Protein AF-A0A4Y9YDD7-F1 (afdb_monomer)

Nearest PDB structures (foldseek):
  6pk6-assembly1_A  TM=9.617E-01  e=1.757E-42  Homo sapiens
  4ifc-assembly2_B  TM=9.783E-01  e=1.986E-41  Homo sapiens
  4ijp-assembly2_B  TM=9.739E-01  e=3.447E-41  Homo sapiens
  4ijp-assembly1_A  TM=9.744E-01  e=1.445E-40  Homo sapiens
  8h6e-assembly1_4Y  TM=9.728E-01  e=7.977E-40  Homo sapiens

Radius of gyration: 39.47 Å; Cα contacts (8 Å, |Δi|>4): 1373; chains: 1; bounding box: 102×129×115 Å

Mean predicted aligned error: 19.94 Å

Structure (mmCIF, N/CA/C/O backbone):
data_AF-A0A4Y9YDD7-F1
#
_entry.id   AF-A0A4Y9YDD7-F1
#
loop_
_atom_site.group_PDB
_atom_site.id
_atom_site.type_symbol
_atom_site.label_atom_id
_atom_site.label_alt_id
_atom_site.label_comp_id
_atom_site.label_asym_id
_atom_site.label_entity_id
_atom_site.label_seq_id
_atom_site.pdbx_PDB_ins_code
_atom_site.Cartn_x
_atom_site.Cartn_y
_atom_site.Cartn_z
_atom_site.occupancy
_atom_site.B_iso_or_equiv
_atom_site.auth_seq_id
_atom_site.auth_comp_id
_atom_site.auth_asym_id
_atom_site.auth_atom_id
_atom_site.pdbx_PDB_model_num
ATOM 1 N N . MET A 1 1 ? -1.793 -70.752 -40.143 1.00 36.47 1 MET A N 1
ATOM 2 C CA . MET A 1 1 ? -2.055 -70.368 -41.546 1.00 36.47 1 MET A CA 1
ATOM 3 C C . MET A 1 1 ? -1.628 -68.929 -41.743 1.00 36.47 1 MET A C 1
ATOM 5 O O . MET A 1 1 ? -1.337 -68.262 -40.754 1.00 36.47 1 MET A O 1
ATOM 9 N N . GLU A 1 2 ? -1.470 -68.525 -42.995 1.00 35.34 2 GLU A N 1
ATOM 10 C CA . GLU A 1 2 ? -0.641 -67.383 -43.375 1.00 35.34 2 GLU A CA 1
ATOM 11 C C . GLU A 1 2 ? -1.348 -66.021 -43.394 1.00 35.34 2 GLU A C 1
ATOM 13 O O . GLU A 1 2 ? -2.564 -65.906 -43.274 1.00 35.34 2 GLU A O 1
ATOM 18 N N . LEU A 1 3 ? -0.481 -65.015 -43.518 1.00 40.97 3 LEU A N 1
ATOM 19 C CA . LEU A 1 3 ? -0.656 -63.632 -43.962 1.00 40.97 3 LEU A CA 1
ATOM 20 C C . LEU A 1 3 ? -1.970 -63.257 -44.668 1.00 40.97 3 LEU A C 1
ATOM 22 O O . LEU A 1 3 ? -2.344 -63.860 -45.667 1.00 40.97 3 LEU A O 1
ATOM 26 N N . GLU A 1 4 ? -2.455 -62.062 -44.328 1.00 34.12 4 GLU A N 1
ATOM 27 C CA . GLU A 1 4 ? -2.752 -61.046 -45.344 1.00 34.12 4 GLU A CA 1
ATOM 28 C C . GLU A 1 4 ? -2.220 -59.679 -44.867 1.00 34.12 4 GLU A C 1
ATOM 30 O O . GLU A 1 4 ? -2.234 -59.381 -43.671 1.00 34.12 4 GLU A O 1
ATOM 35 N N . LEU A 1 5 ? -1.679 -58.870 -45.785 1.00 40.25 5 LEU A N 1
ATOM 36 C CA . LEU A 1 5 ? -1.039 -57.576 -45.504 1.00 40.25 5 LEU A CA 1
ATOM 37 C C . LEU A 1 5 ? -1.856 -56.441 -46.131 1.00 40.25 5 LEU A C 1
ATOM 39 O O . LEU A 1 5 ? -1.996 -56.382 -47.351 1.00 40.25 5 LEU A O 1
ATOM 43 N N . THR A 1 6 ? -2.355 -55.512 -45.314 1.00 35.31 6 THR A N 1
ATOM 44 C CA . THR A 1 6 ? -3.066 -54.319 -45.796 1.00 35.31 6 THR A CA 1
ATOM 45 C C . THR A 1 6 ? -2.102 -53.164 -46.092 1.00 35.31 6 THR A C 1
ATOM 47 O O . THR A 1 6 ? -1.089 -52.970 -45.422 1.00 35.31 6 THR A O 1
ATOM 50 N N . THR A 1 7 ? -2.392 -52.417 -47.158 1.00 45.94 7 THR A N 1
ATOM 51 C CA . THR A 1 7 ? -1.457 -51.489 -47.817 1.00 45.94 7 THR A CA 1
ATOM 52 C C . THR A 1 7 ? -1.190 -50.191 -47.049 1.00 45.94 7 THR A C 1
ATOM 54 O O . THR A 1 7 ? -2.076 -49.645 -46.394 1.00 45.94 7 THR A O 1
ATOM 57 N N . SER A 1 8 ? 0.011 -49.631 -47.227 1.00 45.56 8 SER A N 1
ATOM 58 C CA . SER A 1 8 ? 0.406 -48.315 -46.704 1.00 45.56 8 SER A CA 1
ATOM 59 C C . SER A 1 8 ? -0.424 -47.152 -47.284 1.00 45.56 8 SER A C 1
ATOM 61 O O . SER A 1 8 ? -0.836 -47.226 -48.444 1.00 45.56 8 SER A O 1
ATOM 63 N N . PRO A 1 9 ? -0.618 -46.046 -46.537 1.00 51.19 9 PRO A N 1
ATOM 64 C CA . PRO A 1 9 ? -1.330 -44.863 -47.027 1.00 51.19 9 PRO A CA 1
ATOM 65 C C . PRO A 1 9 ? -0.566 -44.129 -48.152 1.00 51.19 9 PRO A C 1
ATOM 67 O O . PRO A 1 9 ? 0.663 -44.214 -48.211 1.00 51.19 9 PRO A O 1
ATOM 70 N N . PRO A 1 10 ? -1.267 -43.383 -49.031 1.00 54.25 10 PRO A N 1
ATOM 71 C CA . PRO A 1 10 ? -0.656 -42.694 -50.169 1.00 54.25 10 PRO A CA 1
ATOM 72 C C . PRO A 1 10 ? 0.174 -41.460 -49.754 1.00 54.25 10 PRO A C 1
ATOM 74 O O . PRO A 1 10 ? -0.066 -40.885 -48.685 1.00 54.25 10 PRO A O 1
ATOM 77 N N . PRO A 1 11 ? 1.121 -41.000 -50.597 1.00 63.75 11 PRO A N 1
ATOM 78 C CA . PRO A 1 11 ? 1.993 -39.871 -50.283 1.00 63.75 11 PRO A CA 1
ATOM 79 C C . PRO A 1 11 ? 1.262 -38.549 -49.990 1.00 63.75 11 PRO A C 1
ATOM 81 O O . PRO A 1 11 ? 0.255 -38.185 -50.605 1.00 63.75 11 PRO A O 1
ATOM 84 N N . VAL A 1 12 ? 1.848 -37.757 -49.086 1.00 62.69 12 VAL A N 1
ATOM 85 C CA . VAL A 1 12 ? 1.351 -36.424 -48.682 1.00 62.69 12 VAL A CA 1
ATOM 86 C C . VAL A 1 12 ? 1.256 -35.452 -49.872 1.00 62.69 12 VAL A C 1
ATOM 88 O O . VAL A 1 12 ? 0.425 -34.542 -49.885 1.00 62.69 12 VAL A O 1
ATOM 91 N N . GLU A 1 13 ? 2.067 -35.660 -50.908 1.00 58.91 13 GLU A N 1
ATOM 92 C CA . GLU A 1 13 ? 2.105 -34.805 -52.093 1.00 58.91 13 GLU A CA 1
ATOM 93 C C . GLU A 1 13 ? 0.874 -34.972 -53.004 1.00 58.91 13 GLU A C 1
ATOM 95 O O . GLU A 1 13 ? 0.323 -33.972 -53.470 1.00 58.91 13 GLU A O 1
ATOM 100 N N . GLU A 1 14 ? 0.342 -36.191 -53.165 1.00 57.66 14 GLU A N 1
ATOM 101 C CA . GLU A 1 14 ? -0.900 -36.425 -53.920 1.00 57.66 14 GLU A CA 1
ATOM 102 C C . GLU A 1 14 ? -2.118 -35.816 -53.215 1.00 57.66 14 GLU A C 1
ATOM 104 O O . GLU A 1 14 ? -2.970 -35.185 -53.845 1.00 57.66 14 GLU A O 1
ATOM 109 N N . THR A 1 15 ? -2.189 -35.926 -51.885 1.00 61.31 15 THR A N 1
ATOM 110 C CA . THR A 1 15 ? -3.282 -35.316 -51.107 1.00 61.31 15 THR A CA 1
ATOM 111 C C . THR A 1 15 ? -3.206 -33.782 -51.097 1.00 61.31 15 THR A C 1
ATOM 113 O O . THR A 1 15 ? -4.247 -33.111 -51.091 1.00 61.31 15 THR A O 1
ATOM 116 N N . LEU A 1 16 ? -2.005 -33.198 -51.201 1.00 58.69 16 LEU A N 1
ATOM 117 C CA . LEU A 1 16 ? -1.808 -31.770 -51.476 1.00 58.69 16 LEU A CA 1
ATOM 118 C C . LEU A 1 16 ? -2.205 -31.383 -52.909 1.00 58.69 16 LEU A C 1
ATOM 120 O O . LEU A 1 16 ? -2.874 -30.360 -53.093 1.00 58.69 16 LEU A O 1
ATOM 124 N N . ALA A 1 17 ? -1.857 -32.186 -53.917 1.00 65.06 17 ALA A N 1
ATOM 125 C CA . ALA A 1 17 ? -2.248 -31.964 -55.309 1.00 65.06 17 ALA A CA 1
ATOM 126 C C . ALA A 1 17 ? -3.778 -31.997 -55.479 1.00 65.06 17 ALA A C 1
ATOM 128 O O . ALA A 1 17 ? -4.359 -31.057 -56.029 1.00 65.06 17 ALA A O 1
ATOM 129 N N . ALA A 1 18 ? -4.452 -32.998 -54.905 1.00 64.12 18 ALA A N 1
ATOM 130 C CA . ALA A 1 18 ? -5.910 -33.111 -54.897 1.00 64.12 18 ALA A CA 1
ATOM 131 C C . ALA A 1 18 ? -6.588 -31.909 -54.209 1.00 64.12 18 ALA A C 1
ATOM 133 O O . ALA A 1 18 ? -7.563 -31.356 -54.728 1.00 64.12 18 ALA A O 1
ATOM 134 N N . ARG A 1 19 ? -6.045 -31.431 -53.077 1.00 62.72 19 ARG A N 1
ATOM 135 C CA . ARG A 1 19 ? -6.525 -30.204 -52.408 1.00 62.72 19 ARG A CA 1
ATOM 136 C C . ARG A 1 19 ? -6.328 -28.952 -53.273 1.00 62.72 19 ARG A C 1
ATOM 138 O O . ARG A 1 19 ? -7.242 -28.130 -53.353 1.00 62.72 19 ARG A O 1
ATOM 145 N N . ARG A 1 20 ? -5.187 -28.809 -53.961 1.00 67.69 20 ARG A N 1
ATOM 146 C CA . ARG A 1 20 ? -4.915 -27.696 -54.896 1.00 67.69 20 ARG A CA 1
ATOM 147 C C . ARG A 1 20 ? -5.868 -27.717 -56.101 1.00 67.69 20 ARG A C 1
ATOM 149 O O . ARG A 1 20 ? -6.431 -26.674 -56.437 1.00 67.69 20 ARG A O 1
ATOM 156 N N . ALA A 1 21 ? -6.118 -28.887 -56.689 1.00 67.19 21 ALA A N 1
ATOM 157 C CA . ALA A 1 21 ? -7.077 -29.067 -57.782 1.00 67.19 21 ALA A CA 1
ATOM 158 C C . ALA A 1 21 ? -8.508 -28.693 -57.355 1.00 67.19 21 ALA A C 1
ATOM 160 O O . ALA A 1 21 ? -9.157 -27.873 -58.008 1.00 67.19 21 ALA A O 1
ATOM 161 N N . LYS A 1 22 ? -8.971 -29.198 -56.202 1.00 63.28 22 LYS A N 1
ATOM 162 C CA . LYS A 1 22 ? -10.304 -28.891 -55.656 1.00 63.28 22 LYS A CA 1
ATOM 163 C C . LYS A 1 22 ? -10.482 -27.394 -55.358 1.00 63.28 22 LYS A C 1
ATOM 165 O O . LYS A 1 22 ? -11.552 -26.847 -55.614 1.00 63.28 22 LYS A O 1
ATOM 170 N N . ARG A 1 23 ? -9.427 -26.699 -54.903 1.00 58.94 23 ARG A N 1
ATOM 171 C CA . ARG A 1 23 ? -9.444 -25.239 -54.674 1.00 58.94 23 ARG A CA 1
ATOM 172 C C . ARG A 1 23 ? -9.505 -24.432 -55.981 1.00 58.94 23 ARG A C 1
ATOM 174 O O . ARG A 1 23 ? -10.249 -23.457 -56.037 1.00 58.94 23 ARG A O 1
ATOM 181 N N . ARG A 1 24 ? -8.807 -24.858 -57.047 1.00 58.97 24 ARG A N 1
ATOM 182 C CA . ARG A 1 24 ? -8.938 -24.257 -58.395 1.00 58.97 24 ARG A CA 1
ATOM 183 C C . ARG A 1 24 ? -10.337 -24.455 -58.989 1.00 58.97 24 ARG A C 1
ATOM 185 O O . ARG A 1 24 ? -10.897 -23.498 -59.511 1.00 58.97 24 ARG A O 1
ATOM 192 N N . ALA A 1 25 ? -10.922 -25.648 -58.855 1.00 60.97 25 ALA A N 1
ATOM 193 C CA . ALA A 1 25 ? -12.275 -25.931 -59.343 1.00 60.97 25 ALA A CA 1
ATOM 194 C C . ALA A 1 25 ? -13.351 -25.060 -58.663 1.00 60.97 25 ALA A C 1
ATOM 196 O O . ALA A 1 25 ? -14.290 -24.614 -59.318 1.00 60.97 25 ALA A O 1
ATOM 197 N N . ILE A 1 26 ? -13.195 -24.766 -57.365 1.00 57.06 26 ILE A N 1
ATOM 198 C CA . ILE A 1 26 ? -14.079 -23.839 -56.641 1.00 57.06 26 ILE A CA 1
ATOM 199 C C . ILE A 1 26 ? -13.919 -22.408 -57.173 1.00 57.06 26 ILE A C 1
ATOM 201 O O . ILE A 1 26 ? -14.918 -21.785 -57.520 1.00 57.06 26 ILE A O 1
ATOM 205 N N . LEU A 1 27 ? -12.689 -21.898 -57.303 1.00 52.03 27 LEU A N 1
ATOM 206 C CA . LEU A 1 27 ? -12.441 -20.539 -57.811 1.00 52.03 27 LEU A CA 1
ATOM 207 C C . LEU A 1 27 ? -12.994 -20.334 -59.233 1.00 52.03 27 LEU A C 1
ATOM 209 O O . LEU A 1 27 ? -13.647 -19.326 -59.494 1.00 52.03 27 LEU A O 1
ATOM 213 N N . ALA A 1 28 ? -12.827 -21.321 -60.119 1.00 51.94 28 ALA A N 1
ATOM 214 C CA . ALA A 1 28 ? -13.404 -21.294 -61.464 1.00 51.94 28 ALA A CA 1
ATOM 215 C C . ALA A 1 28 ? -14.946 -21.228 -61.461 1.00 51.94 28 ALA A C 1
ATOM 217 O O . ALA A 1 28 ? -15.533 -20.610 -62.345 1.00 51.94 28 ALA A O 1
ATOM 218 N N . LYS A 1 29 ? -15.611 -21.816 -60.455 1.00 51.81 29 LYS A N 1
ATOM 219 C CA . LYS A 1 29 ? -17.079 -21.817 -60.339 1.00 51.81 29 LYS A CA 1
ATOM 220 C C . LYS A 1 29 ? -17.659 -20.472 -59.875 1.00 51.81 29 LYS A C 1
ATOM 222 O O . LYS A 1 29 ? -18.804 -20.178 -60.202 1.00 51.81 29 LYS A O 1
ATOM 227 N N . TYR A 1 30 ? -16.893 -19.658 -59.144 1.00 47.41 30 TYR A N 1
ATOM 228 C CA . TYR A 1 30 ? -17.355 -18.355 -58.637 1.00 47.41 30 TYR A CA 1
ATOM 229 C C . TYR A 1 30 ? -16.989 -17.160 -59.531 1.00 47.41 30 TYR A C 1
ATOM 231 O O . TYR A 1 30 ? -17.634 -16.119 -59.434 1.00 47.41 30 TYR A O 1
ATOM 239 N N . ALA A 1 31 ? -16.028 -17.305 -60.449 1.00 41.09 31 ALA A N 1
ATOM 240 C CA . ALA A 1 31 ? -15.642 -16.236 -61.377 1.00 41.09 31 ALA A CA 1
ATOM 241 C C . ALA A 1 31 ? -16.762 -15.812 -62.358 1.00 41.09 31 ALA A C 1
ATOM 243 O O . ALA A 1 31 ? -16.750 -14.690 -62.853 1.00 41.09 31 ALA A O 1
ATOM 244 N N . GLY A 1 32 ? -17.737 -16.687 -62.637 1.00 40.50 32 GLY A N 1
ATOM 245 C CA . GLY A 1 32 ? -18.777 -16.462 -63.653 1.00 40.50 32 GLY A CA 1
ATOM 246 C C . GLY A 1 32 ? -20.031 -15.696 -63.208 1.00 40.50 32 GLY A C 1
ATOM 247 O O . GLY A 1 32 ? -20.944 -15.553 -64.012 1.00 40.50 32 GLY A O 1
ATOM 248 N N . ILE A 1 33 ? -20.124 -15.246 -61.950 1.00 43.03 33 ILE A N 1
ATOM 249 C CA . ILE A 1 33 ? -21.371 -14.677 -61.385 1.00 43.03 33 ILE A CA 1
ATOM 250 C C . ILE A 1 33 ? -21.372 -13.132 -61.372 1.00 43.03 33 ILE A C 1
ATOM 252 O O . ILE A 1 33 ? -22.429 -12.512 -61.345 1.00 43.03 33 ILE A O 1
ATOM 256 N N . ALA A 1 34 ? -20.206 -12.485 -61.450 1.00 36.94 34 ALA A N 1
ATOM 257 C CA . ALA A 1 34 ? -20.044 -11.043 -61.219 1.00 36.94 34 ALA A CA 1
ATOM 258 C C . ALA A 1 34 ? -20.159 -10.150 -62.482 1.00 36.94 34 ALA A C 1
ATOM 260 O O . ALA A 1 34 ? -19.497 -9.117 -62.558 1.00 36.94 34 ALA A O 1
ATOM 261 N N . SER A 1 35 ? -20.936 -10.543 -63.503 1.00 36.09 35 SER A N 1
ATOM 262 C CA . SER A 1 35 ? -20.952 -9.841 -64.808 1.00 36.09 35 SER A CA 1
ATOM 263 C C . SER A 1 35 ? -22.326 -9.779 -65.507 1.00 36.09 35 SER A C 1
ATOM 265 O O . SER A 1 35 ? -22.421 -9.884 -66.727 1.00 36.09 35 SER A O 1
ATOM 267 N N . ALA A 1 36 ? -23.411 -9.606 -64.745 1.00 30.34 36 ALA A N 1
ATOM 268 C CA . ALA A 1 36 ? -24.759 -9.367 -65.280 1.00 30.34 36 ALA A CA 1
ATOM 269 C C . ALA A 1 36 ? -25.542 -8.380 -64.388 1.00 30.34 36 ALA A C 1
ATOM 271 O O . ALA A 1 36 ? -25.411 -8.457 -63.171 1.00 30.34 36 ALA A O 1
ATOM 272 N N . ALA A 1 37 ? -26.354 -7.498 -65.003 1.00 28.69 37 ALA A N 1
ATOM 273 C CA . ALA A 1 37 ? -27.013 -6.313 -64.403 1.00 28.69 37 ALA A CA 1
ATOM 274 C C . ALA A 1 37 ? -26.004 -5.286 -63.821 1.00 28.69 37 ALA A C 1
ATOM 276 O O . ALA A 1 37 ? -25.380 -5.531 -62.798 1.00 28.69 37 ALA A O 1
ATOM 277 N N . LEU A 1 38 ? -25.715 -4.117 -64.410 1.00 31.39 38 LEU A N 1
ATOM 278 C CA . LEU A 1 38 ? -26.392 -3.270 -65.413 1.00 31.39 38 LEU A CA 1
ATOM 279 C C . LEU A 1 38 ? -27.723 -2.608 -64.980 1.00 31.39 38 LEU A C 1
ATOM 281 O O . LEU A 1 38 ? -28.795 -3.137 -65.233 1.00 31.39 38 LEU A O 1
ATOM 285 N N . SER A 1 39 ? -27.583 -1.386 -64.438 1.00 29.42 39 SER A N 1
ATOM 286 C CA . SER A 1 39 ? -28.266 -0.122 -64.820 1.00 29.42 39 SER A CA 1
ATOM 287 C C . SER A 1 39 ? -29.805 0.034 -64.845 1.00 29.42 39 SER A C 1
ATOM 289 O O . SER A 1 39 ? -30.507 -0.765 -65.448 1.00 29.42 39 SER A O 1
ATOM 291 N N . GLN A 1 40 ? -30.248 1.239 -64.428 1.00 30.09 40 GLN A N 1
ATOM 292 C CA . GLN A 1 40 ? -31.614 1.825 -64.483 1.00 30.09 40 GLN A CA 1
ATOM 293 C C . GLN A 1 40 ? -32.610 1.293 -63.418 1.00 30.09 40 GLN A C 1
ATOM 295 O O . GLN A 1 40 ? -32.626 0.104 -63.136 1.00 30.09 40 GLN A O 1
ATOM 300 N N . GLY A 1 41 ? -33.471 2.112 -62.786 1.00 26.05 41 GLY A N 1
ATOM 301 C CA . GLY A 1 41 ? -33.546 3.586 -62.753 1.00 26.05 41 GLY A CA 1
ATOM 302 C C . GLY A 1 41 ? -34.858 4.142 -62.141 1.00 26.05 41 GLY A C 1
ATOM 303 O O . GLY A 1 41 ? -35.834 3.412 -62.038 1.00 26.05 41 GLY A O 1
ATOM 304 N N . VAL A 1 42 ? -34.875 5.457 -61.848 1.00 28.73 42 VAL A N 1
ATOM 305 C CA . VAL A 1 42 ? -36.059 6.345 -61.635 1.00 28.73 42 VAL A CA 1
ATOM 306 C C . VAL A 1 42 ? -36.888 6.188 -60.327 1.00 28.73 42 VAL A C 1
ATOM 308 O O . VAL A 1 42 ? -37.147 5.093 -59.845 1.00 28.73 42 VAL A O 1
ATOM 311 N N . SER A 1 43 ? -37.308 7.331 -59.756 1.00 27.95 43 SER A N 1
ATOM 312 C CA . SER A 1 43 ? -38.140 7.497 -58.536 1.00 27.95 43 SER A CA 1
ATOM 313 C C . SER A 1 43 ? -39.661 7.513 -58.840 1.00 27.95 43 SER A C 1
ATOM 315 O O . SER A 1 43 ? -40.022 7.613 -60.014 1.00 27.95 43 SER A O 1
ATOM 317 N N . PRO A 1 44 ? -40.582 7.478 -57.841 1.00 37.53 44 PRO A N 1
ATOM 318 C CA . PRO A 1 44 ? -40.989 8.731 -57.165 1.00 37.53 44 PRO A CA 1
ATOM 319 C C . PRO A 1 44 ? -41.428 8.608 -55.678 1.00 37.53 44 PRO A C 1
ATOM 321 O O . PRO A 1 44 ? -41.621 7.518 -55.147 1.00 37.53 44 PRO A O 1
ATOM 324 N N . SER A 1 45 ? -41.626 9.761 -55.023 1.00 28.39 45 SER A N 1
ATOM 325 C CA . SER A 1 45 ? -42.209 9.913 -53.669 1.00 28.39 45 SER A CA 1
ATOM 326 C C . SER A 1 45 ? -43.752 9.995 -53.693 1.00 28.39 45 SER A C 1
ATOM 328 O O . SER A 1 45 ? -44.334 10.118 -54.774 1.00 28.39 45 SER A O 1
ATOM 330 N N . PRO A 1 46 ? -44.432 9.994 -52.523 1.00 38.53 46 PRO A N 1
ATOM 331 C CA . PRO A 1 46 ? -44.883 11.283 -51.953 1.00 38.53 46 PRO A CA 1
ATOM 332 C C . PRO A 1 46 ? -44.826 11.401 -50.404 1.00 38.53 46 PRO A C 1
ATOM 334 O O . PRO A 1 46 ? -44.731 10.404 -49.696 1.00 38.53 46 PRO A O 1
ATOM 337 N N . GLY A 1 47 ? -44.905 12.643 -49.893 1.00 24.58 47 GLY A N 1
ATOM 338 C CA . GLY A 1 47 ? -45.163 13.008 -48.475 1.00 24.58 47 GLY A CA 1
ATOM 339 C C . GLY A 1 47 ? -46.584 13.588 -48.300 1.00 24.58 47 GLY A C 1
ATOM 340 O O . GLY A 1 47 ? -47.469 13.113 -49.018 1.00 24.58 47 GLY A O 1
ATOM 341 N N . PRO A 1 48 ? -46.851 14.640 -47.475 1.00 45.25 48 PRO A N 1
ATOM 342 C CA . PRO A 1 48 ? -46.020 15.393 -46.498 1.00 45.25 48 PRO A CA 1
ATOM 343 C C . PRO A 1 48 ? -46.293 14.898 -45.042 1.00 45.25 48 PRO A C 1
ATOM 345 O O . PRO A 1 48 ? -46.676 13.742 -44.909 1.00 45.25 48 PRO A O 1
ATOM 348 N N . SER A 1 49 ? -46.136 15.586 -43.890 1.00 28.86 49 SER A N 1
ATOM 349 C CA . SER A 1 49 ? -45.714 16.942 -43.417 1.00 28.86 49 SER A CA 1
ATOM 350 C C . SER A 1 49 ? -45.221 16.793 -41.941 1.00 28.86 49 SER A C 1
ATOM 352 O O . SER A 1 49 ? -45.243 15.667 -41.454 1.00 28.86 49 SER A O 1
ATOM 354 N N . SER A 1 50 ? -44.783 17.750 -41.102 1.00 29.86 50 SER A N 1
ATOM 355 C CA . SER A 1 50 ? -44.639 19.232 -41.022 1.00 29.86 50 SER A CA 1
ATOM 356 C C . SER A 1 50 ? -43.401 19.526 -40.114 1.00 29.86 50 SER A C 1
ATOM 358 O O . SER A 1 50 ? -42.919 18.597 -39.474 1.00 29.86 50 SER A O 1
ATOM 360 N N . ALA A 1 51 ? -42.708 20.677 -40.075 1.00 28.64 51 ALA A N 1
ATOM 361 C CA . ALA A 1 51 ? -43.058 22.083 -39.755 1.00 28.64 51 ALA A CA 1
ATOM 362 C C . ALA A 1 51 ? -43.524 22.318 -38.284 1.00 28.64 51 ALA A C 1
ATOM 364 O O . ALA A 1 51 ? -44.439 21.631 -37.843 1.00 28.64 51 ALA A O 1
ATOM 365 N N . VAL A 1 52 ? -42.990 23.269 -37.487 1.00 30.27 52 VAL A N 1
ATOM 366 C CA . VAL A 1 52 ? -41.941 24.305 -37.719 1.00 30.27 52 VAL A CA 1
ATOM 367 C C . VAL A 1 52 ? -41.279 24.770 -36.383 1.00 30.27 52 VAL A C 1
ATOM 369 O O . VAL A 1 52 ? -41.726 24.361 -35.315 1.00 30.27 52 VAL A O 1
ATOM 372 N N . GLU A 1 53 ? -40.217 25.589 -36.438 1.00 27.84 53 GLU A N 1
ATOM 373 C CA . GLU A 1 53 ? -39.397 26.103 -35.304 1.00 27.84 53 GLU A CA 1
ATOM 374 C C . GLU A 1 53 ? -39.911 27.420 -34.612 1.00 27.84 53 GLU A C 1
ATOM 376 O O . GLU A 1 53 ? -40.872 28.015 -35.103 1.00 27.84 53 GLU A O 1
ATOM 381 N N . PRO A 1 54 ? -39.323 27.870 -33.462 1.00 45.06 54 PRO A N 1
ATOM 382 C CA . PRO A 1 54 ? -39.698 29.087 -32.669 1.00 45.06 54 PRO A CA 1
ATOM 383 C C . PRO A 1 54 ? -39.162 30.418 -33.300 1.00 45.06 54 PRO A C 1
ATOM 385 O O . PRO A 1 54 ? -38.695 30.312 -34.435 1.00 45.06 54 PRO A O 1
ATOM 388 N N . PRO A 1 55 ? -39.164 31.663 -32.704 1.00 43.59 55 PRO A N 1
ATOM 389 C CA . PRO A 1 55 ? -39.302 32.175 -31.300 1.00 43.59 55 PRO A CA 1
ATOM 390 C C . PRO A 1 55 ? -40.325 33.379 -31.193 1.00 43.59 55 PRO A C 1
ATOM 392 O O . PRO A 1 55 ? -41.259 33.327 -31.994 1.00 43.59 55 PRO A O 1
ATOM 395 N N . PRO A 1 56 ? -40.291 34.446 -30.318 1.00 42.00 56 PRO A N 1
ATOM 396 C CA . PRO A 1 56 ? -39.369 34.907 -29.252 1.00 42.00 56 PRO A CA 1
ATOM 397 C C . PRO A 1 56 ? -40.012 35.336 -27.886 1.00 42.00 56 PRO A C 1
ATOM 399 O O . PRO A 1 56 ? -40.392 34.462 -27.114 1.00 42.00 56 PRO A O 1
ATOM 402 N N . THR A 1 57 ? -40.000 36.632 -27.498 1.00 29.61 57 THR A N 1
ATOM 403 C CA . THR A 1 57 ? -40.006 37.125 -26.088 1.00 29.61 57 THR A CA 1
ATOM 404 C C . THR A 1 57 ? -40.704 38.494 -25.860 1.00 29.61 57 THR A C 1
ATOM 406 O O . THR A 1 57 ? -40.951 39.212 -26.825 1.00 29.61 57 THR A O 1
ATOM 409 N N . SER A 1 58 ? -40.845 38.906 -24.574 1.00 27.97 58 SER A N 1
ATOM 410 C CA . SER A 1 58 ? -40.984 40.306 -24.045 1.00 27.97 58 SER A CA 1
ATOM 411 C C . SER A 1 58 ? -42.408 40.923 -23.907 1.00 27.97 58 SER A C 1
ATOM 413 O O . SER A 1 58 ? -43.289 40.521 -24.661 1.00 27.97 58 SER A O 1
ATOM 415 N N . PRO A 1 59 ? -42.650 41.991 -23.083 1.00 45.06 59 PRO A N 1
ATOM 416 C CA . PRO A 1 59 ? -42.066 42.341 -21.756 1.00 45.06 59 PRO A CA 1
ATOM 417 C C . PRO A 1 59 ? -42.991 43.061 -20.697 1.00 45.06 59 PRO A C 1
ATOM 419 O O . PRO A 1 59 ? -43.942 43.747 -21.050 1.00 45.06 59 PRO A O 1
ATOM 422 N N . ALA A 1 60 ? -42.538 43.080 -19.423 1.00 27.03 60 ALA A N 1
ATOM 423 C CA . ALA A 1 60 ? -42.606 44.188 -18.417 1.00 27.03 60 ALA A CA 1
ATOM 424 C C . ALA A 1 60 ? -43.942 44.690 -17.764 1.00 27.03 60 ALA A C 1
ATOM 426 O O . ALA A 1 60 ? -45.032 44.267 -18.123 1.00 27.03 60 ALA A O 1
ATOM 427 N N . VAL A 1 61 ? -43.782 45.656 -16.816 1.00 29.55 61 VAL A N 1
ATOM 428 C CA . VAL A 1 61 ? -44.776 46.519 -16.091 1.00 29.55 61 VAL A CA 1
ATOM 429 C C . VAL A 1 61 ? -45.464 45.880 -14.847 1.00 29.55 61 VAL A C 1
ATOM 431 O O . VAL A 1 61 ? -46.009 44.795 -14.970 1.00 29.55 61 VAL A O 1
ATOM 434 N N . SER A 1 62 ? -45.548 46.466 -13.625 1.00 27.77 62 SER A N 1
ATOM 435 C CA . SER A 1 62 ? -44.866 47.612 -12.945 1.00 27.77 62 SER A CA 1
ATOM 436 C C . SER A 1 62 ? -45.258 47.759 -11.439 1.00 27.77 62 SER A C 1
ATOM 438 O O . SER A 1 62 ? -46.397 47.435 -11.132 1.00 27.77 62 SER A O 1
ATOM 440 N N . ASN A 1 63 ? -44.415 48.414 -10.603 1.00 28.45 63 ASN A N 1
ATOM 441 C CA . ASN A 1 63 ? -44.740 49.365 -9.484 1.00 28.45 63 ASN A CA 1
ATOM 442 C C . ASN A 1 63 ? -45.651 48.935 -8.276 1.00 28.45 63 ASN A C 1
ATOM 444 O O . ASN A 1 63 ? -46.502 48.076 -8.427 1.00 28.45 63 ASN A O 1
ATOM 448 N N . THR A 1 64 ? -45.612 49.487 -7.036 1.00 27.95 64 THR A N 1
ATOM 449 C CA . THR A 1 64 ? -44.695 50.412 -6.296 1.00 27.95 64 THR A CA 1
ATOM 450 C C . THR A 1 64 ? -44.912 50.386 -4.755 1.00 27.95 64 THR A C 1
ATOM 452 O O . THR A 1 64 ? -46.044 50.482 -4.302 1.00 27.95 64 THR A O 1
ATOM 455 N N . ALA A 1 65 ? -43.805 50.382 -3.994 1.00 28.42 65 ALA A N 1
ATOM 456 C CA . ALA A 1 65 ? -43.431 51.176 -2.791 1.00 28.42 65 ALA A CA 1
ATOM 457 C C . ALA A 1 65 ? -44.397 51.617 -1.641 1.00 28.42 65 ALA A C 1
ATOM 459 O O . ALA A 1 65 ? -45.338 52.373 -1.860 1.00 28.42 65 ALA A O 1
ATOM 460 N N . SER A 1 66 ? -43.934 51.403 -0.389 1.00 28.72 66 SER A N 1
ATOM 461 C CA . SER A 1 66 ? -43.987 52.336 0.778 1.00 28.72 66 SER A CA 1
ATOM 462 C C . SER A 1 66 ? -42.986 51.870 1.874 1.00 28.72 66 SER A C 1
ATOM 464 O O . SER A 1 66 ? -43.008 50.694 2.214 1.00 28.72 66 SER A O 1
ATOM 466 N N . GLN A 1 67 ? -41.938 52.634 2.242 1.00 29.77 67 GLN A N 1
ATOM 467 C CA . GLN A 1 67 ? -41.813 53.541 3.423 1.00 29.77 67 GLN A CA 1
ATOM 468 C C . GLN A 1 67 ? -41.833 52.853 4.820 1.00 29.77 67 GLN A C 1
ATOM 470 O O . GLN A 1 67 ? -42.666 51.987 5.039 1.00 29.77 67 GLN A O 1
ATOM 475 N N . SER A 1 68 ? -41.000 53.204 5.822 1.00 25.78 68 SER A N 1
ATOM 476 C CA . SER A 1 68 ? -39.844 54.139 5.903 1.00 25.78 68 SER A CA 1
ATOM 477 C C . SER A 1 68 ? -39.012 53.956 7.206 1.00 25.78 68 SER A C 1
ATOM 479 O O . SER A 1 68 ? -39.486 53.318 8.140 1.00 25.78 68 SER A O 1
ATOM 481 N N . HIS A 1 69 ? -37.828 54.604 7.274 1.00 27.03 69 HIS A N 1
ATOM 482 C CA . HIS A 1 69 ? -37.054 55.083 8.456 1.00 27.03 69 HIS A CA 1
ATOM 483 C C . HIS A 1 69 ? -35.591 54.612 8.648 1.00 27.03 69 HIS A C 1
ATOM 485 O O . HIS A 1 69 ? -35.181 53.496 8.355 1.00 27.03 69 HIS A O 1
ATOM 491 N N . SER A 1 70 ? -34.792 55.572 9.125 1.00 25.25 70 SER A N 1
ATOM 492 C CA . SER A 1 70 ? -33.350 55.621 9.457 1.00 25.25 70 SER A CA 1
ATOM 493 C C . SER A 1 70 ? -33.187 56.848 10.416 1.00 25.25 70 SER A C 1
ATOM 495 O O . SER A 1 70 ? -34.230 57.461 10.688 1.00 25.25 70 SER A O 1
ATOM 497 N N . PRO A 1 71 ? -32.001 57.312 10.898 1.00 42.16 71 PRO A N 1
ATOM 498 C CA . PRO A 1 71 ? -30.614 56.915 10.588 1.00 42.16 71 PRO A CA 1
ATOM 499 C C . PRO A 1 71 ? -29.625 56.895 11.795 1.00 42.16 71 PRO A C 1
ATOM 501 O O . PRO A 1 71 ? -29.996 57.172 12.931 1.00 42.16 71 PRO A O 1
ATOM 504 N N . GLY A 1 72 ? -28.329 56.698 11.501 1.00 24.12 72 GLY A N 1
ATOM 505 C CA . GLY A 1 72 ? -27.195 57.190 12.311 1.00 24.12 72 GLY A CA 1
ATOM 506 C C . GLY A 1 72 ? -26.227 56.107 12.824 1.00 24.12 72 GLY A C 1
ATOM 507 O O . GLY A 1 72 ? -26.665 55.022 13.178 1.00 24.12 72 GLY A O 1
ATOM 508 N N . ALA A 1 73 ? -24.909 56.336 12.907 1.00 26.00 73 ALA A N 1
ATOM 509 C CA . ALA A 1 73 ? -24.086 57.408 12.324 1.00 26.00 73 ALA A CA 1
ATOM 510 C C . ALA A 1 73 ? -22.601 56.971 12.250 1.00 26.00 73 ALA A C 1
ATOM 512 O O . ALA A 1 73 ? -22.134 56.233 13.116 1.00 26.00 73 ALA A O 1
ATOM 513 N N . THR A 1 74 ? -21.855 57.441 11.245 1.00 23.58 74 THR A N 1
ATOM 514 C CA . THR A 1 74 ? -20.404 57.188 11.070 1.00 23.58 74 THR A CA 1
ATOM 515 C C . THR A 1 74 ? -19.552 58.297 11.707 1.00 23.58 74 THR A C 1
ATOM 517 O O . THR A 1 74 ? -20.054 59.398 11.944 1.00 23.58 74 THR A O 1
ATOM 520 N N . PRO A 1 75 ? -18.243 58.062 11.904 1.00 31.88 75 PRO A N 1
ATOM 521 C CA . PRO A 1 75 ? -17.274 58.909 11.191 1.00 31.88 75 PRO A CA 1
ATOM 522 C C . PRO A 1 75 ? -16.082 58.146 10.571 1.00 31.88 75 PRO A C 1
ATOM 524 O O . PRO A 1 75 ? -15.688 57.082 11.039 1.00 31.88 75 PRO A O 1
ATOM 527 N N . ALA A 1 76 ? -15.499 58.734 9.521 1.00 25.91 76 ALA A N 1
ATOM 528 C CA . ALA A 1 76 ? -14.183 58.397 8.945 1.00 25.91 76 ALA A CA 1
ATOM 529 C C . ALA A 1 76 ? -13.125 59.419 9.466 1.00 25.91 76 ALA A C 1
ATOM 531 O O . ALA A 1 76 ? -13.490 60.274 10.273 1.00 25.91 76 ALA A O 1
ATOM 532 N N . LEU A 1 77 ? -11.823 59.448 9.140 1.00 25.50 77 LEU A N 1
ATOM 533 C CA . LEU A 1 77 ? -10.974 58.946 8.033 1.00 25.50 77 LEU A CA 1
ATOM 534 C C . LEU A 1 77 ? -9.664 58.337 8.631 1.00 25.50 77 LEU A C 1
ATOM 536 O O . LEU A 1 77 ? -9.501 58.363 9.848 1.00 25.50 77 LEU A O 1
ATOM 540 N N . ILE A 1 78 ? -8.722 57.722 7.899 1.00 24.22 78 ILE A N 1
ATOM 541 C CA . ILE A 1 78 ? -7.725 58.315 6.968 1.00 24.22 78 ILE A CA 1
ATOM 542 C C . ILE A 1 78 ? -7.099 57.205 6.094 1.00 24.22 78 ILE A C 1
ATOM 544 O O . ILE A 1 78 ? -6.888 56.090 6.568 1.00 24.22 78 ILE A O 1
ATOM 548 N N . ASP A 1 79 ? -6.767 57.534 4.843 1.00 22.67 79 ASP A N 1
ATOM 549 C CA . ASP A 1 79 ? -6.134 56.649 3.854 1.00 22.67 79 ASP A CA 1
ATOM 550 C C . ASP A 1 79 ? -4.627 56.411 4.069 1.00 22.67 79 ASP A C 1
ATOM 552 O O . ASP A 1 79 ? -3.893 57.336 4.414 1.00 22.67 79 ASP A O 1
ATOM 556 N N . VAL A 1 80 ? -4.148 55.222 3.671 1.00 25.28 80 VAL A N 1
ATOM 557 C CA . VAL A 1 80 ? -2.951 55.072 2.815 1.00 25.28 80 VAL A CA 1
ATOM 558 C C . VAL A 1 80 ? -3.196 53.912 1.840 1.00 25.28 80 VAL A C 1
ATOM 560 O O . VAL A 1 80 ? -3.532 52.805 2.257 1.00 25.28 80 VAL A O 1
ATOM 563 N N . GLU A 1 81 ? -3.011 54.141 0.540 1.00 23.11 81 GLU A N 1
ATOM 564 C CA . GLU A 1 81 ? -3.129 53.102 -0.491 1.00 23.11 81 GLU A CA 1
ATOM 565 C C . GLU A 1 81 ? -1.914 52.157 -0.538 1.00 23.11 81 GLU A C 1
ATOM 567 O O . GLU A 1 81 ? -0.771 52.604 -0.410 1.00 23.11 81 GLU A O 1
ATOM 572 N N . ARG A 1 82 ? -2.140 50.898 -0.951 1.00 24.16 82 ARG A N 1
ATOM 573 C CA . ARG A 1 82 ? -1.511 50.387 -2.189 1.00 24.16 82 ARG A CA 1
ATOM 574 C C . ARG A 1 82 ? -2.181 49.131 -2.756 1.00 24.16 82 ARG A C 1
ATOM 576 O O . ARG A 1 82 ? -2.340 48.122 -2.079 1.00 24.16 82 ARG A O 1
ATOM 583 N N . SER A 1 83 ? -2.518 49.215 -4.040 1.00 24.86 83 SER A N 1
ATOM 584 C CA . SER A 1 83 ? -2.812 48.102 -4.955 1.00 24.86 83 SER A CA 1
ATOM 585 C C . SER A 1 83 ? -1.494 47.392 -5.373 1.00 24.86 83 SER A C 1
ATOM 587 O O . SER A 1 83 ? -0.415 47.828 -4.974 1.00 24.86 83 SER A O 1
ATOM 589 N N . ALA A 1 84 ? -1.454 46.281 -6.124 1.00 28.27 84 ALA A N 1
ATOM 590 C CA . ALA A 1 84 ? -2.403 45.729 -7.102 1.00 28.27 84 ALA A CA 1
ATOM 591 C C . ALA A 1 84 ? -2.344 44.168 -7.176 1.00 28.27 84 ALA A C 1
ATOM 593 O O . ALA A 1 84 ? -1.507 43.575 -6.496 1.00 28.27 84 ALA A O 1
ATOM 594 N N . PRO A 1 85 ? -3.245 43.484 -7.924 1.00 28.45 85 PRO A N 1
ATOM 595 C CA . PRO A 1 85 ? -3.661 42.106 -7.609 1.00 28.45 85 PRO A CA 1
ATOM 596 C C . PRO A 1 85 ? -3.167 40.999 -8.570 1.00 28.45 85 PRO A C 1
ATOM 598 O O . PRO A 1 85 ? -2.494 41.250 -9.566 1.00 28.45 85 PRO A O 1
ATOM 601 N N . VAL A 1 86 ? -3.609 39.764 -8.289 1.00 23.23 86 VAL A N 1
ATOM 602 C CA . VAL A 1 86 ? -3.528 38.572 -9.157 1.00 23.23 86 VAL A CA 1
ATOM 603 C C . VAL A 1 86 ? -4.929 38.170 -9.657 1.00 23.23 86 VAL A C 1
ATOM 605 O O . VAL A 1 86 ? -5.895 38.209 -8.896 1.00 23.23 86 VAL A O 1
ATOM 608 N N . SER A 1 87 ? -5.023 37.707 -10.907 1.00 24.31 87 SER A N 1
ATOM 609 C CA . SER A 1 87 ? -6.152 36.964 -11.510 1.00 24.31 87 SER A CA 1
ATOM 610 C C . SER A 1 87 ? -5.645 35.567 -11.927 1.00 24.31 87 SER A C 1
ATOM 612 O O . SER A 1 87 ? -4.533 35.480 -12.435 1.00 24.31 87 SER A O 1
ATOM 614 N N . SER A 1 88 ? -6.275 34.416 -11.635 1.00 25.33 88 SER A N 1
ATOM 615 C CA . SER A 1 88 ? -7.611 33.925 -12.061 1.00 25.33 88 SER A CA 1
ATOM 616 C C . SER A 1 88 ? -7.742 33.839 -13.607 1.00 25.33 88 SER A C 1
ATOM 618 O O . SER A 1 88 ? -7.227 34.708 -14.296 1.00 25.33 88 SER A O 1
ATOM 620 N N . VAL A 1 89 ? -8.323 32.811 -14.261 1.00 26.14 89 VAL A N 1
ATOM 621 C CA . VAL A 1 89 ? -9.402 31.858 -13.895 1.00 26.14 89 VAL A CA 1
ATOM 622 C C . VAL A 1 89 ? -9.226 30.447 -14.538 1.00 26.14 89 VAL A C 1
ATOM 624 O O . VAL A 1 89 ? -9.138 30.318 -15.750 1.00 26.14 89 VAL A O 1
ATOM 627 N N . ILE A 1 90 ? -9.230 29.402 -13.696 1.00 27.09 90 ILE A N 1
ATOM 628 C CA . ILE A 1 90 ? -9.996 28.116 -13.706 1.00 27.09 90 ILE A CA 1
ATOM 629 C C . ILE A 1 90 ? -10.602 27.533 -15.016 1.00 27.09 90 ILE A C 1
ATOM 631 O O . ILE A 1 90 ? -11.469 28.153 -15.630 1.00 27.09 90 ILE A O 1
ATOM 635 N N . SER A 1 91 ? -10.360 26.227 -15.263 1.00 24.86 91 SER A N 1
ATOM 636 C CA . SER A 1 91 ? -11.333 25.176 -15.705 1.00 24.86 91 SER A CA 1
ATOM 637 C C . SER A 1 91 ? -10.627 23.812 -15.894 1.00 24.86 91 SER A C 1
ATOM 639 O O . SER A 1 91 ? -9.482 23.815 -16.319 1.00 24.86 91 SER A O 1
ATOM 641 N N . LYS A 1 92 ? -11.181 22.594 -15.738 1.00 24.14 92 LYS A N 1
ATOM 642 C CA . LYS A 1 92 ? -12.374 21.979 -15.096 1.00 24.14 92 LYS A CA 1
ATOM 643 C C . LYS A 1 92 ? -12.482 20.532 -15.656 1.00 24.14 92 LYS A C 1
ATOM 645 O O . LYS A 1 92 ? -12.713 20.420 -16.857 1.00 24.14 92 LYS A O 1
ATOM 650 N N . ARG A 1 93 ? -12.394 19.467 -14.834 1.00 26.50 93 ARG A N 1
ATOM 651 C CA . ARG A 1 93 ? -13.108 18.148 -14.933 1.00 26.50 93 ARG A CA 1
ATOM 652 C C . ARG A 1 93 ? -12.499 17.129 -13.942 1.00 26.50 93 ARG A C 1
ATOM 654 O O . ARG A 1 93 ? -11.284 17.038 -13.868 1.00 26.50 93 ARG A O 1
ATOM 661 N N . VAL A 1 94 ? -13.282 16.565 -13.011 1.00 23.20 94 VAL A N 1
ATOM 662 C CA . VAL A 1 94 ? -14.169 15.365 -13.100 1.00 23.20 94 VAL A CA 1
ATOM 663 C C . VAL A 1 94 ? -13.399 14.034 -13.023 1.00 23.20 94 VAL A C 1
ATOM 665 O O . VAL A 1 94 ? -12.363 13.868 -13.654 1.00 23.20 94 VAL A O 1
ATOM 668 N N . SER A 1 95 ? -13.909 13.106 -12.209 1.00 27.75 95 SER A N 1
ATOM 669 C CA . SER A 1 95 ? -13.136 12.078 -11.497 1.00 27.75 95 SER A CA 1
ATOM 670 C C . SER A 1 95 ? -13.532 10.626 -11.812 1.00 27.75 95 SER A C 1
ATOM 672 O O . SER A 1 95 ? -14.711 10.317 -11.968 1.00 27.75 95 SER A O 1
ATOM 674 N N . ALA A 1 96 ? -12.544 9.716 -11.819 1.00 23.62 96 ALA A N 1
ATOM 675 C CA . ALA A 1 96 ? -12.728 8.260 -11.712 1.00 23.62 96 ALA A CA 1
ATOM 676 C C . ALA A 1 96 ? -11.424 7.543 -11.281 1.00 23.62 96 ALA A C 1
ATOM 678 O O . ALA A 1 96 ? -10.362 7.835 -11.819 1.00 23.62 96 ALA A O 1
ATOM 679 N N . SER A 1 97 ? -11.529 6.570 -10.362 1.00 23.72 97 SER A N 1
ATOM 680 C CA . SER A 1 97 ? -10.484 5.619 -9.903 1.00 23.72 97 SER A CA 1
ATOM 681 C C . SER A 1 97 ? -9.113 6.189 -9.475 1.00 23.72 97 SER A C 1
ATOM 683 O O . SER A 1 97 ? -8.285 6.561 -10.304 1.00 23.72 97 SER A O 1
ATOM 685 N N . VAL A 1 98 ? -8.812 6.143 -8.171 1.00 27.08 98 VAL A N 1
ATOM 686 C CA . VAL A 1 98 ? -7.527 6.604 -7.613 1.00 27.08 98 VAL A CA 1
ATOM 687 C C . VAL A 1 98 ? -6.408 5.581 -7.859 1.00 27.08 98 VAL A C 1
ATOM 689 O O . VAL A 1 98 ? -6.183 4.664 -7.074 1.00 27.08 98 VAL A O 1
ATOM 692 N N . SER A 1 99 ? -5.674 5.771 -8.955 1.00 25.33 99 SER A N 1
ATOM 693 C CA . SER A 1 99 ? -4.236 5.452 -8.986 1.00 25.33 99 SER A CA 1
ATOM 694 C C . SER A 1 99 ? -3.473 6.512 -8.172 1.00 25.33 99 SER A C 1
ATOM 696 O O . SER A 1 99 ? -3.985 7.625 -8.047 1.00 25.33 99 SER A O 1
ATOM 698 N N . PRO A 1 100 ? -2.275 6.230 -7.621 1.00 26.56 100 PRO A N 1
ATOM 699 C CA . PRO A 1 100 ? -1.553 7.202 -6.798 1.00 26.56 100 PRO A CA 1
ATOM 700 C C . PRO A 1 100 ? -1.235 8.485 -7.583 1.00 26.56 100 PRO A C 1
ATOM 702 O O . PRO A 1 100 ? -0.474 8.465 -8.553 1.00 26.56 100 PRO A O 1
ATOM 705 N N . THR A 1 101 ? -1.835 9.599 -7.161 1.00 27.02 101 THR A N 1
ATOM 706 C CA . THR A 1 101 ? -1.725 10.905 -7.824 1.00 27.02 101 THR A CA 1
ATOM 707 C C . THR A 1 101 ? -0.279 11.425 -7.776 1.00 27.02 101 THR A C 1
ATOM 709 O O . THR A 1 101 ? 0.341 11.371 -6.710 1.00 27.02 101 THR A O 1
ATOM 712 N N . PRO A 1 102 ? 0.294 11.962 -8.873 1.00 30.86 102 PRO A N 1
ATOM 713 C CA . PRO A 1 102 ? 1.674 12.433 -8.855 1.00 30.86 102 PRO A CA 1
ATOM 714 C C . PRO A 1 102 ? 1.792 13.761 -8.097 1.00 30.86 102 PRO A C 1
ATOM 716 O O . PRO A 1 102 ? 1.330 14.799 -8.572 1.00 30.86 102 PRO A O 1
ATOM 719 N N . GLY A 1 103 ? 2.475 13.746 -6.949 1.00 28.50 103 GLY A N 1
ATOM 720 C CA . GLY A 1 103 ? 3.014 14.969 -6.350 1.00 28.50 103 GLY A CA 1
ATOM 721 C C . GLY A 1 103 ? 3.944 15.683 -7.340 1.00 28.50 103 GLY A C 1
ATOM 722 O O . GLY A 1 103 ? 4.679 15.022 -8.077 1.00 28.50 103 GLY A O 1
ATOM 723 N N . ILE A 1 104 ? 3.873 17.019 -7.380 1.00 26.67 104 ILE A N 1
ATOM 724 C CA . ILE A 1 104 ? 4.406 17.878 -8.454 1.00 26.67 104 ILE A CA 1
ATOM 725 C C . ILE A 1 104 ? 5.836 17.487 -8.864 1.00 26.67 104 ILE A C 1
ATOM 727 O O . ILE A 1 104 ? 6.802 17.686 -8.126 1.00 26.67 104 ILE A O 1
ATOM 731 N N . PHE A 1 105 ? 5.967 16.959 -10.083 1.00 30.27 105 PHE A N 1
ATOM 732 C CA . PHE A 1 105 ? 7.215 16.412 -10.615 1.00 30.27 105 PHE A CA 1
ATOM 733 C C . PHE A 1 105 ? 8.106 17.515 -11.212 1.00 30.27 105 PHE A C 1
ATOM 735 O O . PHE A 1 105 ? 8.337 17.582 -12.419 1.00 30.27 105 PHE A O 1
ATOM 742 N N . SER A 1 106 ? 8.592 18.419 -10.359 1.00 27.94 106 SER A N 1
ATOM 743 C CA . SER A 1 106 ? 9.571 19.429 -10.769 1.00 27.94 106 SER A CA 1
ATOM 744 C C . SER A 1 106 ? 10.947 18.784 -10.955 1.00 27.94 106 SER A C 1
ATOM 746 O O . SER A 1 106 ? 11.582 18.368 -9.985 1.00 27.94 106 SER A O 1
ATOM 748 N N . LEU A 1 107 ? 11.430 18.723 -12.200 1.00 33.47 107 LEU A N 1
ATOM 749 C CA . LEU A 1 107 ? 12.819 18.371 -12.522 1.00 33.47 107 LEU A CA 1
ATOM 750 C C . LEU A 1 107 ? 13.744 19.568 -12.240 1.00 33.47 107 LEU A C 1
ATOM 752 O O . LEU A 1 107 ? 14.363 20.133 -13.141 1.00 33.47 107 LEU A O 1
ATOM 756 N N . ALA A 1 108 ? 13.799 19.977 -10.973 1.00 26.12 108 ALA A N 1
ATOM 757 C CA . ALA A 1 108 ? 14.657 21.056 -10.512 1.00 26.12 108 ALA A CA 1
ATOM 758 C C . ALA A 1 108 ? 16.136 20.643 -10.598 1.00 26.12 108 ALA A C 1
ATOM 760 O O . ALA A 1 108 ? 16.549 19.620 -10.051 1.00 26.12 108 ALA A O 1
ATOM 761 N N . LYS A 1 109 ? 16.939 21.467 -11.275 1.00 28.78 109 LYS A N 1
ATOM 762 C CA . LYS A 1 109 ? 18.399 21.353 -11.299 1.00 28.78 109 LYS A CA 1
ATOM 763 C C . LYS A 1 109 ? 18.946 22.005 -10.030 1.00 28.78 109 LYS A C 1
ATOM 765 O O . LYS A 1 109 ? 19.037 23.229 -9.972 1.00 28.78 109 LYS A O 1
ATOM 770 N N . ASP A 1 110 ? 19.250 21.194 -9.022 1.00 29.30 110 ASP A N 1
ATOM 771 C CA . ASP A 1 110 ? 19.677 21.684 -7.708 1.00 29.30 110 ASP A CA 1
ATOM 772 C C . ASP A 1 110 ? 21.036 22.407 -7.811 1.00 29.30 110 ASP A C 1
ATOM 774 O O . ASP A 1 110 ? 22.020 21.840 -8.295 1.00 29.30 110 ASP A O 1
ATOM 778 N N . GLN A 1 111 ? 21.083 23.686 -7.426 1.00 29.31 111 GLN A N 1
ATOM 779 C CA . GLN A 1 111 ? 22.281 24.528 -7.527 1.00 29.31 111 GLN A CA 1
ATOM 780 C C . GLN A 1 111 ? 23.036 24.546 -6.194 1.00 29.31 111 GLN A C 1
ATOM 782 O O . GLN A 1 111 ? 22.889 25.462 -5.389 1.00 29.31 111 GLN A O 1
ATOM 787 N N . GLY A 1 112 ? 23.870 23.527 -5.982 1.00 27.67 112 GLY A N 1
ATOM 788 C CA . GLY A 1 112 ? 24.839 23.472 -4.887 1.00 27.67 112 GLY A CA 1
ATOM 789 C C . GLY A 1 112 ? 26.272 23.518 -5.413 1.00 27.67 112 GLY A C 1
ATOM 790 O O . GLY A 1 112 ? 26.817 22.482 -5.789 1.00 27.67 112 GLY A O 1
ATOM 791 N N . ASP A 1 113 ? 26.891 24.701 -5.437 1.00 29.64 113 ASP A N 1
ATOM 792 C CA . ASP A 1 113 ? 28.303 24.837 -5.811 1.00 29.64 113 ASP A CA 1
ATOM 793 C C . ASP A 1 113 ? 29.217 24.172 -4.768 1.00 29.64 113 ASP A C 1
ATOM 795 O O . ASP A 1 113 ? 29.150 24.462 -3.572 1.00 29.64 113 ASP A O 1
ATOM 799 N N . GLY A 1 114 ? 30.084 23.264 -5.225 1.00 25.38 114 GLY A N 1
ATOM 800 C CA . GLY A 1 114 ? 30.854 22.395 -4.334 1.00 25.38 114 GLY A CA 1
ATOM 801 C C . GLY A 1 114 ? 31.877 21.521 -5.056 1.00 25.38 114 GLY A C 1
ATOM 802 O O . GLY A 1 114 ? 31.828 20.297 -4.958 1.00 25.38 114 GLY A O 1
ATOM 803 N N . GLN A 1 115 ? 32.812 22.126 -5.799 1.00 27.80 115 GLN A N 1
ATOM 804 C CA . GLN A 1 115 ? 33.886 21.373 -6.462 1.00 27.80 115 GLN A CA 1
ATOM 805 C C . GLN A 1 115 ? 34.802 20.660 -5.452 1.00 27.80 115 GLN A C 1
ATOM 807 O O . GLN A 1 115 ? 35.739 21.252 -4.918 1.00 27.80 115 GLN A O 1
ATOM 812 N N . VAL A 1 116 ? 34.603 19.353 -5.269 1.00 26.14 116 VAL A N 1
ATOM 813 C CA . VAL A 1 116 ? 35.542 18.470 -4.561 1.00 26.14 116 VAL A CA 1
ATOM 814 C C . VAL A 1 116 ? 35.977 17.347 -5.503 1.00 26.14 116 VAL A C 1
ATOM 816 O O . VAL A 1 116 ? 35.306 16.327 -5.642 1.00 26.14 116 VAL A O 1
ATOM 819 N N . LYS A 1 117 ? 37.125 17.529 -6.170 1.00 26.61 117 LYS A N 1
ATOM 820 C CA . LYS A 1 117 ? 37.735 16.507 -7.040 1.00 26.61 117 LYS A CA 1
ATOM 821 C C . LYS A 1 117 ? 38.360 15.376 -6.212 1.00 26.61 117 LYS A C 1
ATOM 823 O O . LYS A 1 117 ? 39.574 15.324 -6.032 1.00 26.61 117 LYS A O 1
ATOM 828 N N . GLY A 1 118 ? 37.532 14.450 -5.735 1.00 24.42 118 GLY A N 1
ATOM 829 C CA . GLY A 1 118 ? 37.988 13.186 -5.158 1.00 24.42 118 GLY A CA 1
ATOM 830 C C . GLY A 1 118 ? 38.466 12.216 -6.240 1.00 24.42 118 GLY A C 1
ATOM 831 O O . GLY A 1 118 ? 37.672 11.434 -6.752 1.00 24.42 118 GLY A O 1
ATOM 832 N N . GLN A 1 119 ? 39.755 12.246 -6.594 1.00 25.50 119 GLN A N 1
ATOM 833 C CA . GLN A 1 119 ? 40.348 11.206 -7.442 1.00 25.50 119 GLN A CA 1
ATOM 834 C C . GLN A 1 119 ? 40.495 9.896 -6.656 1.00 25.50 119 GLN A C 1
ATOM 836 O O . GLN A 1 119 ? 41.414 9.746 -5.854 1.00 25.50 119 GLN A O 1
ATOM 841 N N . VAL A 1 120 ? 39.620 8.930 -6.934 1.00 27.94 120 VAL A N 1
ATOM 842 C CA . VAL A 1 120 ? 39.852 7.516 -6.609 1.00 27.94 120 VAL A CA 1
ATOM 843 C C . VAL A 1 120 ? 40.470 6.859 -7.842 1.00 27.94 120 VAL A C 1
ATOM 845 O O . VAL A 1 120 ? 39.914 6.949 -8.935 1.00 27.94 120 VAL A O 1
ATOM 848 N N . GLN A 1 121 ? 41.641 6.238 -7.687 1.00 27.08 121 GLN A N 1
ATOM 849 C CA . GLN A 1 121 ? 42.287 5.484 -8.763 1.00 27.08 121 GLN A CA 1
ATOM 850 C C . GLN A 1 121 ? 41.698 4.072 -8.813 1.00 27.08 121 GLN A C 1
ATOM 852 O O . GLN A 1 121 ? 41.976 3.260 -7.933 1.00 27.08 121 GLN A O 1
ATOM 857 N N . ASP A 1 122 ? 40.887 3.795 -9.832 1.00 31.02 122 ASP A N 1
ATOM 858 C CA . ASP A 1 122 ? 40.299 2.473 -10.062 1.00 31.02 122 ASP A CA 1
ATOM 859 C C . ASP A 1 122 ? 41.100 1.655 -11.095 1.00 31.02 122 ASP A C 1
ATOM 861 O O . ASP A 1 122 ? 41.905 2.188 -11.865 1.00 31.02 122 ASP A O 1
ATOM 865 N N . GLY A 1 123 ? 40.907 0.335 -11.075 1.00 29.34 123 GLY A N 1
ATOM 866 C CA . GLY A 1 123 ? 41.684 -0.629 -11.863 1.00 29.34 123 GLY A CA 1
ATOM 867 C C . GLY A 1 123 ? 41.391 -0.627 -13.377 1.00 29.34 123 GLY A C 1
ATOM 868 O O . GLY A 1 123 ? 40.458 0.023 -13.842 1.00 29.34 123 GLY A O 1
ATOM 869 N N . PRO A 1 124 ? 42.164 -1.390 -14.178 1.00 33.75 124 PRO A N 1
ATOM 870 C CA . PRO A 1 124 ? 42.241 -1.249 -15.638 1.00 33.75 124 PRO A CA 1
ATOM 871 C C . PRO A 1 124 ? 41.082 -1.893 -16.429 1.00 33.75 124 PRO A C 1
ATOM 873 O O . PRO A 1 124 ? 41.313 -2.629 -17.390 1.00 33.75 124 PRO A O 1
ATOM 876 N N . HIS A 1 125 ? 39.837 -1.590 -16.063 1.00 48.44 125 HIS A N 1
ATOM 877 C CA . HIS A 1 125 ? 38.647 -1.921 -16.847 1.00 48.44 125 HIS A CA 1
ATOM 878 C C . HIS A 1 125 ? 37.866 -0.640 -17.141 1.00 48.44 125 HIS A C 1
ATOM 880 O O . HIS A 1 125 ? 37.340 -0.008 -16.230 1.00 48.44 125 HIS A O 1
ATOM 886 N N . GLU A 1 126 ? 37.816 -0.251 -18.416 1.00 57.47 126 GLU A N 1
ATOM 887 C CA . GLU A 1 126 ? 37.134 0.962 -18.873 1.00 57.47 126 GLU A CA 1
ATOM 888 C C . GLU A 1 126 ? 35.645 0.928 -18.505 1.00 57.47 126 GLU A C 1
ATOM 890 O O . GLU A 1 126 ? 34.889 0.057 -18.941 1.00 57.47 126 GLU A O 1
ATOM 895 N N . GLN A 1 127 ? 35.218 1.897 -17.698 1.00 70.88 127 GLN A N 1
ATOM 896 C CA . GLN A 1 127 ? 33.815 2.083 -17.359 1.00 70.88 127 GLN A CA 1
ATOM 897 C C . GLN A 1 127 ? 33.134 2.863 -18.487 1.00 70.88 127 GLN A C 1
ATOM 899 O O . GLN A 1 127 ? 33.339 4.066 -18.627 1.00 70.88 127 GLN A O 1
ATOM 904 N N . ILE A 1 128 ? 32.339 2.167 -19.302 1.00 79.94 128 ILE A N 1
ATOM 905 C CA . ILE A 1 128 ? 31.592 2.777 -20.409 1.00 79.94 128 ILE A CA 1
ATOM 906 C C . ILE A 1 128 ? 30.447 3.624 -19.836 1.00 79.94 128 ILE A C 1
ATOM 908 O O . ILE A 1 128 ? 29.545 3.092 -19.174 1.00 79.94 128 ILE A O 1
ATOM 912 N N . SER A 1 129 ? 30.472 4.935 -20.102 1.00 78.62 129 SER A N 1
ATOM 913 C CA . SER A 1 129 ? 29.327 5.800 -19.811 1.00 78.62 129 SER A CA 1
ATOM 914 C C . SER A 1 129 ? 28.193 5.470 -20.775 1.00 78.62 129 SER A C 1
ATOM 916 O O . SER A 1 129 ? 28.412 5.233 -21.965 1.00 78.62 129 SER A O 1
ATOM 918 N N . ALA A 1 130 ? 26.958 5.490 -20.288 1.00 74.69 130 ALA A N 1
ATOM 919 C CA . ALA A 1 130 ? 25.807 5.167 -21.120 1.00 74.69 130 ALA A CA 1
ATOM 920 C C . ALA A 1 130 ? 25.526 6.233 -22.203 1.00 74.69 130 ALA A C 1
ATOM 922 O O . ALA A 1 130 ? 24.726 6.003 -23.112 1.00 74.69 130 ALA A O 1
ATOM 923 N N . ALA A 1 131 ? 26.164 7.407 -22.125 1.00 74.25 131 ALA A N 1
ATOM 924 C CA . ALA A 1 131 ? 26.047 8.441 -23.147 1.00 74.25 131 ALA A CA 1
ATOM 925 C C . ALA A 1 131 ? 26.805 8.085 -24.440 1.00 74.25 131 ALA A C 1
ATOM 927 O O . ALA A 1 131 ? 26.354 8.472 -25.515 1.00 74.25 131 ALA A O 1
ATOM 928 N N . ASP A 1 132 ? 27.892 7.311 -24.342 1.00 79.62 132 ASP A N 1
ATOM 929 C CA . ASP A 1 132 ? 28.794 7.000 -25.465 1.00 79.62 132 ASP A CA 1
ATOM 930 C C . ASP A 1 132 ? 28.500 5.633 -26.129 1.00 79.62 132 ASP A C 1
ATOM 932 O O . ASP A 1 132 ? 29.251 5.183 -26.991 1.00 79.62 132 ASP A O 1
ATOM 936 N N . TYR A 1 133 ? 27.444 4.929 -25.703 1.00 78.56 133 TYR A N 1
ATOM 937 C CA . TYR A 1 133 ? 27.122 3.572 -26.162 1.00 78.56 133 TYR A CA 1
ATOM 938 C C . TYR A 1 133 ? 26.131 3.560 -27.338 1.00 78.56 133 TYR A C 1
ATOM 940 O O . TYR A 1 133 ? 25.027 4.093 -27.215 1.00 78.56 133 TYR A O 1
ATOM 948 N N . ASP A 1 134 ? 26.494 2.876 -28.433 1.00 77.06 134 ASP A N 1
ATOM 949 C CA . ASP A 1 134 ? 25.566 2.437 -29.487 1.00 77.06 134 ASP A CA 1
ATOM 950 C C . ASP A 1 134 ? 25.347 0.904 -29.432 1.00 77.06 134 ASP A C 1
ATOM 952 O O . ASP A 1 134 ? 26.258 0.138 -29.772 1.00 77.06 134 ASP A O 1
ATOM 956 N N . PRO A 1 135 ? 24.143 0.414 -29.071 1.00 74.50 135 PRO A N 1
ATOM 957 C CA . PRO A 1 135 ? 23.815 -1.011 -29.116 1.00 74.50 135 PRO A CA 1
ATOM 958 C C . PRO A 1 135 ? 23.671 -1.583 -30.540 1.00 74.50 135 PRO A C 1
ATOM 960 O O . PRO A 1 135 ? 23.551 -2.802 -30.691 1.00 74.50 135 PRO A O 1
ATOM 963 N N . SER A 1 136 ? 23.644 -0.755 -31.593 1.00 73.56 136 SER A N 1
ATOM 964 C CA . SER A 1 136 ? 23.485 -1.214 -32.979 1.00 73.56 136 SER A CA 1
ATOM 965 C C . SER A 1 136 ? 24.726 -1.947 -33.501 1.00 73.56 136 SER A C 1
ATOM 967 O O . SER A 1 136 ? 24.583 -2.964 -34.185 1.00 73.56 136 SER A O 1
ATOM 969 N N . LEU A 1 137 ? 25.930 -1.491 -33.134 1.00 76.44 137 LEU A N 1
ATOM 970 C CA . LEU A 1 137 ? 27.205 -2.090 -33.550 1.00 76.44 137 LEU A CA 1
ATOM 971 C C . LEU A 1 137 ? 27.376 -3.505 -32.979 1.00 76.44 137 LEU A C 1
ATOM 973 O O . LEU A 1 137 ? 27.591 -4.456 -33.732 1.00 76.44 137 LEU A O 1
ATOM 977 N N . ASP A 1 138 ? 27.176 -3.652 -31.666 1.00 74.38 138 ASP A N 1
ATOM 978 C CA . ASP A 1 138 ? 27.213 -4.931 -30.945 1.00 74.38 138 ASP A CA 1
ATOM 979 C C . ASP A 1 138 ? 26.283 -5.979 -31.571 1.00 74.38 138 ASP A C 1
ATOM 981 O O . ASP A 1 138 ? 26.637 -7.154 -31.691 1.00 74.38 138 ASP A O 1
ATOM 985 N N . ARG A 1 139 ? 25.092 -5.546 -32.004 1.00 74.06 139 ARG A N 1
ATOM 986 C CA . ARG A 1 139 ? 24.094 -6.420 -32.626 1.00 74.06 139 ARG A CA 1
ATOM 987 C C . ARG A 1 139 ? 24.514 -6.872 -34.024 1.00 74.06 139 ARG A C 1
ATOM 989 O O . ARG A 1 139 ? 24.336 -8.043 -34.341 1.00 74.06 139 ARG A O 1
ATOM 996 N N . ARG A 1 140 ? 25.108 -5.988 -34.841 1.00 76.81 140 ARG A N 1
ATOM 997 C CA . ARG A 1 140 ? 25.661 -6.348 -36.167 1.00 76.81 140 ARG A CA 1
ATOM 998 C C . ARG A 1 140 ? 26.813 -7.348 -36.040 1.00 76.81 140 ARG A C 1
ATOM 1000 O O . ARG A 1 140 ? 26.917 -8.269 -36.847 1.00 76.81 140 ARG A O 1
ATOM 1007 N N . GLU A 1 141 ? 27.668 -7.182 -35.031 1.00 79.06 141 GLU A N 1
ATOM 1008 C CA . GLU A 1 141 ? 28.774 -8.107 -34.769 1.00 79.06 141 GLU A CA 1
ATOM 1009 C C . GLU A 1 141 ? 28.267 -9.491 -34.328 1.00 79.06 141 GLU A C 1
ATOM 1011 O O . GLU A 1 141 ? 28.704 -10.515 -34.856 1.00 79.06 141 GLU A O 1
ATOM 1016 N N . ASP A 1 142 ? 27.303 -9.542 -33.405 1.00 79.31 142 ASP A N 1
ATOM 1017 C CA . ASP A 1 142 ? 26.719 -10.809 -32.959 1.00 79.31 142 ASP A CA 1
ATOM 1018 C C . ASP A 1 142 ? 25.878 -11.487 -34.070 1.00 79.31 142 ASP A C 1
ATOM 1020 O O . ASP A 1 142 ? 25.922 -12.712 -34.189 1.00 79.31 142 ASP A O 1
ATOM 1024 N N . GLU A 1 143 ? 25.217 -10.740 -34.969 1.00 72.38 143 GLU A N 1
ATOM 1025 C CA . GLU A 1 143 ? 24.585 -11.307 -36.178 1.00 72.38 143 GLU A CA 1
ATOM 1026 C C . GLU A 1 143 ? 25.609 -11.920 -37.154 1.00 72.38 143 GLU A C 1
ATOM 1028 O O . GLU A 1 143 ? 25.399 -13.044 -37.617 1.00 72.38 143 GLU A O 1
ATOM 1033 N N . LYS A 1 144 ? 26.746 -11.254 -37.429 1.00 76.56 144 LYS A N 1
ATOM 1034 C CA . LYS A 1 144 ? 27.847 -11.842 -38.228 1.00 76.56 144 LYS A CA 1
ATOM 1035 C C . LYS A 1 144 ? 28.316 -13.179 -37.638 1.00 76.56 144 LYS A C 1
ATOM 1037 O O . LYS A 1 144 ? 28.490 -14.151 -38.376 1.00 76.56 144 LYS A O 1
ATOM 1042 N N . ARG A 1 145 ? 28.491 -13.229 -36.309 1.00 77.50 145 ARG A N 1
ATOM 1043 C CA . ARG A 1 145 ? 28.916 -14.427 -35.560 1.00 77.50 145 ARG A CA 1
ATOM 1044 C C . ARG A 1 145 ? 27.887 -15.560 -35.652 1.00 77.50 145 ARG A C 1
ATOM 1046 O O . ARG A 1 145 ? 28.284 -16.709 -35.828 1.00 77.50 145 ARG A O 1
ATOM 1053 N N . VAL A 1 146 ? 26.586 -15.256 -35.591 1.00 70.44 146 VAL A N 1
ATOM 1054 C CA . VAL A 1 146 ? 25.498 -16.235 -35.800 1.00 70.44 146 VAL A CA 1
ATOM 1055 C C . VAL A 1 146 ? 25.474 -16.765 -37.239 1.00 70.44 146 VAL A C 1
ATOM 1057 O O . VAL A 1 146 ? 25.260 -17.957 -37.446 1.00 70.44 146 VAL A O 1
ATOM 1060 N N . LEU A 1 147 ? 25.727 -15.908 -38.231 1.00 65.31 147 LEU A N 1
ATOM 1061 C CA . LEU A 1 147 ? 25.742 -16.276 -39.653 1.00 65.31 147 LEU A CA 1
ATOM 1062 C C . LEU A 1 147 ? 27.038 -16.980 -40.103 1.00 65.31 147 LEU A C 1
ATOM 1064 O O . LEU A 1 147 ? 27.126 -17.415 -41.250 1.00 65.31 147 LEU A O 1
ATOM 1068 N N . GLY A 1 148 ? 28.038 -17.113 -39.224 1.00 52.94 148 GLY A N 1
ATOM 1069 C CA . GLY A 1 148 ? 29.289 -17.829 -39.502 1.00 52.94 148 GLY A CA 1
ATOM 1070 C C . GLY A 1 148 ? 30.203 -17.151 -40.529 1.00 52.94 148 GLY A C 1
ATOM 1071 O O . GLY A 1 148 ? 31.079 -17.808 -41.094 1.00 52.94 148 GLY A O 1
ATOM 1072 N N . VAL A 1 149 ? 30.006 -15.855 -40.788 1.00 41.22 149 VAL A N 1
ATOM 1073 C CA . VAL A 1 149 ? 30.825 -15.087 -41.734 1.00 41.22 149 VAL A CA 1
ATOM 1074 C C . VAL A 1 149 ? 32.191 -14.820 -41.102 1.00 41.22 149 VAL A C 1
ATOM 1076 O O . VAL A 1 149 ? 32.274 -14.219 -40.034 1.00 41.22 149 VAL A O 1
ATOM 1079 N N . LYS A 1 150 ? 33.265 -15.266 -41.761 1.00 30.88 150 LYS A N 1
ATOM 1080 C CA . LYS A 1 150 ? 34.638 -14.906 -41.386 1.00 30.88 150 LYS A CA 1
ATOM 1081 C C . LYS A 1 150 ? 34.968 -13.515 -41.914 1.00 30.88 150 LYS A C 1
ATOM 1083 O O . LYS A 1 150 ? 34.628 -13.207 -43.054 1.00 30.88 150 LYS A O 1
ATOM 1088 N N . ASP A 1 151 ? 35.678 -12.722 -41.121 1.00 32.12 151 ASP A N 1
ATOM 1089 C CA . ASP A 1 151 ? 36.314 -11.510 -41.625 1.00 32.12 151 ASP A CA 1
ATOM 1090 C C . ASP A 1 151 ? 37.563 -11.899 -42.445 1.00 32.12 151 ASP A C 1
ATOM 1092 O O . ASP A 1 151 ? 38.482 -12.545 -41.936 1.00 32.12 151 ASP A O 1
ATOM 1096 N N . GLU A 1 152 ? 37.580 -11.522 -43.725 1.00 26.19 152 GLU A N 1
ATOM 1097 C CA . GLU A 1 152 ? 38.822 -11.369 -44.496 1.00 26.19 152 GLU A CA 1
ATOM 1098 C C . GLU A 1 152 ? 39.570 -10.120 -43.980 1.00 26.19 152 GLU A C 1
ATOM 1100 O O . GLU A 1 152 ? 38.916 -9.179 -43.514 1.00 26.19 152 GLU A O 1
ATOM 1105 N N . PRO A 1 153 ? 40.914 -10.058 -44.047 1.00 30.14 153 PRO A N 1
ATOM 1106 C CA . PRO A 1 153 ? 41.655 -8.885 -43.589 1.00 30.14 153 PRO A CA 1
ATOM 1107 C C . PRO A 1 153 ? 41.323 -7.659 -44.448 1.00 30.14 153 PRO A C 1
ATOM 1109 O O . PRO A 1 153 ? 41.501 -7.684 -45.665 1.00 30.14 153 PRO A O 1
ATOM 1112 N N . ALA A 1 154 ? 40.874 -6.573 -43.820 1.00 29.42 154 ALA A N 1
ATOM 1113 C CA . ALA A 1 154 ? 40.749 -5.289 -44.499 1.00 29.42 154 ALA A CA 1
ATOM 1114 C C . ALA A 1 154 ? 42.145 -4.681 -44.719 1.00 29.42 154 ALA A C 1
ATOM 1116 O O . ALA A 1 154 ? 42.889 -4.488 -43.756 1.00 29.42 154 ALA A O 1
ATOM 1117 N N . GLU A 1 155 ? 42.490 -4.374 -45.971 1.00 27.72 155 GLU A N 1
ATOM 1118 C CA . GLU A 1 155 ? 43.647 -3.529 -46.294 1.00 27.72 155 GLU A CA 1
ATOM 1119 C C . GLU A 1 155 ? 43.402 -2.080 -45.826 1.00 27.72 155 GLU A C 1
ATOM 1121 O O . GLU A 1 155 ? 42.254 -1.652 -45.678 1.00 27.72 155 GLU A O 1
ATOM 1126 N N . ASP A 1 156 ? 44.479 -1.333 -45.566 1.00 29.30 156 ASP A N 1
ATOM 1127 C CA . ASP A 1 156 ? 44.446 -0.056 -44.839 1.00 29.30 156 ASP A CA 1
ATOM 1128 C C . ASP A 1 156 ? 43.519 1.007 -45.464 1.00 29.30 156 ASP A C 1
ATOM 1130 O O . ASP A 1 156 ? 43.858 1.667 -46.451 1.00 29.30 156 ASP A O 1
ATOM 1134 N N . ILE A 1 157 ? 42.377 1.260 -44.817 1.00 30.03 157 ILE A N 1
ATOM 1135 C CA . ILE A 1 157 ? 41.559 2.453 -45.062 1.00 30.03 157 ILE A CA 1
ATOM 1136 C C . ILE A 1 157 ? 42.054 3.562 -44.132 1.00 30.03 157 ILE A C 1
ATOM 1138 O O . ILE A 1 157 ? 41.946 3.464 -42.910 1.00 30.03 157 ILE A O 1
ATOM 1142 N N . GLN A 1 158 ? 42.602 4.630 -44.715 1.00 24.22 158 GLN A N 1
ATOM 1143 C CA . GLN A 1 158 ? 43.007 5.814 -43.959 1.00 24.22 158 GLN A CA 1
ATOM 1144 C C . GLN A 1 158 ? 41.793 6.488 -43.313 1.00 24.22 158 GLN A C 1
ATOM 1146 O O . GLN A 1 158 ? 40.769 6.696 -43.963 1.00 24.22 158 GLN A O 1
ATOM 1151 N N . LEU A 1 159 ? 41.950 6.873 -42.044 1.00 25.14 159 LEU A N 1
ATOM 1152 C CA . LEU A 1 159 ? 41.001 7.726 -41.335 1.00 25.14 159 LEU A CA 1
ATOM 1153 C C . LEU A 1 159 ? 40.826 9.044 -42.099 1.00 25.14 159 LEU A C 1
ATOM 1155 O O . LEU A 1 159 ? 41.786 9.795 -42.281 1.00 25.14 159 LEU A O 1
ATOM 1159 N N . VAL A 1 160 ? 39.592 9.315 -42.514 1.00 26.25 160 VAL A N 1
ATOM 1160 C CA . VAL A 1 160 ? 39.121 10.651 -42.873 1.00 26.25 160 VAL A CA 1
ATOM 1161 C C . VAL A 1 160 ? 38.205 11.087 -41.740 1.00 26.25 160 VAL A C 1
ATOM 1163 O O . VAL A 1 160 ? 37.299 10.348 -41.362 1.00 26.25 160 VAL A O 1
ATOM 1166 N N . GLU A 1 161 ? 38.478 12.254 -41.171 1.00 27.08 161 GLU A N 1
ATOM 1167 C CA . GLU A 1 161 ? 37.606 12.880 -40.182 1.00 27.08 161 GLU A CA 1
ATOM 1168 C C . GLU A 1 161 ? 36.397 13.461 -40.931 1.00 27.08 161 GLU A C 1
ATOM 1170 O O . GLU A 1 161 ? 36.535 14.420 -41.690 1.00 27.08 161 GLU A O 1
ATOM 1175 N N . GLU A 1 162 ? 35.227 12.839 -40.773 1.00 25.66 162 GLU A N 1
ATOM 1176 C CA . GLU A 1 162 ? 33.951 13.424 -41.188 1.00 25.66 162 GLU A CA 1
ATOM 1177 C C . GLU A 1 162 ? 33.438 14.292 -40.030 1.00 25.66 162 GLU A C 1
ATOM 1179 O O . GLU A 1 162 ? 33.056 13.779 -38.979 1.00 25.66 162 GLU A O 1
ATOM 1184 N N . GLU A 1 163 ? 33.486 15.616 -40.201 1.00 25.09 163 GLU A N 1
ATOM 1185 C CA . GLU A 1 163 ? 32.807 16.559 -39.307 1.00 25.09 163 GLU A CA 1
ATOM 1186 C C . GLU A 1 163 ? 31.290 16.450 -39.550 1.00 25.09 163 GLU A C 1
ATOM 1188 O O . GLU A 1 163 ? 30.836 16.560 -40.690 1.00 25.09 163 GLU A O 1
ATOM 1193 N N . GLU A 1 164 ? 30.500 16.214 -38.497 1.00 27.97 164 GLU A N 1
ATOM 1194 C CA . GLU A 1 164 ? 29.035 16.212 -38.592 1.00 27.97 164 GLU A CA 1
ATOM 1195 C C . GLU A 1 164 ? 28.538 17.656 -38.809 1.00 27.97 164 GLU A C 1
ATOM 1197 O O . GLU A 1 164 ? 28.657 18.494 -37.915 1.00 27.97 164 GLU A O 1
ATOM 1202 N N . GLU A 1 165 ? 27.987 17.966 -39.990 1.00 25.83 165 GLU A N 1
ATOM 1203 C CA . GLU A 1 165 ? 27.294 19.243 -40.223 1.00 25.83 165 GLU A CA 1
ATOM 1204 C C . GLU A 1 165 ? 25.959 19.252 -39.448 1.00 25.83 165 GLU A C 1
ATOM 1206 O O . GLU A 1 165 ? 25.092 18.406 -39.671 1.00 25.83 165 GLU A O 1
ATOM 1211 N N . GLU A 1 166 ? 25.782 20.209 -38.530 1.00 28.36 166 GLU A N 1
ATOM 1212 C CA . GLU A 1 166 ? 24.513 20.417 -37.821 1.00 28.36 166 GLU A CA 1
ATOM 1213 C C . GLU A 1 166 ? 23.465 21.035 -38.774 1.00 28.36 166 GLU A C 1
ATOM 1215 O O . GLU A 1 166 ? 23.606 22.179 -39.210 1.00 28.36 166 GLU A O 1
ATOM 1220 N N . ASP A 1 167 ? 22.399 20.284 -39.086 1.00 29.19 167 ASP A N 1
ATOM 1221 C CA . ASP A 1 167 ? 21.240 20.734 -39.883 1.00 29.19 167 ASP A CA 1
ATOM 1222 C C . ASP A 1 167 ? 20.385 21.769 -39.105 1.00 29.19 167 ASP A C 1
ATOM 1224 O O . ASP A 1 167 ? 19.308 21.471 -38.577 1.00 29.19 167 ASP A O 1
ATOM 1228 N N . ASP A 1 168 ? 20.868 23.010 -39.031 1.00 27.27 168 ASP A N 1
ATOM 1229 C CA . ASP A 1 168 ? 20.126 24.158 -38.496 1.00 27.27 168 ASP A CA 1
ATOM 1230 C C . ASP A 1 168 ? 18.985 24.562 -39.458 1.00 27.27 168 ASP A C 1
ATOM 1232 O O . ASP A 1 168 ? 19.216 24.931 -40.615 1.00 27.27 168 ASP A O 1
ATOM 1236 N N . VAL A 1 169 ? 17.735 24.523 -38.981 1.00 32.62 169 VAL A N 1
ATOM 1237 C CA . VAL A 1 169 ? 16.533 24.875 -39.762 1.00 32.62 169 VAL A CA 1
ATOM 1238 C C . VAL A 1 169 ? 15.824 26.129 -39.241 1.00 32.62 169 VAL A C 1
ATOM 1240 O O . VAL A 1 169 ? 15.561 26.266 -38.050 1.00 32.62 169 VAL A O 1
ATOM 1243 N N . ASP A 1 170 ? 15.438 26.983 -40.196 1.00 29.06 170 ASP A N 1
ATOM 1244 C CA . ASP A 1 170 ? 14.606 28.193 -40.083 1.00 29.06 170 ASP A CA 1
ATOM 1245 C C . ASP A 1 170 ? 15.131 29.384 -39.244 1.00 29.06 170 ASP A C 1
ATOM 1247 O O . ASP A 1 170 ? 14.777 29.573 -38.082 1.00 29.06 170 ASP A O 1
ATOM 1251 N N . ASP A 1 171 ? 15.751 30.351 -39.937 1.00 31.94 171 ASP A N 1
ATOM 1252 C CA . ASP A 1 171 ? 15.291 31.749 -39.845 1.00 31.94 171 ASP A CA 1
ATOM 1253 C C . ASP A 1 171 ? 15.221 32.382 -41.252 1.00 31.94 171 ASP A C 1
ATOM 1255 O O . ASP A 1 171 ? 16.167 32.317 -42.041 1.00 31.94 171 ASP A O 1
ATOM 1259 N N . MET A 1 172 ? 14.075 32.981 -41.590 1.00 39.50 172 MET A N 1
ATOM 1260 C CA . MET A 1 172 ? 13.741 33.479 -42.932 1.00 39.50 172 MET A CA 1
ATOM 1261 C C . MET A 1 172 ? 13.643 35.018 -43.010 1.00 39.50 172 MET A C 1
ATOM 1263 O O . MET A 1 172 ? 13.003 35.547 -43.920 1.00 39.50 172 MET A O 1
ATOM 1267 N N . PHE A 1 173 ? 14.271 35.771 -42.095 1.00 32.22 173 PHE A N 1
ATOM 1268 C CA . PHE A 1 173 ? 14.230 37.246 -42.113 1.00 32.22 173 PHE A CA 1
ATOM 1269 C C . PHE A 1 173 ? 15.584 37.961 -41.905 1.00 32.22 173 PHE A C 1
ATOM 1271 O O . PHE A 1 173 ? 15.796 38.663 -40.919 1.00 32.22 173 PHE A O 1
ATOM 1278 N N . ALA A 1 174 ? 16.469 37.924 -42.913 1.00 29.70 174 ALA A N 1
ATOM 1279 C CA . ALA A 1 174 ? 17.636 38.820 -42.972 1.00 29.70 174 ALA A CA 1
ATOM 1280 C C . ALA A 1 174 ? 17.959 39.326 -44.395 1.00 29.70 174 ALA A C 1
ATOM 1282 O O . ALA A 1 174 ? 18.204 38.548 -45.314 1.00 29.70 174 ALA A O 1
ATOM 1283 N N . ILE A 1 175 ? 18.029 40.654 -44.573 1.00 26.58 175 ILE A N 1
ATOM 1284 C CA . ILE A 1 175 ? 18.496 41.312 -45.808 1.00 26.58 175 ILE A CA 1
ATOM 1285 C C . ILE A 1 175 ? 19.813 42.045 -45.527 1.00 26.58 175 ILE A C 1
ATOM 1287 O O . ILE A 1 175 ? 19.792 43.130 -44.949 1.00 26.58 175 ILE A O 1
ATOM 1291 N N . ALA A 1 176 ? 20.943 41.523 -46.017 1.00 27.92 176 ALA A N 1
ATOM 1292 C CA . ALA A 1 176 ? 22.130 42.330 -46.328 1.00 27.92 176 ALA A CA 1
ATOM 1293 C C . ALA A 1 176 ? 23.107 41.609 -47.275 1.00 27.92 176 ALA A C 1
ATOM 1295 O O . ALA A 1 176 ? 23.400 40.426 -47.150 1.00 27.92 176 ALA A O 1
ATOM 1296 N N . THR A 1 177 ? 23.655 42.358 -48.229 1.00 25.86 177 THR A N 1
ATOM 1297 C CA . THR A 1 177 ? 24.639 41.907 -49.223 1.00 25.86 177 THR A CA 1
ATOM 1298 C C . THR A 1 177 ? 26.037 41.635 -48.651 1.00 25.86 177 THR A C 1
ATOM 1300 O O . THR A 1 177 ? 26.546 42.467 -47.904 1.00 25.86 177 THR A O 1
ATOM 1303 N N . THR A 1 178 ? 26.775 40.664 -49.207 1.00 26.09 178 THR A N 1
ATOM 1304 C CA . THR A 1 178 ? 28.054 40.933 -49.921 1.00 26.09 178 THR A CA 1
ATOM 1305 C C . THR A 1 178 ? 28.548 39.720 -50.736 1.00 26.09 178 THR A C 1
ATOM 1307 O O . THR A 1 178 ? 28.015 38.623 -50.632 1.00 26.09 178 THR A O 1
ATOM 1310 N N . LYS A 1 179 ? 29.530 39.931 -51.629 1.00 25.39 179 LYS A N 1
ATOM 1311 C CA . LYS A 1 179 ? 30.079 38.924 -52.568 1.00 25.39 179 LYS A CA 1
ATOM 1312 C C . LYS A 1 179 ? 31.497 38.496 -52.167 1.00 25.39 179 LYS A C 1
ATOM 1314 O O . LYS A 1 179 ? 32.282 39.383 -51.835 1.00 25.39 179 LYS A O 1
ATOM 1319 N N . LYS A 1 180 ? 31.896 37.239 -52.438 1.00 25.08 180 LYS A N 1
ATOM 1320 C CA . LYS A 1 180 ? 33.270 36.922 -52.912 1.00 25.08 180 LYS A CA 1
ATOM 1321 C C . LYS A 1 180 ? 33.445 35.550 -53.605 1.00 25.08 180 LYS A C 1
ATOM 1323 O O . LYS A 1 180 ? 33.395 34.505 -52.984 1.00 25.08 180 LYS A O 1
ATOM 1328 N N . THR A 1 181 ? 33.724 35.623 -54.912 1.00 24.70 181 THR A N 1
ATOM 1329 C CA . THR A 1 181 ? 34.666 34.797 -55.715 1.00 24.70 181 THR A CA 1
ATOM 1330 C C . THR A 1 181 ? 34.779 33.269 -55.534 1.00 24.70 181 THR A C 1
ATOM 1332 O O . THR A 1 181 ? 35.309 32.773 -54.547 1.00 24.70 181 THR A O 1
ATOM 1335 N N . LYS A 1 182 ? 34.488 32.550 -56.632 1.00 24.22 182 LYS A N 1
ATOM 1336 C CA . LYS A 1 182 ? 34.778 31.121 -56.878 1.00 24.22 182 LYS A CA 1
ATOM 1337 C C . LYS A 1 182 ? 36.279 30.770 -56.843 1.00 24.22 182 LYS A C 1
ATOM 1339 O O . LYS A 1 182 ? 37.110 31.564 -57.284 1.00 24.22 182 LYS A O 1
ATOM 1344 N N . LYS A 1 183 ? 36.582 29.492 -56.582 1.00 23.03 183 LYS A N 1
ATOM 1345 C CA . LYS A 1 183 ? 37.642 28.730 -57.279 1.00 23.03 183 LYS A CA 1
ATOM 1346 C C . LYS A 1 183 ? 37.045 27.449 -57.874 1.00 23.03 183 LYS A C 1
ATOM 1348 O O . LYS A 1 183 ? 36.042 26.952 -57.378 1.00 23.03 183 LYS A O 1
ATOM 1353 N N . VAL A 1 184 ? 37.640 26.949 -58.956 1.00 23.83 184 VAL A N 1
ATOM 1354 C CA . VAL A 1 184 ? 37.198 25.747 -59.687 1.00 23.83 184 VAL A CA 1
ATOM 1355 C C . VAL A 1 184 ? 38.332 24.724 -59.695 1.00 23.83 184 VAL A C 1
ATOM 1357 O O . VAL A 1 184 ? 39.484 25.094 -59.920 1.00 23.83 184 VAL A O 1
ATOM 1360 N N . LYS A 1 185 ? 38.004 23.442 -59.516 1.00 24.41 185 LYS A N 1
ATOM 1361 C CA . LYS A 1 185 ? 38.849 22.307 -59.911 1.00 24.41 185 LYS A CA 1
ATOM 1362 C C . LYS A 1 185 ? 37.994 21.299 -60.677 1.00 24.41 185 LYS A C 1
ATOM 1364 O O . LYS A 1 185 ? 36.900 20.962 -60.241 1.00 24.41 185 LYS A O 1
ATOM 1369 N N . ASN A 1 186 ? 38.502 20.839 -61.816 1.00 24.28 186 ASN A N 1
ATOM 1370 C CA . ASN A 1 186 ? 37.860 19.806 -62.626 1.00 24.28 186 ASN A CA 1
ATOM 1371 C C . ASN A 1 186 ? 38.266 18.417 -62.119 1.00 24.28 186 ASN A C 1
ATOM 1373 O O . ASN A 1 186 ? 39.446 18.192 -61.855 1.00 24.28 186 ASN A O 1
ATOM 1377 N N . VAL A 1 187 ? 37.325 17.472 -62.104 1.00 25.64 187 VAL A N 1
ATOM 1378 C CA . VAL A 1 187 ? 37.602 16.026 -62.078 1.00 25.64 187 VAL A CA 1
ATOM 1379 C C . VAL A 1 187 ? 36.818 15.371 -63.222 1.00 25.64 187 VAL A C 1
ATOM 1381 O O . VAL A 1 187 ? 35.769 15.865 -63.640 1.00 25.64 187 VAL A O 1
ATOM 1384 N N . VAL A 1 188 ? 37.389 14.325 -63.817 1.00 26.31 188 VAL A N 1
ATOM 1385 C CA . VAL A 1 188 ? 37.015 13.821 -65.148 1.00 26.31 188 VAL A CA 1
ATOM 1386 C C . VAL A 1 188 ? 35.925 12.748 -65.072 1.00 26.31 188 VAL A C 1
ATOM 1388 O O . VAL A 1 188 ? 36.070 11.758 -64.361 1.00 26.31 188 VAL A O 1
ATOM 1391 N N . LYS A 1 189 ? 34.865 12.892 -65.880 1.00 26.23 189 LYS A N 1
ATOM 1392 C CA . LYS A 1 189 ? 33.885 11.820 -66.123 1.00 26.23 189 LYS A CA 1
ATOM 1393 C C . LYS A 1 189 ? 34.500 10.699 -66.972 1.00 26.23 189 LYS A C 1
ATOM 1395 O O . LYS A 1 189 ? 35.080 10.979 -68.019 1.00 26.23 189 LYS A O 1
ATOM 1400 N N . LYS A 1 190 ? 34.249 9.438 -66.607 1.00 27.00 190 LYS A N 1
ATOM 1401 C CA . LYS A 1 190 ? 34.211 8.311 -67.560 1.00 27.00 190 LYS A CA 1
ATOM 1402 C C . LYS A 1 190 ? 32.747 7.932 -67.854 1.00 27.00 190 LYS A C 1
ATOM 1404 O O . LYS A 1 190 ? 31.892 8.178 -67.004 1.00 27.00 190 LYS A O 1
ATOM 1409 N N . PRO A 1 191 ? 32.433 7.418 -69.057 1.00 28.20 191 PRO A N 1
ATOM 1410 C CA . PRO A 1 191 ? 31.053 7.204 -69.491 1.00 28.20 191 PRO A CA 1
ATOM 1411 C C . PRO A 1 191 ? 30.464 5.885 -68.974 1.00 28.20 191 PRO A C 1
ATOM 1413 O O . PRO A 1 191 ? 31.169 4.884 -68.861 1.00 28.20 191 PRO A O 1
ATOM 1416 N N . ALA A 1 192 ? 29.150 5.877 -68.746 1.00 26.23 192 ALA A N 1
ATOM 1417 C CA . ALA A 1 192 ? 28.366 4.655 -68.598 1.00 26.23 192 ALA A CA 1
ATOM 1418 C C . ALA A 1 192 ? 27.940 4.113 -69.976 1.00 26.23 192 ALA A C 1
ATOM 1420 O O . ALA A 1 192 ? 27.712 4.889 -70.907 1.00 26.23 192 ALA A O 1
ATOM 1421 N N . ALA A 1 193 ? 27.790 2.792 -70.089 1.00 29.33 193 ALA A N 1
ATOM 1422 C CA . ALA A 1 193 ? 27.112 2.143 -71.212 1.00 29.33 193 ALA A CA 1
ATOM 1423 C C . ALA A 1 193 ? 25.632 1.883 -70.850 1.00 29.33 193 ALA A C 1
ATOM 1425 O O . ALA A 1 193 ? 25.343 1.610 -69.683 1.00 29.33 193 ALA A O 1
ATOM 1426 N N . PRO A 1 194 ? 24.684 1.970 -71.802 1.00 33.31 194 PRO A N 1
ATOM 1427 C CA . PRO A 1 194 ? 23.259 1.862 -71.498 1.00 33.31 194 PRO A CA 1
ATOM 1428 C C . PRO A 1 194 ? 22.804 0.404 -71.331 1.00 33.31 194 PRO A C 1
ATOM 1430 O O . PRO A 1 194 ? 22.925 -0.401 -72.254 1.00 33.31 194 PRO A O 1
ATOM 1433 N N . ALA A 1 195 ? 22.208 0.085 -70.181 1.00 30.50 195 ALA A N 1
ATOM 1434 C CA . ALA A 1 195 ? 21.392 -1.116 -69.997 1.00 30.50 195 ALA A CA 1
ATOM 1435 C C . ALA A 1 195 ? 19.922 -0.815 -70.354 1.00 30.50 195 ALA A C 1
ATOM 1437 O O . ALA A 1 195 ? 19.449 0.306 -70.163 1.00 30.50 195 ALA A O 1
ATOM 1438 N N . LEU A 1 196 ? 19.204 -1.798 -70.908 1.00 27.86 196 LEU A N 1
ATOM 1439 C CA . LEU A 1 196 ? 17.855 -1.594 -71.450 1.00 27.86 196 LEU A CA 1
ATOM 1440 C C . LEU A 1 196 ? 16.816 -1.318 -70.355 1.00 27.86 196 LEU A C 1
ATOM 1442 O O . LEU A 1 196 ? 16.697 -2.067 -69.387 1.00 27.86 196 LEU A O 1
ATOM 1446 N N . ILE A 1 197 ? 15.978 -0.306 -70.588 1.00 33.88 197 ILE A N 1
ATOM 1447 C CA . ILE A 1 197 ? 14.765 -0.066 -69.803 1.00 33.88 197 ILE A CA 1
ATOM 1448 C C . ILE A 1 197 ? 13.790 -1.223 -70.049 1.00 33.88 197 ILE A C 1
ATOM 1450 O O . ILE A 1 197 ? 13.258 -1.367 -71.148 1.00 33.88 197 ILE A O 1
ATOM 1454 N N . THR A 1 198 ? 13.526 -2.018 -69.012 1.00 27.67 198 THR A N 1
ATOM 1455 C CA . THR A 1 198 ? 12.391 -2.952 -68.962 1.00 27.67 198 THR A CA 1
ATOM 1456 C C . THR A 1 198 ? 11.511 -2.543 -67.787 1.00 27.67 198 THR A C 1
ATOM 1458 O O . THR A 1 198 ? 11.966 -2.517 -66.648 1.00 27.67 198 THR A O 1
ATOM 1461 N N . THR A 1 199 ? 10.272 -2.141 -68.061 1.00 38.16 199 THR A N 1
ATOM 1462 C CA . THR A 1 199 ? 9.411 -1.450 -67.090 1.00 38.16 199 THR A CA 1
ATOM 1463 C C . THR A 1 199 ? 8.700 -2.416 -66.139 1.00 38.16 199 THR A C 1
ATOM 1465 O O . THR A 1 199 ? 7.599 -2.879 -66.442 1.00 38.16 199 THR A O 1
ATOM 1468 N N . THR A 1 200 ? 9.289 -2.680 -64.970 1.00 32.94 200 THR A N 1
ATOM 1469 C CA . THR A 1 200 ? 8.635 -3.389 -63.852 1.00 32.94 200 THR A CA 1
ATOM 1470 C C . THR A 1 200 ? 9.079 -2.834 -62.494 1.00 32.94 200 THR A C 1
ATOM 1472 O O . THR A 1 200 ? 10.238 -3.016 -62.136 1.00 32.94 200 THR A O 1
ATOM 1475 N N . LEU A 1 201 ? 8.116 -2.289 -61.734 1.00 38.19 201 LEU A N 1
ATOM 1476 C CA . LEU A 1 201 ? 8.182 -1.869 -60.318 1.00 38.19 201 LEU A CA 1
ATOM 1477 C C . LEU A 1 201 ? 9.116 -0.690 -59.967 1.00 38.19 201 LEU A C 1
ATOM 1479 O O . LEU A 1 201 ? 10.321 -0.731 -60.190 1.00 38.19 201 LEU A O 1
ATOM 1483 N N . ASP A 1 202 ? 8.544 0.324 -59.310 1.00 43.97 202 ASP A N 1
ATOM 1484 C CA . ASP A 1 202 ? 9.289 1.416 -58.676 1.00 43.97 202 ASP A CA 1
ATOM 1485 C C . ASP A 1 202 ? 10.086 0.897 -57.469 1.00 43.97 202 ASP A C 1
ATOM 1487 O O . ASP A 1 202 ? 9.514 0.498 -56.449 1.00 43.97 202 ASP A O 1
ATOM 1491 N N . THR A 1 203 ? 11.417 0.930 -57.544 1.00 59.16 203 THR A N 1
ATOM 1492 C CA . THR A 1 203 ? 12.294 0.607 -56.410 1.00 59.16 203 THR A CA 1
ATOM 1493 C C . THR A 1 203 ? 12.334 1.764 -55.411 1.00 59.16 203 THR A C 1
ATOM 1495 O O . THR A 1 203 ? 13.274 2.552 -55.396 1.00 59.16 203 THR A O 1
ATOM 1498 N N . ALA A 1 204 ? 11.317 1.849 -54.551 1.00 68.50 204 ALA A N 1
ATOM 1499 C CA . ALA A 1 204 ? 11.270 2.767 -53.403 1.00 68.50 204 ALA A CA 1
ATOM 1500 C C . ALA A 1 204 ? 12.091 2.279 -52.182 1.00 68.50 204 ALA A C 1
ATOM 1502 O O . ALA A 1 204 ? 11.950 2.811 -51.078 1.00 68.50 204 ALA A O 1
ATOM 1503 N N . ALA A 1 205 ? 12.923 1.253 -52.379 1.00 77.62 205 ALA A N 1
ATOM 1504 C CA . ALA A 1 205 ? 13.813 0.685 -51.379 1.00 77.62 205 ALA A CA 1
ATOM 1505 C C . ALA A 1 205 ? 15.282 0.973 -51.729 1.00 77.62 205 ALA A C 1
ATOM 1507 O O . ALA A 1 205 ? 15.652 0.939 -52.904 1.00 77.62 205 ALA A O 1
ATOM 1508 N N . ASP A 1 206 ? 16.111 1.217 -50.712 1.00 82.38 206 ASP A N 1
ATOM 1509 C CA . ASP A 1 206 ? 17.564 1.335 -50.858 1.00 82.38 206 ASP A CA 1
ATOM 1510 C C . ASP A 1 206 ? 18.225 -0.021 -51.190 1.00 82.38 206 ASP A C 1
ATOM 1512 O O . ASP A 1 206 ? 17.586 -1.078 -51.197 1.00 82.38 206 ASP A O 1
ATOM 1516 N N . SER A 1 207 ? 19.532 -0.008 -51.464 1.00 78.69 207 SER A N 1
ATOM 1517 C CA . SER A 1 207 ? 20.310 -1.209 -51.805 1.00 78.69 207 SER A CA 1
ATOM 1518 C C . SER A 1 207 ? 20.393 -2.261 -50.689 1.00 78.69 207 SER A C 1
ATOM 1520 O O . SER A 1 207 ? 20.818 -3.384 -50.950 1.00 78.69 207 SER A O 1
ATOM 1522 N N . GLU A 1 208 ? 19.997 -1.924 -49.459 1.00 77.94 208 GLU A N 1
ATOM 1523 C CA . GLU A 1 208 ? 19.908 -2.847 -48.320 1.00 77.94 208 GLU A CA 1
ATOM 1524 C C . GLU A 1 208 ? 18.459 -3.323 -48.063 1.00 77.94 208 GLU A C 1
ATOM 1526 O O . GLU A 1 208 ? 18.227 -4.191 -47.214 1.00 77.94 208 GLU A O 1
ATOM 1531 N N . GLY A 1 209 ? 17.478 -2.765 -48.782 1.00 82.56 209 GLY A N 1
ATOM 1532 C CA . GLY A 1 209 ? 16.051 -3.073 -48.690 1.00 82.56 209 GLY A CA 1
ATOM 1533 C C . GLY A 1 209 ? 15.243 -2.192 -47.726 1.00 82.56 209 GLY A C 1
ATOM 1534 O O . GLY A 1 209 ? 14.118 -2.561 -47.388 1.00 82.56 209 GLY A O 1
ATOM 1535 N N . TYR A 1 210 ? 15.764 -1.065 -47.230 1.00 86.69 210 TYR A N 1
ATOM 1536 C CA . TYR A 1 210 ? 14.981 -0.134 -46.398 1.00 86.69 210 TYR A CA 1
ATOM 1537 C C . TYR A 1 210 ? 14.158 0.824 -47.249 1.00 86.69 210 TYR A C 1
ATOM 1539 O O . TYR A 1 210 ? 14.579 1.223 -48.327 1.00 86.69 210 TYR A O 1
ATOM 1547 N N . TYR A 1 211 ? 13.000 1.241 -46.740 1.00 88.88 211 TYR A N 1
ATOM 1548 C CA . TYR A 1 211 ? 12.156 2.218 -47.421 1.00 88.88 211 TYR A CA 1
ATOM 1549 C C . TYR A 1 211 ? 12.786 3.616 -47.423 1.00 88.88 211 TYR A C 1
ATOM 1551 O O . TYR A 1 211 ? 13.100 4.141 -46.350 1.00 88.88 211 TYR A O 1
ATOM 1559 N N . GLN A 1 212 ? 12.923 4.247 -48.592 1.00 87.88 212 GLN A N 1
ATOM 1560 C CA . GLN A 1 212 ? 13.397 5.628 -48.668 1.00 87.88 212 GLN A CA 1
ATOM 1561 C C . GLN A 1 212 ? 12.285 6.585 -48.209 1.00 87.88 212 GLN A C 1
ATOM 1563 O O . GLN A 1 212 ? 11.306 6.813 -48.915 1.00 87.88 212 GLN A O 1
ATOM 1568 N N . VAL A 1 213 ? 12.430 7.124 -46.996 1.00 87.44 213 VAL A N 1
ATOM 1569 C CA . VAL A 1 213 ? 11.437 8.003 -46.363 1.00 87.44 213 VAL A CA 1
ATOM 1570 C C . VAL A 1 213 ? 11.376 9.353 -47.078 1.00 87.44 213 VAL A C 1
ATOM 1572 O O . VAL A 1 213 ? 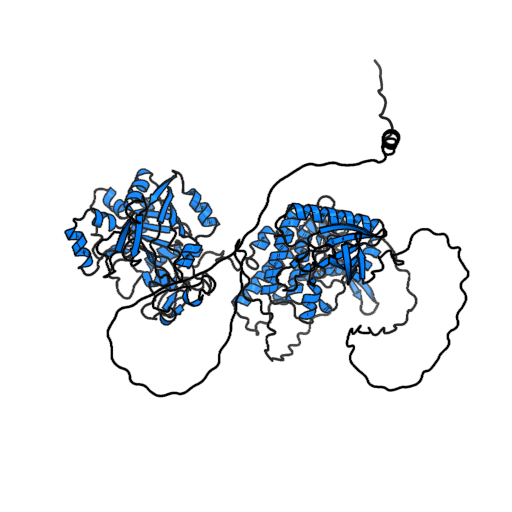12.397 10.013 -47.255 1.00 87.44 213 VAL A O 1
ATOM 1575 N N . ILE A 1 214 ? 10.164 9.785 -47.434 1.00 90.00 214 ILE A N 1
ATOM 1576 C CA . ILE A 1 214 ? 9.892 11.080 -48.066 1.00 90.00 214 ILE A CA 1
ATOM 1577 C C . ILE A 1 214 ? 9.022 11.909 -47.114 1.00 90.00 214 ILE A C 1
ATOM 1579 O O . ILE A 1 214 ? 7.912 11.505 -46.759 1.00 90.00 214 ILE A O 1
ATOM 1583 N N . LEU A 1 215 ? 9.510 13.079 -46.692 1.00 91.25 215 LEU A N 1
ATOM 1584 C CA . LEU A 1 215 ? 8.719 14.007 -45.880 1.00 91.25 215 LEU A CA 1
ATOM 1585 C C . LEU A 1 215 ? 7.563 14.587 -46.713 1.00 91.25 215 LEU A C 1
ATOM 1587 O O . LEU A 1 215 ? 7.724 14.909 -47.888 1.00 91.25 215 LEU A O 1
ATOM 1591 N N . GLY A 1 216 ? 6.382 14.687 -46.107 1.00 89.06 216 GLY A N 1
ATOM 1592 C CA . GLY A 1 216 ? 5.138 15.074 -46.773 1.00 89.06 216 GLY A CA 1
ATOM 1593 C C . GLY A 1 216 ? 4.404 13.934 -47.493 1.00 89.06 216 GLY A C 1
ATOM 1594 O O . GLY A 1 216 ? 3.247 14.139 -47.871 1.00 89.06 216 GLY A O 1
ATOM 1595 N N . GLU A 1 217 ? 5.010 12.746 -47.659 1.00 93.25 217 GLU A N 1
ATOM 1596 C CA . GLU A 1 217 ? 4.354 11.591 -48.293 1.00 93.25 217 GLU A CA 1
ATOM 1597 C C . GLU A 1 217 ? 3.132 11.117 -47.491 1.00 93.25 217 GLU A C 1
ATOM 1599 O O . GLU A 1 217 ? 3.141 11.096 -46.258 1.00 93.25 217 GLU A O 1
ATOM 1604 N N . GLN A 1 218 ? 2.083 10.703 -48.207 1.00 92.56 218 GLN A N 1
ATOM 1605 C CA . GLN A 1 218 ? 0.879 10.119 -47.627 1.00 92.56 218 GLN A CA 1
ATOM 1606 C C . GLN A 1 218 ? 0.864 8.588 -47.774 1.00 92.56 218 GLN A C 1
ATOM 1608 O O . GLN A 1 218 ? 1.004 8.054 -48.874 1.00 92.56 218 GLN A O 1
ATOM 1613 N N . LEU A 1 219 ? 0.646 7.888 -46.661 1.00 91.94 219 LEU A N 1
ATOM 1614 C CA . LEU A 1 219 ? 0.616 6.427 -46.543 1.00 91.94 219 LEU A CA 1
ATOM 1615 C C . LEU A 1 219 ? -0.812 5.917 -46.248 1.00 91.94 219 LEU A C 1
ATOM 1617 O O . LEU A 1 219 ? -1.688 6.695 -45.863 1.00 91.94 219 LEU A O 1
ATOM 1621 N N . ASP A 1 220 ? -1.044 4.606 -46.413 1.00 91.88 220 ASP A N 1
ATOM 1622 C CA . ASP A 1 220 ? -2.335 3.917 -46.166 1.00 91.88 220 ASP A CA 1
ATOM 1623 C C . ASP A 1 220 ? -3.535 4.613 -46.847 1.00 91.88 220 ASP A C 1
ATOM 1625 O O . ASP A 1 220 ? -4.526 4.985 -46.215 1.00 91.88 220 ASP A O 1
ATOM 1629 N N . GLY A 1 221 ? -3.410 4.854 -48.158 1.00 86.06 221 GLY A N 1
ATOM 1630 C CA . GLY A 1 221 ? -4.481 5.428 -48.984 1.00 86.06 221 GLY A CA 1
ATOM 1631 C C . GLY A 1 221 ? -4.794 6.905 -48.709 1.00 86.06 221 GLY A C 1
ATOM 1632 O O . GLY A 1 221 ? -5.945 7.308 -48.847 1.00 86.06 221 GLY A O 1
ATOM 1633 N N . GLY A 1 222 ? -3.799 7.699 -48.298 1.00 88.19 222 GLY A N 1
ATOM 1634 C CA . GLY A 1 222 ? -3.960 9.128 -47.986 1.00 88.19 222 GLY A CA 1
ATOM 1635 C C . GLY A 1 222 ? -4.101 9.439 -46.490 1.00 88.19 222 GLY A C 1
ATOM 1636 O O . GLY A 1 222 ? -4.072 10.599 -46.095 1.00 88.19 222 GLY A O 1
ATOM 1637 N N . ARG A 1 223 ? -4.240 8.413 -45.640 1.00 90.88 223 ARG A N 1
ATOM 1638 C CA . ARG A 1 223 ? -4.598 8.553 -44.219 1.00 90.88 223 ARG A CA 1
ATOM 1639 C C . ARG A 1 223 ? -3.508 9.179 -43.348 1.00 90.88 223 ARG A C 1
ATOM 1641 O O . ARG A 1 223 ? -3.840 9.912 -42.417 1.00 90.88 223 ARG A O 1
ATOM 1648 N N . TYR A 1 224 ? -2.244 8.845 -43.601 1.00 94.25 224 TYR A N 1
ATOM 1649 C CA . TYR A 1 224 ? -1.115 9.210 -42.740 1.00 94.25 224 TYR A CA 1
ATOM 1650 C C . TYR A 1 224 ? -0.102 10.059 -43.499 1.00 94.25 224 TYR A C 1
ATOM 1652 O O . TYR A 1 224 ? 0.570 9.536 -44.381 1.00 94.25 224 TYR A O 1
ATOM 1660 N N . GLN A 1 225 ? 0.054 11.334 -43.142 1.00 94.50 225 GLN A N 1
ATOM 1661 C CA . GLN A 1 225 ? 1.085 12.189 -43.734 1.00 94.50 225 GLN A CA 1
ATOM 1662 C C . GLN A 1 225 ? 2.360 12.178 -42.893 1.00 94.50 225 GLN A C 1
ATOM 1664 O O . GLN A 1 225 ? 2.348 12.644 -41.753 1.00 94.50 225 GLN A O 1
ATOM 1669 N N . VAL A 1 226 ? 3.458 11.677 -43.459 1.00 94.38 226 VAL A N 1
ATOM 1670 C CA . VAL A 1 226 ? 4.791 11.693 -42.841 1.00 94.38 226 VAL A CA 1
ATOM 1671 C C . VAL A 1 226 ? 5.283 13.134 -42.711 1.00 94.38 226 VAL A C 1
ATOM 1673 O O . VAL A 1 226 ? 5.226 13.890 -43.677 1.00 94.38 226 VAL A O 1
ATOM 1676 N N . PHE A 1 227 ? 5.800 13.517 -41.542 1.00 92.88 227 PHE A N 1
ATOM 1677 C CA . PHE A 1 227 ? 6.349 14.866 -41.324 1.00 92.88 227 PHE A CA 1
ATOM 1678 C C . PHE A 1 227 ? 7.684 14.897 -40.564 1.00 92.88 227 PHE A C 1
ATOM 1680 O O . PHE A 1 227 ? 8.319 15.944 -40.511 1.00 92.88 227 PHE A O 1
ATOM 1687 N N . SER A 1 228 ? 8.131 13.777 -39.989 1.00 91.00 228 SER A N 1
ATOM 1688 C CA . SER A 1 228 ? 9.421 13.675 -39.297 1.00 91.00 228 SER A CA 1
ATOM 1689 C C . SER A 1 228 ? 9.943 12.235 -39.339 1.00 91.00 228 SER A C 1
ATOM 1691 O O . SER A 1 228 ? 9.166 11.279 -39.271 1.00 91.00 228 SER A O 1
ATOM 1693 N N . HIS A 1 229 ? 11.260 12.075 -39.455 1.00 89.06 229 HIS A N 1
ATOM 1694 C CA . HIS A 1 229 ? 11.956 10.796 -39.328 1.00 89.06 229 HIS A CA 1
ATOM 1695 C C . HIS A 1 229 ? 12.468 10.639 -37.889 1.00 89.06 229 HIS A C 1
ATOM 1697 O O . HIS A 1 229 ? 13.139 11.532 -37.382 1.00 89.06 229 HIS A O 1
ATOM 1703 N N . LEU A 1 230 ? 12.149 9.518 -37.231 1.00 82.62 230 LEU A N 1
ATOM 1704 C CA . LEU A 1 230 ? 12.586 9.225 -35.859 1.00 82.62 230 LEU A CA 1
ATOM 1705 C C . LEU A 1 230 ? 13.860 8.366 -35.795 1.00 82.62 230 LEU A C 1
ATOM 1707 O O . LEU A 1 230 ? 14.529 8.378 -34.768 1.00 82.62 230 LEU A O 1
ATOM 1711 N N . GLY A 1 231 ? 14.197 7.614 -36.852 1.00 78.62 231 GLY A N 1
ATOM 1712 C CA . GLY A 1 231 ? 15.453 6.855 -36.925 1.00 78.62 231 GLY A CA 1
ATOM 1713 C C . GLY A 1 231 ? 15.432 5.640 -37.865 1.00 78.62 231 GLY A C 1
ATOM 1714 O O . GLY A 1 231 ? 14.387 5.019 -38.078 1.00 78.62 231 GLY A O 1
ATOM 1715 N N . LYS A 1 232 ? 16.614 5.272 -38.387 1.00 76.19 232 LYS A N 1
ATOM 1716 C CA . LYS A 1 232 ? 16.876 4.034 -39.152 1.00 76.19 232 LYS A CA 1
ATOM 1717 C C . LYS A 1 232 ? 17.435 2.968 -38.203 1.00 76.19 232 LYS A C 1
ATOM 1719 O O . LYS A 1 232 ? 18.584 3.048 -37.780 1.00 76.19 232 LYS A O 1
ATOM 1724 N N . GLY A 1 233 ? 16.616 1.978 -37.849 1.00 70.00 233 GLY A N 1
ATOM 1725 C CA . GLY A 1 233 ? 17.032 0.809 -37.067 1.00 70.00 233 GLY A CA 1
ATOM 1726 C C . GLY A 1 233 ? 17.435 -0.371 -37.958 1.00 70.00 233 GLY A C 1
ATOM 1727 O O . GLY A 1 233 ? 17.152 -0.386 -39.148 1.00 70.00 233 GLY A O 1
ATOM 1728 N N . MET A 1 234 ? 18.022 -1.419 -37.371 1.00 70.25 234 MET A N 1
ATOM 1729 C CA . MET A 1 234 ? 18.500 -2.638 -38.065 1.00 70.25 234 MET A CA 1
ATOM 1730 C C . MET A 1 234 ? 17.428 -3.409 -38.877 1.00 70.25 234 MET A C 1
ATOM 1732 O O . MET A 1 234 ? 17.747 -4.223 -39.750 1.00 70.25 234 MET A O 1
ATOM 1736 N N . PHE A 1 235 ? 16.145 -3.188 -38.576 1.00 76.50 235 PHE A N 1
ATOM 1737 C CA . PHE A 1 235 ? 15.026 -3.927 -39.173 1.00 76.50 235 PHE A CA 1
ATOM 1738 C C . PHE A 1 235 ? 13.994 -3.038 -39.883 1.00 76.50 235 PHE A C 1
ATOM 1740 O O . PHE A 1 235 ? 13.207 -3.543 -40.687 1.00 76.50 235 PHE A O 1
ATOM 1747 N N . ALA A 1 236 ? 13.971 -1.737 -39.582 1.00 86.38 236 ALA A N 1
ATOM 1748 C CA . ALA A 1 236 ? 12.919 -0.813 -39.993 1.00 86.38 236 ALA A CA 1
ATOM 1749 C C . ALA A 1 236 ? 13.366 0.650 -39.881 1.00 86.38 236 ALA A C 1
ATOM 1751 O O . ALA A 1 236 ? 14.155 0.989 -38.998 1.00 86.38 236 ALA A O 1
ATOM 1752 N N . ASN A 1 237 ? 12.768 1.514 -40.700 1.00 90.12 237 ASN A N 1
ATOM 1753 C CA . ASN A 1 237 ? 12.796 2.963 -40.498 1.00 90.12 237 ASN A CA 1
ATOM 1754 C C . ASN A 1 237 ? 11.552 3.367 -39.696 1.00 90.12 237 ASN A C 1
ATOM 1756 O O . ASN A 1 237 ? 10.467 2.829 -39.931 1.00 90.12 237 ASN A O 1
ATOM 1760 N N . VAL A 1 238 ? 11.687 4.298 -38.753 1.00 91.50 238 VAL A N 1
ATOM 1761 C CA . VAL A 1 238 ? 10.567 4.799 -37.942 1.00 91.50 238 VAL A CA 1
ATOM 1762 C C . VAL A 1 238 ? 10.311 6.264 -38.274 1.00 91.50 238 VAL A C 1
ATOM 1764 O O . VAL A 1 238 ? 11.234 7.076 -38.306 1.00 91.50 238 VAL A O 1
ATOM 1767 N N . VAL A 1 239 ? 9.049 6.613 -38.520 1.00 94.12 239 VAL A N 1
ATOM 1768 C CA . VAL A 1 239 ? 8.616 7.974 -38.874 1.00 94.12 239 VAL A CA 1
ATOM 1769 C C . VAL A 1 239 ? 7.455 8.431 -37.995 1.00 94.12 239 VAL A C 1
ATOM 1771 O O . VAL A 1 239 ? 6.647 7.605 -37.569 1.00 94.12 239 VAL A O 1
ATOM 1774 N N . ARG A 1 240 ? 7.327 9.741 -37.754 1.00 93.50 240 ARG A N 1
ATOM 1775 C CA . ARG A 1 240 ? 6.071 10.334 -37.273 1.00 93.50 240 ARG A CA 1
ATOM 1776 C C . ARG A 1 240 ? 5.197 10.750 -38.445 1.00 93.50 240 ARG A C 1
ATOM 1778 O O . ARG A 1 240 ? 5.669 11.344 -39.420 1.00 93.50 240 ARG A O 1
ATOM 1785 N N . ALA A 1 241 ? 3.906 10.471 -38.306 1.00 94.62 241 ALA A N 1
ATOM 1786 C CA . ALA A 1 241 ? 2.884 10.878 -39.252 1.00 94.62 241 ALA A CA 1
ATOM 1787 C C . ALA A 1 241 ? 1.657 11.475 -38.550 1.00 94.62 241 ALA A C 1
ATOM 1789 O O . ALA A 1 241 ? 1.326 11.103 -37.424 1.00 94.62 241 ALA A O 1
ATOM 1790 N N . ARG A 1 242 ? 0.968 12.389 -39.239 1.00 93.50 242 ARG A N 1
ATOM 1791 C CA . ARG A 1 242 ? -0.314 12.979 -38.819 1.00 93.50 242 ARG A CA 1
ATOM 1792 C C . ARG A 1 242 ? -1.477 12.247 -39.474 1.00 93.50 242 ARG A C 1
ATOM 1794 O O . ARG A 1 242 ? -1.386 11.876 -40.645 1.00 93.50 242 ARG A O 1
ATOM 1801 N N . VAL A 1 243 ? -2.570 12.062 -38.736 1.00 91.81 243 VAL A N 1
ATOM 1802 C CA . VAL A 1 243 ? -3.814 11.486 -39.265 1.00 91.81 243 VAL A CA 1
ATOM 1803 C C . VAL A 1 243 ? -4.622 12.570 -39.977 1.00 91.81 243 VAL A C 1
ATOM 1805 O O . VAL A 1 243 ? -5.120 13.496 -39.338 1.00 91.81 243 VAL A O 1
ATOM 1808 N N . LEU A 1 244 ? -4.762 12.452 -41.301 1.00 84.69 244 LEU A N 1
ATOM 1809 C CA . LEU A 1 244 ? -5.468 13.443 -42.126 1.00 84.69 244 LEU A CA 1
ATOM 1810 C C . LEU A 1 244 ? -6.996 13.272 -42.130 1.00 84.69 244 LEU A C 1
ATOM 1812 O O . LEU A 1 244 ? -7.714 14.237 -42.368 1.00 84.69 244 LEU A O 1
ATOM 1816 N N . ASN A 1 245 ? -7.497 12.069 -41.834 1.00 70.50 245 ASN A N 1
ATOM 1817 C CA . ASN A 1 245 ? -8.927 11.734 -41.896 1.00 70.50 245 ASN A CA 1
ATOM 1818 C C . ASN A 1 245 ? -9.595 11.744 -40.503 1.00 70.50 245 ASN A C 1
ATOM 1820 O O . ASN A 1 245 ? -10.419 10.878 -40.212 1.00 70.50 245 ASN A O 1
ATOM 1824 N N . SER A 1 246 ? -9.185 12.668 -39.631 1.00 62.38 246 SER A N 1
ATOM 1825 C CA . SER A 1 246 ? -9.773 12.879 -38.294 1.00 62.38 246 SER A CA 1
ATOM 1826 C C . SER A 1 246 ? -11.116 13.623 -38.400 1.00 62.38 246 SER A C 1
ATOM 1828 O O . SER A 1 246 ? -11.337 14.337 -39.381 1.00 62.38 246 SER A O 1
ATOM 1830 N N . GLU A 1 247 ? -12.024 13.481 -37.426 1.00 64.50 247 GLU A N 1
ATOM 1831 C CA . GLU A 1 247 ? -13.329 14.162 -37.508 1.00 64.50 247 GLU A CA 1
ATOM 1832 C C . GLU A 1 247 ? -13.212 15.693 -37.315 1.00 64.50 247 GLU A C 1
ATOM 1834 O O . GLU A 1 247 ? -12.315 16.157 -36.600 1.00 64.50 247 GLU A O 1
ATOM 1839 N N . PRO A 1 248 ? -14.094 16.514 -37.935 1.00 52.16 248 PRO A N 1
ATOM 1840 C CA . PRO A 1 248 ? -13.986 17.975 -37.893 1.00 52.16 248 PRO A CA 1
ATOM 1841 C C . PRO A 1 248 ? -14.186 18.555 -36.482 1.00 52.16 248 PRO A C 1
ATOM 1843 O O . PRO A 1 248 ? -15.305 18.840 -36.059 1.00 52.16 248 PRO A O 1
ATOM 1846 N N . GLY A 1 249 ? -13.081 18.763 -35.765 1.00 59.28 249 GLY A N 1
ATOM 1847 C CA . GLY A 1 249 ? -13.062 19.312 -34.406 1.00 59.28 249 GLY A CA 1
ATOM 1848 C C . GLY A 1 249 ? -12.093 18.607 -33.454 1.00 59.28 249 GLY A C 1
ATOM 1849 O O . GLY A 1 249 ? -11.792 19.161 -32.398 1.00 59.28 249 GLY A O 1
ATOM 1850 N N . GLU A 1 250 ? -11.571 17.430 -33.811 1.00 61.50 250 GLU A N 1
ATOM 1851 C CA . GLU A 1 250 ? -10.506 16.786 -33.037 1.00 61.50 250 GLU A CA 1
ATOM 1852 C C . GLU A 1 250 ? -9.139 17.457 -33.255 1.00 61.50 250 GLU A C 1
ATOM 1854 O O . GLU A 1 250 ? -8.850 18.028 -34.310 1.00 61.50 250 GLU A O 1
ATOM 1859 N N . ALA A 1 251 ? -8.268 17.366 -32.247 1.00 66.00 251 ALA A N 1
ATOM 1860 C CA . ALA A 1 251 ? -6.869 17.757 -32.384 1.00 66.00 251 ALA A CA 1
ATOM 1861 C C . ALA A 1 251 ? -6.138 16.821 -33.364 1.00 66.00 251 ALA A C 1
ATOM 1863 O O . ALA A 1 251 ? -6.450 15.634 -33.456 1.00 66.00 251 ALA A O 1
ATOM 1864 N N . VAL A 1 252 ? -5.131 17.341 -34.074 1.00 77.94 252 VAL A N 1
ATOM 1865 C CA . VAL A 1 252 ? -4.371 16.563 -35.066 1.00 77.94 252 VAL A CA 1
ATOM 1866 C C . VAL A 1 252 ? -3.631 15.413 -34.380 1.00 77.94 252 VAL A C 1
ATOM 1868 O O . VAL A 1 252 ? -2.593 15.612 -33.753 1.00 77.94 252 VAL A O 1
ATOM 1871 N N . LYS A 1 253 ? -4.164 14.195 -34.514 1.00 88.69 253 LYS A N 1
ATOM 1872 C CA . LYS A 1 253 ? -3.563 12.994 -33.938 1.00 88.69 253 LYS A CA 1
ATOM 1873 C C . LYS A 1 253 ? -2.247 12.655 -34.641 1.00 88.69 253 LYS A C 1
ATOM 1875 O O . LYS A 1 253 ? -2.201 12.529 -35.867 1.00 88.69 253 LYS A O 1
ATOM 1880 N N . GLU A 1 254 ? -1.199 12.434 -33.852 1.00 92.44 254 GLU A N 1
ATOM 1881 C CA . GLU A 1 254 ? 0.082 11.904 -34.323 1.00 92.44 254 GLU A CA 1
ATOM 1882 C C . GLU A 1 254 ? 0.214 10.404 -34.033 1.00 92.44 254 GLU A C 1
ATOM 1884 O O . GLU A 1 254 ? -0.287 9.897 -33.026 1.00 92.44 254 GLU A O 1
ATOM 1889 N N . VAL A 1 255 ? 0.922 9.695 -34.911 1.00 94.56 255 VAL A N 1
ATOM 1890 C CA . VAL A 1 255 ? 1.273 8.275 -34.775 1.00 94.56 255 VAL A CA 1
ATOM 1891 C C . VAL A 1 255 ? 2.741 8.047 -35.134 1.00 94.56 255 VAL A C 1
ATOM 1893 O O . VAL A 1 255 ? 3.313 8.784 -35.942 1.00 94.56 255 VAL A O 1
ATOM 1896 N N . ALA A 1 256 ? 3.335 6.993 -34.578 1.00 95.38 256 ALA A N 1
ATOM 1897 C CA . ALA A 1 256 ? 4.625 6.475 -35.022 1.00 95.38 256 ALA A CA 1
ATOM 1898 C C . ALA A 1 256 ? 4.402 5.298 -35.986 1.00 95.38 256 ALA A C 1
ATOM 1900 O O . ALA A 1 256 ? 3.617 4.395 -35.698 1.00 95.38 256 ALA A O 1
ATOM 1901 N N . ILE A 1 257 ? 5.080 5.287 -37.134 1.00 95.44 257 ILE A N 1
ATOM 1902 C CA . ILE A 1 257 ? 4.968 4.219 -38.137 1.00 95.44 257 ILE A CA 1
ATOM 1903 C C . ILE A 1 257 ? 6.334 3.556 -38.312 1.00 95.44 257 ILE A C 1
ATOM 1905 O O . ILE A 1 257 ? 7.293 4.197 -38.742 1.00 95.44 257 ILE A O 1
ATOM 1909 N N . LYS A 1 258 ? 6.413 2.263 -37.983 1.00 94.25 258 LYS A N 1
ATOM 1910 C CA . LYS A 1 258 ? 7.586 1.402 -38.192 1.00 94.25 258 LYS A CA 1
ATOM 1911 C C . LYS A 1 258 ? 7.451 0.752 -39.569 1.00 94.25 258 LYS A C 1
ATOM 1913 O O . LYS A 1 258 ? 6.610 -0.128 -39.752 1.00 94.25 258 LYS A O 1
ATOM 1918 N N . ILE A 1 259 ? 8.243 1.214 -40.534 1.00 93.94 259 ILE A N 1
ATOM 1919 C CA . ILE A 1 259 ? 8.267 0.730 -41.919 1.00 93.94 259 ILE A CA 1
ATOM 1920 C C . ILE A 1 259 ? 9.394 -0.297 -42.036 1.00 93.94 259 ILE A C 1
ATOM 1922 O O . ILE A 1 259 ? 10.575 0.057 -42.037 1.00 93.94 259 ILE A O 1
ATOM 1926 N N . LEU A 1 260 ? 9.041 -1.582 -42.088 1.00 91.44 260 LEU A N 1
ATOM 1927 C CA . LEU A 1 260 ? 10.019 -2.666 -42.121 1.00 91.44 260 LEU A CA 1
ATOM 1928 C C . LEU A 1 260 ? 10.759 -2.733 -43.460 1.00 91.44 260 LEU A C 1
ATOM 1930 O O . LEU A 1 260 ? 10.200 -2.497 -44.530 1.00 91.44 260 LEU A O 1
ATOM 1934 N N . ASN A 1 261 ? 12.029 -3.115 -43.391 1.00 88.19 261 ASN A N 1
ATOM 1935 C CA . ASN A 1 261 ? 12.851 -3.448 -44.550 1.00 88.19 261 ASN A CA 1
ATOM 1936 C C . ASN A 1 261 ? 12.249 -4.655 -45.314 1.00 88.19 261 ASN A C 1
ATOM 1938 O O . ASN A 1 261 ? 11.736 -5.595 -44.702 1.00 88.19 261 ASN A O 1
ATOM 1942 N N . SER A 1 262 ? 12.284 -4.613 -46.649 1.00 83.94 262 SER A N 1
ATOM 1943 C CA . SER A 1 262 ? 11.537 -5.508 -47.553 1.00 83.94 262 SER A CA 1
ATOM 1944 C C . SER A 1 262 ? 12.067 -6.948 -47.624 1.00 83.94 262 SER A C 1
ATOM 1946 O O . SER A 1 262 ? 11.444 -7.814 -48.244 1.00 83.94 262 SER A O 1
ATOM 1948 N N . VAL A 1 263 ? 13.190 -7.252 -46.965 1.00 85.62 263 VAL A N 1
ATOM 1949 C CA . VAL A 1 263 ? 13.743 -8.611 -46.896 1.00 85.62 263 VAL A CA 1
ATOM 1950 C C . VAL A 1 263 ? 12.785 -9.558 -46.157 1.00 85.62 263 VAL A C 1
ATOM 1952 O O . VAL A 1 263 ? 12.362 -9.312 -45.027 1.00 85.62 263 VAL A O 1
ATOM 1955 N N . LEU A 1 264 ? 12.487 -10.705 -46.780 1.00 82.25 264 LEU A N 1
ATOM 1956 C CA . LEU A 1 264 ? 11.445 -11.652 -46.355 1.00 82.25 264 LEU A CA 1
ATOM 1957 C C . LEU A 1 264 ? 11.578 -12.168 -44.905 1.00 82.25 264 LEU A C 1
ATOM 1959 O O . LEU A 1 264 ? 10.568 -12.502 -44.284 1.00 82.25 264 LEU A O 1
ATOM 1963 N N . SER A 1 265 ? 12.790 -12.251 -44.347 1.00 82.56 265 SER A N 1
ATOM 1964 C CA . SER A 1 265 ? 12.996 -12.607 -42.933 1.00 82.56 265 SER A CA 1
ATOM 1965 C C . SER A 1 265 ? 12.479 -11.518 -41.987 1.00 82.56 265 SER A C 1
ATOM 1967 O O . SER A 1 265 ? 11.751 -11.828 -41.045 1.00 82.56 265 SER A O 1
ATOM 1969 N N . ARG A 1 266 ? 12.772 -10.245 -42.281 1.00 82.94 266 ARG A N 1
ATOM 1970 C CA . ARG A 1 266 ? 12.303 -9.079 -41.517 1.00 82.94 266 ARG A CA 1
ATOM 1971 C C . ARG A 1 266 ? 10.789 -8.905 -41.645 1.00 82.94 266 ARG A C 1
ATOM 1973 O O . ARG A 1 266 ? 10.116 -8.715 -40.639 1.00 82.94 266 ARG A O 1
ATOM 1980 N N . PHE A 1 267 ? 10.235 -9.097 -42.844 1.00 85.69 267 PHE A N 1
ATOM 1981 C CA . PHE A 1 267 ? 8.783 -9.121 -43.068 1.00 85.69 267 PHE A CA 1
ATOM 1982 C C . PHE A 1 267 ? 8.072 -10.175 -42.193 1.00 85.69 267 PHE A C 1
ATOM 1984 O O . PHE A 1 267 ? 7.084 -9.869 -41.525 1.00 85.69 267 PHE A O 1
ATOM 1991 N N . LYS A 1 268 ? 8.608 -11.406 -42.117 1.00 86.75 268 LYS A N 1
ATOM 1992 C CA . LYS A 1 268 ? 8.089 -12.459 -41.221 1.00 86.75 268 LYS A CA 1
ATOM 1993 C C . LYS A 1 268 ? 8.219 -12.094 -39.739 1.00 86.75 268 LYS A C 1
ATOM 1995 O O . LYS A 1 268 ? 7.283 -12.342 -38.981 1.00 86.75 268 LYS A O 1
ATOM 2000 N N . ALA A 1 269 ? 9.338 -11.493 -39.329 1.00 86.50 269 ALA A N 1
ATOM 2001 C CA . ALA A 1 269 ? 9.524 -11.018 -37.958 1.00 86.50 269 ALA A CA 1
ATOM 2002 C C . ALA A 1 269 ? 8.484 -9.944 -37.586 1.00 86.50 269 ALA A C 1
ATOM 2004 O O . ALA A 1 269 ? 7.851 -10.057 -36.541 1.00 86.50 269 ALA A O 1
ATOM 2005 N N . GLY A 1 270 ? 8.205 -8.984 -38.475 1.00 89.94 270 GLY A N 1
ATOM 2006 C CA . GLY A 1 270 ? 7.159 -7.974 -38.273 1.00 89.94 270 GLY A CA 1
ATOM 2007 C C . GLY A 1 270 ? 5.741 -8.544 -38.184 1.00 89.94 270 GLY A C 1
ATOM 2008 O O . GLY A 1 270 ? 4.929 -8.050 -37.403 1.00 89.94 270 GLY A O 1
ATOM 2009 N N . GLN A 1 271 ? 5.433 -9.619 -38.920 1.00 91.06 271 GLN A N 1
ATOM 2010 C CA . GLN A 1 271 ? 4.162 -10.335 -38.742 1.00 91.06 271 GLN A CA 1
ATOM 2011 C C . GLN A 1 271 ? 4.068 -11.005 -37.361 1.00 91.06 271 GLN A C 1
ATOM 2013 O O . GLN A 1 271 ? 3.006 -10.952 -36.740 1.00 91.06 271 GLN A O 1
ATOM 2018 N N . LYS A 1 272 ? 5.165 -11.581 -36.849 1.00 91.38 272 LYS A N 1
ATOM 2019 C CA . LYS A 1 272 ? 5.221 -12.151 -35.491 1.00 91.38 272 LYS A CA 1
ATOM 2020 C C . LYS A 1 272 ? 5.113 -11.066 -34.412 1.00 91.38 272 LYS A C 1
ATOM 2022 O O . LYS A 1 272 ? 4.317 -11.216 -33.489 1.00 91.38 272 LYS A O 1
ATOM 2027 N N . GLU A 1 273 ? 5.825 -9.951 -34.568 1.00 94.00 273 GLU A N 1
ATOM 2028 C CA . GLU A 1 273 ? 5.726 -8.768 -33.702 1.00 94.00 273 GLU A CA 1
ATOM 2029 C C . GLU A 1 273 ? 4.272 -8.270 -33.620 1.00 94.00 273 GLU A C 1
ATOM 2031 O O . GLU A 1 273 ? 3.728 -8.118 -32.527 1.00 94.00 273 GLU A O 1
ATOM 2036 N N . ALA A 1 274 ? 3.593 -8.116 -34.763 1.00 94.75 274 ALA A N 1
ATOM 2037 C CA . ALA A 1 274 ? 2.190 -7.706 -34.812 1.00 94.75 274 ALA A CA 1
ATOM 2038 C C . ALA A 1 274 ? 1.233 -8.712 -34.138 1.00 94.75 274 ALA A C 1
ATOM 2040 O O . ALA A 1 274 ? 0.275 -8.306 -33.480 1.00 94.75 274 ALA A O 1
ATOM 2041 N N . GLN A 1 275 ? 1.473 -10.021 -34.269 1.00 95.25 275 GLN A N 1
ATOM 2042 C CA . GLN A 1 275 ? 0.683 -11.053 -33.581 1.00 95.25 275 GLN A CA 1
ATOM 2043 C C . GLN A 1 275 ? 0.871 -10.993 -32.058 1.00 95.25 275 GLN A C 1
ATOM 2045 O O . GLN A 1 275 ? -0.109 -11.034 -31.315 1.00 95.25 275 GLN A O 1
ATOM 2050 N N . ILE A 1 276 ? 2.114 -10.835 -31.595 1.00 95.69 276 ILE A N 1
ATOM 2051 C CA . ILE A 1 276 ? 2.455 -10.703 -30.172 1.00 95.69 276 ILE A CA 1
ATOM 2052 C C . ILE A 1 276 ? 1.824 -9.434 -29.579 1.00 95.69 276 ILE A C 1
ATOM 2054 O O . ILE A 1 276 ? 1.186 -9.502 -28.528 1.00 95.69 276 ILE A O 1
ATOM 2058 N N . LEU A 1 277 ? 1.919 -8.297 -30.274 1.00 96.19 277 LEU A N 1
ATOM 2059 C CA . LEU A 1 277 ? 1.298 -7.034 -29.861 1.00 96.19 277 LEU A CA 1
ATOM 2060 C C . LEU A 1 277 ? -0.229 -7.143 -29.737 1.00 96.19 277 LEU A C 1
ATOM 2062 O O . LEU A 1 277 ? -0.793 -6.637 -28.769 1.00 96.19 277 LEU A O 1
ATOM 2066 N N . ASN A 1 278 ? -0.904 -7.839 -30.658 1.00 95.69 278 ASN A N 1
ATOM 2067 C CA . ASN A 1 278 ? -2.350 -8.067 -30.555 1.00 95.69 278 ASN A CA 1
ATOM 2068 C C . ASN A 1 278 ? -2.711 -9.003 -29.382 1.00 95.69 278 ASN A C 1
ATOM 2070 O O . ASN A 1 278 ? -3.585 -8.654 -28.591 1.00 95.69 278 ASN A O 1
ATOM 2074 N N . LYS A 1 279 ? -1.974 -10.109 -29.176 1.00 95.75 279 LYS A N 1
ATOM 2075 C CA . LYS A 1 279 ? -2.128 -11.009 -28.007 1.00 95.75 279 LYS A CA 1
ATOM 2076 C C . LYS A 1 279 ? -1.979 -10.256 -26.673 1.00 95.75 279 LYS A C 1
ATOM 2078 O O . LYS A 1 279 ? -2.703 -10.532 -25.719 1.00 95.75 279 LYS A O 1
ATOM 2083 N N . LEU A 1 280 ? -1.062 -9.288 -26.602 1.00 96.12 280 LEU A N 1
ATOM 2084 C CA . LEU A 1 280 ? -0.867 -8.430 -25.425 1.00 96.12 280 LEU A CA 1
ATOM 2085 C C . LEU A 1 280 ? -1.981 -7.379 -25.273 1.00 96.12 280 LEU A C 1
ATOM 2087 O O . LEU A 1 280 ? -2.461 -7.161 -24.161 1.00 96.12 280 LEU A O 1
ATOM 2091 N N . LYS A 1 281 ? -2.439 -6.781 -26.379 1.00 95.00 281 LYS A N 1
ATOM 2092 C CA . LYS A 1 281 ? -3.545 -5.808 -26.421 1.00 95.00 281 LYS A CA 1
ATOM 2093 C C . LYS A 1 281 ? -4.874 -6.412 -25.952 1.00 95.00 281 LYS A C 1
ATOM 2095 O O . LYS A 1 281 ? -5.605 -5.760 -25.215 1.00 95.00 281 LYS A O 1
ATOM 2100 N N . GLU A 1 282 ? -5.156 -7.660 -26.323 1.00 95.56 282 GLU A N 1
ATOM 2101 C CA . GLU A 1 282 ? -6.310 -8.435 -25.839 1.00 95.56 282 GLU A CA 1
ATOM 2102 C C . GLU A 1 282 ? -6.195 -8.791 -24.346 1.00 95.56 282 GLU A C 1
ATOM 2104 O O . GLU A 1 282 ? -7.192 -8.822 -23.626 1.00 95.56 282 GLU A O 1
ATOM 2109 N N . ALA A 1 283 ? -4.976 -9.039 -23.855 1.00 94.88 283 ALA A N 1
ATOM 2110 C CA . ALA A 1 283 ? -4.724 -9.442 -22.471 1.00 94.88 283 ALA A CA 1
ATOM 2111 C C . ALA A 1 283 ? -4.661 -8.277 -21.455 1.00 94.88 283 ALA A C 1
ATOM 2113 O O . ALA A 1 283 ? -4.665 -8.549 -20.244 1.00 94.88 283 ALA A O 1
ATOM 2114 N N . ASP A 1 284 ? -4.624 -7.028 -21.935 1.00 96.25 284 ASP A N 1
ATOM 2115 C CA . ASP A 1 284 ? -4.734 -5.768 -21.180 1.00 96.25 284 ASP A CA 1
ATOM 2116 C C . ASP A 1 284 ? -5.566 -4.718 -21.961 1.00 96.25 284 ASP A C 1
ATOM 2118 O O . ASP A 1 284 ? -4.992 -3.809 -22.570 1.00 96.25 284 ASP A O 1
ATOM 2122 N N . PRO A 1 285 ? -6.911 -4.815 -21.974 1.00 93.19 285 PRO A N 1
ATOM 2123 C CA . PRO A 1 285 ? -7.769 -3.892 -22.730 1.00 93.19 285 PRO A CA 1
ATOM 2124 C C . PRO A 1 285 ? -7.787 -2.450 -22.200 1.00 93.19 285 PRO A C 1
ATOM 2126 O O . PRO A 1 285 ? -8.123 -1.533 -22.943 1.00 93.19 285 PRO A O 1
ATOM 2129 N N . GLU A 1 286 ? -7.441 -2.247 -20.925 1.00 92.44 286 GLU A N 1
ATOM 2130 C CA . GLU A 1 286 ? -7.514 -0.953 -20.222 1.00 92.44 286 GLU A CA 1
ATOM 2131 C C . GLU A 1 286 ? -6.213 -0.131 -20.291 1.00 92.44 286 GLU A C 1
ATOM 2133 O O . GLU A 1 286 ? -6.135 0.942 -19.699 1.00 92.44 286 GLU A O 1
ATOM 2138 N N . ASP A 1 287 ? -5.187 -0.640 -20.979 1.00 92.94 287 ASP A N 1
ATOM 2139 C CA . ASP A 1 287 ? -3.852 -0.036 -21.112 1.00 92.94 287 ASP A CA 1
ATOM 2140 C C . ASP A 1 287 ? -3.107 0.231 -19.789 1.00 92.94 287 ASP A C 1
ATOM 2142 O O . ASP A 1 287 ? -2.345 1.187 -19.640 1.00 92.94 287 ASP A O 1
ATOM 2146 N N . LYS A 1 288 ? -3.288 -0.665 -18.811 1.00 92.44 288 LYS A N 1
ATOM 2147 C CA . LYS A 1 288 ? -2.708 -0.564 -17.458 1.00 92.44 288 LYS A CA 1
ATOM 2148 C C . LYS A 1 288 ? -1.383 -1.322 -17.307 1.00 92.44 288 LYS A C 1
ATOM 2150 O O . LYS A 1 288 ? -0.917 -1.548 -16.186 1.00 92.44 288 LYS A O 1
ATOM 2155 N N . LYS A 1 289 ? -0.782 -1.773 -18.416 1.00 94.56 289 LYS A N 1
ATOM 2156 C CA . LYS A 1 289 ? 0.415 -2.636 -18.417 1.00 94.56 289 LYS A CA 1
ATOM 2157 C C . LYS A 1 289 ? 1.600 -2.132 -19.238 1.00 94.56 289 LYS A C 1
ATOM 2159 O O . LYS A 1 289 ? 2.521 -2.905 -19.457 1.00 94.56 289 LYS A O 1
ATOM 2164 N N . HIS A 1 290 ? 1.644 -0.854 -19.617 1.00 96.50 290 HIS A N 1
ATOM 2165 C CA . HIS A 1 290 ? 2.884 -0.202 -20.076 1.00 96.50 290 HIS A CA 1
ATOM 2166 C C . HIS A 1 290 ? 3.612 -0.911 -21.244 1.00 96.50 290 HIS A C 1
ATOM 2168 O O . HIS A 1 290 ? 4.841 -0.941 -21.302 1.00 96.50 290 HIS A O 1
ATOM 2174 N N . VAL A 1 291 ? 2.857 -1.466 -22.195 1.00 97.19 291 VAL A N 1
ATOM 2175 C CA . VAL A 1 291 ? 3.365 -1.973 -23.482 1.00 97.19 291 VAL A CA 1
ATOM 2176 C C . VAL A 1 291 ? 2.769 -1.120 -24.600 1.00 97.19 291 VAL A C 1
ATOM 2178 O O . VAL A 1 291 ? 1.611 -0.708 -24.508 1.00 97.19 291 VAL A O 1
ATOM 2181 N N . VAL A 1 292 ? 3.560 -0.833 -25.635 1.00 96.00 292 VAL A N 1
ATOM 2182 C CA . VAL A 1 292 ? 3.140 0.016 -26.758 1.00 96.00 292 VAL A CA 1
ATOM 2183 C C . VAL A 1 292 ? 1.934 -0.555 -27.517 1.00 96.00 292 VAL A C 1
ATOM 2185 O O . VAL A 1 292 ? 1.860 -1.746 -27.826 1.00 96.00 292 VAL A O 1
ATOM 2188 N N . ARG A 1 293 ? 0.968 0.309 -27.836 1.00 94.75 293 ARG A N 1
ATOM 2189 C CA . ARG A 1 293 ? -0.265 -0.034 -28.547 1.00 94.75 293 ARG A CA 1
ATOM 2190 C C . ARG A 1 293 ? -0.038 -0.017 -30.051 1.00 94.75 293 ARG A C 1
ATOM 2192 O O . ARG A 1 293 ? 0.177 1.034 -30.648 1.00 94.75 293 ARG A O 1
ATOM 2199 N N . LEU A 1 294 ? -0.184 -1.186 -30.669 1.00 95.94 294 LEU A N 1
ATOM 2200 C CA . LEU A 1 294 ? -0.392 -1.309 -32.109 1.00 95.94 294 LEU A CA 1
ATOM 2201 C C . LEU A 1 294 ? -1.825 -0.868 -32.453 1.00 95.94 294 LEU A C 1
ATOM 2203 O O . LEU A 1 294 ? -2.796 -1.446 -31.953 1.00 95.94 294 LEU A O 1
ATOM 2207 N N . GLU A 1 295 ? -1.977 0.135 -33.314 1.00 93.44 295 GLU A N 1
ATOM 2208 C CA . GLU A 1 295 ? -3.280 0.592 -33.810 1.00 93.44 295 GLU A CA 1
ATOM 2209 C C . GLU A 1 295 ? -3.767 -0.291 -34.960 1.00 93.44 295 GLU A C 1
ATOM 2211 O O . GLU A 1 295 ? -4.875 -0.828 -34.906 1.00 93.44 295 GLU A O 1
ATOM 2216 N N . ARG A 1 296 ? -2.921 -0.460 -35.984 1.00 93.12 296 ARG A N 1
ATOM 2217 C CA . ARG A 1 296 ? -3.172 -1.262 -37.192 1.00 93.12 296 ARG A CA 1
ATOM 2218 C C . ARG A 1 296 ? -1.866 -1.638 -37.892 1.00 93.12 296 ARG A C 1
ATOM 2220 O O . ARG A 1 296 ? -0.800 -1.112 -37.573 1.00 93.12 296 ARG A O 1
ATOM 2227 N N . THR A 1 297 ? -1.982 -2.490 -38.902 1.00 95.88 297 THR A N 1
ATOM 2228 C CA . THR A 1 297 ? -0.930 -2.761 -39.885 1.00 95.88 297 THR A CA 1
ATOM 2229 C C . THR A 1 297 ? -1.433 -2.450 -41.296 1.00 95.88 297 THR A C 1
ATOM 2231 O O . THR A 1 297 ? -2.642 -2.467 -41.544 1.00 95.88 297 THR A O 1
ATOM 2234 N N . PHE A 1 298 ? -0.516 -2.145 -42.211 1.00 95.38 298 PHE A N 1
ATOM 2235 C CA . PHE A 1 298 ? -0.774 -2.033 -43.652 1.00 95.38 298 PHE A CA 1
ATOM 2236 C C . PHE A 1 298 ? 0.501 -2.369 -44.442 1.00 95.38 298 PHE A C 1
ATOM 2238 O O . PHE A 1 298 ? 1.568 -2.524 -43.853 1.00 95.38 298 PHE A O 1
ATOM 2245 N N . GLU A 1 299 ? 0.407 -2.478 -45.766 1.00 93.25 299 GLU A N 1
ATOM 2246 C CA . GLU A 1 299 ? 1.570 -2.625 -46.652 1.00 93.25 299 GLU A CA 1
ATOM 2247 C C . GLU A 1 299 ? 1.676 -1.406 -47.579 1.00 93.25 299 GLU A C 1
ATOM 2249 O O . GLU A 1 299 ? 0.670 -0.948 -48.122 1.00 93.25 299 GLU A O 1
ATOM 2254 N N . HIS A 1 300 ? 2.886 -0.871 -47.768 1.00 91.19 300 HIS A N 1
ATOM 2255 C CA . HIS A 1 300 ? 3.166 0.251 -48.676 1.00 91.19 300 HIS A CA 1
ATOM 2256 C C . HIS A 1 300 ? 4.378 -0.075 -49.539 1.00 91.19 300 HIS A C 1
ATOM 2258 O O . HIS A 1 300 ? 5.453 -0.349 -49.014 1.00 91.19 300 HIS A O 1
ATOM 2264 N N . ARG A 1 301 ? 4.207 -0.076 -50.867 1.00 88.94 301 ARG A N 1
ATOM 2265 C CA . ARG A 1 301 ? 5.284 -0.321 -51.853 1.00 88.94 301 ARG A CA 1
ATOM 2266 C C . ARG A 1 301 ? 6.144 -1.576 -51.569 1.00 88.94 301 ARG A C 1
ATOM 2268 O O . ARG A 1 301 ? 7.332 -1.595 -51.861 1.00 88.94 301 ARG A O 1
ATOM 2275 N N . GLY A 1 302 ? 5.544 -2.629 -51.003 1.00 86.25 302 GLY A N 1
ATOM 2276 C CA . GLY A 1 302 ? 6.223 -3.889 -50.649 1.00 86.25 302 GLY A CA 1
ATOM 2277 C C . GLY A 1 302 ? 6.828 -3.946 -49.237 1.00 86.25 302 GLY A C 1
ATOM 2278 O O . GLY A 1 302 ? 7.401 -4.967 -48.865 1.00 86.25 302 GLY A O 1
ATOM 2279 N N . HIS A 1 303 ? 6.680 -2.889 -48.438 1.00 91.69 303 HIS A N 1
ATOM 2280 C CA . HIS A 1 303 ? 7.103 -2.832 -47.039 1.00 91.69 303 HIS A CA 1
ATOM 2281 C C . HIS A 1 303 ? 5.913 -3.045 -46.098 1.00 91.69 303 HIS A C 1
ATOM 2283 O O . HIS A 1 303 ? 4.833 -2.498 -46.327 1.00 91.69 303 HIS A O 1
ATOM 2289 N N . LEU A 1 304 ? 6.114 -3.806 -45.019 1.00 93.81 304 LEU A N 1
ATOM 2290 C CA . LEU A 1 304 ? 5.138 -3.929 -43.933 1.00 93.81 304 LEU A CA 1
ATOM 2291 C C . LEU A 1 304 ? 5.244 -2.709 -43.011 1.00 93.81 304 LEU A C 1
ATOM 2293 O O . LEU A 1 304 ? 6.325 -2.402 -42.511 1.00 93.81 304 LEU A O 1
ATOM 2297 N N . CYS A 1 305 ? 4.118 -2.052 -42.754 1.00 95.62 305 CYS A N 1
ATOM 2298 C CA . CYS A 1 305 ? 4.014 -0.889 -41.883 1.00 95.62 305 CYS A CA 1
ATOM 2299 C C . CYS A 1 305 ? 3.214 -1.242 -40.623 1.00 95.62 305 CYS A C 1
ATOM 2301 O O . CYS A 1 305 ? 2.065 -1.684 -40.709 1.00 95.62 305 CYS A O 1
ATOM 2303 N N . LEU A 1 306 ? 3.807 -1.013 -39.451 1.00 96.00 306 LEU A N 1
ATOM 2304 C CA . LEU A 1 306 ? 3.143 -1.127 -38.149 1.00 96.00 306 LEU A CA 1
ATOM 2305 C C . LEU A 1 306 ? 2.863 0.283 -37.609 1.00 96.00 306 LEU A C 1
ATOM 2307 O O . LEU A 1 306 ? 3.789 1.088 -37.509 1.00 96.00 306 LEU A O 1
ATOM 2311 N N . VAL A 1 307 ? 1.604 0.587 -37.278 1.00 96.19 307 VAL A N 1
ATOM 2312 C CA . VAL A 1 307 ? 1.186 1.899 -36.748 1.00 96.19 307 VAL A CA 1
ATOM 2313 C C . VAL A 1 307 ? 1.026 1.817 -35.238 1.00 96.19 307 VAL A C 1
ATOM 2315 O O . VAL A 1 307 ? 0.243 1.003 -34.747 1.00 96.19 307 VAL A O 1
ATOM 2318 N N . PHE A 1 308 ? 1.721 2.689 -34.522 1.00 95.94 308 PHE A N 1
ATOM 2319 C CA . PHE A 1 308 ? 1.734 2.783 -33.068 1.00 95.94 308 PHE A CA 1
ATOM 2320 C C . PHE A 1 308 ? 1.260 4.157 -32.586 1.00 95.94 308 PHE A C 1
ATOM 2322 O O . PHE A 1 308 ? 1.309 5.148 -33.320 1.00 95.94 308 PHE A O 1
ATOM 2329 N N . GLU A 1 309 ? 0.864 4.224 -31.317 1.00 93.62 309 GLU A N 1
ATOM 2330 C CA . GLU A 1 309 ? 0.747 5.490 -30.587 1.00 93.62 309 GLU A CA 1
ATOM 2331 C C . GLU A 1 309 ? 2.044 6.327 -30.681 1.00 93.62 309 GLU A C 1
ATOM 2333 O O . GLU A 1 309 ? 3.150 5.781 -30.711 1.00 93.62 309 GLU A O 1
ATOM 2338 N N . SER A 1 310 ? 1.924 7.657 -30.732 1.00 90.94 310 SER A N 1
ATOM 2339 C CA . SER A 1 310 ? 3.095 8.543 -30.701 1.00 90.94 310 SER A CA 1
ATOM 2340 C C . SER A 1 310 ? 3.602 8.707 -29.265 1.00 90.94 310 SER A C 1
ATOM 2342 O O . SER A 1 310 ? 2.843 9.073 -28.368 1.00 90.94 310 SER A O 1
ATOM 2344 N N . LEU A 1 311 ? 4.895 8.459 -29.051 1.00 92.19 311 LEU A N 1
ATOM 2345 C CA . LEU A 1 311 ? 5.603 8.703 -27.790 1.00 92.19 311 LEU A CA 1
ATOM 2346 C C . LEU A 1 311 ? 6.769 9.675 -28.024 1.00 92.19 311 LEU A C 1
ATOM 2348 O O . LEU A 1 311 ? 7.186 9.915 -29.162 1.00 92.19 311 LEU A O 1
ATOM 2352 N N . SER A 1 312 ? 7.270 10.284 -26.948 1.00 90.31 312 SER A N 1
ATOM 2353 C CA . SER A 1 312 ? 8.165 11.441 -27.026 1.00 90.31 312 SER A CA 1
ATOM 2354 C C . SER A 1 312 ? 9.595 11.061 -27.406 1.00 90.31 312 SER A C 1
ATOM 2356 O O . SER A 1 312 ? 10.107 11.571 -28.399 1.00 90.31 312 SER A O 1
ATOM 2358 N N . MET A 1 313 ? 10.224 10.176 -26.626 1.00 90.19 313 MET A N 1
ATOM 2359 C CA . MET A 1 313 ? 11.632 9.773 -26.758 1.00 90.19 313 MET A CA 1
ATOM 2360 C C . MET A 1 313 ? 11.916 8.485 -25.965 1.00 90.19 313 MET A C 1
ATOM 2362 O O . MET A 1 313 ? 11.087 8.075 -25.153 1.00 90.19 313 MET A O 1
ATOM 2366 N N . ASN A 1 314 ? 13.074 7.855 -26.180 1.00 93.12 314 ASN A N 1
ATOM 2367 C CA . ASN A 1 314 ? 13.527 6.686 -25.413 1.00 93.12 314 ASN A CA 1
ATOM 2368 C C . ASN A 1 314 ? 14.249 7.084 -24.105 1.00 93.12 314 ASN A C 1
ATOM 2370 O O . ASN A 1 314 ? 14.637 8.241 -23.916 1.00 93.12 314 ASN A O 1
ATOM 2374 N N . LEU A 1 315 ? 14.458 6.128 -23.194 1.00 93.00 315 LEU A N 1
ATOM 2375 C CA . LEU A 1 315 ? 15.162 6.376 -21.932 1.00 93.00 315 LEU A CA 1
ATOM 2376 C C . LEU A 1 315 ? 16.683 6.554 -22.088 1.00 93.00 315 LEU A C 1
ATOM 2378 O O . LEU A 1 315 ? 17.286 7.182 -21.215 1.00 93.00 315 LEU A O 1
ATOM 2382 N N . ARG A 1 316 ? 17.310 6.071 -23.174 1.00 90.69 316 ARG A N 1
ATOM 2383 C CA . ARG A 1 316 ? 18.733 6.339 -23.471 1.00 90.69 316 ARG A CA 1
ATOM 2384 C C . ARG A 1 316 ? 18.960 7.847 -23.621 1.00 90.69 316 ARG A C 1
ATOM 2386 O O . ARG A 1 316 ? 19.819 8.416 -22.948 1.00 90.69 316 ARG A O 1
ATOM 2393 N N . ASP A 1 317 ? 18.112 8.505 -24.401 1.00 90.81 317 ASP A N 1
ATOM 2394 C CA . ASP A 1 317 ? 18.146 9.944 -24.652 1.00 90.81 317 ASP A CA 1
ATOM 2395 C C . ASP A 1 317 ? 17.691 10.768 -23.442 1.00 90.81 317 ASP A C 1
ATOM 2397 O O . ASP A 1 317 ? 18.202 11.868 -23.219 1.00 90.81 317 ASP A O 1
ATOM 2401 N N . VAL A 1 318 ? 16.775 10.243 -22.615 1.00 90.00 318 VAL A N 1
ATOM 2402 C CA . VAL A 1 318 ? 16.449 10.869 -21.321 1.00 90.00 318 VAL A CA 1
ATOM 2403 C C . VAL A 1 318 ? 17.694 10.911 -20.435 1.00 90.00 318 VAL A C 1
ATOM 2405 O O . VAL A 1 318 ? 18.034 11.991 -19.963 1.00 90.00 318 VAL A O 1
ATOM 2408 N N . VAL A 1 319 ? 18.411 9.793 -20.258 1.00 89.19 319 VAL A N 1
ATOM 2409 C CA . VAL A 1 319 ? 19.655 9.754 -19.461 1.00 89.19 319 VAL A CA 1
ATOM 2410 C C . VAL A 1 319 ? 20.727 10.675 -20.053 1.00 89.19 319 VAL A C 1
ATOM 2412 O O . VAL A 1 319 ? 21.313 11.460 -19.309 1.00 89.19 319 VAL A O 1
ATOM 2415 N N . LYS A 1 320 ? 20.935 10.665 -21.381 1.00 87.56 320 LYS A N 1
ATOM 2416 C CA . LYS A 1 320 ? 21.880 11.578 -22.060 1.00 87.56 320 LYS A CA 1
ATOM 2417 C C . LYS A 1 320 ? 21.623 13.051 -21.707 1.00 87.56 320 LYS A C 1
ATOM 2419 O O . LYS A 1 320 ? 22.576 13.782 -21.448 1.00 87.56 320 LYS A O 1
ATOM 2424 N N . ARG A 1 321 ? 20.356 13.483 -21.618 1.00 87.75 321 ARG A N 1
ATOM 2425 C CA . ARG A 1 321 ? 19.980 14.875 -21.290 1.00 87.75 321 ARG A CA 1
ATOM 2426 C C . ARG A 1 321 ? 20.241 15.303 -19.838 1.00 87.75 321 ARG A C 1
ATOM 2428 O O . ARG A 1 321 ? 20.270 16.505 -19.591 1.00 87.75 321 ARG A O 1
ATOM 2435 N N . PHE A 1 322 ? 20.451 14.381 -18.893 1.00 81.69 322 PHE A N 1
ATOM 2436 C CA . PHE A 1 322 ? 20.895 14.735 -17.530 1.00 81.69 322 PHE A CA 1
ATOM 2437 C C . PHE A 1 322 ? 22.416 14.912 -17.420 1.00 81.69 322 PHE A C 1
ATOM 2439 O O . PHE A 1 322 ? 22.884 15.569 -16.491 1.00 81.69 322 PHE A O 1
ATOM 2446 N N . GLY A 1 323 ? 23.174 14.395 -18.390 1.00 76.38 323 GLY A N 1
ATOM 2447 C CA . GLY A 1 323 ? 24.627 14.505 -18.462 1.00 76.38 323 GLY A CA 1
ATOM 2448 C C . GLY A 1 323 ? 25.346 13.168 -18.285 1.00 76.38 323 GLY A C 1
ATOM 2449 O O . GLY A 1 323 ? 24.809 12.189 -17.760 1.00 76.38 323 GLY A O 1
ATOM 2450 N N . LYS A 1 324 ? 26.599 13.139 -18.747 1.00 80.25 324 LYS A N 1
ATOM 2451 C CA . LYS A 1 324 ? 27.487 11.975 -18.672 1.00 80.25 324 LYS A CA 1
ATOM 2452 C C . LYS A 1 324 ? 27.696 11.548 -17.218 1.00 80.25 324 LYS A C 1
ATOM 2454 O O . LYS A 1 324 ? 28.040 12.380 -16.386 1.00 80.25 324 LYS A O 1
ATOM 2459 N N . ASP A 1 325 ? 27.487 10.261 -16.938 1.00 80.62 325 ASP A N 1
ATOM 2460 C CA . ASP A 1 325 ? 27.666 9.646 -15.613 1.00 80.62 325 ASP A CA 1
ATOM 2461 C C . ASP A 1 325 ? 26.791 10.221 -14.470 1.00 80.62 325 ASP A C 1
ATOM 2463 O O . ASP A 1 325 ? 27.103 10.010 -13.299 1.00 80.62 325 ASP A O 1
ATOM 2467 N N . VAL A 1 326 ? 25.692 10.926 -14.790 1.00 85.62 326 VAL A N 1
ATOM 2468 C CA . VAL A 1 326 ? 24.775 11.525 -13.791 1.00 85.62 326 VAL A CA 1
ATOM 2469 C C . VAL A 1 326 ? 23.622 10.591 -13.404 1.00 85.62 326 VAL A C 1
ATOM 2471 O O . VAL A 1 326 ? 23.308 10.458 -12.224 1.00 85.62 326 VAL A O 1
ATOM 2474 N N . GLY A 1 327 ? 22.975 9.956 -14.387 1.00 89.38 327 GLY A N 1
ATOM 2475 C CA . GLY A 1 327 ? 21.771 9.149 -14.160 1.00 89.38 327 GLY A CA 1
ATOM 2476 C C . GLY A 1 327 ? 20.525 9.969 -13.788 1.00 89.38 327 GLY A C 1
ATOM 2477 O O . GLY A 1 327 ? 20.417 11.155 -14.101 1.00 89.38 327 GLY A O 1
ATOM 2478 N N . LEU A 1 328 ? 19.546 9.309 -13.164 1.00 90.75 328 LEU A N 1
ATOM 2479 C CA . LEU A 1 328 ? 18.231 9.852 -12.809 1.00 90.75 328 LEU A CA 1
ATOM 2480 C C . LEU A 1 328 ? 17.993 9.805 -11.296 1.00 90.75 328 LEU A C 1
ATOM 2482 O O . LEU A 1 328 ? 18.417 8.874 -10.613 1.00 90.75 328 LEU A O 1
ATOM 2486 N N . ASN A 1 329 ? 17.208 10.756 -10.776 1.00 89.88 329 ASN A N 1
ATOM 2487 C CA . ASN A 1 329 ? 16.801 10.747 -9.370 1.00 89.88 329 ASN A CA 1
ATOM 2488 C C . ASN A 1 329 ? 16.115 9.417 -8.991 1.00 89.88 329 ASN A C 1
ATOM 2490 O O . ASN A 1 329 ? 15.233 8.928 -9.702 1.00 89.88 329 ASN A O 1
ATOM 2494 N N . ILE A 1 330 ? 16.469 8.870 -7.825 1.00 90.38 330 ILE A N 1
ATOM 2495 C CA . ILE A 1 330 ? 16.003 7.566 -7.336 1.00 90.38 330 ILE A CA 1
ATOM 2496 C C . ILE A 1 330 ? 14.465 7.426 -7.298 1.00 90.38 330 ILE A C 1
ATOM 2498 O O . ILE A 1 330 ? 13.933 6.338 -7.522 1.00 90.38 330 ILE A O 1
ATOM 2502 N N . LYS A 1 331 ? 13.720 8.526 -7.104 1.00 87.50 331 LYS A N 1
ATOM 2503 C CA . LYS A 1 331 ? 12.245 8.539 -7.143 1.00 87.50 331 LYS A CA 1
ATOM 2504 C C . LYS A 1 331 ? 11.688 8.344 -8.560 1.00 87.50 331 LYS A C 1
ATOM 2506 O O . LYS A 1 331 ? 10.647 7.705 -8.709 1.00 87.50 331 LYS A O 1
ATOM 2511 N N . ALA A 1 332 ? 12.382 8.837 -9.589 1.00 88.94 332 ALA A N 1
ATOM 2512 C CA . ALA A 1 332 ? 12.053 8.576 -10.992 1.00 88.94 332 ALA A CA 1
ATOM 2513 C C . ALA A 1 332 ? 12.381 7.123 -11.367 1.00 88.94 332 ALA A C 1
ATOM 2515 O O . ALA A 1 332 ? 11.545 6.436 -11.950 1.00 88.94 332 ALA A O 1
ATOM 2516 N N . VAL A 1 333 ? 13.542 6.614 -10.933 1.00 95.12 333 VAL A N 1
ATOM 2517 C CA . VAL A 1 333 ? 13.923 5.200 -11.109 1.00 95.12 333 VAL A CA 1
ATOM 2518 C C . VAL A 1 333 ? 12.892 4.268 -10.459 1.00 95.12 333 VAL A C 1
ATOM 2520 O O . VAL A 1 333 ? 12.491 3.287 -11.079 1.00 95.12 333 VAL A O 1
ATOM 2523 N N . ARG A 1 334 ? 12.367 4.609 -9.271 1.00 94.12 334 ARG A N 1
ATOM 2524 C CA . ARG A 1 334 ? 11.236 3.904 -8.637 1.00 94.12 334 ARG A CA 1
ATOM 2525 C C . ARG A 1 334 ? 9.974 3.906 -9.500 1.00 94.12 334 ARG A C 1
ATOM 2527 O O . ARG A 1 334 ? 9.378 2.850 -9.711 1.00 94.12 334 ARG A O 1
ATOM 2534 N N . ALA A 1 335 ? 9.562 5.076 -9.991 1.00 90.62 335 ALA A N 1
ATOM 2535 C CA . ALA A 1 335 ? 8.362 5.214 -10.813 1.00 90.62 335 ALA A CA 1
ATOM 2536 C C . ALA A 1 335 ? 8.463 4.413 -12.123 1.00 90.62 335 ALA A C 1
ATOM 2538 O O . ALA A 1 335 ? 7.494 3.771 -12.528 1.00 90.62 335 ALA A O 1
ATOM 2539 N N . TYR A 1 336 ? 9.638 4.396 -12.754 1.00 96.44 336 TYR A N 1
ATOM 2540 C CA . TYR A 1 336 ? 9.903 3.605 -13.954 1.00 96.44 336 TYR A CA 1
ATOM 2541 C C . TYR A 1 336 ? 9.993 2.102 -13.657 1.00 96.44 336 TYR A C 1
ATOM 2543 O O . TYR A 1 336 ? 9.398 1.305 -14.380 1.00 96.44 336 TYR A O 1
ATOM 2551 N N . ALA A 1 337 ? 10.645 1.696 -12.564 1.00 97.56 337 ALA A N 1
ATOM 2552 C CA . ALA A 1 337 ? 10.704 0.296 -12.146 1.00 97.56 337 ALA A CA 1
ATOM 2553 C C . ALA A 1 337 ? 9.301 -0.297 -11.927 1.00 97.56 337 ALA A C 1
ATOM 2555 O O . ALA A 1 337 ? 9.011 -1.377 -12.437 1.00 97.56 337 ALA A O 1
ATOM 2556 N N . HIS A 1 338 ? 8.398 0.429 -11.255 1.00 95.50 338 HIS A N 1
ATOM 2557 C CA . HIS A 1 338 ? 7.001 0.009 -11.080 1.00 95.50 338 HIS A CA 1
ATOM 2558 C C . HIS A 1 338 ? 6.309 -0.271 -12.428 1.00 95.50 338 HIS A C 1
ATOM 2560 O O . HIS A 1 338 ? 5.715 -1.332 -12.621 1.00 95.50 338 HIS A O 1
ATOM 2566 N N . GLN A 1 339 ? 6.443 0.649 -13.387 1.00 96.44 339 GLN A N 1
ATOM 2567 C CA . GLN A 1 339 ? 5.837 0.534 -14.717 1.00 96.44 339 GLN A CA 1
ATOM 2568 C C . GLN A 1 339 ? 6.444 -0.618 -15.540 1.00 96.44 339 GLN A C 1
ATOM 2570 O O . GLN A 1 339 ? 5.713 -1.364 -16.192 1.00 96.44 339 GLN A O 1
ATOM 2575 N N . LEU A 1 340 ? 7.760 -0.842 -15.442 1.00 98.12 340 LEU A N 1
ATOM 2576 C CA . LEU A 1 340 ? 8.430 -1.982 -16.075 1.00 98.12 340 LEU A CA 1
ATOM 2577 C C . LEU A 1 340 ? 7.967 -3.323 -15.485 1.00 98.12 340 LEU A C 1
ATOM 2579 O O . LEU A 1 340 ? 7.666 -4.246 -16.242 1.00 98.12 340 LEU A O 1
ATOM 2583 N N . PHE A 1 341 ? 7.824 -3.450 -14.161 1.00 98.06 341 PHE A N 1
ATOM 2584 C CA . PHE A 1 341 ? 7.298 -4.686 -13.564 1.00 98.06 341 PHE A CA 1
ATOM 2585 C C . PHE A 1 341 ? 5.798 -4.893 -13.835 1.00 98.06 341 PHE A C 1
ATOM 2587 O O . PHE A 1 341 ? 5.360 -6.043 -13.940 1.00 98.06 341 PHE A O 1
ATOM 2594 N N . LEU A 1 342 ? 5.017 -3.828 -14.061 1.00 96.44 342 LEU A N 1
ATOM 2595 C CA . LEU A 1 342 ? 3.664 -3.950 -14.615 1.00 96.44 342 LEU A CA 1
ATOM 2596 C C . LEU A 1 342 ? 3.692 -4.553 -16.029 1.00 96.44 342 LEU A C 1
ATOM 2598 O O . LEU A 1 342 ? 2.946 -5.507 -16.268 1.00 96.44 342 LEU A O 1
ATOM 2602 N N . ALA A 1 343 ? 4.582 -4.104 -16.919 1.00 97.75 343 ALA A N 1
ATOM 2603 C CA . ALA A 1 343 ? 4.763 -4.717 -18.240 1.00 97.75 343 ALA A CA 1
ATOM 2604 C C . ALA A 1 343 ? 5.198 -6.189 -18.146 1.00 97.75 343 ALA A C 1
ATOM 2606 O O . ALA A 1 343 ? 4.590 -7.057 -18.776 1.00 97.75 343 ALA A O 1
ATOM 2607 N N . MET A 1 344 ? 6.160 -6.515 -17.276 1.00 97.62 344 MET A N 1
ATOM 2608 C CA . MET A 1 344 ? 6.576 -7.908 -17.056 1.00 97.62 344 MET A CA 1
ATOM 2609 C C . MET A 1 344 ? 5.450 -8.783 -16.494 1.00 97.62 344 MET A C 1
ATOM 2611 O O . MET A 1 344 ? 5.384 -9.973 -16.804 1.00 97.62 344 MET A O 1
ATOM 2615 N N . SER A 1 345 ? 4.532 -8.216 -15.698 1.00 96.00 345 SER A N 1
ATOM 2616 C CA . SER A 1 345 ? 3.352 -8.946 -15.218 1.00 96.00 345 SER A CA 1
ATOM 2617 C C . SER A 1 345 ? 2.423 -9.371 -16.365 1.00 96.00 345 SER A C 1
ATOM 2619 O O . SER A 1 345 ? 1.822 -10.442 -16.283 1.00 96.00 345 SER A O 1
ATOM 2621 N N . LEU A 1 346 ? 2.349 -8.586 -17.450 1.00 97.12 346 LEU A N 1
ATOM 2622 C CA . LEU A 1 346 ? 1.592 -8.935 -18.653 1.00 97.12 346 LEU A CA 1
ATOM 2623 C C . LEU A 1 346 ? 2.352 -9.932 -19.535 1.00 97.12 346 LEU A C 1
ATOM 2625 O O . LEU A 1 346 ? 1.784 -10.965 -19.883 1.00 97.12 346 LEU A O 1
ATOM 2629 N N . LEU A 1 347 ? 3.630 -9.677 -19.845 1.00 96.31 347 LEU A N 1
ATOM 2630 C CA . LEU A 1 347 ? 4.438 -10.591 -20.667 1.00 96.31 347 LEU A CA 1
ATOM 2631 C C . LEU A 1 347 ? 4.440 -12.011 -20.078 1.00 96.31 347 LEU A C 1
ATOM 2633 O O . LEU A 1 347 ? 4.098 -12.972 -20.769 1.00 96.31 347 LEU A O 1
ATOM 2637 N N . ARG A 1 348 ? 4.688 -12.132 -18.765 1.00 94.56 348 ARG A N 1
ATOM 2638 C CA . ARG A 1 348 ? 4.666 -13.414 -18.044 1.00 94.56 348 ARG A CA 1
ATOM 2639 C C . ARG A 1 348 ? 3.276 -14.059 -18.005 1.00 94.56 348 ARG A C 1
ATOM 2641 O O . ARG A 1 348 ? 3.189 -15.273 -18.162 1.00 94.56 348 ARG A O 1
ATOM 2648 N N . LYS A 1 349 ? 2.191 -13.285 -17.842 1.00 93.88 349 LYS A N 1
ATOM 2649 C CA . LYS A 1 349 ? 0.798 -13.788 -17.946 1.00 93.88 349 LYS A CA 1
ATOM 2650 C C . LYS A 1 349 ? 0.525 -14.401 -19.326 1.00 93.88 349 LYS A C 1
ATOM 2652 O O . LYS A 1 349 ? -0.245 -15.350 -19.429 1.00 93.88 349 LYS A O 1
ATOM 2657 N N . CYS A 1 350 ? 1.158 -13.872 -20.370 1.00 95.19 350 CYS A N 1
ATOM 2658 C CA . CYS A 1 350 ? 0.978 -14.289 -21.758 1.00 95.19 350 CYS A CA 1
ATOM 2659 C C . CYS A 1 350 ? 2.047 -15.280 -22.266 1.00 95.19 350 CYS A C 1
ATOM 2661 O O . CYS A 1 350 ? 2.035 -15.594 -23.456 1.00 95.19 350 CYS A O 1
ATOM 2663 N N . ASN A 1 351 ? 2.941 -15.765 -21.392 1.00 94.62 351 ASN A N 1
ATOM 2664 C CA . ASN A 1 351 ? 4.099 -16.618 -21.707 1.00 94.62 351 ASN A CA 1
ATOM 2665 C C . ASN A 1 351 ? 5.083 -16.031 -22.744 1.00 94.62 351 ASN A C 1
ATOM 2667 O O . ASN A 1 351 ? 5.757 -16.771 -23.452 1.00 94.62 351 ASN A O 1
ATOM 2671 N N . ILE A 1 352 ? 5.165 -14.703 -22.851 1.00 95.81 352 ILE A N 1
ATOM 2672 C CA . ILE A 1 352 ? 6.053 -14.004 -23.790 1.00 95.81 352 ILE A CA 1
ATOM 2673 C C . ILE A 1 352 ? 7.352 -13.595 -23.089 1.00 95.81 352 ILE A C 1
ATOM 2675 O O . ILE A 1 352 ? 7.332 -13.149 -21.942 1.00 95.81 352 ILE A O 1
ATOM 2679 N N . MET A 1 353 ? 8.461 -13.704 -23.816 1.00 95.19 353 MET A N 1
ATOM 2680 C CA . MET A 1 353 ? 9.753 -13.088 -23.512 1.00 95.19 353 MET A CA 1
ATOM 2681 C C . MET A 1 353 ? 9.976 -11.925 -24.485 1.00 95.19 353 MET A C 1
ATOM 2683 O O . MET A 1 353 ? 9.681 -12.062 -25.675 1.00 95.19 353 MET A O 1
ATOM 2687 N N . HIS A 1 354 ? 10.507 -10.798 -24.014 1.00 96.38 354 HIS A N 1
ATOM 2688 C CA . HIS A 1 354 ? 10.850 -9.656 -24.868 1.00 96.38 354 HIS A CA 1
ATOM 2689 C C . HIS A 1 354 ? 12.229 -9.819 -25.508 1.00 96.38 354 HIS A C 1
ATOM 2691 O O . HIS A 1 354 ? 12.411 -9.495 -26.681 1.00 96.38 354 HIS A O 1
ATOM 2697 N N . ALA A 1 355 ? 13.200 -10.302 -24.728 1.00 94.88 355 ALA A N 1
ATOM 2698 C CA . ALA A 1 355 ? 14.547 -10.645 -25.172 1.00 94.88 355 ALA A CA 1
ATOM 2699 C C . ALA A 1 355 ? 15.348 -9.507 -25.845 1.00 94.88 355 ALA A C 1
ATOM 2701 O O . ALA A 1 355 ? 16.296 -9.782 -26.579 1.00 94.88 355 ALA A O 1
ATOM 2702 N N . ASP A 1 356 ? 15.008 -8.239 -25.575 1.00 94.88 356 ASP A N 1
ATOM 2703 C CA . ASP A 1 356 ? 15.829 -7.065 -25.925 1.00 94.88 356 ASP A CA 1
ATOM 2704 C C . ASP A 1 356 ? 15.471 -5.825 -25.073 1.00 94.88 356 ASP A C 1
ATOM 2706 O O . ASP A 1 356 ? 15.289 -4.728 -25.599 1.00 94.88 356 ASP A O 1
ATOM 2710 N N . ILE A 1 357 ? 15.297 -5.990 -23.754 1.00 97.06 357 ILE A N 1
ATOM 2711 C CA . ILE A 1 357 ? 14.979 -4.863 -22.857 1.00 97.06 357 ILE A CA 1
ATOM 2712 C C . ILE A 1 357 ? 16.250 -4.068 -22.538 1.00 97.06 357 ILE A C 1
ATOM 2714 O O . ILE A 1 357 ? 17.219 -4.615 -22.016 1.00 97.06 357 ILE A O 1
ATOM 2718 N N . LYS A 1 358 ? 16.204 -2.769 -22.839 1.00 95.50 358 LYS A N 1
ATOM 2719 C CA . LYS A 1 358 ? 17.264 -1.765 -22.662 1.00 95.50 358 LYS A CA 1
ATOM 2720 C C . LYS A 1 358 ? 16.646 -0.358 -22.722 1.00 95.50 358 LYS A C 1
ATOM 2722 O O . LYS A 1 358 ? 15.533 -0.236 -23.244 1.00 95.50 358 LYS A O 1
ATOM 2727 N N . PRO A 1 359 ? 17.325 0.708 -22.257 1.00 94.94 359 PRO A N 1
ATOM 2728 C CA . PRO A 1 359 ? 16.801 2.078 -22.285 1.00 94.94 359 PRO A CA 1
ATOM 2729 C C . PRO A 1 359 ? 16.336 2.569 -23.666 1.00 94.94 359 PRO A C 1
ATOM 2731 O O . PRO A 1 359 ? 15.392 3.349 -23.746 1.00 94.94 359 PRO A O 1
ATOM 2734 N N . ASP A 1 360 ? 16.957 2.097 -24.745 1.00 92.31 360 ASP A N 1
ATOM 2735 C CA . ASP A 1 360 ? 16.628 2.438 -26.138 1.00 92.31 360 ASP A CA 1
ATOM 2736 C C . ASP A 1 360 ? 15.227 1.946 -26.550 1.00 92.31 360 ASP A C 1
ATOM 2738 O O . ASP A 1 360 ? 14.513 2.616 -27.293 1.00 92.31 360 ASP A O 1
ATOM 2742 N N . ASN A 1 361 ? 14.812 0.796 -26.007 1.00 94.81 361 ASN A N 1
ATOM 2743 C CA . ASN A 1 361 ? 13.545 0.121 -26.308 1.00 94.81 361 ASN A CA 1
ATOM 2744 C C . ASN A 1 361 ? 12.431 0.470 -25.297 1.00 94.81 361 ASN A C 1
ATOM 2746 O O . ASN A 1 361 ? 11.359 -0.138 -25.299 1.00 94.81 361 ASN A O 1
ATOM 2750 N N . ILE A 1 362 ? 12.663 1.448 -24.417 1.00 97.12 362 ILE A N 1
ATOM 2751 C CA . ILE A 1 362 ? 11.682 1.931 -23.440 1.00 97.12 362 ILE A CA 1
ATOM 2752 C C . ILE A 1 362 ? 11.404 3.402 -23.748 1.00 97.12 362 ILE A C 1
ATOM 2754 O O . ILE A 1 362 ? 12.264 4.258 -23.544 1.00 97.12 362 ILE A O 1
ATOM 2758 N N . LEU A 1 363 ? 10.205 3.694 -24.250 1.00 95.44 363 LEU A N 1
ATOM 2759 C CA . LEU A 1 363 ? 9.784 5.044 -24.630 1.00 95.44 363 LEU A CA 1
ATOM 2760 C C . LEU A 1 363 ? 8.995 5.718 -23.504 1.00 95.44 363 LEU A C 1
ATOM 2762 O O . LEU A 1 363 ? 8.324 5.043 -22.728 1.00 95.44 363 LEU A O 1
ATOM 2766 N N . VAL A 1 364 ? 9.038 7.050 -23.439 1.00 94.69 364 VAL A N 1
ATOM 2767 C CA . VAL A 1 364 ? 8.275 7.870 -22.483 1.00 94.69 364 VAL A CA 1
ATOM 2768 C C . VAL A 1 364 ? 7.349 8.872 -23.172 1.00 94.69 364 VAL A C 1
ATOM 2770 O O . VAL A 1 364 ? 7.596 9.300 -24.302 1.00 94.69 364 VAL A O 1
ATOM 2773 N N . ASN A 1 365 ? 6.286 9.282 -22.475 1.00 91.56 365 ASN A N 1
ATOM 2774 C CA . ASN A 1 365 ? 5.481 10.446 -22.851 1.00 91.56 365 ASN A CA 1
ATOM 2775 C C . ASN A 1 365 ? 6.273 11.762 -22.695 1.00 91.56 365 ASN A C 1
ATOM 2777 O O . ASN A 1 365 ? 7.352 11.805 -22.102 1.00 91.56 365 ASN A O 1
ATOM 2781 N N . GLU A 1 366 ? 5.737 12.866 -23.217 1.00 87.81 366 GLU A N 1
ATOM 2782 C CA . GLU A 1 366 ? 6.416 14.175 -23.212 1.00 87.81 366 GLU A CA 1
ATOM 2783 C C . GLU A 1 366 ? 6.712 14.672 -21.793 1.00 87.81 366 GLU A C 1
ATOM 2785 O O . GLU A 1 366 ? 7.782 15.223 -21.518 1.00 87.81 366 GLU A O 1
ATOM 2790 N N . GLN A 1 367 ? 5.781 14.402 -20.877 1.00 85.12 367 GLN A N 1
ATOM 2791 C CA . GLN A 1 367 ? 5.846 14.734 -19.456 1.00 85.12 367 GLN A CA 1
ATOM 2792 C C . GLN A 1 367 ? 6.835 13.839 -18.686 1.00 85.12 367 GLN A C 1
ATOM 2794 O O . GLN A 1 367 ? 7.172 14.157 -17.550 1.00 85.12 367 GLN A O 1
ATOM 2799 N N . LYS A 1 368 ? 7.319 12.743 -19.295 1.00 89.31 368 LYS A N 1
ATOM 2800 C CA . LYS A 1 368 ? 8.248 11.750 -18.716 1.00 89.31 368 LYS A CA 1
ATOM 2801 C C . LYS A 1 368 ? 7.704 11.079 -17.444 1.00 89.31 368 LYS A C 1
ATOM 2803 O O . LYS A 1 368 ? 8.456 10.596 -16.607 1.00 89.31 368 LYS A O 1
ATOM 2808 N N . THR A 1 369 ? 6.381 11.044 -17.302 1.00 81.69 369 THR A N 1
ATOM 2809 C CA . THR A 1 369 ? 5.664 10.418 -16.181 1.00 81.69 369 THR A CA 1
ATOM 2810 C C . THR A 1 369 ? 5.260 8.977 -16.483 1.00 81.69 369 THR A C 1
ATOM 2812 O O . THR A 1 369 ? 5.223 8.144 -15.575 1.00 81.69 369 THR A O 1
ATOM 2815 N N . LEU A 1 370 ? 4.984 8.672 -17.754 1.00 89.31 370 LEU A N 1
ATOM 2816 C CA . LEU A 1 370 ? 4.551 7.364 -18.229 1.00 89.31 370 LEU A CA 1
ATOM 2817 C C . LEU A 1 370 ? 5.574 6.807 -19.219 1.00 89.31 370 LEU A C 1
ATOM 2819 O O . LEU A 1 370 ? 5.917 7.479 -20.193 1.00 89.31 370 LEU A O 1
ATOM 2823 N N . LEU A 1 371 ? 6.015 5.569 -18.987 1.00 95.94 371 LEU A N 1
ATOM 2824 C CA . LEU A 1 371 ? 6.800 4.783 -19.938 1.00 95.94 371 LEU A CA 1
ATOM 2825 C C . LEU A 1 371 ? 5.971 3.673 -20.584 1.00 95.94 371 LEU A C 1
ATOM 2827 O O . LEU A 1 371 ? 4.976 3.211 -20.014 1.00 95.94 371 LEU A O 1
ATOM 2831 N N . LYS A 1 372 ? 6.426 3.216 -21.754 1.00 96.94 372 LYS A N 1
ATOM 2832 C CA . LYS A 1 372 ? 5.976 1.991 -22.416 1.00 96.94 372 LYS A CA 1
ATOM 2833 C C . LYS A 1 372 ? 7.149 1.216 -23.008 1.00 96.94 372 LYS A C 1
ATOM 2835 O O . LYS A 1 372 ? 8.074 1.786 -23.585 1.00 96.94 372 LYS A O 1
ATOM 2840 N N . LEU A 1 373 ? 7.081 -0.102 -22.880 1.00 97.25 373 LEU A N 1
ATOM 2841 C CA . LEU A 1 373 ? 8.026 -1.044 -23.467 1.00 97.25 373 LEU A CA 1
ATOM 2842 C C . LEU A 1 373 ? 7.701 -1.274 -24.956 1.00 97.25 373 LEU A C 1
ATOM 2844 O O . LEU A 1 373 ? 6.531 -1.458 -25.312 1.00 97.25 373 LEU A O 1
ATOM 2848 N N . CYS A 1 374 ? 8.729 -1.212 -25.805 1.00 93.69 374 CYS A N 1
ATOM 2849 C CA . CYS A 1 374 ? 8.640 -1.096 -27.264 1.00 93.69 374 CYS A CA 1
ATOM 2850 C C . CYS A 1 374 ? 9.642 -2.022 -27.991 1.00 93.69 374 CYS A C 1
ATOM 2852 O O . CYS A 1 374 ? 10.554 -2.564 -27.383 1.00 93.69 374 CYS A O 1
ATOM 2854 N N . ASP A 1 375 ? 9.488 -2.156 -29.315 1.00 89.31 375 ASP A N 1
ATOM 2855 C CA . ASP A 1 375 ? 10.271 -3.045 -30.200 1.00 89.31 375 ASP A CA 1
ATOM 2856 C C . ASP A 1 375 ? 10.223 -4.537 -29.819 1.00 89.31 375 ASP A C 1
ATOM 2858 O O . ASP A 1 375 ? 11.208 -5.164 -29.428 1.00 89.31 375 ASP A O 1
ATOM 2862 N N . LEU A 1 376 ? 9.053 -5.148 -30.022 1.00 91.38 376 LEU A N 1
ATOM 2863 C CA . LEU A 1 376 ? 8.842 -6.580 -29.798 1.00 91.38 376 LEU A CA 1
ATOM 2864 C C . LEU A 1 376 ? 9.311 -7.428 -31.004 1.00 91.38 376 LEU A C 1
ATOM 2866 O O . LEU A 1 376 ? 8.928 -8.589 -31.137 1.00 91.38 376 LEU A O 1
ATOM 2870 N N . GLY A 1 377 ? 10.171 -6.883 -31.875 1.00 87.12 377 GLY A N 1
ATOM 2871 C CA . GLY A 1 377 ? 10.718 -7.571 -33.052 1.00 87.12 377 GLY A CA 1
ATOM 2872 C C . GLY A 1 377 ? 11.603 -8.786 -32.736 1.00 87.12 377 GLY A C 1
ATOM 2873 O O . GLY A 1 377 ? 11.828 -9.620 -33.609 1.00 87.12 377 GLY A O 1
ATOM 2874 N N . SER A 1 378 ? 12.086 -8.912 -31.494 1.00 89.44 378 SER A N 1
ATOM 2875 C CA . SER A 1 378 ? 12.798 -10.100 -30.975 1.00 89.44 378 SER A CA 1
ATOM 2876 C C . SER A 1 378 ? 11.962 -10.951 -30.007 1.00 89.44 378 SER A C 1
ATOM 2878 O O . SER A 1 378 ? 12.462 -11.940 -29.470 1.00 89.44 378 SER A O 1
ATOM 2880 N N . ALA A 1 379 ? 10.696 -10.589 -29.778 1.00 93.12 379 ALA A N 1
ATOM 2881 C CA . ALA A 1 379 ? 9.854 -11.265 -28.803 1.00 93.12 379 ALA A CA 1
ATOM 2882 C C . ALA A 1 379 ? 9.421 -12.665 -29.279 1.00 93.12 379 ALA A C 1
ATOM 2884 O O . ALA A 1 379 ? 9.212 -12.930 -30.468 1.00 93.12 379 ALA A O 1
ATOM 2885 N N . SER A 1 380 ? 9.265 -13.583 -28.329 1.00 92.62 380 SER A N 1
ATOM 2886 C CA . SER A 1 380 ? 8.889 -14.980 -28.582 1.00 92.62 380 SER A CA 1
ATOM 2887 C C . SER A 1 380 ? 8.049 -15.545 -27.439 1.00 92.62 380 SER A C 1
ATOM 2889 O O . SER A 1 380 ? 8.100 -15.047 -26.315 1.00 92.62 380 SER A O 1
ATOM 2891 N N . ASP A 1 381 ? 7.241 -16.566 -27.727 1.00 91.19 381 ASP A N 1
ATOM 2892 C CA . ASP A 1 381 ? 6.582 -17.345 -26.678 1.00 91.19 381 ASP A CA 1
ATOM 2893 C C . ASP A 1 381 ? 7.612 -18.306 -26.065 1.00 91.19 381 ASP A C 1
ATOM 2895 O O . ASP A 1 381 ? 8.381 -18.920 -26.803 1.00 91.19 381 ASP A O 1
ATOM 2899 N N . ALA A 1 382 ? 7.636 -18.464 -24.738 1.00 88.31 382 ALA A N 1
ATOM 2900 C CA . ALA A 1 382 ? 8.643 -19.272 -24.038 1.00 88.31 382 ALA A CA 1
ATOM 2901 C C . ALA A 1 382 ? 8.558 -20.791 -24.333 1.00 88.31 382 ALA A C 1
ATOM 2903 O O . ALA A 1 382 ? 9.311 -21.588 -23.773 1.00 88.31 382 ALA A O 1
ATOM 2904 N N . SER A 1 383 ? 7.622 -21.202 -25.193 1.00 86.81 383 SER A N 1
ATOM 2905 C CA . SER A 1 383 ? 7.519 -22.546 -25.769 1.00 86.81 383 SER A CA 1
ATOM 2906 C C . SER A 1 383 ? 8.323 -22.741 -27.070 1.00 86.81 383 SER A C 1
ATOM 2908 O O . SER A 1 383 ? 8.511 -23.880 -27.493 1.00 86.81 383 SER A O 1
ATOM 2910 N N . GLU A 1 384 ? 8.839 -21.671 -27.688 1.00 84.62 384 GLU A N 1
ATOM 2911 C CA . GLU A 1 384 ? 9.524 -21.680 -28.996 1.00 84.62 384 GLU A CA 1
ATOM 2912 C C . GLU A 1 384 ? 11.065 -21.545 -28.891 1.00 84.62 384 GLU A C 1
ATOM 2914 O O . GLU A 1 384 ? 11.728 -21.112 -29.834 1.00 84.62 384 GLU A O 1
ATOM 2919 N N . ASN A 1 385 ? 11.650 -21.861 -27.731 1.00 79.44 385 ASN A N 1
ATOM 2920 C CA . ASN A 1 385 ? 12.994 -21.400 -27.355 1.00 79.44 385 ASN A CA 1
ATOM 2921 C C . ASN A 1 385 ? 14.141 -22.144 -28.069 1.00 79.44 385 ASN A C 1
ATOM 2923 O O . ASN A 1 385 ? 14.464 -23.287 -27.737 1.00 79.44 385 ASN A O 1
ATOM 2927 N N . GLU A 1 386 ? 14.834 -21.457 -28.983 1.00 84.25 386 GLU A N 1
ATOM 2928 C CA . GLU A 1 386 ? 16.070 -21.935 -29.613 1.00 84.25 386 GLU A CA 1
ATOM 2929 C C . GLU A 1 386 ? 17.320 -21.526 -28.810 1.00 84.25 386 GLU A C 1
ATOM 2931 O O . GLU A 1 386 ? 17.600 -20.348 -28.607 1.00 84.25 386 GLU A O 1
ATOM 2936 N N . ILE A 1 387 ? 18.121 -22.504 -28.370 1.00 88.56 387 ILE A N 1
ATOM 2937 C CA . ILE A 1 387 ? 19.309 -22.251 -27.535 1.00 88.56 387 ILE A CA 1
ATOM 2938 C C . ILE A 1 387 ? 20.451 -21.641 -28.369 1.00 88.56 387 ILE A C 1
ATOM 2940 O O . ILE A 1 387 ? 21.263 -22.376 -28.942 1.00 88.56 387 ILE A O 1
ATOM 2944 N N . THR A 1 388 ? 20.539 -20.306 -28.364 1.00 90.12 388 THR A N 1
ATOM 2945 C CA . THR A 1 388 ? 21.601 -19.487 -28.981 1.00 90.12 388 THR A CA 1
ATOM 2946 C C . THR A 1 388 ? 22.272 -18.551 -27.955 1.00 90.12 388 THR A C 1
ATOM 2948 O O . THR A 1 388 ? 21.568 -17.945 -27.147 1.00 90.12 388 THR A O 1
ATOM 2951 N N . PRO A 1 389 ? 23.613 -18.379 -27.967 1.00 88.94 389 PRO A N 1
ATOM 2952 C CA . PRO A 1 389 ? 24.329 -17.554 -26.987 1.00 88.94 389 PRO A CA 1
ATOM 2953 C C . PRO A 1 389 ? 24.338 -16.048 -27.313 1.00 88.94 389 PRO A C 1
ATOM 2955 O O . PRO A 1 389 ? 25.010 -15.277 -26.624 1.00 88.94 389 PRO A O 1
ATOM 2958 N N . TYR A 1 390 ? 23.613 -15.633 -28.357 1.00 89.69 390 TYR A N 1
ATOM 2959 C CA . TYR A 1 390 ? 23.595 -14.262 -28.883 1.00 89.69 390 TYR A CA 1
ATOM 2960 C C . TYR A 1 390 ? 22.215 -13.576 -28.824 1.00 89.69 390 TYR A C 1
ATOM 2962 O O . TYR A 1 390 ? 22.057 -12.464 -29.324 1.00 89.69 390 TYR A O 1
ATOM 2970 N N . LEU A 1 391 ? 21.217 -14.197 -28.182 1.00 88.88 391 LEU A N 1
ATOM 2971 C CA . LEU A 1 391 ? 19.942 -13.537 -27.867 1.00 88.88 391 LEU A CA 1
ATOM 2972 C C . LEU A 1 391 ? 20.169 -12.375 -26.872 1.00 88.88 391 LEU A C 1
ATOM 2974 O O . LEU A 1 391 ? 21.084 -12.445 -26.051 1.00 88.88 391 LEU A O 1
ATOM 2978 N N . VAL A 1 392 ? 19.326 -11.334 -26.909 1.00 92.69 392 VAL A N 1
ATOM 2979 C CA . VAL A 1 392 ? 19.457 -10.072 -26.138 1.00 92.69 392 VAL A CA 1
ATOM 2980 C C . VAL A 1 392 ? 20.678 -9.222 -26.524 1.00 92.69 392 VAL A C 1
ATOM 2982 O O . VAL A 1 392 ? 21.760 -9.746 -26.789 1.00 92.69 392 VAL A O 1
ATOM 2985 N N . SER A 1 393 ? 20.534 -7.890 -26.526 1.00 93.06 393 SER A N 1
ATOM 2986 C CA . SER A 1 393 ? 21.673 -6.960 -26.622 1.00 93.06 393 SER A CA 1
ATOM 2987 C C . SER A 1 393 ? 22.712 -7.224 -25.521 1.00 93.06 393 SER A C 1
ATOM 2989 O O . SER A 1 393 ? 22.368 -7.369 -24.347 1.00 93.06 393 SER A O 1
ATOM 2991 N N . ARG A 1 394 ? 23.994 -7.270 -25.903 1.00 94.12 394 ARG A N 1
ATOM 2992 C CA . ARG A 1 394 ? 25.098 -7.871 -25.133 1.00 94.12 394 ARG A CA 1
ATOM 2993 C C . ARG A 1 394 ? 25.181 -7.450 -23.663 1.00 94.12 394 ARG A C 1
ATOM 2995 O O . ARG A 1 394 ? 25.211 -8.320 -22.802 1.00 94.12 394 ARG A O 1
ATOM 3002 N N . PHE A 1 395 ? 25.165 -6.151 -23.360 1.00 95.88 395 PHE A N 1
ATOM 3003 C CA . PHE A 1 395 ? 25.328 -5.648 -21.984 1.00 95.88 395 PHE A CA 1
ATOM 3004 C C . PHE A 1 395 ? 24.135 -5.947 -21.052 1.00 95.88 395 PHE A C 1
ATOM 3006 O O . PHE A 1 395 ? 24.277 -5.885 -19.832 1.00 95.88 395 PHE A O 1
ATOM 3013 N N . TYR A 1 396 ? 22.985 -6.333 -21.615 1.00 97.19 396 TYR A N 1
ATOM 3014 C CA . TYR A 1 396 ? 21.760 -6.711 -20.896 1.00 97.19 396 TYR A CA 1
ATOM 3015 C C . TYR A 1 396 ? 21.519 -8.231 -20.923 1.00 97.19 396 TYR A C 1
ATOM 3017 O O . TYR A 1 396 ? 20.568 -8.724 -20.320 1.00 97.19 396 TYR A O 1
ATOM 3025 N N . ARG A 1 397 ? 22.377 -8.993 -21.617 1.00 97.12 397 ARG A N 1
ATOM 3026 C CA . ARG A 1 397 ? 22.245 -10.438 -21.837 1.00 97.12 397 ARG A CA 1
ATOM 3027 C C . ARG A 1 397 ? 22.379 -11.216 -20.526 1.00 97.12 397 ARG A C 1
ATOM 3029 O O . ARG A 1 397 ? 23.363 -11.071 -19.802 1.00 97.12 397 ARG A O 1
ATOM 3036 N N . ALA A 1 398 ? 21.397 -12.068 -20.240 1.00 97.56 398 ALA A N 1
ATOM 3037 C CA . ALA A 1 398 ? 21.380 -12.905 -19.042 1.00 97.56 398 ALA A CA 1
ATOM 3038 C C . ALA A 1 398 ? 22.364 -14.095 -19.153 1.00 97.56 398 ALA A C 1
ATOM 3040 O O . ALA A 1 398 ? 22.573 -14.618 -20.254 1.00 97.56 398 ALA A O 1
ATOM 3041 N N . PRO A 1 399 ? 22.972 -14.560 -18.044 1.00 97.44 399 PRO A N 1
ATOM 3042 C CA . PRO A 1 399 ? 24.020 -15.584 -18.084 1.00 97.44 399 PRO A CA 1
ATOM 3043 C C . PRO A 1 399 ? 23.564 -16.932 -18.654 1.00 97.44 399 PRO A C 1
ATOM 3045 O O . PRO A 1 399 ? 24.341 -17.604 -19.326 1.00 97.44 399 PRO A O 1
ATOM 3048 N N . GLU A 1 400 ? 22.314 -17.341 -18.432 1.00 96.38 400 GLU A N 1
ATOM 3049 C CA . GLU A 1 400 ? 21.749 -18.574 -18.989 1.00 96.38 400 GLU A CA 1
ATOM 3050 C C . GLU A 1 400 ? 21.740 -18.586 -20.523 1.00 96.38 400 GLU A C 1
ATOM 3052 O O . GLU A 1 400 ? 21.930 -19.650 -21.108 1.00 96.38 400 GLU A O 1
ATOM 3057 N N . ILE A 1 401 ? 21.618 -17.416 -21.164 1.00 96.38 401 ILE A N 1
ATOM 3058 C CA . ILE A 1 401 ? 21.715 -17.268 -22.620 1.00 96.38 401 ILE A CA 1
ATOM 3059 C C . ILE A 1 401 ? 23.140 -17.588 -23.067 1.00 96.38 401 ILE A C 1
ATOM 3061 O O . ILE A 1 401 ? 23.349 -18.511 -23.851 1.00 96.38 401 ILE A O 1
ATOM 3065 N N . ILE A 1 402 ? 24.128 -16.885 -22.499 1.00 96.75 402 ILE A N 1
ATOM 3066 C CA . ILE A 1 402 ? 25.554 -17.054 -22.823 1.00 96.75 402 ILE A CA 1
ATOM 3067 C C . ILE A 1 402 ? 25.995 -18.510 -22.621 1.00 96.75 402 ILE A C 1
ATOM 3069 O O . ILE A 1 402 ? 26.707 -19.076 -23.446 1.00 96.75 402 ILE A O 1
ATOM 3073 N N . LEU A 1 403 ? 25.538 -19.132 -21.534 1.00 95.88 403 LEU A N 1
ATOM 3074 C CA . LEU A 1 403 ? 25.868 -20.507 -21.168 1.00 95.88 403 LEU A CA 1
ATOM 3075 C C . LEU A 1 403 ? 25.057 -21.565 -21.938 1.00 95.88 403 LEU A C 1
ATOM 3077 O O . LEU A 1 403 ? 25.391 -22.750 -21.886 1.00 95.88 403 LEU A O 1
ATOM 3081 N N . GLY A 1 404 ? 23.997 -21.179 -22.652 1.00 94.44 404 GLY A N 1
ATOM 3082 C CA . GLY A 1 404 ? 23.108 -22.113 -23.342 1.00 94.44 404 GLY A CA 1
ATOM 3083 C C . GLY A 1 404 ? 22.360 -23.042 -22.382 1.00 94.44 404 GLY A C 1
ATOM 3084 O O . GLY A 1 404 ? 22.205 -24.232 -22.658 1.00 94.44 404 GLY A O 1
ATOM 3085 N N . VAL A 1 405 ? 21.950 -22.520 -21.227 1.00 94.50 405 VAL A N 1
ATOM 3086 C CA . VAL A 1 405 ? 21.042 -23.186 -20.284 1.00 94.50 405 VAL A CA 1
ATOM 3087 C C . VAL A 1 405 ? 19.599 -22.880 -20.725 1.00 94.50 405 VAL A C 1
ATOM 3089 O O . VAL A 1 405 ? 19.335 -21.753 -21.139 1.00 94.50 405 VAL A O 1
ATOM 3092 N N . PRO A 1 406 ? 18.641 -23.826 -20.635 1.00 92.56 406 PRO A N 1
ATOM 3093 C CA . PRO A 1 406 ? 17.237 -23.540 -20.933 1.00 92.56 406 PRO A CA 1
ATOM 3094 C C . PRO A 1 406 ? 16.703 -22.360 -20.109 1.00 92.56 406 PRO A C 1
ATOM 3096 O O . PRO A 1 406 ? 16.787 -22.382 -18.877 1.00 92.56 406 PRO A O 1
ATOM 3099 N N . TYR A 1 407 ? 16.176 -21.359 -20.813 1.00 93.62 407 TYR A N 1
ATOM 3100 C CA . TYR A 1 407 ? 15.769 -20.050 -20.304 1.00 93.62 407 TYR A CA 1
ATOM 3101 C C . TYR A 1 407 ? 14.256 -19.820 -20.459 1.00 93.62 407 TYR A C 1
ATOM 3103 O O . TYR A 1 407 ? 13.586 -20.537 -21.203 1.00 93.62 407 TYR A O 1
ATOM 3111 N N . ASP A 1 408 ? 13.732 -18.819 -19.752 1.00 93.06 408 ASP A N 1
ATOM 3112 C CA . ASP A 1 408 ? 12.315 -18.439 -19.691 1.00 93.06 408 ASP A CA 1
ATOM 3113 C C . ASP A 1 408 ? 12.186 -16.896 -19.507 1.00 93.06 408 ASP A C 1
ATOM 3115 O O . ASP A 1 408 ? 13.207 -16.198 -19.539 1.00 93.06 408 ASP A O 1
ATOM 3119 N N . PRO A 1 409 ? 10.984 -16.315 -19.284 1.00 94.88 409 PRO A N 1
ATOM 3120 C CA . PRO A 1 409 ? 10.821 -14.871 -19.059 1.00 94.88 409 PRO A CA 1
ATOM 3121 C C . PRO A 1 409 ? 11.587 -14.268 -17.859 1.00 94.88 409 PRO A C 1
ATOM 3123 O O . PRO A 1 409 ? 11.539 -13.055 -17.661 1.00 94.88 409 PRO A O 1
ATOM 3126 N N . ALA A 1 410 ? 12.317 -15.047 -17.049 1.00 95.94 410 ALA A N 1
ATOM 3127 C CA . ALA A 1 410 ? 13.253 -14.502 -16.062 1.00 95.94 410 ALA A CA 1
ATOM 3128 C C . ALA A 1 410 ? 14.497 -13.839 -16.696 1.00 95.94 410 ALA A C 1
ATOM 3130 O O . ALA A 1 410 ? 15.203 -13.101 -15.999 1.00 95.94 410 ALA A O 1
ATOM 3131 N N . LEU A 1 411 ? 14.768 -14.041 -17.995 1.00 96.38 411 LEU A N 1
ATOM 3132 C CA . LEU A 1 411 ? 15.822 -13.318 -18.731 1.00 96.38 411 LEU A CA 1
ATOM 3133 C C . LEU A 1 411 ? 15.528 -11.807 -18.833 1.00 96.38 411 LEU A C 1
ATOM 3135 O O . LEU A 1 411 ? 16.433 -10.972 -18.752 1.00 96.38 411 LEU A O 1
ATOM 3139 N N . ASP A 1 412 ? 14.250 -11.438 -18.940 1.00 98.06 412 ASP A N 1
ATOM 3140 C CA . ASP A 1 412 ? 13.820 -10.041 -19.037 1.00 98.06 412 ASP A CA 1
ATOM 3141 C C . ASP A 1 412 ? 13.976 -9.316 -17.685 1.00 98.06 412 ASP A C 1
ATOM 3143 O O . ASP A 1 412 ? 14.318 -8.136 -17.643 1.00 98.06 412 ASP A O 1
ATOM 3147 N N . ILE A 1 413 ? 13.843 -10.040 -16.564 1.00 98.44 413 ILE A N 1
ATOM 3148 C CA . ILE A 1 413 ? 14.105 -9.521 -15.207 1.00 98.44 413 ILE A CA 1
ATOM 3149 C C . ILE A 1 413 ? 15.581 -9.147 -15.023 1.00 98.44 413 ILE A C 1
ATOM 3151 O O . ILE A 1 413 ? 15.890 -8.112 -14.433 1.00 98.44 413 ILE A O 1
ATOM 3155 N N . TRP A 1 414 ? 16.500 -9.953 -15.560 1.00 98.44 414 TRP A N 1
ATOM 3156 C CA . TRP A 1 414 ? 17.930 -9.635 -15.560 1.00 98.44 414 TRP A CA 1
ATOM 3157 C C . TRP A 1 414 ? 18.226 -8.377 -16.393 1.00 98.44 414 TRP A C 1
ATOM 3159 O O . TRP A 1 414 ? 18.949 -7.482 -15.948 1.00 98.44 414 TRP A O 1
ATOM 3169 N N . SER A 1 415 ? 17.607 -8.284 -17.573 1.00 98.44 415 SER A N 1
ATOM 3170 C CA . SER A 1 415 ? 17.726 -7.137 -18.484 1.00 98.44 415 SER A CA 1
ATOM 3171 C C . SER A 1 415 ? 17.208 -5.840 -17.835 1.00 98.44 415 SER A C 1
ATOM 3173 O O . SER A 1 415 ? 17.844 -4.787 -17.933 1.00 98.44 415 SER A O 1
ATOM 3175 N N . ILE A 1 416 ? 16.107 -5.926 -17.076 1.00 98.25 416 ILE A N 1
ATOM 3176 C CA . ILE A 1 416 ? 15.590 -4.836 -16.231 1.00 98.25 416 ILE A CA 1
ATOM 3177 C C . ILE A 1 416 ? 16.554 -4.500 -15.089 1.00 98.25 416 ILE A C 1
ATOM 3179 O O . ILE A 1 416 ? 16.772 -3.323 -14.832 1.00 98.25 416 ILE A O 1
ATOM 3183 N N . GLY A 1 417 ? 17.181 -5.483 -14.435 1.00 98.12 417 GLY A N 1
ATOM 3184 C CA . GLY A 1 417 ? 18.206 -5.233 -13.413 1.00 98.12 417 GLY A CA 1
ATOM 3185 C C . GLY A 1 417 ? 19.377 -4.395 -13.942 1.00 98.12 417 GLY A C 1
ATOM 3186 O O . GLY A 1 417 ? 19.764 -3.407 -13.318 1.00 98.12 417 GLY A O 1
ATOM 3187 N N . CYS A 1 418 ? 19.884 -4.729 -15.132 1.00 98.19 418 CYS A N 1
ATOM 3188 C CA . CYS A 1 418 ? 20.915 -3.940 -15.817 1.00 98.19 418 CYS A CA 1
ATOM 3189 C C . CYS A 1 418 ? 20.409 -2.528 -16.163 1.00 98.19 418 CYS A C 1
ATOM 3191 O O . CYS A 1 418 ? 21.062 -1.539 -15.832 1.00 98.19 418 CYS A O 1
ATOM 3193 N N . THR A 1 419 ? 19.211 -2.441 -16.752 1.00 98.00 419 THR A N 1
ATOM 3194 C CA . THR A 1 419 ? 18.556 -1.178 -17.132 1.00 98.00 419 THR A CA 1
ATOM 3195 C C . THR A 1 419 ? 18.361 -0.249 -15.929 1.00 98.00 419 THR A C 1
ATOM 3197 O O . THR A 1 419 ? 18.689 0.928 -15.999 1.00 98.00 419 THR A O 1
ATOM 3200 N N . LEU A 1 420 ? 17.850 -0.744 -14.797 1.00 97.88 420 LEU A N 1
ATOM 3201 C CA . LEU A 1 420 ? 17.572 0.081 -13.617 1.00 97.88 420 LEU A CA 1
ATOM 3202 C C . LEU A 1 420 ? 18.853 0.642 -12.985 1.00 97.88 420 LEU A C 1
ATOM 3204 O O . LEU A 1 420 ? 18.874 1.817 -12.617 1.00 97.88 420 LEU A O 1
ATOM 3208 N N . TYR A 1 421 ? 19.921 -0.159 -12.900 1.00 97.12 421 TYR A N 1
ATOM 3209 C CA . TYR A 1 421 ? 21.239 0.320 -12.464 1.00 97.12 421 TYR A CA 1
ATOM 3210 C C . TYR A 1 421 ? 21.733 1.471 -13.351 1.00 97.12 421 TYR A C 1
ATOM 3212 O O . TYR A 1 421 ? 22.194 2.497 -12.853 1.00 97.12 421 TYR A O 1
ATOM 3220 N N . GLU A 1 422 ? 21.608 1.318 -14.667 1.00 95.56 422 GLU A N 1
ATOM 3221 C CA . GLU A 1 422 ? 22.048 2.299 -15.656 1.00 95.56 422 GLU A CA 1
ATOM 3222 C C . GLU A 1 422 ? 21.203 3.582 -15.628 1.00 95.56 422 GLU A C 1
ATOM 3224 O O . GLU A 1 422 ? 21.755 4.679 -15.702 1.00 95.56 422 GLU A O 1
ATOM 3229 N N . LEU A 1 423 ? 19.883 3.472 -15.438 1.00 95.75 423 LEU A N 1
ATOM 3230 C CA . LEU A 1 423 ? 19.005 4.628 -15.235 1.00 95.75 423 LEU A CA 1
ATOM 3231 C C . LEU A 1 423 ? 19.386 5.415 -13.975 1.00 95.75 423 LEU A C 1
ATOM 3233 O O . LEU A 1 423 ? 19.311 6.637 -13.993 1.00 95.75 423 LEU A O 1
ATOM 3237 N N . TYR A 1 424 ? 19.805 4.753 -12.893 1.00 95.31 424 TYR A N 1
ATOM 3238 C CA . TYR A 1 424 ? 20.225 5.445 -11.671 1.00 95.31 424 TYR A CA 1
ATOM 3239 C C . TYR A 1 424 ? 21.638 6.046 -11.762 1.00 95.31 424 TYR A C 1
ATOM 3241 O O . TYR A 1 424 ? 21.870 7.119 -11.221 1.00 95.31 424 TYR A O 1
ATOM 3249 N N . THR A 1 425 ? 22.574 5.388 -12.453 1.00 92.69 425 THR A N 1
ATOM 3250 C CA . THR A 1 425 ? 24.009 5.756 -12.440 1.00 92.69 425 THR A CA 1
ATOM 3251 C C . THR A 1 425 ? 24.520 6.453 -13.702 1.00 92.69 425 THR A C 1
ATOM 3253 O O . THR A 1 425 ? 25.645 6.945 -13.711 1.00 92.69 425 THR A O 1
ATOM 3256 N N . GLY A 1 426 ? 23.761 6.431 -14.800 1.00 91.50 426 GLY A N 1
ATOM 3257 C CA . GLY A 1 426 ? 24.242 6.850 -16.119 1.00 91.50 426 GLY A CA 1
ATOM 3258 C C . GLY A 1 426 ? 25.308 5.925 -16.729 1.00 91.50 426 GLY A C 1
ATOM 3259 O O . GLY A 1 426 ? 25.956 6.321 -17.698 1.00 91.50 426 GLY A O 1
ATOM 3260 N N . LYS A 1 427 ? 25.514 4.718 -16.177 1.00 91.94 427 LYS A N 1
ATOM 3261 C CA . LYS A 1 427 ? 26.643 3.822 -16.492 1.00 91.94 427 LYS A CA 1
ATOM 3262 C C . LYS A 1 427 ? 26.204 2.402 -16.827 1.00 91.94 427 LYS A C 1
ATOM 3264 O O . LYS A 1 427 ? 25.327 1.840 -16.174 1.00 91.94 427 LYS A O 1
ATOM 3269 N N . ILE A 1 428 ? 26.892 1.781 -17.784 1.00 93.38 428 ILE A N 1
ATOM 3270 C CA . ILE A 1 428 ? 26.685 0.369 -18.123 1.00 93.38 428 ILE A CA 1
ATOM 3271 C C . ILE A 1 428 ? 27.143 -0.523 -16.953 1.00 93.38 428 ILE A C 1
ATOM 3273 O O . ILE A 1 428 ? 28.273 -0.406 -16.475 1.00 93.38 428 ILE A O 1
ATOM 3277 N N . LEU A 1 429 ? 26.283 -1.444 -16.498 1.00 94.75 429 LEU A N 1
ATOM 3278 C CA . LEU A 1 429 ? 26.586 -2.352 -15.379 1.00 94.75 429 LEU A CA 1
ATOM 3279 C C . LEU A 1 429 ? 27.677 -3.387 -15.721 1.00 94.75 429 LEU A C 1
ATOM 3281 O O . LEU A 1 429 ? 28.560 -3.662 -14.899 1.00 94.75 429 LEU A O 1
ATOM 3285 N N . PHE A 1 430 ? 27.603 -3.946 -16.934 1.00 95.69 430 PHE A N 1
ATOM 3286 C CA . PHE A 1 430 ? 28.484 -4.994 -17.452 1.00 95.69 430 PHE A CA 1
ATOM 3287 C C . PHE A 1 430 ? 29.020 -4.626 -18.856 1.00 95.69 430 PHE A C 1
ATOM 3289 O O . PHE A 1 430 ? 28.500 -5.115 -19.858 1.00 95.69 430 PHE A O 1
ATOM 3296 N N . PRO A 1 431 ? 30.050 -3.765 -18.967 1.00 94.06 431 PRO A N 1
ATOM 3297 C CA . PRO A 1 431 ? 30.660 -3.383 -20.247 1.00 94.06 431 PRO A CA 1
ATOM 3298 C C . PRO A 1 431 ? 31.595 -4.482 -20.803 1.00 94.06 431 PRO A C 1
ATOM 3300 O O . PRO A 1 431 ? 32.798 -4.284 -20.978 1.00 94.06 431 PRO A O 1
ATOM 3303 N N . GLY A 1 432 ? 31.067 -5.689 -21.027 1.00 90.81 432 GLY A N 1
ATOM 3304 C CA . GLY A 1 432 ? 31.839 -6.842 -21.499 1.00 90.81 432 GLY A CA 1
ATOM 3305 C C . GLY A 1 432 ? 31.978 -6.878 -23.022 1.00 90.81 432 GLY A C 1
ATOM 3306 O O . GLY A 1 432 ? 31.007 -7.146 -23.726 1.00 90.81 432 GLY A O 1
ATOM 3307 N N . ARG A 1 433 ? 33.203 -6.707 -23.540 1.00 88.44 433 ARG A N 1
ATOM 3308 C CA . ARG A 1 433 ? 33.526 -6.734 -24.985 1.00 88.44 433 ARG A CA 1
ATOM 3309 C C . ARG A 1 433 ? 33.312 -8.113 -25.639 1.00 88.44 433 ARG A C 1
ATOM 3311 O O . ARG A 1 433 ? 33.362 -8.240 -26.858 1.00 88.44 433 ARG A O 1
ATOM 3318 N N . SER A 1 434 ? 33.095 -9.163 -24.846 1.00 90.75 434 SER A N 1
ATOM 3319 C CA . SER A 1 434 ? 32.789 -10.518 -25.312 1.00 90.75 434 SER A CA 1
ATOM 3320 C C . SER A 1 434 ? 31.880 -11.247 -24.321 1.00 90.75 434 SER A C 1
ATOM 3322 O O . SER A 1 434 ? 31.832 -10.902 -23.140 1.00 90.75 434 SER A O 1
ATOM 3324 N N . ASN A 1 435 ? 31.210 -12.313 -24.772 1.00 93.44 435 ASN A N 1
ATOM 3325 C CA . ASN A 1 435 ? 30.432 -13.199 -23.895 1.00 93.44 435 ASN A CA 1
ATOM 3326 C C . ASN A 1 435 ? 31.273 -13.777 -22.733 1.00 93.44 435 ASN A C 1
ATOM 3328 O O . ASN A 1 435 ? 30.748 -13.972 -21.640 1.00 93.44 435 ASN A O 1
ATOM 3332 N N . ASN A 1 436 ? 32.577 -14.005 -22.937 1.00 94.12 436 ASN A N 1
ATOM 3333 C CA . ASN A 1 436 ? 33.490 -14.428 -21.871 1.00 94.12 436 ASN A CA 1
ATOM 3334 C C . ASN A 1 436 ? 33.672 -13.308 -20.824 1.00 94.12 436 ASN A C 1
ATOM 3336 O O . ASN A 1 436 ? 33.446 -13.530 -19.636 1.00 94.12 436 ASN A O 1
ATOM 3340 N N . GLN A 1 437 ? 33.962 -12.077 -21.264 1.00 93.31 437 GLN A N 1
ATOM 3341 C CA . GLN A 1 437 ? 34.121 -10.935 -20.358 1.00 93.31 437 GLN A CA 1
ATOM 3342 C C . GLN A 1 437 ? 32.814 -10.577 -19.624 1.00 93.31 437 GLN A C 1
ATOM 3344 O O . GLN A 1 437 ? 32.858 -10.181 -18.462 1.00 93.31 437 GLN A O 1
ATOM 3349 N N . MET A 1 438 ? 31.648 -10.763 -20.256 1.00 95.25 438 MET A N 1
ATOM 3350 C CA . MET A 1 438 ? 30.345 -10.626 -19.590 1.00 95.25 438 MET A CA 1
ATOM 3351 C C . MET A 1 438 ? 30.228 -11.573 -18.385 1.00 95.25 438 MET A C 1
ATOM 3353 O O . MET A 1 438 ? 29.903 -11.119 -17.290 1.00 95.25 438 MET A O 1
ATOM 3357 N N . LEU A 1 439 ? 30.553 -12.863 -18.550 1.00 95.25 439 LEU A N 1
ATOM 3358 C CA . LEU A 1 439 ? 30.526 -13.838 -17.451 1.00 95.25 439 LEU A CA 1
ATOM 3359 C C . LEU A 1 439 ? 31.524 -13.493 -16.335 1.00 95.25 439 LEU A C 1
ATOM 3361 O O . LEU A 1 439 ? 31.184 -13.638 -15.161 1.00 95.25 439 LEU A O 1
ATOM 3365 N N . LEU A 1 440 ? 32.716 -12.991 -16.679 1.00 92.88 440 LEU A N 1
ATOM 3366 C CA . LEU A 1 440 ? 33.699 -12.524 -15.696 1.00 92.88 440 LEU A CA 1
ATOM 3367 C C . LEU A 1 440 ? 33.135 -11.375 -14.842 1.00 92.88 440 LEU A C 1
ATOM 3369 O O . LEU A 1 440 ? 33.130 -11.468 -13.616 1.00 92.88 440 LEU A O 1
ATOM 3373 N N . LEU A 1 441 ? 32.590 -10.332 -15.477 1.00 93.19 441 LEU A N 1
ATOM 3374 C CA . LEU A 1 441 ? 32.010 -9.169 -14.790 1.00 93.19 441 LEU A CA 1
ATOM 3375 C C . LEU A 1 441 ? 30.775 -9.539 -13.943 1.00 93.19 441 LEU A C 1
ATOM 3377 O O . LEU A 1 441 ? 30.556 -8.961 -12.876 1.00 93.19 441 LEU A O 1
ATOM 3381 N N . MET A 1 442 ? 29.988 -10.529 -14.378 1.00 95.12 442 MET A N 1
ATOM 3382 C CA . MET A 1 442 ? 28.904 -11.117 -13.579 1.00 95.12 442 MET A CA 1
ATOM 3383 C C . MET A 1 442 ? 29.437 -11.837 -12.333 1.00 95.12 442 MET A C 1
ATOM 3385 O O . MET A 1 442 ? 28.874 -11.681 -11.247 1.00 95.12 442 MET A O 1
ATOM 3389 N N . MET A 1 443 ? 30.529 -12.599 -12.464 1.00 91.75 443 MET A N 1
ATOM 3390 C CA . MET A 1 443 ? 31.146 -13.322 -11.347 1.00 91.75 443 MET A CA 1
ATOM 3391 C C . MET A 1 443 ? 31.867 -12.397 -10.358 1.00 91.75 443 MET A C 1
ATOM 3393 O O . MET A 1 443 ? 31.817 -12.660 -9.157 1.00 91.75 443 MET A O 1
ATOM 3397 N N . GLU A 1 444 ? 32.468 -11.292 -10.809 1.00 90.62 444 GLU A N 1
ATOM 3398 C CA . GLU A 1 444 ? 33.002 -10.253 -9.914 1.00 90.62 444 GLU A CA 1
ATOM 3399 C C . GLU A 1 444 ? 31.923 -9.670 -8.988 1.00 90.62 444 GLU A C 1
ATOM 3401 O O . GLU A 1 444 ? 32.201 -9.401 -7.818 1.00 90.62 444 GLU A O 1
ATOM 3406 N N . LEU A 1 445 ? 30.707 -9.473 -9.515 1.00 90.81 445 LEU A N 1
ATOM 3407 C CA . LEU A 1 445 ? 29.587 -8.842 -8.812 1.00 90.81 445 LEU A CA 1
ATOM 3408 C C . LEU A 1 445 ? 28.800 -9.818 -7.926 1.00 90.81 445 LEU A C 1
ATOM 3410 O O . LEU A 1 445 ? 28.388 -9.467 -6.825 1.00 90.81 445 LEU A O 1
ATOM 3414 N N . LYS A 1 446 ? 28.549 -11.040 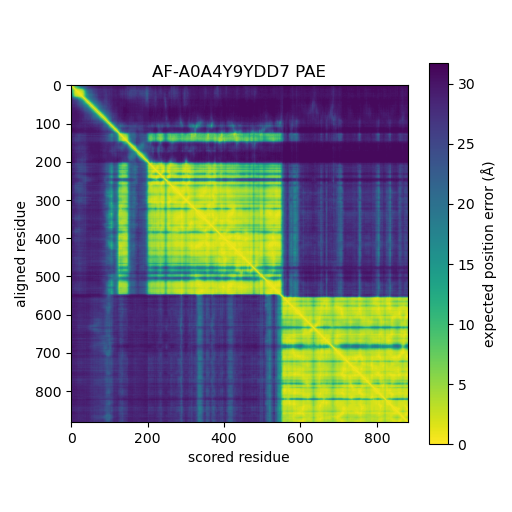-8.413 1.00 90.62 446 LYS A N 1
ATOM 3415 C CA . LYS A 1 446 ? 27.620 -12.000 -7.785 1.00 90.62 446 LYS A CA 1
ATOM 3416 C C . LYS A 1 446 ? 28.295 -13.287 -7.289 1.00 90.62 446 LYS A C 1
ATOM 3418 O O . LYS A 1 446 ? 27.615 -14.161 -6.750 1.00 90.62 446 LYS A O 1
ATOM 3423 N N . GLY A 1 447 ? 29.616 -13.407 -7.436 1.00 89.94 447 GLY A N 1
ATOM 3424 C CA . GLY A 1 447 ? 30.383 -14.612 -7.118 1.00 89.94 447 GLY A CA 1
ATOM 3425 C C . GLY A 1 447 ? 30.249 -15.711 -8.182 1.00 89.94 447 GLY A C 1
ATOM 3426 O O . GLY A 1 447 ? 29.644 -15.527 -9.235 1.00 89.94 447 GLY A O 1
ATOM 3427 N N . ARG A 1 448 ? 30.838 -16.883 -7.919 1.00 89.44 448 ARG A N 1
ATOM 3428 C CA . ARG A 1 448 ? 30.860 -18.004 -8.875 1.00 89.44 448 ARG A CA 1
ATOM 3429 C C . ARG A 1 448 ? 29.470 -18.552 -9.231 1.00 89.44 448 ARG A C 1
ATOM 3431 O O . ARG A 1 448 ? 28.601 -18.700 -8.370 1.00 89.44 448 ARG A O 1
ATOM 3438 N N . PHE A 1 449 ? 29.311 -18.981 -10.484 1.00 91.62 449 PHE A N 1
ATOM 3439 C CA . PHE A 1 449 ? 28.161 -19.778 -10.916 1.00 91.62 449 PHE A CA 1
ATOM 3440 C C . PHE A 1 449 ? 28.048 -21.088 -10.126 1.00 91.62 449 PHE A C 1
ATOM 3442 O O . PHE A 1 449 ? 29.043 -21.687 -9.711 1.00 91.62 449 PHE A O 1
ATOM 3449 N N . ASN A 1 450 ? 26.815 -21.561 -9.926 1.00 89.19 450 ASN A N 1
ATOM 3450 C CA . ASN A 1 450 ? 26.590 -22.814 -9.213 1.00 89.19 450 ASN A CA 1
ATOM 3451 C C . ASN A 1 450 ? 26.853 -24.027 -10.127 1.00 89.19 450 ASN A C 1
ATOM 3453 O O . ASN A 1 450 ? 26.515 -24.024 -11.311 1.00 89.19 450 ASN A O 1
ATOM 3457 N N . SER A 1 451 ? 27.416 -25.101 -9.570 1.00 89.62 451 SER A N 1
ATOM 3458 C CA . SER A 1 451 ? 27.851 -26.268 -10.352 1.00 89.62 451 SER A CA 1
ATOM 3459 C C . SER A 1 451 ? 26.710 -27.035 -11.038 1.00 89.62 451 SER A C 1
ATOM 3461 O O . SER A 1 451 ? 26.979 -27.813 -11.949 1.00 89.62 451 SER A O 1
ATOM 3463 N N . LYS A 1 452 ? 25.441 -26.836 -10.639 1.00 90.88 452 LYS A N 1
ATOM 3464 C CA . LYS A 1 452 ? 24.281 -27.399 -11.356 1.00 90.88 452 LYS A CA 1
ATOM 3465 C C . LYS A 1 452 ? 23.969 -26.603 -12.627 1.00 90.88 452 LYS A C 1
ATOM 3467 O O . LYS A 1 452 ? 23.563 -27.200 -13.616 1.00 90.88 452 LYS A O 1
ATOM 3472 N N . MET A 1 453 ? 24.177 -25.285 -12.609 1.00 92.31 453 MET A N 1
ATOM 3473 C CA . MET A 1 453 ? 24.031 -24.413 -13.778 1.00 92.31 453 MET A CA 1
ATOM 3474 C C . MET A 1 453 ? 25.133 -24.690 -14.807 1.00 92.31 453 MET A C 1
ATOM 3476 O O . MET A 1 453 ? 24.815 -24.932 -15.965 1.00 92.31 453 MET A O 1
ATOM 3480 N N . ILE A 1 454 ? 26.398 -24.786 -14.371 1.00 92.19 454 ILE A N 1
ATOM 3481 C CA . ILE A 1 454 ? 27.533 -25.149 -15.246 1.00 92.19 454 ILE A CA 1
ATOM 3482 C C . ILE A 1 454 ? 27.298 -26.524 -15.900 1.00 92.19 454 ILE A C 1
ATOM 3484 O O . ILE A 1 454 ? 27.417 -26.659 -17.111 1.00 92.19 454 ILE A O 1
ATOM 3488 N N . LYS A 1 455 ? 26.846 -27.535 -15.142 1.00 90.38 455 LYS A N 1
ATOM 3489 C CA . LYS A 1 455 ? 26.516 -28.871 -15.688 1.00 90.38 455 LYS A CA 1
ATOM 3490 C C . LYS A 1 455 ? 25.268 -28.920 -16.588 1.00 90.38 455 LYS A C 1
ATOM 3492 O O . LYS A 1 455 ? 25.017 -29.953 -17.199 1.00 90.38 455 LYS A O 1
ATOM 3497 N N . ARG A 1 456 ? 24.482 -27.839 -16.670 1.00 92.25 456 ARG A N 1
ATOM 3498 C CA . ARG A 1 456 ? 23.342 -27.679 -17.598 1.00 92.25 456 ARG A CA 1
ATOM 3499 C C . ARG A 1 456 ? 23.664 -26.772 -18.794 1.00 92.25 456 ARG A C 1
ATOM 3501 O O . ARG A 1 456 ? 22.802 -26.596 -19.651 1.00 92.25 456 ARG A O 1
ATOM 3508 N N . ALA A 1 457 ? 24.853 -26.175 -18.837 1.00 93.69 457 ALA A N 1
ATOM 3509 C CA . ALA A 1 457 ? 25.252 -25.203 -19.844 1.00 93.69 457 ALA A CA 1
ATOM 3510 C C . ALA A 1 457 ? 25.684 -25.898 -21.143 1.00 93.69 457 ALA A C 1
ATOM 3512 O O . ALA A 1 457 ? 26.751 -26.510 -21.188 1.00 93.69 457 ALA A O 1
ATOM 3513 N N . ARG A 1 458 ? 24.895 -25.768 -22.220 1.00 94.31 458 ARG A N 1
ATOM 3514 C CA . ARG A 1 458 ? 25.247 -26.303 -23.552 1.00 94.31 458 ARG A CA 1
ATOM 3515 C C . ARG A 1 458 ? 26.577 -25.748 -24.078 1.00 94.31 458 ARG A C 1
ATOM 3517 O O . ARG A 1 458 ? 27.266 -26.442 -24.819 1.00 94.31 458 ARG A O 1
ATOM 3524 N N . PHE A 1 459 ? 26.937 -24.529 -23.680 1.00 93.25 459 PHE A N 1
ATOM 3525 C CA . PHE A 1 459 ? 28.189 -23.860 -24.046 1.00 93.25 459 PHE A CA 1
ATOM 3526 C C . PHE A 1 459 ? 29.183 -23.786 -22.872 1.00 93.25 459 PHE A C 1
ATOM 3528 O O . PHE A 1 459 ? 30.175 -23.070 -22.948 1.00 93.25 459 PHE A O 1
ATOM 3535 N N . GLY A 1 460 ? 28.948 -24.522 -21.776 1.00 89.25 460 GLY A N 1
ATOM 3536 C CA . GLY A 1 460 ? 29.749 -24.429 -20.549 1.00 89.25 460 GLY A CA 1
ATOM 3537 C C . GLY A 1 460 ? 31.245 -24.690 -20.753 1.00 89.25 460 GLY A C 1
ATOM 3538 O O . GLY A 1 460 ? 32.067 -23.980 -20.182 1.00 89.25 460 GLY A O 1
ATOM 3539 N N . SER A 1 461 ? 31.605 -25.630 -21.629 1.00 89.94 461 SER A N 1
ATOM 3540 C CA . SER A 1 461 ? 32.997 -25.963 -21.972 1.00 89.94 461 SER A CA 1
ATOM 3541 C C . SER A 1 461 ? 33.738 -24.895 -22.791 1.00 89.94 461 SER A C 1
ATOM 3543 O O . SER A 1 461 ? 34.927 -25.052 -23.043 1.00 89.94 461 SER A O 1
ATOM 3545 N N . MET A 1 462 ? 33.073 -23.806 -23.199 1.00 90.38 462 MET A N 1
ATOM 3546 C CA . MET A 1 462 ? 33.722 -22.617 -23.779 1.00 90.38 462 MET A CA 1
ATOM 3547 C C . MET A 1 462 ? 34.191 -21.613 -22.708 1.00 90.38 462 MET A C 1
ATOM 3549 O O . MET A 1 462 ? 34.859 -20.634 -23.035 1.00 90.38 462 MET A O 1
ATOM 3553 N N . TYR A 1 463 ? 33.796 -21.819 -21.445 1.00 92.56 463 TYR A N 1
ATOM 3554 C CA . TYR A 1 463 ? 33.965 -20.854 -20.352 1.00 92.56 463 TYR A CA 1
ATOM 3555 C C . TYR A 1 463 ? 34.493 -21.482 -19.052 1.00 92.56 463 TYR A C 1
ATOM 3557 O O . TYR A 1 463 ? 35.031 -20.768 -18.207 1.00 92.56 463 TYR A O 1
ATOM 3565 N N . PHE A 1 464 ? 34.348 -22.798 -18.875 1.00 92.25 464 PHE A N 1
ATOM 3566 C CA . PHE A 1 464 ? 34.791 -23.538 -17.694 1.00 92.25 464 PHE A CA 1
ATOM 3567 C C . PHE A 1 464 ? 35.548 -24.808 -18.080 1.00 92.25 464 PHE A C 1
ATOM 3569 O O . PHE A 1 464 ? 35.193 -25.478 -19.051 1.00 92.25 464 PHE A O 1
ATOM 3576 N N . ASP A 1 465 ? 36.550 -25.167 -17.278 1.00 88.56 465 ASP A N 1
ATOM 3577 C CA . ASP A 1 465 ? 37.220 -26.467 -17.369 1.00 88.56 465 ASP A CA 1
ATOM 3578 C C . ASP A 1 465 ? 36.419 -27.609 -16.707 1.00 88.56 465 ASP A C 1
ATOM 3580 O O . ASP A 1 465 ? 35.346 -27.409 -16.132 1.00 88.56 465 ASP A O 1
ATOM 3584 N N . GLU A 1 466 ? 36.952 -28.833 -16.777 1.00 84.69 466 GLU A N 1
ATOM 3585 C CA . GLU A 1 466 ? 36.333 -30.044 -16.213 1.00 84.69 466 GLU A CA 1
ATOM 3586 C C . GLU A 1 466 ? 36.132 -29.989 -14.686 1.00 84.69 466 GLU A C 1
ATOM 3588 O O . GLU A 1 466 ? 35.254 -30.671 -14.149 1.00 84.69 466 GLU A O 1
ATOM 3593 N N . LEU A 1 467 ? 36.911 -29.160 -13.980 1.00 83.44 467 LEU A N 1
ATOM 3594 C CA . LEU A 1 467 ? 36.790 -28.930 -12.537 1.00 83.44 467 LEU A CA 1
ATOM 3595 C C . LEU A 1 467 ? 35.781 -27.812 -12.212 1.00 83.44 467 LEU A C 1
ATOM 3597 O O . LEU A 1 467 ? 35.366 -27.662 -11.060 1.00 83.44 467 LEU A O 1
ATOM 3601 N N . GLY A 1 468 ? 35.340 -27.059 -13.224 1.00 83.12 468 GLY A N 1
ATOM 3602 C CA . GLY A 1 468 ? 34.403 -25.948 -13.108 1.00 83.12 468 GLY A CA 1
ATOM 3603 C C . GLY A 1 468 ? 35.054 -24.610 -12.752 1.00 83.12 468 GLY A C 1
ATOM 3604 O O . GLY A 1 468 ? 34.341 -23.713 -12.295 1.00 83.12 468 GLY A O 1
ATOM 3605 N N . ALA A 1 469 ? 36.372 -24.455 -12.925 1.00 87.50 469 ALA A N 1
ATOM 3606 C CA . ALA A 1 469 ? 37.033 -23.156 -12.803 1.00 87.50 469 ALA A CA 1
ATOM 3607 C C . ALA A 1 469 ? 36.870 -22.345 -14.101 1.00 87.50 469 ALA A C 1
ATOM 3609 O O . ALA A 1 469 ? 36.803 -22.905 -15.196 1.00 87.50 469 ALA A O 1
ATOM 3610 N N . PHE A 1 470 ? 36.755 -21.020 -13.976 1.00 92.19 470 PHE A N 1
ATOM 3611 C CA . PHE A 1 470 ? 36.453 -20.134 -15.102 1.00 92.19 470 PHE A CA 1
ATOM 3612 C C . PHE A 1 470 ? 37.708 -19.802 -15.915 1.00 92.19 470 PHE A C 1
ATOM 3614 O O . PHE A 1 470 ? 38.726 -19.385 -15.357 1.00 92.19 470 PHE A O 1
ATOM 3621 N N . GLN A 1 471 ? 37.613 -19.950 -17.233 1.00 91.44 471 GLN A N 1
ATOM 3622 C CA . GLN A 1 471 ? 38.661 -19.630 -18.196 1.00 91.44 471 GLN A CA 1
ATOM 3623 C C . GLN A 1 471 ? 38.426 -18.224 -18.765 1.00 91.44 471 GLN A C 1
ATOM 3625 O O . GLN A 1 471 ? 37.672 -18.047 -19.720 1.00 91.44 471 GLN A O 1
ATOM 3630 N N . SER A 1 472 ? 39.064 -17.217 -18.168 1.00 88.81 472 SER A N 1
ATOM 3631 C CA . SER A 1 472 ? 39.072 -15.833 -18.661 1.00 88.81 472 SER A CA 1
ATOM 3632 C C . SER A 1 472 ? 39.897 -15.728 -19.939 1.00 88.81 472 SER A C 1
ATOM 3634 O O . SER A 1 472 ? 40.985 -16.301 -20.010 1.00 88.81 472 SER A O 1
ATOM 3636 N N . VAL A 1 473 ? 39.400 -14.987 -20.929 1.00 87.56 473 VAL A N 1
ATOM 3637 C CA . VAL A 1 473 ? 40.138 -14.644 -22.152 1.00 87.56 473 VAL A CA 1
ATOM 3638 C C . VAL A 1 473 ? 40.545 -13.173 -22.082 1.00 87.56 473 VAL A C 1
ATOM 3640 O O . VAL A 1 473 ? 39.713 -12.276 -22.225 1.00 87.56 473 VAL A O 1
ATOM 3643 N N . GLU A 1 474 ? 41.834 -12.923 -21.862 1.00 81.56 474 GLU A N 1
ATOM 3644 C CA . GLU A 1 474 ? 42.418 -11.585 -21.724 1.00 81.56 474 GLU A CA 1
ATOM 3645 C C . GLU A 1 474 ? 43.339 -11.270 -22.904 1.00 81.56 474 GLU A C 1
ATOM 3647 O O . GLU A 1 474 ? 44.211 -12.069 -23.238 1.00 81.56 474 GLU A O 1
ATOM 3652 N N . ARG A 1 475 ? 43.214 -10.078 -23.501 1.00 76.75 475 ARG A N 1
ATOM 3653 C CA . ARG A 1 475 ? 44.195 -9.605 -24.490 1.00 76.75 475 ARG A CA 1
ATOM 3654 C C . ARG A 1 475 ? 45.475 -9.149 -23.816 1.00 76.75 475 ARG A C 1
ATOM 3656 O O . ARG A 1 475 ? 45.466 -8.231 -22.992 1.00 76.75 475 ARG A O 1
ATOM 3663 N N . GLU A 1 476 ? 46.589 -9.748 -24.208 1.00 75.31 476 GLU A N 1
ATOM 3664 C CA . GLU A 1 476 ? 47.902 -9.340 -23.738 1.00 75.31 476 GLU A CA 1
ATOM 3665 C C . GLU A 1 476 ? 48.308 -7.993 -24.356 1.00 75.31 476 GLU A C 1
ATOM 3667 O O . GLU A 1 476 ? 48.406 -7.839 -25.572 1.00 75.31 476 GLU A O 1
ATOM 3672 N N . ARG A 1 477 ? 48.592 -7.006 -23.497 1.00 67.50 477 ARG A N 1
ATOM 3673 C CA . ARG A 1 477 ? 48.866 -5.606 -23.883 1.00 67.50 477 ARG A CA 1
ATOM 3674 C C . ARG A 1 477 ? 50.071 -5.396 -24.810 1.00 67.50 477 ARG A C 1
ATOM 3676 O O . ARG A 1 477 ? 50.205 -4.307 -25.354 1.00 67.50 477 ARG A O 1
ATOM 3683 N N . VAL A 1 478 ? 50.963 -6.380 -24.925 1.00 68.44 478 VAL A N 1
ATOM 3684 C CA . VAL A 1 478 ? 52.226 -6.273 -25.680 1.00 68.44 478 VAL A CA 1
ATOM 3685 C C . VAL A 1 478 ? 52.133 -6.957 -27.045 1.00 68.44 478 VAL A C 1
ATOM 3687 O O . VAL A 1 478 ? 52.696 -6.460 -28.014 1.00 68.44 478 VAL A O 1
ATOM 3690 N N . THR A 1 479 ? 51.418 -8.081 -27.131 1.00 69.62 479 THR A N 1
ATOM 3691 C CA . THR A 1 479 ? 51.322 -8.915 -28.342 1.00 69.62 479 THR A CA 1
ATOM 3692 C C . THR A 1 479 ? 49.978 -8.788 -29.058 1.00 69.62 479 THR A C 1
ATOM 3694 O O . THR A 1 479 ? 49.865 -9.189 -30.212 1.00 69.62 479 THR A O 1
ATOM 3697 N N . GLY A 1 480 ? 48.946 -8.264 -28.386 1.00 68.00 480 GLY A N 1
ATOM 3698 C CA . GLY A 1 480 ? 47.570 -8.215 -28.887 1.00 68.00 480 GLY A CA 1
ATOM 3699 C C . GLY A 1 480 ? 46.852 -9.571 -28.902 1.00 68.00 480 GLY A C 1
ATOM 3700 O O . GLY A 1 480 ? 45.667 -9.615 -29.228 1.00 68.00 480 GLY A O 1
ATOM 3701 N N . ALA A 1 481 ? 47.540 -10.658 -28.540 1.00 74.62 481 ALA A N 1
ATOM 3702 C CA . ALA A 1 481 ? 47.004 -12.012 -28.560 1.00 74.62 481 ALA A CA 1
ATOM 3703 C C . ALA A 1 481 ? 46.026 -12.267 -27.402 1.00 74.62 481 ALA A C 1
ATOM 3705 O O . ALA A 1 481 ? 46.201 -11.755 -26.292 1.00 74.62 481 ALA A O 1
ATOM 3706 N N . ASP A 1 482 ? 45.017 -13.099 -27.659 1.00 80.25 482 ASP A N 1
ATOM 3707 C CA . ASP A 1 482 ? 44.079 -13.584 -26.647 1.00 80.25 482 ASP A CA 1
ATOM 3708 C C . ASP A 1 482 ? 44.752 -14.698 -25.810 1.00 80.25 482 ASP A C 1
ATOM 3710 O O . ASP A 1 482 ? 45.155 -15.735 -26.340 1.00 80.25 482 ASP A O 1
ATOM 3714 N N . VAL A 1 483 ? 44.878 -14.493 -24.495 1.00 84.06 483 VAL A N 1
ATOM 3715 C CA . VAL A 1 483 ? 45.516 -15.416 -23.540 1.00 84.06 483 VAL A CA 1
ATOM 3716 C C . VAL A 1 483 ? 44.477 -15.946 -22.552 1.00 84.06 483 VAL A C 1
ATOM 3718 O O . VAL A 1 483 ? 43.750 -15.177 -21.924 1.00 84.06 483 VAL A O 1
ATOM 3721 N N . ILE A 1 484 ? 44.431 -17.271 -22.380 1.00 85.31 484 ILE A N 1
ATOM 3722 C CA . ILE A 1 484 ? 43.514 -17.933 -21.442 1.00 85.31 484 ILE A CA 1
ATOM 3723 C C . ILE A 1 484 ? 44.122 -17.965 -20.032 1.00 85.31 484 ILE A C 1
ATOM 3725 O O . ILE A 1 484 ? 45.256 -18.408 -19.847 1.00 85.31 484 ILE A O 1
ATOM 3729 N N . ARG A 1 485 ? 43.354 -17.537 -19.023 1.00 84.56 485 ARG A N 1
ATOM 3730 C CA . ARG A 1 485 ? 43.737 -17.531 -17.600 1.00 84.56 485 ARG A CA 1
ATOM 3731 C C . ARG A 1 485 ? 42.641 -18.146 -16.726 1.00 84.56 485 ARG A C 1
ATOM 3733 O O . ARG A 1 485 ? 41.478 -17.768 -16.826 1.00 84.56 485 ARG A O 1
ATOM 3740 N N . GLN A 1 486 ? 43.001 -19.072 -15.834 1.00 83.06 486 GLN A N 1
ATOM 3741 C CA . GLN A 1 486 ? 42.065 -19.641 -14.853 1.00 83.06 486 GLN A CA 1
ATOM 3742 C C . GLN A 1 486 ? 41.829 -18.662 -13.692 1.00 83.06 486 GLN A C 1
ATOM 3744 O O . GLN A 1 486 ? 42.714 -18.456 -12.859 1.00 83.06 486 GLN A O 1
ATOM 3749 N N . VAL A 1 487 ? 40.625 -18.093 -13.590 1.00 81.25 487 VAL A N 1
ATOM 3750 C CA . VAL A 1 487 ? 40.285 -17.110 -12.547 1.00 81.25 487 VAL A CA 1
ATOM 3751 C C . VAL A 1 487 ? 39.511 -17.775 -11.408 1.00 81.25 487 VAL A C 1
ATOM 3753 O O . VAL A 1 487 ? 38.409 -18.297 -11.582 1.00 81.25 487 VAL A O 1
ATOM 3756 N N . HIS A 1 488 ? 40.090 -17.731 -10.208 1.00 73.88 488 HIS A N 1
ATOM 3757 C CA . HIS A 1 488 ? 39.553 -18.370 -9.007 1.00 73.88 488 HIS A CA 1
ATOM 3758 C C . HIS A 1 488 ? 38.739 -17.381 -8.156 1.00 73.88 488 HIS A C 1
ATOM 3760 O O . HIS A 1 488 ? 39.238 -16.817 -7.185 1.00 73.88 488 HIS A O 1
ATOM 3766 N N . ILE A 1 489 ? 37.466 -17.177 -8.511 1.00 73.56 489 ILE A N 1
ATOM 3767 C CA . ILE A 1 489 ? 36.550 -16.278 -7.785 1.00 73.56 489 ILE A CA 1
ATOM 3768 C C . ILE A 1 489 ? 35.850 -17.036 -6.643 1.00 73.56 489 ILE A C 1
ATOM 3770 O O . ILE A 1 489 ? 34.828 -17.698 -6.839 1.00 73.56 489 ILE A O 1
ATOM 3774 N N . THR A 1 490 ? 36.409 -16.951 -5.433 1.00 65.81 490 THR A N 1
ATOM 3775 C CA . THR A 1 490 ? 35.848 -17.546 -4.201 1.00 65.81 490 THR A CA 1
ATOM 3776 C C . THR A 1 490 ? 34.793 -16.677 -3.513 1.00 65.81 490 THR A C 1
ATOM 3778 O O . THR A 1 490 ? 33.900 -17.227 -2.869 1.00 65.81 490 THR A O 1
ATOM 3781 N N . ALA A 1 491 ? 34.855 -15.354 -3.672 1.00 64.38 491 ALA A N 1
ATOM 3782 C CA . ALA A 1 491 ? 33.899 -14.379 -3.140 1.00 64.38 491 ALA A CA 1
ATOM 3783 C C . ALA A 1 491 ? 33.674 -13.239 -4.159 1.00 64.38 491 ALA A C 1
ATOM 3785 O O . ALA A 1 491 ? 34.531 -13.050 -5.026 1.00 64.38 491 ALA A O 1
ATOM 3786 N N . PRO A 1 492 ? 32.560 -12.482 -4.086 1.00 71.88 492 PRO A N 1
ATOM 3787 C CA . PRO A 1 492 ? 32.373 -11.279 -4.897 1.00 71.88 492 PRO A CA 1
ATOM 3788 C C . PRO A 1 492 ? 33.490 -10.264 -4.626 1.00 71.88 492 PRO A C 1
ATOM 3790 O O . PRO A 1 492 ? 33.809 -9.982 -3.473 1.00 71.88 492 PRO A O 1
ATOM 3793 N N . ALA A 1 493 ? 34.079 -9.720 -5.689 1.00 60.84 493 ALA A N 1
ATOM 3794 C CA . ALA A 1 493 ? 35.174 -8.753 -5.607 1.00 60.84 493 ALA A CA 1
ATOM 3795 C C . ALA A 1 493 ? 34.679 -7.296 -5.557 1.00 60.84 493 ALA A C 1
ATOM 3797 O O . ALA A 1 493 ? 35.422 -6.409 -5.144 1.00 60.84 493 ALA A O 1
ATOM 3798 N N . ARG A 1 494 ? 33.442 -7.044 -6.009 1.00 65.31 494 ARG A N 1
ATOM 3799 C CA . ARG A 1 494 ? 32.833 -5.712 -6.142 1.00 65.31 494 ARG A CA 1
ATOM 3800 C C . ARG A 1 494 ? 31.344 -5.797 -5.802 1.00 65.31 494 ARG A C 1
ATOM 3802 O O . ARG A 1 494 ? 30.582 -6.290 -6.621 1.00 65.31 494 ARG A O 1
ATOM 3809 N N . ASP A 1 495 ? 30.926 -5.309 -4.639 1.00 75.38 495 ASP A N 1
ATOM 3810 C CA . ASP A 1 495 ? 29.516 -5.317 -4.201 1.00 75.38 495 ASP A CA 1
ATOM 3811 C C . ASP A 1 495 ? 28.696 -4.196 -4.890 1.00 75.38 495 ASP A C 1
ATOM 3813 O O . ASP A 1 495 ? 29.203 -3.088 -5.089 1.00 75.38 495 ASP A O 1
ATOM 3817 N N . LEU A 1 496 ? 27.414 -4.434 -5.212 1.00 84.50 496 LEU A N 1
ATOM 3818 C CA . LEU A 1 496 ? 26.482 -3.373 -5.630 1.00 84.50 496 LEU A CA 1
ATOM 3819 C C . LEU A 1 496 ? 26.419 -2.247 -4.594 1.00 84.50 496 LEU A C 1
ATOM 3821 O O . LEU A 1 496 ? 26.402 -1.075 -4.970 1.00 84.50 496 LEU A O 1
ATOM 3825 N N . ARG A 1 497 ? 26.453 -2.575 -3.297 1.00 83.94 497 ARG A N 1
ATOM 3826 C CA . ARG A 1 497 ? 26.457 -1.574 -2.223 1.00 83.94 497 ARG A CA 1
ATOM 3827 C C . ARG A 1 497 ? 27.675 -0.652 -2.297 1.00 83.94 497 ARG A C 1
ATOM 3829 O O . ARG A 1 497 ? 27.537 0.536 -2.032 1.00 83.94 497 ARG A O 1
ATOM 3836 N N . GLN A 1 498 ? 28.840 -1.167 -2.694 1.00 80.56 498 GLN A N 1
ATOM 3837 C CA . GLN A 1 498 ? 30.058 -0.369 -2.890 1.00 80.56 498 GLN A CA 1
ATOM 3838 C C . GLN A 1 498 ? 30.012 0.476 -4.171 1.00 80.56 498 GLN A C 1
ATOM 3840 O O . GLN A 1 498 ? 30.608 1.547 -4.205 1.00 80.56 498 GLN A O 1
ATOM 3845 N N . ARG A 1 499 ? 29.307 0.017 -5.217 1.00 83.00 499 ARG A N 1
ATOM 3846 C CA . ARG A 1 499 ? 29.118 0.778 -6.466 1.00 83.00 499 ARG A CA 1
ATOM 3847 C C . ARG A 1 499 ? 28.080 1.900 -6.349 1.00 83.00 499 ARG A C 1
ATOM 3849 O O . ARG A 1 499 ? 28.140 2.840 -7.135 1.00 83.00 499 ARG A O 1
ATOM 3856 N N . LEU A 1 500 ? 27.108 1.767 -5.441 1.00 84.75 500 LEU A N 1
ATOM 3857 C CA . LEU A 1 500 ? 25.914 2.622 -5.392 1.00 84.75 500 LEU A CA 1
ATOM 3858 C C . LEU A 1 500 ? 25.814 3.523 -4.155 1.00 84.75 500 LEU A C 1
ATOM 3860 O O . LEU A 1 500 ? 25.218 4.591 -4.252 1.00 84.75 500 LEU A O 1
ATOM 3864 N N . MET A 1 501 ? 26.380 3.140 -3.007 1.00 80.31 501 MET A N 1
ATOM 3865 C CA . MET A 1 501 ? 26.419 4.025 -1.836 1.00 80.31 501 MET A CA 1
ATOM 3866 C C . MET A 1 501 ? 27.568 5.038 -1.986 1.00 80.31 501 MET A C 1
ATOM 3868 O O . MET A 1 501 ? 28.683 4.630 -2.320 1.00 80.31 501 MET A O 1
ATOM 3872 N N . PRO A 1 502 ? 27.360 6.336 -1.694 1.00 71.88 502 PRO A N 1
ATOM 3873 C CA . PRO A 1 502 ? 28.456 7.297 -1.660 1.00 71.88 502 PRO A CA 1
ATOM 3874 C C . PRO A 1 502 ? 29.426 6.999 -0.497 1.00 71.88 502 PRO A C 1
ATOM 3876 O O . PRO A 1 502 ? 29.059 6.307 0.460 1.00 71.88 502 PRO A O 1
ATOM 3879 N N . PRO A 1 503 ? 30.659 7.544 -0.529 1.00 66.12 503 PRO A N 1
ATOM 3880 C CA . PRO A 1 503 ? 31.607 7.420 0.575 1.00 66.12 503 PRO A CA 1
ATOM 3881 C C . PRO A 1 503 ? 31.015 7.906 1.903 1.00 66.12 503 PRO A C 1
ATOM 3883 O O . PRO A 1 503 ? 30.290 8.899 1.940 1.00 66.12 503 PRO A O 1
ATOM 3886 N N . ALA A 1 504 ? 31.386 7.260 3.013 1.00 57.94 504 ALA A N 1
ATOM 3887 C CA . ALA A 1 504 ? 30.828 7.518 4.350 1.00 57.94 504 ALA A CA 1
ATOM 3888 C C . ALA A 1 504 ? 31.055 8.946 4.905 1.00 57.94 504 ALA A C 1
ATOM 3890 O O . ALA A 1 504 ? 30.537 9.287 5.966 1.00 57.94 504 ALA A O 1
ATOM 3891 N N . SER A 1 505 ? 31.816 9.788 4.202 1.00 52.19 505 SER A N 1
ATOM 3892 C CA . SER A 1 505 ? 31.953 11.225 4.462 1.00 52.19 505 SER A CA 1
ATOM 3893 C C . SER A 1 505 ? 30.759 12.063 3.975 1.00 52.19 505 SER A C 1
ATOM 3895 O O . SER A 1 505 ? 30.601 13.199 4.422 1.00 52.19 505 SER A O 1
ATOM 3897 N N . VAL A 1 506 ? 29.913 11.536 3.081 1.00 63.28 506 VAL A N 1
ATOM 3898 C CA . VAL A 1 506 ? 28.757 12.244 2.510 1.00 63.28 506 VAL A CA 1
ATOM 3899 C C . VAL A 1 506 ? 27.489 11.913 3.301 1.00 63.28 506 VAL A C 1
ATOM 3901 O O . VAL A 1 506 ? 26.956 10.807 3.219 1.00 63.28 506 VAL A O 1
ATOM 3904 N N . LYS A 1 507 ? 26.965 12.891 4.050 1.00 52.66 507 LYS A N 1
ATOM 3905 C CA . LYS A 1 507 ? 25.674 12.765 4.743 1.00 52.66 507 LYS A CA 1
ATOM 3906 C C . LYS A 1 507 ? 24.507 12.898 3.757 1.00 52.66 507 LYS A C 1
ATOM 3908 O O . LYS A 1 507 ? 24.103 14.010 3.429 1.00 52.66 507 LYS A O 1
ATOM 3913 N N . MET A 1 508 ? 23.944 11.773 3.323 1.00 64.38 508 MET A N 1
ATOM 3914 C CA . MET A 1 508 ? 22.608 11.747 2.710 1.00 64.38 508 MET A CA 1
ATOM 3915 C C . MET A 1 508 ? 21.509 11.869 3.775 1.00 64.38 508 MET A C 1
ATOM 3917 O O . MET A 1 508 ? 21.753 11.643 4.959 1.00 64.38 508 MET A O 1
ATOM 3921 N N . LYS A 1 509 ? 20.285 12.203 3.350 1.00 69.25 509 LYS A N 1
ATOM 3922 C CA . LYS A 1 509 ? 19.092 12.165 4.211 1.00 69.25 509 LYS A CA 1
ATOM 3923 C C . LYS A 1 509 ? 18.701 10.708 4.474 1.00 69.25 509 LYS A C 1
ATOM 3925 O O . LYS A 1 509 ? 18.671 9.915 3.533 1.00 69.25 509 LYS A O 1
ATOM 3930 N N . ASP A 1 510 ? 18.353 10.367 5.716 1.00 66.94 510 ASP A N 1
ATOM 3931 C CA . ASP A 1 510 ? 18.099 8.975 6.135 1.00 66.94 510 ASP A CA 1
ATOM 3932 C C . ASP A 1 510 ? 17.081 8.258 5.245 1.00 66.94 510 ASP A C 1
ATOM 3934 O O . ASP A 1 510 ? 17.263 7.099 4.882 1.00 66.94 510 ASP A O 1
ATOM 3938 N N . ASP A 1 511 ? 16.022 8.961 4.850 1.00 65.88 511 ASP A N 1
ATOM 3939 C CA . ASP A 1 511 ? 14.908 8.391 4.092 1.00 65.88 511 ASP A CA 1
ATOM 3940 C C . ASP A 1 511 ? 15.264 8.159 2.606 1.00 65.88 511 ASP A C 1
ATOM 3942 O O . ASP A 1 511 ? 14.750 7.238 1.971 1.00 65.88 511 ASP A O 1
ATOM 3946 N N . GLU A 1 512 ? 16.238 8.906 2.074 1.00 74.62 512 GLU A N 1
ATOM 3947 C CA . GLU A 1 512 ? 16.858 8.649 0.767 1.00 74.62 512 GLU A CA 1
ATOM 3948 C C . GLU A 1 512 ? 17.881 7.503 0.848 1.00 74.62 512 GLU A C 1
ATOM 3950 O O . GLU A 1 512 ? 17.915 6.646 -0.034 1.00 74.62 512 GLU A O 1
ATOM 3955 N N . GLY A 1 513 ? 18.628 7.404 1.954 1.00 79.81 513 GLY A N 1
ATOM 3956 C CA . GLY A 1 513 ? 19.493 6.259 2.253 1.00 79.81 513 GLY A CA 1
ATOM 3957 C C . GLY A 1 513 ? 18.720 4.939 2.383 1.00 79.81 513 GLY A C 1
ATOM 3958 O O . GLY A 1 513 ? 19.106 3.942 1.775 1.00 79.81 513 GLY A O 1
ATOM 3959 N N . LYS A 1 514 ? 17.587 4.929 3.101 1.00 79.88 514 LYS A N 1
ATOM 3960 C CA . LYS A 1 514 ? 16.658 3.782 3.188 1.00 79.88 514 LYS A CA 1
ATOM 3961 C C . LYS A 1 514 ? 16.125 3.386 1.805 1.00 79.88 514 LYS A C 1
ATOM 3963 O O . LYS A 1 514 ? 16.115 2.203 1.452 1.00 79.88 514 LYS A O 1
ATOM 3968 N N . LEU A 1 515 ? 15.724 4.368 0.992 1.00 84.12 515 LEU A N 1
ATOM 3969 C CA . LEU A 1 515 ? 15.234 4.122 -0.365 1.00 84.12 515 LEU A CA 1
ATOM 3970 C C . LEU A 1 515 ? 16.334 3.528 -1.266 1.00 84.12 515 LEU A C 1
ATOM 3972 O O . LEU A 1 515 ? 16.074 2.559 -1.975 1.00 84.12 515 LEU A O 1
ATOM 3976 N N . LEU A 1 516 ? 17.570 4.027 -1.182 1.00 89.81 516 LEU A N 1
ATOM 3977 C CA . LEU A 1 516 ? 18.713 3.485 -1.921 1.00 89.81 516 LEU A CA 1
ATOM 3978 C C . LEU A 1 516 ? 19.099 2.066 -1.464 1.00 89.81 516 LEU A C 1
ATOM 3980 O O . LEU A 1 516 ? 19.393 1.213 -2.296 1.00 89.81 516 LEU A O 1
ATOM 3984 N N . ILE A 1 517 ? 19.031 1.766 -0.164 1.00 88.06 517 ILE A N 1
ATOM 3985 C CA . ILE A 1 517 ? 19.255 0.405 0.353 1.00 88.06 517 ILE A CA 1
ATOM 3986 C C . ILE A 1 517 ? 18.201 -0.570 -0.197 1.00 88.06 517 ILE A C 1
ATOM 3988 O O . ILE A 1 517 ? 18.556 -1.657 -0.653 1.00 88.06 517 ILE A O 1
ATOM 3992 N N . SER A 1 518 ? 16.922 -0.180 -0.236 1.00 89.62 518 SER A N 1
ATOM 3993 C CA . SER A 1 518 ? 15.877 -1.030 -0.835 1.00 89.62 518 SER A CA 1
ATOM 3994 C C . SER A 1 518 ? 15.988 -1.155 -2.364 1.00 89.62 518 SER A C 1
ATOM 3996 O O . SER A 1 518 ? 15.577 -2.175 -2.922 1.00 89.62 518 SER A O 1
ATOM 3998 N N . PHE A 1 519 ? 16.587 -0.170 -3.044 1.00 95.25 519 PHE A N 1
ATOM 3999 C CA . PHE A 1 519 ? 16.945 -0.262 -4.462 1.00 95.25 519 PHE A CA 1
ATOM 4000 C C . PHE A 1 519 ? 18.062 -1.280 -4.715 1.00 95.25 519 PHE A C 1
ATOM 4002 O O . PHE A 1 519 ? 17.937 -2.103 -5.620 1.00 95.25 519 PHE A O 1
ATOM 4009 N N . ILE A 1 520 ? 19.120 -1.263 -3.896 1.00 94.25 520 ILE A N 1
ATOM 4010 C CA . ILE A 1 520 ? 20.226 -2.230 -3.970 1.00 94.25 520 ILE A CA 1
ATOM 4011 C C . ILE A 1 520 ? 19.690 -3.659 -3.805 1.00 94.25 520 ILE A C 1
ATOM 4013 O O . ILE A 1 520 ? 19.986 -4.508 -4.639 1.00 94.25 520 ILE A O 1
ATOM 4017 N N . ASP A 1 521 ? 18.820 -3.902 -2.818 1.00 93.62 521 ASP A N 1
ATOM 4018 C CA . ASP A 1 521 ? 18.158 -5.202 -2.614 1.00 93.62 521 ASP A CA 1
ATOM 4019 C C . ASP A 1 521 ? 17.311 -5.633 -3.833 1.00 93.62 521 ASP A C 1
ATOM 4021 O O . ASP A 1 521 ? 17.397 -6.773 -4.294 1.00 93.62 521 ASP A O 1
ATOM 4025 N N . LEU A 1 522 ? 16.556 -4.709 -4.445 1.00 96.44 522 LEU A N 1
ATOM 4026 C CA . LEU A 1 522 ? 15.798 -5.010 -5.666 1.00 96.44 522 LEU A CA 1
ATOM 4027 C C . LEU A 1 522 ? 16.719 -5.409 -6.826 1.00 96.44 522 LEU A C 1
ATOM 4029 O O . LEU A 1 522 ? 16.446 -6.398 -7.510 1.00 96.44 522 LEU A O 1
ATOM 4033 N N . LEU A 1 523 ? 17.808 -4.665 -7.044 1.00 97.38 523 LEU A N 1
ATOM 4034 C CA . LEU A 1 523 ? 18.805 -4.989 -8.065 1.00 97.38 523 LEU A CA 1
ATOM 4035 C C . LEU A 1 523 ? 19.460 -6.345 -7.782 1.00 97.38 523 LEU A C 1
ATOM 4037 O O . LEU A 1 523 ? 19.564 -7.169 -8.689 1.00 97.38 523 LEU A O 1
ATOM 4041 N N . ASP A 1 524 ? 19.835 -6.620 -6.531 1.00 94.81 524 ASP A N 1
ATOM 4042 C CA . ASP A 1 524 ? 20.477 -7.871 -6.130 1.00 94.81 524 ASP A CA 1
ATOM 4043 C C . ASP A 1 524 ? 19.608 -9.101 -6.415 1.00 94.81 524 ASP A C 1
ATOM 4045 O O . ASP A 1 524 ? 20.144 -10.133 -6.844 1.00 94.81 524 ASP A O 1
ATOM 4049 N N . ARG A 1 525 ? 18.284 -8.980 -6.227 1.00 96.56 525 ARG A N 1
ATOM 4050 C CA . ARG A 1 525 ? 17.290 -10.024 -6.527 1.00 96.56 525 ARG A CA 1
ATOM 4051 C C . ARG A 1 525 ? 16.926 -10.118 -8.014 1.00 96.56 525 ARG A C 1
ATOM 4053 O O . ARG A 1 525 ? 16.577 -11.205 -8.474 1.00 96.56 525 ARG A O 1
ATOM 4060 N N . CYS A 1 526 ? 17.013 -9.029 -8.782 1.00 98.00 526 CYS A N 1
ATOM 4061 C CA . CYS A 1 526 ? 16.903 -9.083 -10.249 1.00 98.00 526 CYS A CA 1
ATOM 4062 C C . CYS A 1 526 ? 18.125 -9.778 -10.872 1.00 98.00 526 CYS A C 1
ATOM 4064 O O . CYS A 1 526 ? 17.995 -10.594 -11.782 1.00 98.00 526 CYS A O 1
ATOM 4066 N N . LEU A 1 527 ? 19.314 -9.490 -10.338 1.00 97.31 527 LEU A N 1
ATOM 4067 C CA . LEU A 1 527 ? 20.618 -9.942 -10.829 1.00 97.31 527 LEU A CA 1
ATOM 4068 C C . LEU A 1 527 ? 21.076 -11.264 -10.183 1.00 97.31 527 LEU A C 1
ATOM 4070 O O . LEU A 1 527 ? 22.272 -11.517 -10.017 1.00 97.31 527 LEU A O 1
ATOM 4074 N N . ALA A 1 528 ? 20.143 -12.140 -9.800 1.00 95.94 528 ALA A N 1
ATOM 4075 C CA . ALA A 1 528 ? 20.492 -13.493 -9.377 1.00 95.94 528 ALA A CA 1
ATOM 4076 C C . ALA A 1 528 ? 20.976 -14.313 -10.590 1.00 95.94 528 ALA A C 1
ATOM 4078 O O . ALA A 1 528 ? 20.272 -14.423 -11.595 1.00 95.94 528 ALA A O 1
ATOM 4079 N N . LEU A 1 529 ? 22.176 -14.902 -10.501 1.00 95.00 529 LEU A N 1
ATOM 4080 C CA . LEU A 1 529 ? 22.772 -15.672 -11.607 1.00 95.00 529 LEU A CA 1
ATOM 4081 C C . LEU A 1 529 ? 21.885 -16.852 -12.035 1.00 95.00 529 LEU A C 1
ATOM 4083 O O . LEU A 1 529 ? 21.724 -17.105 -13.223 1.00 95.00 529 LEU A O 1
ATOM 4087 N N . ASP A 1 530 ? 21.285 -17.541 -11.065 1.00 94.31 530 ASP A N 1
ATOM 4088 C CA . ASP A 1 530 ? 20.336 -18.631 -11.290 1.00 94.31 530 ASP A CA 1
ATOM 4089 C C . ASP A 1 530 ? 18.933 -18.045 -11.569 1.00 94.31 530 ASP A C 1
ATOM 4091 O O . ASP A 1 530 ? 18.367 -17.423 -10.661 1.00 94.31 530 ASP A O 1
ATOM 4095 N N . PRO A 1 531 ? 18.350 -18.209 -12.777 1.00 94.75 531 PRO A N 1
ATOM 4096 C CA . PRO A 1 531 ? 17.060 -17.605 -13.122 1.00 94.75 531 PRO A CA 1
ATOM 4097 C C . PRO A 1 531 ? 15.922 -18.069 -12.204 1.00 94.75 531 PRO A C 1
ATOM 4099 O O . PRO A 1 531 ? 15.036 -17.279 -11.886 1.00 94.75 531 PRO A O 1
ATOM 4102 N N . ALA A 1 532 ? 15.993 -19.296 -11.670 1.00 93.31 532 ALA A N 1
ATOM 4103 C CA . ALA A 1 532 ? 15.007 -19.826 -10.725 1.00 93.31 532 ALA A CA 1
ATOM 4104 C C . ALA A 1 532 ? 15.056 -19.163 -9.330 1.00 93.31 532 ALA A C 1
ATOM 4106 O O . ALA A 1 532 ? 14.250 -19.500 -8.464 1.00 93.31 532 ALA A O 1
ATOM 4107 N N . LYS A 1 533 ? 16.002 -18.242 -9.097 1.00 94.50 533 LYS A N 1
ATOM 4108 C CA . LYS A 1 533 ? 16.125 -17.433 -7.874 1.00 94.50 533 LYS A CA 1
ATOM 4109 C C . LYS A 1 533 ? 15.870 -15.938 -8.093 1.00 94.50 533 LYS A C 1
ATOM 4111 O O . LYS A 1 533 ? 16.023 -15.170 -7.145 1.00 94.50 533 LYS A O 1
ATOM 4116 N N . ARG A 1 534 ? 15.535 -15.506 -9.315 1.00 96.31 534 ARG A N 1
ATOM 4117 C CA . ARG A 1 534 ? 15.221 -14.097 -9.588 1.00 96.31 534 ARG A CA 1
ATOM 4118 C C . ARG A 1 534 ? 13.847 -13.735 -9.048 1.00 96.31 534 ARG A C 1
ATOM 4120 O O . ARG A 1 534 ? 12.923 -14.544 -9.092 1.00 96.31 534 ARG A O 1
ATOM 4127 N N . ILE A 1 535 ? 13.718 -12.492 -8.594 1.00 97.12 535 ILE A N 1
ATOM 4128 C CA . ILE A 1 535 ? 12.434 -11.928 -8.173 1.00 97.12 535 ILE A CA 1
ATOM 4129 C C . ILE A 1 535 ? 11.414 -11.984 -9.319 1.00 97.12 535 ILE A C 1
ATOM 4131 O O . ILE A 1 535 ? 11.701 -11.604 -10.455 1.00 97.12 535 ILE A O 1
ATOM 4135 N N . THR A 1 536 ? 10.207 -12.471 -9.045 1.00 96.94 536 THR A N 1
ATOM 4136 C CA . THR A 1 536 ? 9.128 -12.469 -10.038 1.00 96.94 536 THR A CA 1
ATOM 4137 C C . THR A 1 536 ? 8.502 -11.073 -10.162 1.00 96.94 536 THR A C 1
ATOM 4139 O O . THR A 1 536 ? 8.543 -10.296 -9.207 1.00 96.94 536 THR A O 1
ATOM 4142 N N . PRO A 1 537 ? 7.825 -10.738 -11.281 1.00 95.31 537 PRO A N 1
ATOM 4143 C CA . PRO A 1 537 ? 7.125 -9.456 -11.418 1.00 95.31 537 PRO A CA 1
ATOM 4144 C C . PRO A 1 537 ? 6.127 -9.171 -10.289 1.00 95.31 537 PRO A C 1
ATOM 4146 O O . PRO A 1 537 ? 5.950 -8.022 -9.899 1.00 95.31 537 PRO A O 1
ATOM 4149 N N . LYS A 1 538 ? 5.487 -10.214 -9.737 1.00 91.81 538 LYS A N 1
ATOM 4150 C CA . LYS A 1 538 ? 4.531 -10.078 -8.630 1.00 91.81 538 LYS A CA 1
ATOM 4151 C C . LYS A 1 538 ? 5.225 -9.651 -7.334 1.00 91.81 538 LYS A C 1
ATOM 4153 O O . LYS A 1 538 ? 4.720 -8.775 -6.644 1.00 91.81 538 LYS A O 1
ATOM 4158 N N . GLU A 1 539 ? 6.367 -10.257 -7.019 1.00 92.25 539 GLU A N 1
ATOM 4159 C CA . GLU A 1 539 ? 7.165 -9.924 -5.831 1.00 92.25 539 GLU A CA 1
ATOM 4160 C C . GLU A 1 539 ? 7.849 -8.560 -5.985 1.00 92.25 539 GLU A C 1
ATOM 4162 O O . GLU A 1 539 ? 7.900 -7.789 -5.032 1.00 92.25 539 GLU A O 1
ATOM 4167 N N . ALA A 1 540 ? 8.306 -8.223 -7.195 1.00 95.12 540 ALA A N 1
ATOM 4168 C CA . ALA A 1 540 ? 8.900 -6.924 -7.495 1.00 95.12 540 ALA A CA 1
ATOM 4169 C C . ALA A 1 540 ? 7.897 -5.772 -7.303 1.00 95.12 540 ALA A C 1
ATOM 4171 O O . ALA A 1 540 ? 8.246 -4.749 -6.721 1.00 95.12 540 ALA A O 1
ATOM 4172 N N . LEU A 1 541 ? 6.632 -5.952 -7.704 1.00 92.19 541 LEU A N 1
ATOM 4173 C CA . LEU A 1 541 ? 5.576 -4.947 -7.511 1.00 92.19 541 LEU A CA 1
ATOM 4174 C C . LEU A 1 541 ? 5.208 -4.696 -6.037 1.00 92.19 541 LEU A C 1
ATOM 4176 O O . LEU A 1 541 ? 4.709 -3.619 -5.723 1.00 92.19 541 LEU A O 1
ATOM 4180 N N . VAL A 1 542 ? 5.478 -5.643 -5.131 1.00 87.94 542 VAL A N 1
ATOM 4181 C CA . VAL A 1 542 ? 5.302 -5.463 -3.673 1.00 87.94 542 VAL A CA 1
ATOM 4182 C C . VAL A 1 542 ? 6.622 -5.212 -2.932 1.00 87.94 542 VAL A C 1
ATOM 4184 O O . VAL A 1 542 ? 6.637 -5.172 -1.704 1.00 87.94 542 VAL A O 1
ATOM 4187 N N . HIS A 1 543 ? 7.733 -5.037 -3.654 1.00 89.75 543 HIS A N 1
ATOM 4188 C CA . HIS A 1 543 ? 9.055 -4.837 -3.063 1.00 89.75 543 HIS A CA 1
ATOM 4189 C C . HIS A 1 543 ? 9.129 -3.512 -2.280 1.00 89.75 543 HIS A C 1
ATOM 4191 O O . HIS A 1 543 ? 8.550 -2.525 -2.746 1.00 89.75 543 HIS A O 1
ATOM 4197 N N . PRO A 1 544 ? 9.904 -3.418 -1.177 1.00 82.69 544 PRO A N 1
ATOM 4198 C CA . PRO A 1 544 ? 10.062 -2.178 -0.405 1.00 82.69 544 PRO A CA 1
ATOM 4199 C C . PRO A 1 544 ? 10.520 -0.953 -1.208 1.00 82.69 544 PRO A C 1
ATOM 4201 O O . PRO A 1 544 ? 10.163 0.179 -0.896 1.00 82.69 544 PRO A O 1
ATOM 4204 N N . PHE A 1 545 ? 11.273 -1.165 -2.289 1.00 91.31 545 PHE A N 1
ATOM 4205 C CA . PHE A 1 545 ? 11.622 -0.076 -3.202 1.00 91.31 545 PHE A CA 1
ATOM 4206 C C . PHE A 1 545 ? 10.404 0.476 -3.954 1.00 91.31 545 PHE A C 1
ATOM 4208 O O . PHE A 1 545 ? 10.337 1.670 -4.213 1.00 91.31 545 PHE A O 1
ATOM 4215 N N . ILE A 1 546 ? 9.444 -0.383 -4.312 1.00 88.31 546 ILE A N 1
ATOM 4216 C CA . ILE A 1 546 ? 8.325 -0.079 -5.212 1.00 88.31 546 ILE A CA 1
ATOM 4217 C C . ILE A 1 546 ? 7.084 0.383 -4.446 1.00 88.31 546 ILE A C 1
ATOM 4219 O O . ILE A 1 546 ? 6.576 1.466 -4.732 1.00 88.31 546 ILE A O 1
ATOM 4223 N N . ARG A 1 547 ? 6.628 -0.387 -3.446 1.00 77.38 547 ARG A N 1
ATOM 4224 C CA . ARG A 1 547 ? 5.434 -0.062 -2.635 1.00 77.38 547 ARG A CA 1
ATOM 4225 C C . ARG A 1 547 ? 5.685 1.086 -1.636 1.00 77.38 547 ARG A C 1
ATOM 4227 O O . ARG A 1 547 ? 4.753 1.544 -0.989 1.00 77.38 547 ARG A O 1
ATOM 4234 N N . GLY A 1 548 ? 6.931 1.560 -1.527 1.00 61.19 548 GLY A N 1
ATOM 4235 C CA . GLY A 1 548 ? 7.442 2.196 -0.310 1.00 61.19 548 GLY A CA 1
ATOM 4236 C C . GLY A 1 548 ? 7.883 1.124 0.690 1.00 61.19 548 GLY A C 1
ATOM 4237 O O . GLY A 1 548 ? 7.563 -0.055 0.506 1.00 61.19 548 GLY A O 1
ATOM 4238 N N . MET A 1 549 ? 8.635 1.504 1.730 1.00 42.22 549 MET A N 1
ATOM 4239 C CA . MET A 1 549 ? 8.959 0.535 2.780 1.00 42.22 549 MET A CA 1
ATOM 4240 C C . MET A 1 549 ? 7.645 0.005 3.369 1.00 42.22 549 MET A C 1
ATOM 4242 O O . MET A 1 549 ? 6.794 0.820 3.726 1.00 42.22 549 MET A O 1
ATOM 4246 N N . PRO A 1 550 ? 7.453 -1.322 3.471 1.00 39.84 550 PRO A N 1
ATOM 4247 C CA . PRO A 1 550 ? 6.331 -1.859 4.212 1.00 39.84 550 PRO A CA 1
ATOM 4248 C C . PRO A 1 550 ? 6.415 -1.380 5.657 1.00 39.84 550 PRO A C 1
ATOM 4250 O O . PRO A 1 550 ? 7.515 -1.224 6.196 1.00 39.84 550 PRO A O 1
ATOM 4253 N N . LEU A 1 551 ? 5.249 -1.260 6.291 1.00 41.78 551 LEU A N 1
ATOM 4254 C CA . LEU A 1 551 ? 5.131 -1.319 7.746 1.00 41.78 551 LEU A CA 1
ATOM 4255 C C . LEU A 1 551 ? 6.014 -2.482 8.241 1.00 41.78 551 LEU A C 1
ATOM 4257 O O . LEU A 1 551 ? 5.965 -3.561 7.635 1.00 41.78 551 LEU A O 1
ATOM 4261 N N . PRO A 1 552 ? 6.894 -2.253 9.230 1.00 39.53 552 PRO A N 1
ATOM 4262 C CA . PRO A 1 552 ? 8.137 -3.007 9.362 1.00 39.53 552 PRO A CA 1
ATOM 4263 C C . PRO A 1 552 ? 7.907 -4.519 9.473 1.00 39.53 552 PRO A C 1
ATOM 4265 O O . PRO A 1 552 ? 7.398 -5.003 10.475 1.00 39.53 552 PRO A O 1
ATOM 4268 N N . GLN A 1 553 ? 8.354 -5.283 8.466 1.00 38.00 553 GLN A N 1
ATOM 4269 C CA . GLN A 1 553 ? 8.326 -6.757 8.475 1.00 38.00 553 GLN A CA 1
ATOM 4270 C C . GLN A 1 553 ? 9.503 -7.368 9.262 1.00 38.00 553 GLN A C 1
ATOM 4272 O O . GLN A 1 553 ? 10.111 -8.358 8.855 1.00 38.00 553 GLN A O 1
ATOM 4277 N N . GLY A 1 554 ? 9.822 -6.755 10.400 1.00 50.66 554 GLY A N 1
ATOM 4278 C CA . GLY A 1 554 ? 10.414 -7.441 11.545 1.00 50.66 554 GLY A CA 1
ATOM 4279 C C . GLY A 1 554 ? 9.319 -7.724 12.584 1.00 50.66 554 GLY A C 1
ATOM 4280 O O . GLY A 1 554 ? 8.144 -7.472 12.313 1.00 50.66 554 GLY A O 1
ATOM 4281 N N .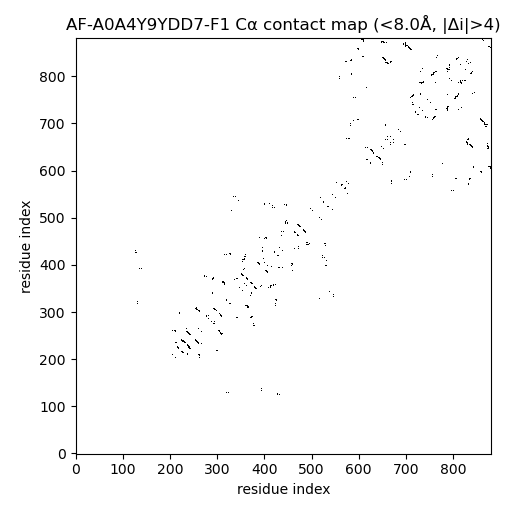 PRO A 1 555 ? 9.663 -8.209 13.788 1.00 64.06 555 PRO A N 1
ATOM 4282 C CA . PRO A 1 555 ? 8.802 -7.960 14.938 1.00 64.06 555 PRO A CA 1
ATOM 4283 C C . PRO A 1 555 ? 8.656 -6.441 15.129 1.00 64.06 555 PRO A C 1
ATOM 4285 O O . PRO A 1 555 ? 9.615 -5.692 14.921 1.00 64.06 555 PRO A O 1
ATOM 4288 N N . LEU A 1 556 ? 7.468 -5.985 15.523 1.00 82.62 556 LEU A N 1
ATOM 4289 C CA . LEU A 1 556 ? 7.309 -4.624 16.030 1.00 82.62 556 LEU A CA 1
ATOM 4290 C C . LEU A 1 556 ? 8.118 -4.492 17.333 1.00 82.62 556 LEU A C 1
ATOM 4292 O O . LEU A 1 556 ? 8.185 -5.466 18.088 1.00 82.62 556 LEU A O 1
ATOM 4296 N N . PRO A 1 557 ? 8.734 -3.327 17.607 1.00 89.62 557 PRO A N 1
ATOM 4297 C CA . PRO A 1 557 ? 9.448 -3.118 18.862 1.00 89.62 557 PRO A CA 1
ATOM 4298 C C . PRO A 1 557 ? 8.489 -3.311 20.036 1.00 89.62 557 PRO A C 1
ATOM 4300 O O . PRO A 1 557 ? 7.339 -2.875 19.976 1.00 89.62 557 PRO A O 1
ATOM 4303 N N . SER A 1 558 ? 8.954 -3.933 21.114 1.00 94.06 558 SER A N 1
ATOM 4304 C CA . SER A 1 558 ? 8.245 -3.911 22.393 1.00 94.06 558 SER A CA 1
ATOM 4305 C C . SER A 1 558 ? 8.264 -2.507 23.013 1.00 94.06 558 SER A C 1
ATOM 4307 O O . SER A 1 558 ? 9.022 -1.629 22.598 1.00 94.06 558 SER A O 1
ATOM 4309 N N . PHE A 1 559 ? 7.437 -2.285 24.035 1.00 94.88 559 PHE A N 1
ATOM 4310 C CA . PHE A 1 559 ? 7.339 -0.999 24.733 1.00 94.88 559 PHE A CA 1
ATOM 4311 C C . PHE A 1 559 ? 8.686 -0.495 25.301 1.00 94.88 559 PHE A C 1
ATOM 4313 O O . PHE A 1 559 ? 8.902 0.713 25.332 1.00 94.88 559 PHE A O 1
ATOM 4320 N N . ASP A 1 560 ? 9.605 -1.392 25.690 1.00 93.62 560 ASP A N 1
ATOM 4321 C CA . ASP A 1 560 ? 10.954 -1.026 26.166 1.00 93.62 560 ASP A CA 1
ATOM 4322 C C . ASP A 1 560 ? 11.932 -0.665 25.031 1.00 93.62 560 ASP A C 1
ATOM 4324 O O . ASP A 1 560 ? 12.936 0.005 25.266 1.00 93.62 560 ASP A O 1
ATOM 4328 N N . GLU A 1 561 ? 11.672 -1.136 23.809 1.00 92.50 561 GLU A N 1
ATOM 4329 C CA . GLU A 1 561 ? 12.514 -0.898 22.626 1.00 92.50 561 GLU A CA 1
ATOM 4330 C C . GLU A 1 561 ? 12.118 0.386 21.877 1.00 92.50 561 GLU A C 1
ATOM 4332 O O . GLU A 1 561 ? 12.869 0.872 21.028 1.00 92.50 561 GLU A O 1
ATOM 4337 N N . LEU A 1 562 ? 10.951 0.954 22.197 1.00 93.12 562 LEU A N 1
ATOM 4338 C CA . LEU A 1 562 ? 10.516 2.260 21.714 1.00 93.12 562 LEU A CA 1
ATOM 4339 C C . LEU A 1 562 ? 11.320 3.403 22.374 1.00 93.12 562 LEU A C 1
ATOM 4341 O O . LEU A 1 562 ? 11.507 3.407 23.593 1.00 93.12 562 LEU A O 1
ATOM 4345 N N . PRO A 1 563 ? 11.746 4.431 21.616 1.00 93.44 563 PRO A N 1
ATOM 4346 C CA . PRO A 1 563 ? 12.468 5.575 22.170 1.00 93.44 563 PRO A CA 1
ATOM 4347 C C . PRO A 1 563 ? 11.602 6.410 23.127 1.00 93.44 563 PRO A C 1
ATOM 4349 O O . PRO A 1 563 ? 10.405 6.591 22.914 1.00 93.44 563 PRO A O 1
ATOM 4352 N N . SER A 1 564 ? 12.210 7.008 24.152 1.00 93.19 564 SER A N 1
ATOM 4353 C CA . SER A 1 564 ? 11.527 7.985 25.014 1.00 93.19 564 SER A CA 1
ATOM 4354 C C . SER A 1 564 ? 11.478 9.372 24.368 1.00 93.19 564 SER A C 1
ATOM 4356 O O . SER A 1 564 ? 12.506 9.895 23.933 1.00 93.19 564 SER A O 1
ATOM 4358 N N . PHE A 1 565 ? 10.317 10.029 24.397 1.00 92.56 565 PHE A N 1
ATOM 4359 C CA . PHE A 1 565 ? 10.220 11.462 24.127 1.00 92.56 565 PHE A CA 1
ATOM 4360 C C . PHE A 1 565 ? 10.352 12.247 25.437 1.00 92.56 565 PHE A C 1
ATOM 4362 O O . PHE A 1 565 ? 9.419 12.313 26.238 1.00 92.56 565 PHE A O 1
ATOM 4369 N N . ARG A 1 566 ? 11.515 12.874 25.659 1.00 90.38 566 ARG A N 1
ATOM 4370 C CA . ARG A 1 566 ? 11.838 13.589 26.911 1.00 90.38 566 ARG A CA 1
ATOM 4371 C C . ARG A 1 566 ? 11.664 12.653 28.124 1.00 90.38 566 ARG A C 1
ATOM 4373 O O . ARG A 1 566 ? 12.398 11.679 28.252 1.00 90.38 566 ARG A O 1
ATOM 4380 N N . ASN A 1 567 ? 10.703 12.948 28.994 1.00 88.31 567 ASN A N 1
ATOM 4381 C CA . ASN A 1 567 ? 10.315 12.191 30.183 1.00 88.31 567 ASN A CA 1
ATOM 4382 C C . ASN A 1 567 ? 9.226 11.127 29.930 1.00 88.31 567 ASN A C 1
ATOM 4384 O O . ASN A 1 567 ? 8.882 10.392 30.852 1.00 88.31 567 ASN A O 1
ATOM 4388 N N . PHE A 1 568 ? 8.697 11.020 28.708 1.00 89.81 568 PHE A N 1
ATOM 4389 C CA . PHE A 1 568 ? 7.650 10.068 28.339 1.00 89.81 568 PHE A CA 1
ATOM 4390 C C . PHE A 1 568 ? 8.253 8.845 27.617 1.00 89.81 568 PHE A C 1
ATOM 4392 O O . PHE A 1 568 ? 8.715 8.987 26.481 1.00 89.81 568 PHE A O 1
ATOM 4399 N N . PRO A 1 569 ? 8.285 7.650 28.240 1.00 91.75 569 PRO A N 1
ATOM 4400 C CA . PRO A 1 569 ? 8.770 6.432 27.593 1.00 91.75 569 PRO A CA 1
ATOM 4401 C C . PRO A 1 569 ? 7.777 5.910 26.549 1.00 91.75 569 PRO A C 1
ATOM 4403 O O . PRO A 1 569 ? 6.570 6.137 26.658 1.00 91.75 569 PRO A O 1
ATOM 4406 N N . GLY A 1 570 ? 8.286 5.165 25.567 1.00 92.94 570 GLY A N 1
ATOM 4407 C CA . GLY A 1 570 ? 7.453 4.439 24.613 1.00 92.94 570 GLY A CA 1
ATOM 4408 C C . GLY A 1 570 ? 6.849 5.288 23.494 1.00 92.94 570 GLY A C 1
ATOM 4409 O O . GLY A 1 570 ? 5.663 5.155 23.211 1.00 92.94 570 GLY A O 1
ATOM 4410 N N . CYS A 1 571 ? 7.621 6.170 22.860 1.00 95.31 571 CYS A N 1
ATOM 4411 C CA . CYS A 1 571 ? 7.173 6.960 21.712 1.00 95.31 571 CYS A CA 1
ATOM 4412 C C . CYS A 1 571 ? 7.266 6.161 20.400 1.00 95.31 571 CYS A C 1
ATOM 4414 O O . CYS A 1 571 ? 8.313 5.586 20.108 1.00 95.31 571 CYS A O 1
ATOM 4416 N N . ALA A 1 572 ? 6.202 6.147 19.587 1.00 95.25 572 ALA A N 1
ATOM 4417 C CA . ALA A 1 572 ? 6.109 5.306 18.387 1.00 95.25 572 ALA A CA 1
ATOM 4418 C C . ALA A 1 572 ? 6.090 6.071 17.045 1.00 95.25 572 ALA A C 1
ATOM 4420 O O . ALA A 1 572 ? 5.873 5.456 16.002 1.00 95.25 572 ALA A O 1
ATOM 4421 N N . TRP A 1 573 ? 6.359 7.382 17.034 1.00 93.19 573 TRP A N 1
ATOM 4422 C CA . TRP A 1 573 ? 6.312 8.227 15.824 1.00 93.19 573 TRP A CA 1
ATOM 4423 C C . TRP A 1 573 ? 7.174 7.710 14.649 1.00 93.19 573 TRP A C 1
ATOM 4425 O O . TRP A 1 573 ? 6.792 7.833 13.486 1.00 93.19 573 TRP A O 1
ATOM 4435 N N . ASP A 1 574 ? 8.319 7.077 14.929 1.00 86.75 574 ASP A N 1
ATOM 4436 C CA . ASP A 1 574 ? 9.200 6.498 13.900 1.00 86.75 574 ASP A CA 1
ATOM 4437 C C . ASP A 1 574 ? 8.790 5.081 13.428 1.00 86.75 574 ASP A C 1
ATOM 4439 O O . ASP A 1 574 ? 9.388 4.565 12.483 1.00 86.75 574 ASP A O 1
ATOM 4443 N N . VAL A 1 575 ? 7.783 4.438 14.043 1.00 88.06 575 VAL A N 1
ATOM 4444 C CA . VAL A 1 575 ? 7.369 3.050 13.724 1.00 88.06 575 VAL A CA 1
ATOM 4445 C C . VAL A 1 575 ? 6.617 2.970 12.393 1.00 88.06 575 VAL A C 1
ATOM 4447 O O . VAL A 1 575 ? 6.855 2.056 11.600 1.00 88.06 575 VAL A O 1
ATOM 4450 N N . TRP A 1 576 ? 5.731 3.935 12.133 1.00 84.69 576 TRP A N 1
ATOM 4451 C CA . TRP A 1 576 ? 4.926 4.009 10.906 1.00 84.69 576 TRP A CA 1
ATOM 4452 C C . TRP A 1 576 ? 5.519 4.977 9.869 1.00 84.69 576 TRP A C 1
ATOM 4454 O O . TRP A 1 576 ? 5.336 4.788 8.667 1.00 84.69 576 TRP A O 1
ATOM 4464 N N . GLY A 1 577 ? 6.292 5.968 10.327 1.00 80.00 577 GLY A N 1
ATOM 4465 C CA . GLY A 1 577 ? 6.982 6.957 9.499 1.00 80.00 577 GLY A CA 1
ATOM 4466 C C . GLY A 1 577 ? 6.544 8.394 9.792 1.00 80.00 577 GLY A C 1
ATOM 4467 O O . GLY A 1 577 ? 5.445 8.650 10.269 1.00 80.00 577 GLY A O 1
ATOM 4468 N N . LYS A 1 578 ? 7.412 9.360 9.473 1.00 78.94 578 LYS A N 1
ATOM 4469 C CA . LYS A 1 578 ? 7.233 10.787 9.823 1.00 78.94 578 LYS A CA 1
ATOM 4470 C C . LYS A 1 578 ? 5.976 11.426 9.212 1.00 78.94 578 LYS A C 1
ATOM 4472 O O . LYS A 1 578 ? 5.394 12.328 9.812 1.00 78.94 578 LYS A O 1
ATOM 4477 N N . ASP A 1 579 ? 5.566 10.932 8.045 1.00 81.69 579 ASP A N 1
ATOM 4478 C CA . ASP A 1 579 ? 4.381 11.378 7.302 1.00 81.69 579 ASP A CA 1
ATOM 4479 C C . ASP A 1 579 ? 3.121 10.538 7.627 1.00 81.69 579 ASP A C 1
ATOM 4481 O O . ASP A 1 579 ? 2.116 10.650 6.931 1.00 81.69 579 ASP A O 1
ATOM 4485 N N . ASP A 1 580 ? 3.162 9.672 8.650 1.00 91.88 580 ASP A N 1
ATOM 4486 C CA . ASP A 1 580 ? 1.994 8.904 9.095 1.00 91.88 580 ASP A CA 1
ATOM 4487 C C . ASP A 1 580 ? 0.920 9.800 9.729 1.00 91.88 580 ASP A C 1
ATOM 4489 O O . ASP A 1 580 ? 1.215 10.684 10.534 1.00 91.88 580 ASP A O 1
ATOM 4493 N N . GLU A 1 581 ? -0.341 9.505 9.411 1.00 94.25 581 GLU A N 1
ATOM 4494 C CA . GLU A 1 581 ? -1.526 10.124 10.010 1.00 94.25 581 GLU A CA 1
ATOM 4495 C C . GLU A 1 581 ? -2.607 9.098 10.409 1.00 94.25 581 GLU A C 1
ATOM 4497 O O . GLU A 1 581 ? -3.761 9.472 10.638 1.00 94.25 581 GLU A O 1
ATOM 4502 N N . LEU A 1 582 ? -2.258 7.806 10.463 1.00 95.94 582 LEU A N 1
ATOM 4503 C CA . LEU A 1 582 ? -3.149 6.714 10.863 1.00 95.94 582 LEU A CA 1
ATOM 4504 C C . LEU A 1 582 ? -2.818 6.156 12.254 1.00 95.94 582 LEU A C 1
ATOM 4506 O O . LEU A 1 582 ? -3.740 5.708 12.936 1.00 95.94 582 LEU A O 1
ATOM 4510 N N . GLY A 1 583 ? -1.554 6.183 12.689 1.00 96.38 583 GLY A N 1
ATOM 4511 C CA . GLY A 1 583 ? -1.130 5.597 13.961 1.00 96.38 583 GLY A CA 1
ATOM 4512 C C . GLY A 1 583 ? -1.272 4.073 13.970 1.00 96.38 583 GLY A C 1
ATOM 4513 O O . GLY A 1 583 ? -0.984 3.407 12.973 1.00 96.38 583 GLY A O 1
ATOM 4514 N N . THR A 1 584 ? -1.749 3.481 15.069 1.00 97.50 584 THR A N 1
ATOM 4515 C CA . THR A 1 584 ? -1.883 2.012 15.171 1.00 97.50 584 THR A CA 1
ATOM 4516 C C . THR A 1 584 ? -2.948 1.419 14.242 1.00 97.50 584 THR A C 1
ATOM 4518 O O . THR A 1 584 ? -2.958 0.205 14.045 1.00 97.50 584 THR A O 1
ATOM 4521 N N . ILE A 1 585 ? -3.783 2.236 13.583 1.00 97.56 585 ILE A N 1
ATOM 4522 C CA . ILE A 1 585 ? -4.670 1.779 12.496 1.00 97.56 585 ILE A CA 1
ATOM 4523 C C . ILE A 1 585 ? -3.882 1.152 11.333 1.00 97.56 585 ILE A C 1
ATOM 4525 O O . ILE A 1 585 ? -4.402 0.248 10.681 1.00 97.56 585 ILE A O 1
ATOM 4529 N N . ASN A 1 586 ? -2.603 1.505 11.144 1.00 95.69 586 ASN A N 1
ATOM 4530 C CA . ASN A 1 586 ? -1.703 0.828 10.200 1.00 95.69 586 ASN A CA 1
ATOM 4531 C C . ASN A 1 586 ? -1.616 -0.703 10.414 1.00 95.69 586 ASN A C 1
ATOM 4533 O O . ASN A 1 586 ? -1.313 -1.446 9.481 1.00 95.69 586 ASN A O 1
ATOM 4537 N N . LEU A 1 587 ? -1.915 -1.210 11.618 1.00 95.38 587 LEU A N 1
ATOM 4538 C CA . LEU A 1 587 ? -1.964 -2.648 11.907 1.00 95.38 587 LEU A CA 1
ATOM 4539 C C . LEU A 1 587 ? -3.094 -3.381 11.159 1.00 95.38 587 LEU A C 1
ATOM 4541 O O . LEU A 1 587 ? -2.983 -4.585 10.916 1.00 95.38 587 LEU A O 1
ATOM 4545 N N . LEU A 1 588 ? -4.154 -2.676 10.750 1.00 96.00 588 LEU A N 1
ATOM 4546 C CA . LEU A 1 588 ? -5.329 -3.216 10.053 1.00 96.00 588 LEU A CA 1
ATOM 4547 C C . LEU A 1 588 ? -5.072 -3.412 8.548 1.00 96.00 588 LEU A C 1
ATOM 4549 O O . LEU A 1 588 ? -5.841 -2.981 7.691 1.00 96.00 588 LEU A O 1
ATOM 4553 N N . THR A 1 589 ? -3.965 -4.080 8.223 1.00 91.94 589 THR A N 1
ATOM 4554 C CA . THR A 1 589 ? -3.551 -4.374 6.843 1.00 91.94 589 THR A CA 1
ATOM 4555 C C . THR A 1 589 ? -4.561 -5.252 6.093 1.00 91.94 589 THR A C 1
ATOM 4557 O O . THR A 1 589 ? -5.297 -6.033 6.695 1.00 91.94 589 THR A O 1
ATOM 4560 N N . GLU A 1 590 ? -4.534 -5.208 4.755 1.00 88.38 590 GLU A N 1
ATOM 4561 C CA . GLU A 1 590 ? -5.377 -6.027 3.859 1.00 88.38 590 GLU A CA 1
ATOM 4562 C C . GLU A 1 590 ? -5.394 -7.525 4.234 1.00 88.38 590 GLU A C 1
ATOM 4564 O O . GLU A 1 590 ? -6.425 -8.195 4.127 1.00 88.38 590 GLU A O 1
ATOM 4569 N N . ASP A 1 591 ? -4.254 -8.057 4.689 1.00 86.00 591 ASP A N 1
ATOM 4570 C CA . ASP A 1 591 ? -4.116 -9.443 5.137 1.00 86.00 591 ASP A CA 1
ATOM 4571 C C . ASP A 1 591 ? -4.775 -9.675 6.509 1.00 86.00 591 ASP A C 1
ATOM 4573 O O . ASP A 1 591 ? -5.519 -10.645 6.662 1.00 86.00 591 ASP A O 1
ATOM 4577 N N . VAL A 1 592 ? -4.575 -8.771 7.476 1.00 91.56 592 VAL A N 1
ATOM 4578 C CA . VAL A 1 592 ? -5.205 -8.825 8.811 1.00 91.56 592 VAL A CA 1
ATOM 4579 C C . VAL A 1 592 ? -6.727 -8.722 8.703 1.00 91.56 592 VAL A C 1
ATOM 4581 O O . VAL A 1 592 ? -7.433 -9.547 9.282 1.00 91.56 592 VAL A O 1
ATOM 4584 N N . VAL A 1 593 ? -7.251 -7.786 7.904 1.00 94.94 593 VAL A N 1
ATOM 4585 C CA . VAL A 1 593 ? -8.700 -7.624 7.683 1.00 94.94 593 VAL A CA 1
ATOM 4586 C C . VAL A 1 593 ? -9.299 -8.869 7.020 1.00 94.94 593 VAL A C 1
ATOM 4588 O O . VAL A 1 593 ? -10.361 -9.340 7.430 1.00 94.94 593 VAL A O 1
ATOM 4591 N N . ARG A 1 594 ? -8.608 -9.463 6.036 1.00 93.31 594 ARG A N 1
ATOM 4592 C CA . ARG A 1 594 ? -9.057 -10.694 5.360 1.00 93.31 594 ARG A CA 1
ATOM 4593 C C . ARG A 1 594 ? -9.048 -11.917 6.281 1.00 93.31 594 ARG A C 1
ATOM 4595 O O . ARG A 1 594 ? -9.918 -12.778 6.149 1.00 93.31 594 ARG A O 1
ATOM 4602 N N . GLU A 1 595 ? -8.093 -12.020 7.202 1.00 93.38 595 GLU A N 1
ATOM 4603 C CA . GLU A 1 595 ? -8.102 -13.070 8.227 1.00 93.38 595 GLU A CA 1
ATOM 4604 C C . GLU A 1 595 ? -9.188 -12.818 9.284 1.00 93.38 595 GLU A C 1
ATOM 4606 O O . GLU A 1 595 ? -9.905 -13.750 9.649 1.00 93.38 595 GLU A O 1
ATOM 4611 N N . ALA A 1 596 ? -9.384 -11.568 9.713 1.00 97.25 596 ALA A N 1
ATOM 4612 C CA . ALA A 1 596 ? -10.433 -11.182 10.654 1.00 97.25 596 ALA A CA 1
ATOM 4613 C C . ALA A 1 596 ? -11.849 -11.432 10.111 1.00 97.25 596 ALA A C 1
ATOM 4615 O O . ALA A 1 596 ? -12.717 -11.879 10.858 1.00 97.25 596 ALA A O 1
ATOM 4616 N N . ALA A 1 597 ? -12.081 -11.248 8.806 1.00 96.94 597 ALA A N 1
ATOM 4617 C CA . ALA A 1 597 ? -13.357 -11.565 8.157 1.00 96.94 597 ALA A CA 1
ATOM 4618 C C . ALA A 1 597 ? -13.779 -13.043 8.322 1.00 96.94 597 ALA A C 1
ATOM 4620 O O . ALA A 1 597 ? -14.958 -13.373 8.199 1.00 96.94 597 ALA A O 1
ATOM 4621 N N . LYS A 1 598 ? -12.845 -13.946 8.663 1.00 96.81 598 LYS A N 1
ATOM 4622 C CA . LYS A 1 598 ? -13.147 -15.350 8.987 1.00 96.81 598 LYS A CA 1
ATOM 4623 C C . LYS A 1 598 ? -13.788 -15.533 10.366 1.00 96.81 598 LYS A C 1
ATOM 4625 O O . LYS A 1 598 ? -14.246 -16.641 10.639 1.00 96.81 598 LYS A O 1
ATOM 4630 N N . GLU A 1 599 ? -13.815 -14.524 11.236 1.00 97.31 599 GLU A N 1
ATOM 4631 C CA . GLU A 1 599 ? -14.516 -14.582 12.530 1.00 97.31 599 GLU A CA 1
ATOM 4632 C C . GLU A 1 599 ? -16.048 -14.527 12.366 1.00 97.31 599 GLU A C 1
ATOM 4634 O O . GLU A 1 599 ? -16.754 -14.927 13.286 1.00 97.31 599 GLU A O 1
ATOM 4639 N N . ILE A 1 600 ? -16.573 -14.132 11.198 1.00 97.50 600 ILE A N 1
ATOM 4640 C CA . ILE A 1 600 ? -18.005 -14.239 10.882 1.00 97.50 600 ILE A CA 1
ATOM 4641 C C . ILE A 1 600 ? -18.367 -15.724 10.708 1.00 97.50 600 ILE A C 1
ATOM 4643 O O . ILE A 1 600 ? -17.949 -16.358 9.734 1.00 97.50 600 ILE A O 1
ATOM 4647 N N . LYS A 1 601 ? -19.125 -16.301 11.648 1.00 94.75 601 LYS A N 1
ATOM 4648 C CA . LYS A 1 601 ? -19.578 -17.709 11.631 1.00 94.75 601 LYS A CA 1
ATOM 4649 C C . LYS A 1 601 ? -21.095 -17.859 11.646 1.00 94.75 601 LYS A C 1
ATOM 4651 O O . LYS A 1 601 ? -21.607 -18.824 11.086 1.00 94.75 601 LYS A O 1
ATOM 4656 N N . LEU A 1 602 ? -21.792 -16.948 12.315 1.00 94.81 602 LEU A N 1
ATOM 4657 C CA . LEU A 1 602 ? -23.235 -16.983 12.548 1.00 94.81 602 LEU A CA 1
ATOM 4658 C C . LEU A 1 602 ? -23.984 -15.966 11.681 1.00 94.81 602 LEU A C 1
ATOM 4660 O O . LEU A 1 602 ? -25.175 -16.137 11.436 1.00 94.81 602 LEU A O 1
ATOM 4664 N N . GLY A 1 603 ? -23.313 -14.892 11.252 1.00 93.06 603 GLY A N 1
ATOM 4665 C CA . GLY A 1 603 ? -23.942 -13.77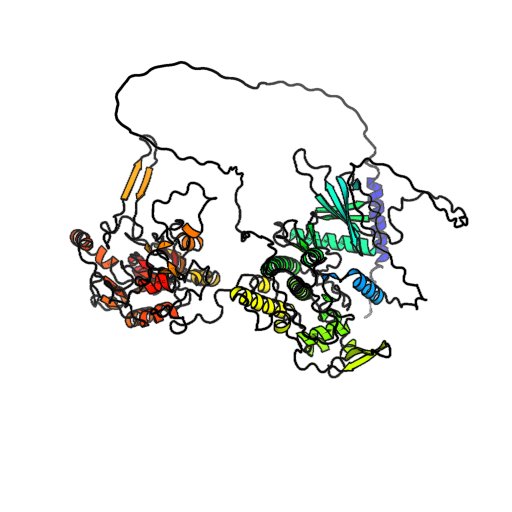8 10.535 1.00 93.06 603 GLY A CA 1
ATOM 4666 C C . GLY A 1 603 ? -24.837 -12.907 11.427 1.00 93.06 603 GLY A C 1
ATOM 4667 O O . GLY A 1 603 ? -25.585 -12.074 10.919 1.00 93.06 603 GLY A O 1
ATOM 4668 N N . LYS A 1 604 ? -24.770 -13.086 12.754 1.00 96.00 604 LYS A N 1
ATOM 4669 C CA . LYS A 1 604 ? -25.496 -12.275 13.741 1.00 96.00 604 LYS A CA 1
ATOM 4670 C C . LYS A 1 604 ? -24.806 -10.916 13.853 1.00 96.00 604 LYS A C 1
ATOM 4672 O O . LYS A 1 604 ? -23.691 -10.834 14.367 1.00 96.00 604 LYS A O 1
ATOM 4677 N N . THR A 1 605 ? -25.472 -9.877 13.357 1.00 97.62 605 THR A N 1
ATOM 4678 C CA . THR A 1 605 ? -25.023 -8.482 13.422 1.00 97.62 605 THR A CA 1
ATOM 4679 C C . THR A 1 605 ? -25.461 -7.831 14.731 1.00 97.62 605 THR A C 1
ATOM 4681 O O . THR A 1 605 ? -26.584 -8.037 15.194 1.00 97.62 605 THR A O 1
ATOM 4684 N N . ILE A 1 606 ? -24.578 -7.043 15.344 1.00 98.31 606 ILE A N 1
ATOM 4685 C CA . ILE A 1 606 ? -24.845 -6.322 16.594 1.00 98.31 606 ILE A CA 1
ATOM 4686 C C . ILE A 1 606 ? -24.330 -4.890 16.452 1.00 98.31 606 ILE A C 1
ATOM 4688 O O . ILE A 1 606 ? -23.156 -4.683 16.155 1.00 98.31 606 ILE A O 1
ATOM 4692 N N . CYS A 1 607 ? -25.210 -3.908 16.657 1.00 97.75 607 CYS A N 1
ATOM 4693 C CA . CYS A 1 607 ? -24.837 -2.497 16.758 1.00 97.75 607 CYS A CA 1
ATOM 4694 C C . CYS A 1 607 ? -24.123 -2.250 18.093 1.00 97.75 607 CYS A C 1
ATOM 4696 O O . CYS A 1 607 ? -24.594 -2.743 19.115 1.00 97.75 607 CYS A O 1
ATOM 4698 N N . LEU A 1 608 ? -23.030 -1.482 18.083 1.00 98.06 608 LEU A N 1
ATOM 4699 C CA . LEU A 1 608 ? -22.269 -1.107 19.287 1.00 98.06 608 LEU A CA 1
ATOM 4700 C C . LEU A 1 608 ? -22.370 0.396 19.608 1.00 98.06 608 LEU A C 1
ATOM 4702 O O . LEU A 1 608 ? -21.684 0.900 20.494 1.00 98.06 608 LEU A O 1
ATOM 4706 N N . ASN A 1 609 ? -23.213 1.123 18.871 1.00 96.50 609 ASN A N 1
ATOM 4707 C CA . ASN A 1 609 ? -23.471 2.545 19.075 1.00 96.50 609 ASN A CA 1
ATOM 4708 C C . ASN A 1 609 ? -24.652 2.710 20.029 1.00 96.50 609 ASN A C 1
ATOM 4710 O O . ASN A 1 609 ? -25.748 2.223 19.736 1.00 96.50 609 ASN A O 1
ATOM 4714 N N . TRP A 1 610 ? -24.464 3.459 21.112 1.00 95.06 610 TRP A N 1
ATOM 4715 C CA . TRP A 1 610 ? -25.586 3.976 21.882 1.00 95.06 610 TRP A CA 1
ATOM 4716 C C . TRP A 1 610 ? -26.317 5.042 21.036 1.00 95.06 610 TRP A C 1
ATOM 4718 O O . TRP A 1 610 ? -25.665 5.747 20.257 1.00 95.06 610 TRP A O 1
ATOM 4728 N N . PRO A 1 611 ? -27.657 5.173 21.104 1.00 94.31 611 PRO A N 1
ATOM 4729 C CA . PRO A 1 611 ? -28.364 6.156 20.287 1.00 94.31 611 PRO A CA 1
ATOM 4730 C C . PRO A 1 611 ? -27.928 7.578 20.644 1.00 94.31 611 PRO A C 1
ATOM 4732 O O . PRO A 1 611 ? -27.889 7.920 21.821 1.00 94.31 611 PRO A O 1
ATOM 4735 N N . ILE A 1 612 ? -27.680 8.418 19.632 1.00 92.38 612 ILE A N 1
ATOM 4736 C CA . ILE A 1 612 ? -27.121 9.781 19.765 1.00 92.38 612 ILE A CA 1
ATOM 4737 C C . ILE A 1 612 ? -27.878 10.663 20.776 1.00 92.38 612 ILE A C 1
ATOM 4739 O O . ILE A 1 612 ? -27.289 11.567 21.352 1.00 92.38 612 ILE A O 1
ATOM 4743 N N . ASN A 1 613 ? -29.160 10.389 21.040 1.00 90.38 613 ASN A N 1
ATOM 4744 C CA . ASN A 1 613 ? -29.975 11.037 22.076 1.00 90.38 613 ASN A CA 1
ATOM 4745 C C . ASN A 1 613 ? -29.475 10.825 23.524 1.00 90.38 613 ASN A C 1
ATOM 4747 O O . ASN A 1 613 ? -29.972 11.492 24.437 1.00 90.38 613 ASN A O 1
ATOM 4751 N N . PHE A 1 614 ? -28.572 9.868 23.755 1.00 89.88 614 PHE A N 1
ATOM 4752 C CA . PHE A 1 614 ? -28.095 9.454 25.071 1.00 89.88 614 PHE A CA 1
ATOM 4753 C C . PHE A 1 614 ? -26.569 9.585 25.196 1.00 89.88 614 PHE A C 1
ATOM 4755 O O . PHE A 1 614 ? -25.850 9.335 24.229 1.00 89.88 614 PHE A O 1
ATOM 4762 N N . PRO A 1 615 ? -26.062 9.944 26.390 1.00 89.50 615 PRO A N 1
ATOM 4763 C CA . PRO A 1 615 ? -26.793 10.330 27.598 1.00 89.50 615 PRO A CA 1
ATOM 4764 C C . PRO A 1 615 ? -27.454 11.713 27.444 1.00 89.50 615 PRO A C 1
ATOM 4766 O O . PRO A 1 615 ? -26.864 12.649 26.914 1.00 89.50 615 PRO A O 1
ATOM 4769 N N . ARG A 1 616 ? -28.678 11.880 27.973 1.00 87.25 616 ARG A N 1
ATOM 4770 C CA . ARG A 1 616 ? -29.433 13.154 27.879 1.00 87.25 616 ARG A CA 1
ATOM 4771 C C . ARG A 1 616 ? -28.671 14.353 28.468 1.00 87.25 616 ARG A C 1
ATOM 4773 O O . ARG A 1 616 ? -28.866 15.489 28.047 1.00 87.25 616 ARG A O 1
ATOM 4780 N N . LYS A 1 617 ? -27.844 14.083 29.477 1.00 90.56 617 LYS A N 1
ATOM 4781 C CA . LYS A 1 617 ? -26.881 15.005 30.074 1.00 90.56 617 LYS A CA 1
ATOM 4782 C C . LYS A 1 617 ? -25.502 14.346 29.973 1.00 90.56 617 LYS A C 1
ATOM 4784 O O . LYS A 1 617 ? -25.264 13.390 30.716 1.00 90.56 617 LYS A O 1
ATOM 4789 N N . PRO A 1 618 ? -24.646 14.794 29.045 1.00 91.38 618 PRO A N 1
ATOM 4790 C CA . PRO A 1 618 ? -23.267 14.335 28.940 1.00 91.38 618 PRO A CA 1
ATOM 4791 C C . PRO A 1 618 ? -22.424 14.627 30.183 1.00 91.38 618 PRO A C 1
ATOM 4793 O O . PRO A 1 618 ? -22.748 15.501 30.988 1.00 91.38 618 PRO A O 1
ATOM 4796 N N . LEU A 1 619 ? -21.323 13.891 30.309 1.00 91.56 619 LEU A N 1
ATOM 4797 C CA . LEU A 1 619 ? -20.260 14.141 31.286 1.00 91.56 619 LEU A CA 1
ATOM 4798 C C . LEU A 1 619 ? -19.303 15.232 30.778 1.00 91.56 619 LEU A C 1
ATOM 4800 O O . LEU A 1 619 ? -19.461 15.731 29.660 1.00 91.56 619 LEU A O 1
ATOM 4804 N N . PHE A 1 620 ? -18.326 15.632 31.597 1.00 90.19 620 PHE A N 1
ATOM 4805 C CA . PHE A 1 620 ? -17.281 16.603 31.245 1.00 90.19 620 PHE A CA 1
ATOM 4806 C C . PHE A 1 620 ? -17.832 17.941 30.725 1.00 90.19 620 PHE A C 1
ATOM 4808 O O . PHE A 1 620 ? -17.228 18.604 29.874 1.00 90.19 620 PHE A O 1
ATOM 4815 N N . ASN A 1 621 ? -19.017 18.316 31.227 1.00 89.50 621 ASN A N 1
ATOM 4816 C CA . ASN A 1 621 ? -19.790 19.498 30.840 1.00 89.50 621 ASN A CA 1
ATOM 4817 C C . ASN A 1 621 ? -19.964 19.656 29.307 1.00 89.50 621 ASN A C 1
ATOM 4819 O O . ASN A 1 621 ? -19.952 20.773 28.781 1.00 89.50 621 ASN A O 1
ATOM 4823 N N . ARG A 1 622 ? -20.074 18.542 28.563 1.00 91.81 622 ARG A N 1
ATOM 4824 C CA . ARG A 1 622 ? -20.278 18.549 27.102 1.00 91.81 622 ARG A CA 1
ATOM 4825 C C . ARG A 1 622 ? -21.714 18.967 26.739 1.00 91.81 622 ARG A C 1
ATOM 4827 O O . ARG A 1 622 ? -22.665 18.694 27.469 1.00 91.81 622 ARG A O 1
ATOM 4834 N N . GLN A 1 623 ? -21.865 19.639 25.593 1.00 92.06 623 GLN A N 1
ATOM 4835 C CA . GLN A 1 623 ? -23.167 20.081 25.071 1.00 92.06 623 GLN A CA 1
ATOM 4836 C C . GLN A 1 623 ? -24.073 18.875 24.764 1.00 92.06 623 GLN A C 1
ATOM 4838 O O . GLN A 1 623 ? -23.623 17.972 24.059 1.00 92.06 623 GLN A O 1
ATOM 4843 N N . PRO A 1 624 ? -25.336 18.841 25.229 1.00 92.00 624 PRO A N 1
ATOM 4844 C CA . PRO A 1 624 ? -26.251 17.755 24.902 1.00 92.00 624 PRO A CA 1
ATOM 4845 C C . PRO A 1 624 ? -26.607 17.742 23.401 1.00 92.00 624 PRO A C 1
ATOM 4847 O O . PRO A 1 624 ? -26.613 18.793 22.758 1.00 92.00 624 PRO A O 1
ATOM 4850 N N . PRO A 1 625 ? -26.949 16.568 22.844 1.00 92.69 625 PRO A N 1
ATOM 4851 C CA . PRO A 1 625 ? -27.379 16.423 21.454 1.00 92.69 625 PRO A CA 1
ATOM 4852 C C . PRO A 1 625 ? -28.690 17.181 21.188 1.00 92.69 625 PRO A C 1
ATOM 4854 O O . PRO A 1 625 ? -29.657 17.065 21.945 1.00 92.69 625 PRO A O 1
ATOM 4857 N N . SER A 1 626 ? -28.747 17.907 20.072 1.00 94.06 626 SER A N 1
ATOM 4858 C CA . SER A 1 626 ? -29.927 18.630 19.592 1.00 94.06 626 SER A CA 1
ATOM 4859 C C . SER A 1 626 ? -30.371 18.031 18.258 1.00 94.06 626 SER A C 1
ATOM 4861 O O . SER A 1 626 ? -29.611 18.003 17.293 1.00 94.06 626 SER A O 1
ATOM 4863 N N . ILE A 1 627 ? -31.596 17.502 18.215 1.00 93.38 627 ILE A N 1
ATOM 4864 C CA . ILE A 1 627 ? -32.183 16.859 17.032 1.00 93.38 627 ILE A CA 1
ATOM 4865 C C . ILE A 1 627 ? -33.535 17.520 16.776 1.00 93.38 627 ILE A C 1
ATOM 4867 O O . ILE A 1 627 ? -34.434 17.457 17.618 1.00 93.38 627 ILE A O 1
ATOM 4871 N N . GLN A 1 628 ? -33.672 18.172 15.625 1.00 94.75 628 GLN A N 1
ATOM 4872 C CA . GLN A 1 628 ? -34.878 18.891 15.218 1.00 94.75 628 GLN A CA 1
ATOM 4873 C C . GLN A 1 628 ? -35.451 18.227 13.971 1.00 94.75 628 GLN A C 1
ATOM 4875 O O . GLN A 1 628 ? -34.763 18.143 12.962 1.00 94.75 628 GLN A O 1
ATOM 4880 N N . MET A 1 629 ? -36.701 17.768 14.030 1.00 94.69 629 MET A N 1
ATOM 4881 C CA . MET A 1 629 ? -37.385 17.100 12.916 1.00 94.69 629 MET A CA 1
ATOM 4882 C C . MET A 1 629 ? -38.574 17.941 12.451 1.00 94.69 629 MET A C 1
ATOM 4884 O O . MET A 1 629 ? -39.319 18.465 13.282 1.00 94.69 629 MET A O 1
ATOM 4888 N N . TRP A 1 630 ? -38.801 18.032 11.142 1.00 94.50 630 TRP A N 1
ATOM 4889 C CA . TRP A 1 630 ? -39.962 18.719 10.574 1.00 94.50 630 TRP A CA 1
ATOM 4890 C C . TRP A 1 630 ? -40.529 17.987 9.354 1.00 94.50 630 TRP A C 1
ATOM 4892 O O . TRP A 1 630 ? -39.884 17.147 8.727 1.00 94.50 630 TRP A O 1
ATOM 4902 N N . LYS A 1 631 ? -41.777 18.314 9.007 1.00 95.06 631 LYS A N 1
ATOM 4903 C CA . LYS A 1 631 ? -42.426 17.862 7.773 1.00 95.06 631 LYS A CA 1
ATOM 4904 C C . LYS A 1 631 ? -42.217 18.911 6.680 1.00 95.06 631 LYS A C 1
ATOM 4906 O O . LYS A 1 631 ? -42.442 20.099 6.913 1.00 95.06 631 LYS A O 1
ATOM 4911 N N . LYS A 1 632 ? -41.815 18.499 5.477 1.00 89.44 632 LYS A N 1
ATOM 4912 C CA . LYS A 1 632 ? -41.709 19.394 4.312 1.00 89.44 632 LYS A CA 1
ATOM 4913 C C . LYS A 1 632 ? -43.099 19.622 3.710 1.00 89.44 632 LYS A C 1
ATOM 4915 O O . LYS A 1 632 ? -43.482 18.933 2.778 1.00 89.44 632 LYS A O 1
ATOM 4920 N N . GLY A 1 633 ? -43.837 20.602 4.232 1.00 85.62 633 GLY A N 1
ATOM 4921 C CA . GLY A 1 633 ? -45.173 20.977 3.744 1.00 85.62 633 GLY A CA 1
ATOM 4922 C C . GLY A 1 633 ? -46.302 20.051 4.215 1.00 85.62 633 GLY A C 1
ATOM 4923 O O . GLY A 1 633 ? -46.070 18.951 4.718 1.00 85.62 633 GLY A O 1
ATOM 4924 N N . GLU A 1 634 ? -47.549 20.505 4.080 1.00 86.25 634 GLU A N 1
ATOM 4925 C CA . GLU A 1 634 ? -48.707 19.796 4.644 1.00 86.25 634 GLU A CA 1
ATOM 4926 C C . GLU A 1 634 ? -49.184 18.627 3.765 1.00 86.25 634 GLU A C 1
ATOM 4928 O O . GLU A 1 634 ? -49.508 17.569 4.305 1.00 86.25 634 GLU A O 1
ATOM 4933 N N . ASP A 1 635 ? -49.124 18.751 2.436 1.00 90.25 635 ASP A N 1
ATOM 4934 C CA . ASP A 1 635 ? -49.713 17.777 1.498 1.00 90.25 635 ASP A CA 1
ATOM 4935 C C . ASP A 1 635 ? -48.782 16.639 1.032 1.00 90.25 635 ASP A C 1
ATOM 4937 O O . ASP A 1 635 ? -49.253 15.679 0.422 1.00 90.25 635 ASP A O 1
ATOM 4941 N N . ILE A 1 636 ? -47.470 16.694 1.307 1.00 89.19 636 ILE A N 1
ATOM 4942 C CA . ILE A 1 636 ? -46.513 15.657 0.865 1.00 89.19 636 ILE A CA 1
ATOM 4943 C C . ILE A 1 636 ? -45.960 14.828 2.030 1.00 89.19 636 ILE A C 1
ATOM 4945 O O . ILE A 1 636 ? -45.744 15.317 3.137 1.00 89.19 636 ILE A O 1
ATOM 4949 N N . ALA A 1 637 ? -45.724 13.537 1.790 1.00 92.38 637 ALA A N 1
ATOM 4950 C CA . ALA A 1 637 ? -45.301 12.570 2.806 1.00 92.38 637 ALA A CA 1
ATOM 4951 C C . ALA A 1 637 ? -43.774 12.573 3.042 1.00 92.38 637 ALA A C 1
ATOM 4953 O O . ALA A 1 637 ? -43.127 11.531 2.975 1.00 92.38 637 ALA A O 1
ATOM 4954 N N . VAL A 1 638 ? -43.191 13.750 3.287 1.00 94.62 638 VAL A N 1
ATOM 4955 C CA . VAL A 1 638 ? -41.737 13.946 3.423 1.00 94.62 638 VAL A CA 1
ATOM 4956 C C . VAL A 1 638 ? -41.416 14.583 4.775 1.00 94.62 638 VAL A C 1
ATOM 4958 O O . VAL A 1 638 ? -41.947 15.643 5.106 1.00 94.62 638 VAL A O 1
ATOM 4961 N N . HIS A 1 639 ? -40.512 13.956 5.527 1.00 93.62 639 HIS A N 1
ATOM 4962 C CA . HIS A 1 639 ? -39.876 14.533 6.713 1.00 93.62 639 HIS A CA 1
ATOM 4963 C C . HIS A 1 639 ? -38.392 14.788 6.438 1.00 93.62 639 HIS A C 1
ATOM 4965 O O . HIS A 1 639 ? -37.830 14.222 5.500 1.00 93.62 639 HIS A O 1
ATOM 4971 N N . ASP A 1 640 ? -37.800 15.664 7.237 1.00 95.06 640 ASP A N 1
ATOM 4972 C CA . ASP A 1 640 ? -36.409 16.106 7.166 1.00 95.06 640 ASP A CA 1
ATOM 4973 C C . ASP A 1 640 ? -35.960 16.469 8.589 1.00 95.06 640 ASP A C 1
ATOM 4975 O O . ASP A 1 640 ? -36.804 16.820 9.425 1.00 95.06 640 ASP A O 1
ATOM 4979 N N . ASP A 1 641 ? -34.667 16.381 8.880 1.00 95.38 641 ASP A N 1
ATOM 4980 C CA . ASP A 1 641 ? -34.135 16.675 10.207 1.00 95.38 641 ASP A CA 1
ATOM 4981 C C . ASP A 1 641 ? -32.768 17.377 10.187 1.00 95.38 641 ASP A C 1
ATOM 4983 O O . ASP A 1 641 ? -32.067 17.437 9.178 1.00 95.38 641 ASP A O 1
ATOM 4987 N N . SER A 1 642 ? -32.422 17.971 11.328 1.00 95.25 642 SER A N 1
ATOM 4988 C CA . SER A 1 642 ? -31.147 18.632 11.595 1.00 95.25 642 SER A CA 1
ATOM 4989 C C . SER A 1 642 ? -30.593 18.132 12.922 1.00 95.25 642 SER A C 1
ATOM 4991 O O . SER A 1 642 ? -31.325 18.046 13.914 1.00 95.25 642 SER A O 1
ATOM 4993 N N . ILE A 1 643 ? -29.301 17.805 12.928 1.00 94.25 643 ILE A N 1
ATOM 4994 C CA . ILE A 1 643 ? -28.595 17.183 14.047 1.00 94.25 643 ILE A CA 1
ATOM 4995 C C . ILE A 1 643 ? -27.386 18.053 14.397 1.00 94.25 643 ILE A C 1
ATOM 4997 O O . ILE A 1 643 ? -26.448 18.176 13.611 1.00 94.25 643 ILE A O 1
ATOM 5001 N N . GLU A 1 644 ? -27.394 18.625 15.596 1.00 93.75 644 GLU A N 1
ATOM 5002 C CA . GLU A 1 644 ? -26.272 19.347 16.191 1.00 93.75 644 GLU A CA 1
ATOM 5003 C C . GLU A 1 644 ? -25.746 18.534 17.382 1.00 93.75 644 GLU A C 1
ATOM 5005 O O . GLU A 1 644 ? -26.482 18.220 18.321 1.00 93.75 644 GLU A O 1
ATOM 5010 N N . ILE A 1 645 ? -24.467 18.153 17.325 1.00 93.38 645 ILE A N 1
ATOM 5011 C CA . ILE A 1 645 ? -23.820 17.293 18.321 1.00 93.38 645 ILE A CA 1
ATOM 5012 C C . ILE A 1 645 ? -22.413 17.783 18.654 1.00 93.38 645 ILE A C 1
ATOM 5014 O O . ILE A 1 645 ? -21.641 18.161 17.775 1.00 93.38 645 ILE A O 1
ATOM 5018 N N . ASN A 1 646 ? -22.038 17.672 19.927 1.00 94.50 646 ASN A N 1
ATOM 5019 C CA . ASN A 1 646 ? -20.635 17.546 20.300 1.00 94.50 646 ASN A CA 1
ATOM 5020 C C . ASN A 1 646 ? -20.262 16.055 20.223 1.00 94.50 646 ASN A C 1
ATOM 5022 O O . ASN A 1 646 ? -20.914 15.223 20.857 1.00 94.50 646 ASN A O 1
ATOM 5026 N N . THR A 1 647 ? -19.228 15.719 19.449 1.00 93.69 647 THR A N 1
ATOM 5027 C CA . THR A 1 647 ? -18.886 14.335 19.076 1.00 93.69 647 THR A CA 1
ATOM 5028 C C . THR A 1 647 ? -18.277 13.480 20.193 1.00 93.69 647 THR A C 1
ATOM 5030 O O . THR A 1 647 ? -17.937 12.338 19.921 1.00 93.69 647 THR A O 1
ATOM 5033 N N . GLN A 1 648 ? -18.178 13.995 21.426 1.00 92.12 648 GLN A N 1
ATOM 5034 C CA . GLN A 1 648 ? -17.766 13.273 22.646 1.00 92.12 648 GLN A CA 1
ATOM 5035 C C . GLN A 1 648 ? -18.892 13.212 23.700 1.00 92.12 648 GLN A C 1
ATOM 5037 O O . GLN A 1 648 ? -18.644 13.007 24.885 1.00 92.12 648 GLN A O 1
ATOM 5042 N N . SER A 1 649 ? -20.138 13.496 23.313 1.00 92.94 649 SER A N 1
ATOM 5043 C CA . SER A 1 649 ? -21.256 13.569 24.272 1.00 92.94 649 SER A CA 1
ATOM 5044 C C . SER A 1 649 ? -21.836 12.204 24.635 1.00 92.94 649 SER A C 1
ATOM 5046 O O . SER A 1 649 ? -22.383 12.052 25.722 1.00 92.94 649 SER A O 1
ATOM 5048 N N . GLY A 1 650 ? -21.702 11.247 23.718 1.00 93.62 650 GLY A N 1
ATOM 5049 C CA . GLY A 1 650 ? -22.087 9.836 23.753 1.00 93.62 650 GLY A CA 1
ATOM 5050 C C . GLY A 1 650 ? -21.251 9.100 22.692 1.00 93.62 650 GLY A C 1
ATOM 5051 O O . GLY A 1 650 ? -20.501 9.771 21.984 1.00 93.62 650 GLY A O 1
ATOM 5052 N N . SER A 1 651 ? -21.399 7.770 22.577 1.00 96.50 651 SER A N 1
ATOM 5053 C CA . SER A 1 651 ? -20.492 6.838 21.868 1.00 96.50 651 SER A CA 1
ATOM 5054 C C . SER A 1 651 ? -19.557 7.475 20.831 1.00 96.50 651 SER A C 1
ATOM 5056 O O . SER A 1 651 ? -20.038 7.908 19.780 1.00 96.50 651 SER A O 1
ATOM 5058 N N . GLN A 1 652 ? -18.242 7.466 21.077 1.00 96.50 652 GLN A N 1
ATOM 5059 C CA . GLN A 1 652 ? -17.250 8.160 20.243 1.00 96.50 652 GLN A CA 1
ATOM 5060 C C . GLN A 1 652 ? -15.967 7.358 19.972 1.00 96.50 652 GLN A C 1
ATOM 5062 O O . GLN A 1 652 ? -15.591 6.492 20.755 1.00 96.50 652 GLN A O 1
ATOM 5067 N N . TRP A 1 653 ? -15.271 7.702 18.882 1.00 97.94 653 TRP A N 1
ATOM 5068 C CA . TRP A 1 653 ? -13.814 7.586 18.759 1.00 97.94 653 TRP A CA 1
ATOM 5069 C C . TRP A 1 653 ? -13.179 8.961 18.942 1.00 97.94 653 TRP A C 1
ATOM 5071 O O . TRP A 1 653 ? -13.534 9.900 18.215 1.00 97.94 653 TRP A O 1
ATOM 5081 N N . ASP A 1 654 ? -12.172 9.046 19.804 1.00 97.25 654 ASP A N 1
ATOM 5082 C CA . ASP A 1 654 ? -11.277 10.196 19.865 1.00 97.25 654 ASP A CA 1
ATOM 5083 C C . ASP A 1 654 ? -10.138 10.074 18.851 1.00 97.25 654 ASP A C 1
ATOM 5085 O O . ASP A 1 654 ? -9.442 9.060 18.768 1.00 97.25 654 ASP A O 1
ATOM 5089 N N . GLY A 1 655 ? -9.974 11.126 18.045 1.00 93.62 655 GLY A N 1
ATOM 5090 C CA . GLY A 1 655 ? -8.948 11.228 17.016 1.00 93.62 655 GLY A CA 1
ATOM 5091 C C . GLY A 1 655 ? -7.624 11.780 17.539 1.00 93.62 655 GLY A C 1
ATOM 5092 O O . GLY A 1 655 ? -7.525 12.320 18.639 1.00 93.62 655 GLY A O 1
ATOM 5093 N N . LEU A 1 656 ? -6.600 11.742 16.686 1.00 96.06 656 LEU A N 1
ATOM 5094 C CA . LEU A 1 656 ? -5.239 12.231 16.967 1.00 96.06 656 LEU A CA 1
ATOM 5095 C C . LEU A 1 656 ? -5.155 13.725 17.358 1.00 96.06 656 LEU A C 1
ATOM 5097 O O . LEU A 1 656 ? -4.128 14.176 17.860 1.00 96.06 656 LEU A O 1
ATOM 5101 N N . ARG A 1 657 ? -6.230 14.491 17.125 1.00 94.69 657 ARG A N 1
ATOM 5102 C CA . ARG A 1 657 ? -6.403 15.902 17.516 1.00 94.69 657 ARG A CA 1
ATOM 5103 C C . ARG A 1 657 ? -7.093 16.092 18.880 1.00 94.69 657 ARG A C 1
ATOM 5105 O O . ARG A 1 657 ? -7.267 17.233 19.294 1.00 94.69 657 ARG A O 1
ATOM 5112 N N . HIS A 1 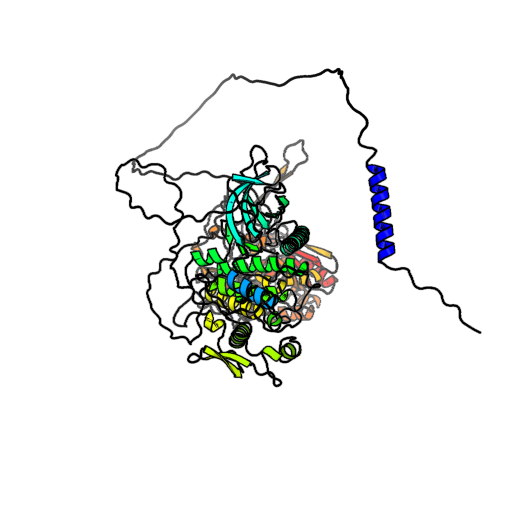658 ? -7.547 15.025 19.547 1.00 95.00 658 HIS A N 1
ATOM 5113 C CA . HIS A 1 658 ? -8.342 15.126 20.778 1.00 95.00 658 HIS A CA 1
ATOM 5114 C C . HIS A 1 658 ? -7.488 15.445 22.016 1.00 95.00 658 HIS A C 1
ATOM 5116 O O . HIS A 1 658 ? -7.727 16.456 22.676 1.00 95.00 658 HIS A O 1
ATOM 5122 N N . PHE A 1 659 ? -6.475 14.621 22.314 1.00 94.12 659 PHE A N 1
ATOM 5123 C CA . PHE A 1 659 ? -5.628 14.771 23.503 1.00 94.12 659 PHE A CA 1
ATOM 5124 C C . PHE A 1 659 ? -4.141 14.789 23.137 1.00 94.12 659 PHE A C 1
ATOM 5126 O O . PHE A 1 659 ? -3.662 13.926 22.402 1.00 94.12 659 PHE A O 1
ATOM 5133 N N . GLY A 1 660 ? -3.414 15.768 23.675 1.00 94.38 660 GLY A N 1
ATOM 5134 C CA . GLY A 1 660 ? -1.972 15.938 23.493 1.00 94.38 660 GLY A CA 1
ATOM 5135 C C . GLY A 1 660 ? -1.184 15.715 24.787 1.00 94.38 660 GLY A C 1
ATOM 5136 O O . GLY A 1 660 ? -1.756 15.598 25.868 1.00 94.38 660 GLY A O 1
ATOM 5137 N N . LEU A 1 661 ? 0.145 15.706 24.685 1.00 93.69 661 LEU A N 1
ATOM 5138 C CA . LEU A 1 661 ? 1.067 15.754 25.822 1.00 93.69 661 LEU A CA 1
ATOM 5139 C C . LEU A 1 661 ? 0.981 17.132 26.492 1.00 93.69 661 LEU A C 1
ATOM 5141 O O . LEU A 1 661 ? 1.550 18.110 26.002 1.00 93.69 661 LEU A O 1
ATOM 5145 N N . LEU A 1 662 ? 0.275 17.207 27.621 1.00 92.06 662 LEU A N 1
ATOM 5146 C CA . LEU A 1 662 ? -0.112 18.455 28.289 1.00 92.06 662 LEU A CA 1
ATOM 5147 C C . LEU A 1 662 ? 1.091 19.287 28.755 1.00 92.06 662 LEU A C 1
ATOM 5149 O O . LEU A 1 662 ? 1.068 20.511 28.646 1.00 92.06 662 LEU A O 1
ATOM 5153 N N . GLU A 1 663 ? 2.152 18.633 29.233 1.00 90.94 663 GLU A N 1
ATOM 5154 C CA . GLU A 1 663 ? 3.390 19.292 29.680 1.00 90.94 663 GLU A CA 1
ATOM 5155 C C . GLU A 1 663 ? 4.111 20.021 28.533 1.00 90.94 663 GLU A C 1
ATOM 5157 O O . GLU A 1 663 ? 4.731 21.061 28.743 1.00 90.94 663 GLU A O 1
ATOM 5162 N N . HIS A 1 664 ? 4.003 19.488 27.311 1.00 92.25 664 HIS A N 1
ATOM 5163 C CA . HIS A 1 664 ? 4.790 19.927 26.154 1.00 92.25 664 HIS A CA 1
ATOM 5164 C C . HIS A 1 664 ? 3.955 20.607 25.059 1.00 92.25 664 HIS A C 1
ATOM 5166 O O . HIS A 1 664 ? 4.537 21.117 24.107 1.00 92.25 664 HIS A O 1
ATOM 5172 N N . GLN A 1 665 ? 2.622 20.640 25.201 1.00 94.62 665 GLN A N 1
ATOM 5173 C CA . GLN A 1 665 ? 1.657 21.243 24.267 1.00 94.62 665 GLN A CA 1
ATOM 5174 C C . GLN A 1 665 ? 1.780 20.720 22.821 1.00 94.62 665 GLN A C 1
ATOM 5176 O O . GLN A 1 665 ? 1.646 21.467 21.851 1.00 94.62 665 GLN A O 1
ATOM 5181 N N . ILE A 1 666 ? 2.014 19.412 22.681 1.00 94.75 666 ILE A N 1
ATOM 5182 C CA . ILE A 1 666 ? 2.129 18.716 21.390 1.00 94.75 666 ILE A CA 1
ATOM 5183 C C . ILE A 1 666 ? 1.158 17.537 21.285 1.00 94.75 666 ILE A C 1
ATOM 5185 O O . ILE A 1 666 ? 0.804 16.907 22.279 1.00 94.75 666 ILE A O 1
ATOM 5189 N N . PHE A 1 667 ? 0.784 17.208 20.058 1.00 95.94 667 PHE A N 1
ATOM 5190 C CA . PHE A 1 667 ? 0.015 16.036 19.660 1.00 95.94 667 PHE A CA 1
ATOM 5191 C C . PHE A 1 667 ? 0.922 15.045 18.907 1.00 95.94 667 PHE A C 1
ATOM 5193 O O . PHE A 1 667 ? 2.153 15.154 18.937 1.00 95.94 667 PHE A O 1
ATOM 5200 N N . TYR A 1 668 ? 0.306 14.072 18.235 1.00 96.25 668 TYR A N 1
ATOM 5201 C CA . TYR A 1 668 ? 0.974 13.030 17.460 1.00 96.25 668 TYR A CA 1
ATOM 5202 C C . TYR A 1 668 ? 2.034 13.568 16.471 1.00 96.25 668 TYR A C 1
ATOM 5204 O O . TYR A 1 668 ? 1.909 14.673 15.930 1.00 96.25 668 TYR A O 1
ATOM 5212 N N . ASN A 1 669 ? 3.107 12.794 16.268 1.00 93.75 669 ASN A N 1
ATOM 5213 C CA . ASN A 1 669 ? 4.295 13.141 15.476 1.00 93.75 669 ASN A CA 1
ATOM 5214 C C . ASN A 1 669 ? 4.893 14.530 15.810 1.00 93.75 669 ASN A C 1
ATOM 5216 O O . ASN A 1 669 ? 5.286 15.285 14.922 1.00 93.75 669 ASN A O 1
ATOM 5220 N N . ASN A 1 670 ? 4.986 14.858 17.108 1.00 93.81 670 ASN A N 1
ATOM 5221 C CA . ASN A 1 670 ? 5.542 16.111 17.647 1.00 93.81 670 ASN A CA 1
ATOM 5222 C C . ASN A 1 670 ? 4.837 17.396 17.151 1.00 93.81 670 ASN A C 1
ATOM 5224 O O . ASN A 1 670 ? 5.458 18.457 17.066 1.00 93.81 670 ASN A O 1
ATOM 5228 N N . THR A 1 671 ? 3.551 17.321 16.803 1.00 93.88 671 THR A N 1
ATOM 5229 C CA . THR A 1 671 ? 2.807 18.453 16.221 1.00 93.88 671 THR A CA 1
ATOM 5230 C C . THR A 1 671 ? 2.388 19.458 17.304 1.00 93.88 671 THR A C 1
ATOM 5232 O O . THR A 1 671 ? 1.624 19.068 18.186 1.00 93.88 671 THR A O 1
ATOM 5235 N N . PRO A 1 672 ? 2.821 20.736 17.281 1.00 94.75 672 PRO A N 1
ATOM 5236 C CA . PRO A 1 672 ? 2.403 21.733 18.275 1.00 94.75 672 PRO A CA 1
ATOM 5237 C C . PRO A 1 672 ? 0.891 21.970 18.271 1.00 94.75 672 PRO A C 1
ATOM 5239 O O . PRO A 1 672 ? 0.273 21.965 17.210 1.00 94.75 672 PRO A O 1
ATOM 5242 N N . SER A 1 673 ? 0.292 22.249 19.431 1.00 93.06 673 SER A N 1
ATOM 5243 C CA . SER A 1 673 ? -1.135 22.601 19.540 1.00 93.06 673 SER A CA 1
ATOM 5244 C C . SER A 1 673 ? -1.515 23.797 18.655 1.00 93.06 673 SER A C 1
ATOM 5246 O O . SER A 1 673 ? -2.560 23.791 18.008 1.00 93.06 673 SER A O 1
ATOM 5248 N N . GLU A 1 674 ? -0.606 24.767 18.551 1.00 91.69 674 GLU A N 1
ATOM 5249 C CA . GLU A 1 674 ? -0.667 25.975 17.716 1.00 91.69 674 GLU A CA 1
ATOM 5250 C C . GLU A 1 674 ? -0.821 25.700 16.206 1.00 91.69 674 GLU A C 1
ATOM 5252 O O . GLU A 1 674 ? -1.258 26.578 15.464 1.00 91.69 674 GLU A O 1
ATOM 5257 N N . PHE A 1 675 ? -0.484 24.492 15.736 1.00 89.88 675 PHE A N 1
ATOM 5258 C CA . PHE A 1 675 ? -0.648 24.087 14.335 1.00 89.88 675 PHE A CA 1
ATOM 5259 C C . PHE A 1 675 ? -2.129 23.945 13.940 1.00 89.88 675 PHE A C 1
ATOM 5261 O O . PHE A 1 675 ? -2.505 24.190 12.791 1.00 89.88 675 PHE A O 1
ATOM 5268 N N . PHE A 1 676 ? -2.995 23.565 14.885 1.00 89.06 676 PHE A N 1
ATOM 5269 C CA . PHE A 1 676 ? -4.407 23.309 14.613 1.00 89.06 676 PHE A CA 1
ATOM 5270 C C . PHE A 1 676 ? -5.232 24.600 14.668 1.00 89.06 676 PHE A C 1
ATOM 5272 O O . PHE A 1 676 ? -5.547 25.128 15.735 1.00 89.06 676 PHE A O 1
ATOM 5279 N N . LYS A 1 677 ? -5.625 25.101 13.491 1.00 82.56 677 LYS A N 1
ATOM 5280 C CA . LYS A 1 677 ? -6.471 26.299 13.358 1.00 82.56 677 LYS A CA 1
ATOM 5281 C C . LYS A 1 677 ? -7.842 26.051 14.004 1.00 82.56 677 LYS A C 1
ATOM 5283 O O . LYS A 1 677 ? -8.508 25.066 13.688 1.00 82.56 677 LYS A O 1
ATOM 5288 N N . THR A 1 678 ? -8.283 26.965 14.863 1.00 80.81 678 THR A N 1
ATOM 5289 C CA . THR A 1 678 ? -9.597 26.923 15.523 1.00 80.81 678 THR A CA 1
ATOM 5290 C C . THR A 1 678 ? -10.604 27.838 14.818 1.00 80.81 678 THR A C 1
ATOM 5292 O O . THR A 1 678 ? -10.229 28.844 14.218 1.00 80.81 678 THR A O 1
ATOM 5295 N N . GLY A 1 679 ? -11.896 27.497 14.878 1.00 78.00 679 GLY A N 1
ATOM 5296 C CA . GLY A 1 679 ? -12.973 28.290 14.275 1.00 78.00 679 GLY A CA 1
ATOM 5297 C C . GLY A 1 679 ? -14.054 27.437 13.609 1.00 78.00 679 GLY A C 1
ATOM 5298 O O . GLY A 1 679 ? -14.144 26.235 13.846 1.00 78.00 679 GLY A O 1
ATOM 5299 N N . SER A 1 680 ? -14.880 28.076 12.777 1.00 73.06 680 SER A N 1
ATOM 5300 C CA . SER A 1 680 ? -15.903 27.396 11.972 1.00 73.06 680 SER A CA 1
ATOM 5301 C C . SER A 1 680 ? -15.305 26.846 10.675 1.00 73.06 680 SER A C 1
ATOM 5303 O O . SER A 1 680 ? -14.590 27.561 9.973 1.00 73.06 680 SER A O 1
ATOM 5305 N N . LEU A 1 681 ? -15.625 25.593 10.341 1.00 65.56 681 LEU A N 1
ATOM 5306 C CA . LEU A 1 681 ? -15.236 24.968 9.079 1.00 65.56 681 LEU A CA 1
ATOM 5307 C C . LEU A 1 681 ? -16.277 25.283 8.000 1.00 65.56 681 LEU A C 1
ATOM 5309 O O . LEU A 1 681 ? -17.350 24.684 7.976 1.00 65.56 681 LEU A O 1
ATOM 5313 N N . VAL A 1 682 ? -15.935 26.176 7.070 1.00 66.06 682 VAL A N 1
ATOM 5314 C CA . VAL A 1 682 ? -16.700 26.400 5.834 1.00 66.06 682 VAL A CA 1
ATOM 5315 C C . VAL A 1 682 ? -15.778 26.126 4.648 1.00 66.06 682 VAL A C 1
ATOM 5317 O O . VAL A 1 682 ? -14.821 26.859 4.411 1.00 66.06 682 VAL A O 1
ATOM 5320 N N . GLN A 1 683 ? -16.042 25.030 3.936 1.00 67.50 683 GLN A N 1
ATOM 5321 C CA . GLN A 1 683 ? -15.219 24.525 2.834 1.00 67.50 683 GLN A CA 1
ATOM 5322 C C . GLN A 1 683 ? -16.022 24.602 1.527 1.00 67.50 683 GLN A C 1
ATOM 5324 O O 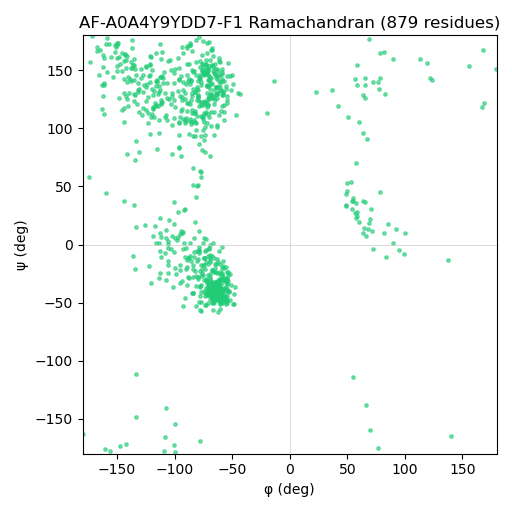. GLN A 1 683 ? -16.611 23.616 1.090 1.00 67.50 683 GLN A O 1
ATOM 5329 N N . ASP A 1 684 ? -16.055 25.783 0.903 1.00 65.75 684 ASP A N 1
ATOM 5330 C CA . ASP A 1 684 ? -16.921 26.075 -0.257 1.00 65.75 684 ASP A CA 1
ATOM 5331 C C . ASP A 1 684 ? -16.670 25.180 -1.488 1.00 65.75 684 ASP A C 1
ATOM 5333 O O . ASP A 1 684 ? -17.552 25.011 -2.332 1.00 65.75 684 ASP A O 1
ATOM 5337 N N . PHE A 1 685 ? -15.456 24.632 -1.629 1.00 65.69 685 PHE A N 1
ATOM 5338 C CA . PHE A 1 685 ? -15.030 23.877 -2.811 1.00 65.69 685 PHE A CA 1
ATOM 5339 C C . PHE A 1 685 ? -14.185 22.643 -2.435 1.00 65.69 685 PHE A C 1
ATOM 5341 O O . PHE A 1 685 ? -13.185 22.802 -1.724 1.00 65.69 685 PHE A O 1
ATOM 5348 N N . PRO A 1 686 ? -14.504 21.439 -2.962 1.00 69.88 686 PRO A N 1
ATOM 5349 C CA . PRO A 1 686 ? -13.693 20.230 -2.768 1.00 69.88 686 PRO A CA 1
ATOM 5350 C C . PRO A 1 686 ? -12.265 20.343 -3.320 1.00 69.88 686 PRO A C 1
ATOM 5352 O O . PRO A 1 686 ? -11.330 19.822 -2.726 1.00 69.88 686 PRO A O 1
ATOM 5355 N N . ASP A 1 687 ? -12.074 21.080 -4.418 1.00 73.06 687 ASP A N 1
ATOM 5356 C CA . ASP A 1 687 ? -10.776 21.220 -5.103 1.00 73.06 687 ASP A CA 1
ATOM 5357 C C . ASP A 1 687 ? -9.774 22.139 -4.359 1.00 73.06 687 ASP A C 1
ATOM 5359 O O . ASP A 1 687 ? -8.724 22.484 -4.901 1.00 73.06 687 ASP A O 1
ATOM 5363 N N . LYS A 1 688 ? -10.119 22.616 -3.153 1.00 68.56 688 LYS A N 1
ATOM 5364 C CA . LYS A 1 688 ? -9.367 23.625 -2.381 1.00 68.56 688 LYS A CA 1
ATOM 5365 C C . LYS A 1 688 ? -9.225 23.269 -0.898 1.00 68.56 688 LYS A C 1
ATOM 5367 O O . LYS A 1 688 ? -9.275 24.151 -0.041 1.00 68.56 688 LYS A O 1
ATOM 5372 N N . VAL A 1 689 ? -9.115 21.985 -0.576 1.00 75.25 689 VAL A N 1
ATOM 5373 C CA . VAL A 1 689 ? -8.831 21.557 0.798 1.00 75.25 689 VAL A CA 1
ATOM 5374 C C . VAL A 1 689 ? -7.378 21.896 1.143 1.00 75.25 689 VAL A C 1
ATOM 5376 O O . VAL A 1 689 ? -6.462 21.617 0.372 1.00 75.25 689 VAL A O 1
ATOM 5379 N N . ASP A 1 690 ? -7.180 22.536 2.291 1.00 81.19 690 ASP A N 1
ATOM 5380 C CA . ASP A 1 690 ? -5.867 22.849 2.853 1.00 81.19 690 ASP A CA 1
ATOM 5381 C C . ASP A 1 690 ? -5.340 21.620 3.614 1.00 81.19 690 ASP A C 1
ATOM 5383 O O . ASP A 1 690 ? -5.913 21.219 4.629 1.00 81.19 690 ASP A O 1
ATOM 5387 N N . ASN A 1 691 ? -4.267 21.009 3.099 1.00 81.19 691 ASN A N 1
ATOM 5388 C CA . ASN A 1 691 ? -3.696 19.771 3.637 1.00 81.19 691 ASN A CA 1
ATOM 5389 C C . ASN A 1 691 ? -3.200 19.925 5.085 1.00 81.19 691 ASN A C 1
ATOM 5391 O O . ASN A 1 691 ? -3.440 19.041 5.907 1.00 81.19 691 ASN A O 1
ATOM 5395 N N . ASP A 1 692 ? -2.570 21.054 5.424 1.00 82.94 692 ASP A N 1
ATOM 5396 C CA . ASP A 1 692 ? -2.113 21.312 6.794 1.00 82.94 692 ASP A CA 1
ATOM 5397 C C . ASP A 1 692 ? -3.318 21.466 7.732 1.00 82.94 692 ASP A C 1
ATOM 5399 O O . ASP A 1 692 ? -3.329 20.954 8.854 1.00 82.94 692 ASP A O 1
ATOM 5403 N N . PHE A 1 693 ? -4.390 22.103 7.250 1.00 83.88 693 PHE A N 1
ATOM 5404 C CA . PHE A 1 693 ? -5.619 22.264 8.022 1.00 83.88 693 PHE A CA 1
ATOM 5405 C C . PHE A 1 693 ? -6.348 20.942 8.322 1.00 83.88 693 PHE A C 1
ATOM 5407 O O . PHE A 1 693 ? -6.949 20.826 9.395 1.00 83.88 693 PHE A O 1
ATOM 5414 N N . ILE A 1 694 ? -6.288 19.935 7.444 1.00 89.25 694 ILE A N 1
ATOM 5415 C CA . ILE A 1 694 ? -6.958 18.633 7.656 1.00 89.25 694 ILE A CA 1
ATOM 5416 C C . ILE A 1 694 ? -6.107 17.592 8.398 1.00 89.25 694 ILE A C 1
ATOM 5418 O O . ILE A 1 694 ? -6.673 16.659 8.972 1.00 89.25 694 ILE A O 1
ATOM 5422 N N . LYS A 1 695 ? -4.780 17.773 8.433 1.00 90.88 695 LYS A N 1
ATOM 5423 C CA . LYS A 1 695 ? -3.777 16.819 8.937 1.00 90.88 695 LYS A CA 1
ATOM 5424 C C . LYS A 1 695 ? -4.132 16.152 10.273 1.00 90.88 695 LYS A C 1
ATOM 5426 O O . LYS A 1 695 ? -4.456 16.848 11.236 1.00 90.88 695 LYS A O 1
ATOM 5431 N N . TYR A 1 696 ? -4.046 14.828 10.373 1.00 94.44 696 TYR A N 1
ATOM 5432 C CA . TYR A 1 696 ? -4.440 14.030 11.550 1.00 94.44 696 TYR A CA 1
ATOM 5433 C C . TYR A 1 696 ? -5.942 14.073 11.912 1.00 94.44 696 TYR A C 1
ATOM 5435 O O . TYR A 1 696 ? -6.336 13.624 12.989 1.00 94.44 696 TYR A O 1
ATOM 5443 N N . GLY A 1 697 ? -6.801 14.631 11.054 1.00 94.31 697 GLY A N 1
ATOM 5444 C CA . GLY A 1 697 ? -8.247 14.655 11.271 1.00 94.31 697 GLY A CA 1
ATOM 5445 C C . GLY A 1 697 ? -8.906 13.287 11.071 1.00 94.31 697 GLY A C 1
ATOM 5446 O O . GLY A 1 697 ? -8.451 12.474 10.265 1.00 94.31 697 GLY A O 1
ATOM 5447 N N . ILE A 1 698 ? -10.051 13.070 11.720 1.00 95.44 698 ILE A N 1
ATOM 5448 C CA . ILE A 1 698 ? -10.794 11.795 11.739 1.00 95.44 698 ILE A CA 1
ATOM 5449 C C . ILE A 1 698 ? -11.133 11.225 10.343 1.00 95.44 698 ILE A C 1
ATOM 5451 O O . ILE A 1 698 ? -11.253 10.011 10.178 1.00 95.44 698 ILE A O 1
ATOM 5455 N N . HIS A 1 699 ? -11.195 12.077 9.311 1.00 94.69 699 HIS A N 1
ATOM 5456 C CA . HIS A 1 699 ? -11.339 11.671 7.908 1.00 94.69 699 HIS A CA 1
ATOM 5457 C C . HIS A 1 699 ? -10.304 10.645 7.404 1.00 94.69 699 HIS A C 1
ATOM 5459 O O . HIS A 1 699 ? -10.619 9.885 6.492 1.00 94.69 699 HIS A O 1
ATOM 5465 N N . ASN A 1 700 ? -9.103 10.574 7.989 1.00 95.62 700 ASN A N 1
ATOM 5466 C CA . ASN A 1 700 ? -8.086 9.592 7.598 1.00 95.62 700 ASN A CA 1
ATOM 5467 C C . ASN A 1 700 ? -8.540 8.172 7.971 1.00 95.62 700 ASN A C 1
ATOM 5469 O O . ASN A 1 700 ? -8.548 7.267 7.135 1.00 95.62 700 ASN A O 1
ATOM 5473 N N . TRP A 1 701 ? -9.034 7.996 9.200 1.00 96.56 701 TRP A N 1
ATOM 5474 C CA . TRP A 1 701 ? -9.648 6.744 9.647 1.00 96.56 701 TRP A CA 1
ATOM 5475 C C . TRP A 1 701 ? -10.991 6.473 8.949 1.00 96.56 701 TRP A C 1
ATOM 5477 O O . TRP A 1 701 ? -11.329 5.314 8.733 1.00 96.56 701 TRP A O 1
ATOM 5487 N N . ALA A 1 702 ? -11.729 7.505 8.523 1.00 95.50 702 ALA A N 1
ATOM 5488 C CA . ALA A 1 702 ? -12.938 7.347 7.703 1.00 95.50 702 ALA A CA 1
ATOM 5489 C C . ALA A 1 702 ? -12.656 6.971 6.229 1.00 95.50 702 ALA A C 1
ATOM 5491 O O . ALA A 1 702 ? -13.556 6.493 5.539 1.00 95.50 702 ALA A O 1
ATOM 5492 N N . GLN A 1 703 ? -11.434 7.173 5.728 1.00 93.62 703 GLN A N 1
ATOM 5493 C CA . GLN A 1 703 ? -11.001 6.699 4.406 1.00 93.62 703 GLN A CA 1
ATOM 5494 C C . GLN A 1 703 ? -10.415 5.283 4.467 1.00 93.62 703 GLN A C 1
ATOM 5496 O O . GLN A 1 703 ? -10.630 4.499 3.545 1.00 93.62 703 GLN A O 1
ATOM 5501 N N . HIS A 1 704 ? -9.717 4.941 5.554 1.00 95.31 704 HIS A N 1
ATOM 5502 C CA . HIS A 1 704 ? -9.175 3.598 5.785 1.00 95.31 704 HIS A CA 1
ATOM 5503 C C . HIS A 1 704 ? -10.246 2.588 6.245 1.00 95.31 704 HIS A C 1
ATOM 5505 O O . HIS A 1 704 ? -10.252 1.435 5.814 1.00 95.31 704 HIS A O 1
ATOM 5511 N N . GLY A 1 705 ? -11.154 3.021 7.124 1.00 95.19 705 GLY A N 1
ATOM 5512 C CA . GLY A 1 705 ? -12.046 2.157 7.897 1.00 95.19 705 GLY A CA 1
ATOM 5513 C C . GLY A 1 705 ? -11.344 1.518 9.100 1.00 95.19 705 GLY A C 1
ATOM 5514 O O . GLY A 1 705 ? -10.175 1.129 9.027 1.00 95.19 705 GLY A O 1
ATOM 5515 N N . ILE A 1 706 ? -12.065 1.375 10.215 1.00 98.00 706 ILE A N 1
ATOM 5516 C CA . ILE A 1 706 ? -11.587 0.679 11.418 1.00 98.00 706 ILE A CA 1
ATOM 5517 C C . ILE A 1 706 ? -12.236 -0.710 11.434 1.00 98.00 706 ILE A C 1
ATOM 5519 O O . ILE A 1 706 ? -13.239 -0.953 12.106 1.00 98.00 706 ILE A O 1
ATOM 5523 N N . CYS A 1 707 ? -11.692 -1.618 10.622 1.00 98.00 707 CYS A N 1
ATOM 5524 C CA . CYS A 1 707 ? -12.202 -2.979 10.443 1.00 98.00 707 CYS A CA 1
ATOM 5525 C C . CYS A 1 707 ? -11.141 -4.006 10.842 1.00 98.00 707 CYS A C 1
ATOM 5527 O O . CYS A 1 707 ? -9.992 -3.891 10.430 1.00 98.00 707 CYS A O 1
ATOM 5529 N N . GLY A 1 708 ? -11.508 -5.027 11.615 1.00 98.00 708 GLY A N 1
ATOM 5530 C CA . GLY A 1 708 ? -10.538 -5.971 12.171 1.00 98.00 708 GLY A CA 1
ATOM 5531 C C . GLY A 1 708 ? -11.176 -7.068 13.016 1.00 98.00 708 GLY A C 1
ATOM 5532 O O . GLY A 1 708 ? -12.378 -7.324 12.931 1.00 98.00 708 GLY A O 1
ATOM 5533 N N . ARG A 1 709 ? -10.365 -7.749 13.830 1.00 98.62 709 ARG A N 1
ATOM 5534 C CA . ARG A 1 709 ? -10.844 -8.771 14.770 1.00 98.62 709 ARG A CA 1
ATOM 5535 C C . ARG A 1 709 ? -11.159 -8.101 16.101 1.00 98.62 709 ARG A C 1
ATOM 5537 O O . ARG A 1 709 ? -10.256 -7.678 16.810 1.00 98.62 709 ARG A O 1
ATOM 5544 N N . GLY A 1 710 ? -12.440 -7.993 16.427 1.00 98.62 710 GLY A N 1
ATOM 5545 C CA . GLY A 1 710 ? -12.876 -7.500 17.726 1.00 98.62 710 GLY A CA 1
ATOM 5546 C C . GLY A 1 710 ? -12.723 -8.572 18.802 1.00 98.62 710 GLY A C 1
ATOM 5547 O O . GLY A 1 710 ? -12.996 -9.753 18.558 1.00 98.62 710 GLY A O 1
ATOM 5548 N N . VAL A 1 711 ? -12.286 -8.152 19.988 1.00 98.69 711 VAL A N 1
ATOM 5549 C CA . VAL A 1 711 ? -12.079 -9.007 21.161 1.00 98.69 711 VAL A CA 1
ATOM 5550 C C . VAL A 1 711 ? -12.748 -8.357 22.369 1.00 98.69 711 VAL A C 1
ATOM 5552 O O . VAL A 1 711 ? -12.325 -7.287 22.796 1.00 98.69 711 VAL A O 1
ATOM 5555 N N . LEU A 1 712 ? -13.789 -8.988 22.921 1.00 98.75 712 LEU A N 1
ATOM 5556 C CA . LEU A 1 712 ? -14.514 -8.474 24.090 1.00 98.75 712 LEU A CA 1
ATOM 5557 C C . LEU A 1 712 ? -13.972 -9.084 25.388 1.00 98.75 712 LEU A C 1
ATOM 5559 O O . LEU A 1 712 ? -14.206 -10.266 25.636 1.00 98.75 712 LEU A O 1
ATOM 5563 N N . LEU A 1 713 ? -13.377 -8.274 26.263 1.00 98.62 713 LEU A N 1
ATOM 5564 C CA . LEU A 1 713 ? -13.155 -8.635 27.667 1.00 98.62 713 LEU A CA 1
ATOM 5565 C C . LEU A 1 713 ? -14.355 -8.165 28.500 1.00 98.62 713 LEU A C 1
ATOM 5567 O O . LEU A 1 713 ? -14.564 -6.969 28.711 1.00 98.62 713 LEU A O 1
ATOM 5571 N N . ASP A 1 714 ? -15.180 -9.114 28.942 1.00 98.44 714 ASP A N 1
ATOM 5572 C CA . ASP A 1 714 ? -16.397 -8.848 29.712 1.00 98.44 714 ASP A CA 1
ATOM 5573 C C . ASP A 1 714 ? -16.099 -8.958 31.210 1.00 98.44 714 ASP A C 1
ATOM 5575 O O . ASP A 1 714 ? -16.409 -9.962 31.853 1.00 98.44 714 ASP A O 1
ATOM 5579 N N . LEU A 1 715 ? -15.438 -7.930 31.751 1.00 98.00 715 LEU A N 1
ATOM 5580 C CA . LEU A 1 715 ? -15.007 -7.874 33.152 1.00 98.00 715 LEU A CA 1
ATOM 5581 C C . LEU A 1 715 ? -16.207 -7.974 34.100 1.00 98.00 715 LEU A C 1
ATOM 5583 O O . LEU A 1 715 ? -16.175 -8.736 35.066 1.00 98.00 715 LEU A O 1
ATOM 5587 N N . VAL A 1 716 ? -17.307 -7.289 33.772 1.00 97.50 716 VAL A N 1
ATOM 5588 C CA . VAL A 1 716 ? -18.569 -7.377 34.520 1.00 97.50 716 VAL A CA 1
ATOM 5589 C C . VAL A 1 716 ? -19.039 -8.823 34.650 1.00 97.50 716 VAL A C 1
ATOM 5591 O O . VAL A 1 716 ? -19.321 -9.279 35.760 1.00 97.50 716 VAL A O 1
ATOM 5594 N N . ARG A 1 717 ? -19.105 -9.574 33.542 1.00 96.19 717 ARG A N 1
ATOM 5595 C CA . ARG A 1 717 ? -19.497 -10.989 33.580 1.00 96.19 717 ARG A CA 1
ATOM 5596 C C . ARG A 1 717 ? -18.437 -11.865 34.249 1.00 96.19 717 ARG A C 1
ATOM 5598 O O . ARG A 1 717 ? -18.794 -12.775 34.989 1.00 96.19 717 ARG A O 1
ATOM 5605 N N . TYR A 1 718 ? -17.154 -11.596 34.021 1.00 96.81 718 TYR A N 1
ATOM 5606 C CA . TYR A 1 718 ? -16.040 -12.338 34.614 1.00 96.81 718 TYR A CA 1
ATOM 5607 C C . TYR A 1 718 ? -16.161 -12.436 36.141 1.00 96.81 718 TYR A C 1
ATOM 5609 O O . TYR A 1 718 ? -16.090 -13.562 36.646 1.00 96.81 718 TYR A O 1
ATOM 5617 N N . TYR A 1 719 ? -16.434 -11.314 36.825 1.00 96.69 719 TYR A N 1
ATOM 5618 C CA . TYR A 1 719 ? -16.702 -11.278 38.269 1.00 96.69 719 TYR A CA 1
ATOM 5619 C C . TYR A 1 719 ? -18.086 -11.857 38.626 1.00 96.69 719 TYR A C 1
ATOM 5621 O O . TYR A 1 719 ? -18.185 -12.739 39.475 1.00 96.69 719 TYR A O 1
ATOM 5629 N N . THR A 1 720 ? -19.163 -11.390 37.979 1.00 95.88 720 THR A N 1
ATOM 5630 C CA . THR A 1 720 ? -20.546 -11.641 38.453 1.00 95.88 720 THR A CA 1
ATOM 5631 C C . THR A 1 720 ? -21.131 -13.012 38.101 1.00 95.88 720 THR A C 1
ATOM 5633 O O . THR A 1 720 ? -22.133 -13.427 38.681 1.00 95.88 720 THR A O 1
ATOM 5636 N N . GLU A 1 721 ? -20.523 -13.764 37.182 1.00 92.06 721 GLU A N 1
ATOM 5637 C CA . GLU A 1 721 ? -21.025 -15.076 36.740 1.00 92.06 721 GLU A CA 1
ATOM 5638 C C . GLU A 1 721 ? -21.018 -16.154 37.841 1.00 92.06 721 GLU A C 1
ATOM 5640 O O . GLU A 1 721 ? -21.777 -17.118 37.754 1.00 92.06 721 GLU A O 1
ATOM 5645 N N . SER A 1 722 ? -20.223 -15.971 38.900 1.00 90.69 722 SER A N 1
ATOM 5646 C CA . SER A 1 722 ? -20.239 -16.817 40.105 1.00 90.69 722 SER A CA 1
ATOM 5647 C C . SER A 1 722 ? -21.454 -16.569 41.018 1.00 90.69 722 SER A C 1
ATOM 5649 O O . SER A 1 722 ? -21.696 -17.349 41.937 1.00 90.69 722 SER A O 1
ATOM 5651 N N . GLY A 1 723 ? -22.218 -15.495 40.780 1.00 91.31 723 GLY A N 1
ATOM 5652 C CA . GLY A 1 723 ? -23.265 -14.985 41.674 1.00 91.31 723 GLY A CA 1
ATOM 5653 C C . GLY A 1 723 ? -22.795 -13.873 42.622 1.00 91.31 723 GLY A C 1
ATOM 5654 O O . GLY A 1 723 ? -23.617 -13.300 43.337 1.00 91.31 723 GLY A O 1
ATOM 5655 N N . ASP A 1 724 ? -21.501 -13.549 42.610 1.00 93.56 724 ASP A N 1
ATOM 5656 C CA . ASP A 1 724 ? -20.910 -12.448 43.371 1.00 93.56 724 ASP A CA 1
ATOM 5657 C C . ASP A 1 724 ? -21.310 -11.068 42.799 1.00 93.56 724 ASP A C 1
ATOM 5659 O O . ASP A 1 724 ? -21.561 -10.937 41.595 1.00 93.56 724 ASP A O 1
ATOM 5663 N N . PRO A 1 725 ? -21.368 -10.005 43.624 1.00 93.69 725 PRO A N 1
ATOM 5664 C CA . PRO A 1 725 ? -21.538 -8.641 43.133 1.00 93.69 725 PRO A CA 1
ATOM 5665 C C . PRO A 1 725 ? -20.283 -8.148 42.394 1.00 93.69 725 PRO A C 1
ATOM 5667 O O . PRO A 1 725 ? -19.172 -8.623 42.629 1.00 93.69 725 PRO A O 1
ATOM 5670 N N . LEU A 1 726 ? -20.446 -7.134 41.538 1.00 96.00 726 LEU A N 1
ATOM 5671 C CA . LEU A 1 726 ? -19.311 -6.427 40.938 1.00 96.00 726 LEU A CA 1
ATOM 5672 C C . LEU A 1 726 ? -18.470 -5.768 42.059 1.00 96.00 726 LEU A C 1
ATOM 5674 O O . LEU A 1 726 ? -19.057 -5.111 42.923 1.00 96.00 726 LEU A O 1
ATOM 5678 N N . PRO A 1 727 ? -17.129 -5.911 42.080 1.00 95.88 727 PRO A N 1
ATOM 5679 C CA . PRO A 1 727 ? -16.302 -5.449 43.203 1.00 95.88 727 PRO A CA 1
ATOM 5680 C C . PRO A 1 727 ? -16.100 -3.921 43.265 1.00 95.88 727 PRO A C 1
ATOM 5682 O O . PRO A 1 727 ? -15.423 -3.429 44.167 1.00 95.88 727 PRO A O 1
ATOM 5685 N N . TYR A 1 728 ? -16.691 -3.169 42.334 1.00 96.56 728 TYR A N 1
ATOM 5686 C CA . TYR A 1 728 ? -16.660 -1.708 42.246 1.00 96.56 728 TYR A CA 1
ATOM 5687 C C . TYR A 1 728 ? -18.003 -1.165 41.733 1.00 96.56 728 TYR A C 1
ATOM 5689 O O . TYR A 1 728 ? -18.746 -1.875 41.054 1.00 96.56 728 TYR A O 1
ATOM 5697 N N . ASP A 1 729 ? -18.313 0.106 42.016 1.00 95.56 729 ASP A N 1
ATOM 5698 C CA . ASP A 1 729 ? -19.364 0.835 41.292 1.00 95.56 729 ASP A CA 1
ATOM 5699 C C . ASP A 1 729 ? -18.721 1.496 40.056 1.00 95.56 729 ASP A C 1
ATOM 5701 O O . ASP A 1 729 ? -17.785 2.283 40.233 1.00 95.56 729 ASP A O 1
ATOM 5705 N N . PRO A 1 730 ? -19.181 1.218 38.818 1.00 96.12 730 PRO A N 1
ATOM 5706 C CA . PRO A 1 730 ? -18.618 1.799 37.595 1.00 96.12 730 PRO A CA 1
ATOM 5707 C C . PRO A 1 730 ? -18.589 3.335 37.569 1.00 96.12 730 PRO A C 1
ATOM 5709 O O . PRO A 1 730 ? -17.823 3.910 36.798 1.00 96.12 730 PRO A O 1
ATOM 5712 N N . TRP A 1 731 ? -19.403 3.989 38.408 1.00 95.25 731 TRP A N 1
ATOM 5713 C CA . TRP A 1 731 ? -19.475 5.444 38.599 1.00 95.25 731 TRP A CA 1
ATOM 5714 C C . TRP A 1 731 ? -18.658 5.957 39.799 1.00 95.25 731 TRP A C 1
ATOM 5716 O O . TRP A 1 731 ? -19.020 6.955 40.429 1.00 95.25 731 TRP A O 1
ATOM 5726 N N . THR A 1 732 ? -17.594 5.244 40.164 1.00 95.12 732 THR A N 1
ATOM 5727 C CA . THR A 1 732 ? -16.617 5.656 41.179 1.00 95.12 732 THR A CA 1
ATOM 5728 C C . THR A 1 732 ? -15.209 5.340 40.695 1.00 95.12 732 THR A C 1
ATOM 5730 O O . THR A 1 732 ? -15.021 4.409 39.917 1.00 95.12 732 THR A O 1
ATOM 5733 N N . THR A 1 733 ? -14.214 6.108 41.143 1.00 95.75 733 THR A N 1
ATOM 5734 C CA . THR A 1 733 ? -12.811 5.914 40.754 1.00 95.75 733 THR A CA 1
ATOM 5735 C C . THR A 1 733 ? -12.323 4.539 41.190 1.00 95.75 733 THR A C 1
ATOM 5737 O O . THR A 1 733 ? -12.174 4.278 42.385 1.00 95.75 733 THR A O 1
ATOM 5740 N N . HIS A 1 734 ? -12.062 3.668 40.220 1.00 96.12 734 HIS A N 1
ATOM 5741 C CA . HIS A 1 734 ? -11.569 2.321 40.465 1.00 96.12 734 HIS A CA 1
ATOM 5742 C C . HIS A 1 734 ? -10.611 1.896 39.350 1.00 96.12 734 HIS A C 1
ATOM 5744 O O . HIS A 1 734 ? -11.004 1.766 38.192 1.00 96.12 734 HIS A O 1
ATOM 5750 N N . SER A 1 735 ? -9.356 1.675 39.735 1.00 95.44 735 SER A N 1
ATOM 5751 C CA . SER A 1 735 ? -8.269 1.269 38.848 1.00 95.44 735 SER A CA 1
ATOM 5752 C C . SER A 1 735 ? -8.271 -0.250 38.694 1.00 95.44 735 SER A C 1
ATOM 5754 O O . SER A 1 735 ? -7.847 -0.962 39.603 1.00 95.44 735 SER A O 1
ATOM 5756 N N . ILE A 1 736 ? -8.761 -0.739 37.556 1.00 96.88 736 ILE A N 1
ATOM 5757 C CA . ILE A 1 736 ? -8.786 -2.165 37.223 1.00 96.88 736 ILE A CA 1
ATOM 5758 C C . ILE A 1 736 ? -7.373 -2.588 36.787 1.00 96.88 736 ILE A C 1
ATOM 5760 O O . ILE A 1 736 ? -6.842 -2.003 35.836 1.00 96.88 736 ILE A O 1
ATOM 5764 N N . PRO A 1 737 ? -6.753 -3.581 37.451 1.00 96.44 737 PRO A N 1
ATOM 5765 C CA . PRO A 1 737 ? -5.401 -4.014 37.129 1.00 96.44 737 PRO A CA 1
ATOM 5766 C C . PRO A 1 737 ? -5.363 -4.902 35.880 1.00 96.44 737 PRO A C 1
ATOM 5768 O O . PRO A 1 737 ? -6.303 -5.647 35.588 1.00 96.44 737 PRO A O 1
ATOM 5771 N N . ILE A 1 738 ? -4.233 -4.895 35.172 1.00 96.75 738 ILE A N 1
ATOM 5772 C CA . ILE A 1 738 ? -4.025 -5.728 33.975 1.00 96.75 738 ILE A CA 1
ATOM 5773 C C . ILE A 1 738 ? -4.145 -7.229 34.275 1.00 96.75 738 ILE A C 1
ATOM 5775 O O . ILE A 1 738 ? -4.636 -7.977 33.427 1.00 96.75 738 ILE A O 1
ATOM 5779 N N . SER A 1 739 ? -3.815 -7.667 35.497 1.00 97.38 739 SER A N 1
ATOM 5780 C CA . SER A 1 739 ? -4.018 -9.052 35.957 1.00 97.38 739 SER A CA 1
ATOM 5781 C C . SER A 1 739 ? -5.440 -9.560 35.728 1.00 97.38 739 SER A C 1
ATOM 5783 O O . SER A 1 739 ? -5.643 -10.736 35.423 1.00 97.38 739 SER A O 1
ATOM 5785 N N . ASP A 1 740 ? -6.427 -8.677 35.857 1.00 97.62 740 ASP A N 1
ATOM 5786 C CA . ASP A 1 740 ? -7.839 -9.029 35.799 1.00 97.62 740 ASP A CA 1
ATOM 5787 C C . ASP A 1 740 ? -8.348 -9.019 34.353 1.00 97.62 740 ASP A C 1
ATOM 5789 O O . ASP A 1 740 ? -9.203 -9.833 34.004 1.00 97.62 740 ASP A O 1
ATOM 5793 N N . LEU A 1 741 ? -7.752 -8.201 33.475 1.00 98.00 741 LEU A N 1
ATOM 5794 C CA . LEU A 1 741 ? -7.942 -8.295 32.023 1.00 98.00 741 LEU A CA 1
ATOM 5795 C C . LEU A 1 741 ? -7.354 -9.605 31.478 1.00 98.00 741 LEU A C 1
ATOM 5797 O O . LEU A 1 741 ? -8.019 -10.305 30.712 1.00 98.00 741 LEU A O 1
ATOM 5801 N N . GLU A 1 742 ? -6.146 -9.983 31.904 1.00 97.94 742 GLU A N 1
ATOM 5802 C CA . GLU A 1 742 ? -5.518 -11.254 31.524 1.00 97.94 742 GLU A CA 1
ATOM 5803 C C . GLU A 1 742 ? -6.293 -12.466 32.064 1.00 97.94 742 GLU A C 1
ATOM 5805 O O . GLU A 1 742 ? -6.523 -13.437 31.337 1.00 97.94 742 GLU A O 1
ATOM 5810 N N . ALA A 1 743 ? -6.751 -12.414 33.319 1.00 97.94 743 ALA A N 1
ATOM 5811 C CA . ALA A 1 743 ? -7.577 -13.463 33.909 1.00 97.94 743 ALA A CA 1
ATOM 5812 C C . ALA A 1 743 ? -8.959 -13.568 33.236 1.00 97.94 743 ALA A C 1
ATOM 5814 O O . ALA A 1 743 ? -9.438 -14.683 33.004 1.00 97.94 743 ALA A O 1
ATOM 5815 N N . CYS A 1 744 ? -9.564 -12.437 32.854 1.00 98.25 744 CYS A N 1
ATOM 5816 C CA . CYS A 1 744 ? -10.789 -12.382 32.058 1.00 98.25 744 CYS A CA 1
ATOM 5817 C C . CYS A 1 744 ? -10.587 -13.052 30.691 1.00 98.25 744 CYS A C 1
ATOM 5819 O O . CYS A 1 744 ? -11.261 -14.043 30.398 1.00 98.25 744 CYS A O 1
ATOM 5821 N N . ALA A 1 745 ? -9.583 -12.618 29.921 1.00 98.12 745 ALA A N 1
ATOM 5822 C CA . ALA A 1 745 ? -9.239 -13.195 28.621 1.00 98.12 745 ALA A CA 1
ATOM 5823 C C . ALA A 1 745 ? -9.002 -14.714 28.712 1.00 98.12 745 ALA A C 1
ATOM 5825 O O . ALA A 1 745 ? -9.534 -15.493 27.917 1.00 98.12 745 ALA A O 1
ATOM 5826 N N . LYS A 1 746 ? -8.271 -15.157 29.743 1.00 97.75 746 LYS A N 1
ATOM 5827 C CA . LYS A 1 746 ? -8.004 -16.572 30.021 1.00 97.75 746 LYS A CA 1
ATOM 5828 C C . LYS A 1 746 ? -9.274 -17.363 30.360 1.00 97.75 746 LYS A C 1
ATOM 5830 O O . LYS A 1 746 ? -9.429 -18.472 29.852 1.00 97.75 746 LYS A O 1
ATOM 5835 N N . LYS A 1 747 ? -10.195 -16.815 31.169 1.00 96.81 747 LYS A N 1
ATOM 5836 C CA . LYS A 1 747 ? -11.504 -17.438 31.475 1.00 96.81 747 LYS A CA 1
ATOM 5837 C C . LYS A 1 747 ? -12.380 -17.539 30.219 1.00 96.81 747 LYS A C 1
ATOM 5839 O O . LYS A 1 747 ? -13.080 -18.530 30.038 1.00 96.81 747 LYS A O 1
ATOM 5844 N N . GLN A 1 748 ? -12.311 -16.538 29.343 1.00 97.50 748 GLN A N 1
ATOM 5845 C CA . GLN A 1 748 ? -13.054 -16.459 28.081 1.00 97.50 748 GLN A CA 1
ATOM 5846 C C . GLN A 1 748 ? -12.460 -17.306 26.938 1.00 97.50 748 GLN A C 1
ATOM 5848 O O . GLN A 1 748 ? -13.058 -17.369 25.864 1.00 97.50 748 GLN A O 1
ATOM 5853 N N . GLY A 1 749 ? -11.291 -17.932 27.125 1.00 96.88 749 GLY A N 1
ATOM 5854 C CA . GLY A 1 749 ? -10.595 -18.680 26.069 1.00 96.88 749 GLY A CA 1
ATOM 5855 C C . GLY A 1 749 ? -10.021 -17.798 24.950 1.00 96.88 749 GLY A C 1
ATOM 5856 O O . GLY A 1 749 ? -9.809 -18.270 23.833 1.00 96.88 749 GLY A O 1
ATOM 5857 N N . VAL A 1 750 ? -9.796 -16.513 25.229 1.00 96.88 750 VAL A N 1
ATOM 5858 C CA . VAL A 1 750 ? -9.276 -15.528 24.277 1.00 96.88 750 VAL A CA 1
ATOM 5859 C C . VAL A 1 750 ? -7.762 -15.686 24.107 1.00 96.88 750 VAL A C 1
ATOM 5861 O O . VAL A 1 750 ? -7.020 -16.000 25.035 1.00 96.88 750 VAL A O 1
ATOM 5864 N N . THR A 1 751 ? -7.284 -15.436 22.891 1.00 96.00 751 THR A N 1
ATOM 5865 C CA . THR A 1 751 ? -5.865 -15.206 22.598 1.00 96.00 751 THR A CA 1
ATOM 5866 C C . THR A 1 751 ? -5.766 -14.016 21.655 1.00 96.00 751 THR A C 1
ATOM 5868 O O . THR A 1 751 ? -6.482 -13.965 20.641 1.00 96.00 751 THR A O 1
ATOM 5871 N N . PHE A 1 752 ? -4.914 -13.062 22.021 1.00 97.62 752 PHE A N 1
ATOM 5872 C CA . PHE A 1 752 ? -4.691 -11.830 21.274 1.00 97.62 752 PHE A CA 1
ATOM 5873 C C . PHE A 1 752 ? -3.839 -12.075 20.021 1.00 97.62 752 PHE A C 1
ATOM 5875 O O . PHE A 1 752 ? -3.098 -13.059 19.929 1.00 97.62 752 PHE A O 1
ATOM 5882 N N . LYS A 1 753 ? -3.986 -11.198 19.032 1.00 95.19 753 LYS A N 1
ATOM 5883 C CA . LYS A 1 753 ? -3.252 -11.181 17.764 1.00 95.19 753 LYS A CA 1
ATOM 5884 C C . LYS A 1 753 ? -2.965 -9.732 17.375 1.00 95.19 753 LYS A C 1
ATOM 5886 O O . LYS A 1 753 ? -3.761 -8.841 17.658 1.00 95.19 753 LYS A O 1
ATOM 5891 N N . GLN A 1 754 ? -1.883 -9.530 16.629 1.00 94.50 754 GLN A N 1
ATOM 5892 C CA . GLN A 1 754 ? -1.578 -8.244 16.011 1.00 94.50 754 GLN A CA 1
ATOM 5893 C C . GLN A 1 754 ? -2.752 -7.751 15.149 1.00 94.50 754 GLN A C 1
ATOM 5895 O O . GLN A 1 754 ? -3.236 -8.477 14.278 1.00 94.50 754 GLN A O 1
ATOM 5900 N N . GLY A 1 755 ? -3.185 -6.512 15.387 1.00 96.00 755 GLY A N 1
ATOM 5901 C CA . GLY A 1 755 ? -4.335 -5.902 14.720 1.00 96.00 755 GLY A CA 1
ATOM 5902 C C . GLY A 1 755 ? -5.701 -6.271 15.313 1.00 96.00 755 GLY A C 1
ATOM 5903 O O . GLY A 1 755 ? -6.725 -5.944 14.714 1.00 96.00 755 GLY A O 1
ATOM 5904 N N . ASP A 1 756 ? -5.749 -6.929 16.476 1.00 98.56 756 ASP A N 1
ATOM 5905 C CA . ASP A 1 756 ? -6.985 -7.036 17.255 1.00 98.56 756 ASP A CA 1
ATOM 5906 C C . ASP A 1 756 ? -7.471 -5.646 17.709 1.00 98.56 756 ASP A C 1
ATOM 5908 O O . ASP A 1 756 ? -6.684 -4.733 17.966 1.00 98.56 756 ASP A O 1
ATOM 5912 N N . ILE A 1 757 ? -8.786 -5.499 17.847 1.00 98.75 757 ILE A N 1
ATOM 5913 C CA . ILE A 1 757 ? -9.454 -4.320 18.401 1.00 98.75 757 ILE A CA 1
ATOM 5914 C C . ILE A 1 757 ? -9.995 -4.726 19.772 1.00 98.75 757 ILE A C 1
ATOM 5916 O O . ILE A 1 757 ? -10.914 -5.546 19.870 1.00 98.75 757 ILE A O 1
ATOM 5920 N N . LEU A 1 758 ? -9.379 -4.193 20.828 1.00 98.75 758 LEU A N 1
ATOM 5921 C CA . LEU A 1 758 ? -9.695 -4.542 22.210 1.00 98.75 758 LEU A CA 1
ATOM 5922 C C . LEU A 1 758 ? -10.949 -3.792 22.664 1.00 98.75 758 LEU A C 1
ATOM 5924 O O . LEU A 1 758 ? -11.003 -2.571 22.568 1.00 98.75 758 LEU A O 1
ATOM 5928 N N . ILE A 1 759 ? -11.943 -4.509 23.182 1.00 98.69 759 ILE A N 1
ATOM 5929 C CA . ILE A 1 759 ? -13.200 -3.936 23.669 1.00 98.69 759 ILE A CA 1
ATOM 5930 C C . ILE A 1 759 ? -13.422 -4.379 25.119 1.00 98.69 759 ILE A C 1
ATOM 5932 O O . ILE A 1 759 ? -13.440 -5.573 25.411 1.00 98.69 759 ILE A O 1
ATOM 5936 N N . LEU A 1 760 ? -13.589 -3.423 26.032 1.00 98.62 760 LEU A N 1
ATOM 5937 C CA . LEU A 1 760 ? -13.690 -3.650 27.475 1.00 98.62 760 LEU A CA 1
ATOM 5938 C C . LEU A 1 760 ? -15.101 -3.330 27.984 1.00 98.62 760 LEU A C 1
ATOM 5940 O O . LEU A 1 760 ? -15.561 -2.196 27.864 1.00 98.62 760 LEU A O 1
ATOM 5944 N N . ARG A 1 761 ? -15.779 -4.303 28.602 1.00 98.19 761 ARG A N 1
ATOM 5945 C CA . ARG A 1 761 ? -17.060 -4.076 29.292 1.00 98.19 761 ARG A CA 1
ATOM 5946 C C . ARG A 1 761 ? -16.846 -4.025 30.803 1.00 98.19 761 ARG A C 1
ATOM 5948 O O . ARG A 1 761 ? -16.678 -5.057 31.453 1.00 98.19 761 ARG A O 1
ATOM 5955 N N . MET A 1 762 ? -16.865 -2.806 31.331 1.00 97.88 762 MET A N 1
ATOM 5956 C CA . MET A 1 762 ? -16.618 -2.427 32.725 1.00 97.88 762 MET A CA 1
ATOM 5957 C C . MET A 1 762 ? -17.904 -1.979 33.450 1.00 97.88 762 MET A C 1
ATOM 5959 O O . MET A 1 762 ? -17.906 -1.830 34.667 1.00 97.88 762 MET A O 1
ATOM 5963 N N . GLY A 1 763 ? -19.030 -1.845 32.740 1.00 96.81 763 GLY A N 1
ATOM 5964 C CA . GLY A 1 763 ? -20.374 -1.863 33.331 1.00 96.81 763 GLY A CA 1
ATOM 5965 C C . GLY A 1 763 ? -21.027 -0.505 33.553 1.00 96.81 763 GLY A C 1
ATOM 5966 O O . GLY A 1 763 ? -22.087 -0.443 34.179 1.00 96.81 763 GLY A O 1
ATOM 5967 N N . PHE A 1 764 ? -20.451 0.574 33.028 1.00 96.06 764 PHE A N 1
ATOM 5968 C CA . PHE A 1 764 ? -21.082 1.892 33.029 1.00 96.06 764 PHE A CA 1
ATOM 5969 C C . PHE A 1 764 ? -22.441 1.868 32.329 1.00 96.06 764 PHE A C 1
ATOM 5971 O O . PHE A 1 764 ? -23.414 2.404 32.866 1.00 96.06 764 PHE A O 1
ATOM 5978 N N . MET A 1 765 ? -22.534 1.203 31.172 1.00 93.06 765 MET A N 1
ATOM 5979 C CA . MET A 1 765 ? -23.778 1.115 30.405 1.00 93.06 765 MET A CA 1
ATOM 5980 C C . MET A 1 765 ? -24.844 0.343 31.190 1.00 93.06 765 MET A C 1
ATOM 5982 O O . MET A 1 765 ? -25.964 0.824 31.371 1.00 93.06 765 MET A O 1
ATOM 5986 N N . GLN A 1 766 ? -24.469 -0.806 31.761 1.00 94.38 766 GLN A N 1
ATOM 5987 C CA . GLN A 1 766 ? -25.332 -1.599 32.637 1.00 94.38 766 GLN A CA 1
ATOM 5988 C C . GLN A 1 766 ? -25.827 -0.778 33.845 1.00 94.38 766 GLN A C 1
ATOM 5990 O O . GLN A 1 766 ? -27.030 -0.743 34.117 1.00 94.38 766 GLN A O 1
ATOM 5995 N N . ARG A 1 767 ? -24.921 -0.064 34.529 1.00 94.75 767 ARG A N 1
ATOM 5996 C CA . ARG A 1 767 ? -25.216 0.800 35.686 1.00 94.75 767 ARG A CA 1
ATOM 5997 C C . ARG A 1 767 ? -26.147 1.959 35.324 1.00 94.75 767 ARG A C 1
ATOM 5999 O O . ARG A 1 767 ? -27.050 2.290 36.099 1.00 94.75 767 ARG A O 1
ATOM 6006 N N . TYR A 1 768 ? -25.966 2.560 34.149 1.00 93.88 768 TYR A N 1
ATOM 6007 C CA . TYR A 1 768 ? -26.820 3.631 33.638 1.00 93.88 768 TYR A CA 1
ATOM 6008 C C . TYR A 1 768 ? -28.221 3.115 33.309 1.00 93.88 768 TYR A C 1
ATOM 6010 O O . TYR A 1 768 ? -29.215 3.672 33.785 1.00 93.88 768 TYR A O 1
ATOM 6018 N N . LEU A 1 769 ? -28.320 2.020 32.555 1.00 91.75 769 LEU A N 1
ATOM 6019 C CA . LEU A 1 769 ? -29.594 1.426 32.158 1.00 91.75 769 LEU A CA 1
ATOM 6020 C C . LEU A 1 769 ? -30.398 0.915 33.367 1.00 91.75 769 LEU A C 1
ATOM 6022 O O . LEU A 1 769 ? -31.614 1.096 33.384 1.00 91.75 769 LEU A O 1
ATOM 6026 N N . SER A 1 770 ? -29.745 0.401 34.417 1.00 92.94 770 SER A N 1
ATOM 6027 C CA . SER A 1 770 ? -30.412 -0.030 35.658 1.00 92.94 770 SER A CA 1
ATOM 6028 C C . SER A 1 770 ? -30.862 1.107 36.590 1.00 92.94 770 SER A C 1
ATOM 6030 O O . SER A 1 770 ? -31.648 0.868 37.503 1.00 92.94 770 SER A O 1
ATOM 6032 N N . SER A 1 771 ? -30.330 2.323 36.431 1.00 94.12 771 SER A N 1
ATOM 6033 C CA . SER A 1 771 ? -30.576 3.447 37.352 1.00 94.12 771 SER A CA 1
ATOM 6034 C C . SER A 1 771 ? -31.825 4.263 36.992 1.00 94.12 771 SER A C 1
ATOM 6036 O O . SER A 1 771 ? -32.235 4.308 35.833 1.00 94.12 771 SER A O 1
ATOM 6038 N N . THR A 1 772 ? -32.427 4.945 37.976 1.00 93.62 772 THR A N 1
ATOM 6039 C CA . THR A 1 772 ? -33.578 5.839 37.738 1.00 93.62 772 THR A CA 1
ATOM 6040 C C . THR A 1 772 ? -33.161 7.123 37.015 1.00 93.62 772 THR A C 1
ATOM 6042 O O . THR A 1 772 ? -31.973 7.459 36.948 1.00 93.62 772 THR A O 1
ATOM 6045 N N . GLN A 1 773 ? -34.128 7.869 36.472 1.00 88.56 773 GLN A N 1
ATOM 6046 C CA . GLN A 1 773 ? -33.808 9.067 35.699 1.00 88.56 773 GLN A CA 1
ATOM 6047 C C . GLN A 1 773 ? -33.195 10.171 36.563 1.00 88.56 773 GLN A C 1
ATOM 6049 O O . GLN A 1 773 ? -32.269 10.825 36.112 1.00 88.56 773 GLN A O 1
ATOM 6054 N N . GLU A 1 774 ? -33.628 10.324 37.812 1.00 90.00 774 GLU A N 1
ATOM 6055 C CA . GLU A 1 774 ? -33.106 11.306 38.772 1.00 90.00 774 GLU A CA 1
ATOM 6056 C C . GLU A 1 774 ? -31.635 11.019 39.099 1.00 90.00 774 GLU A C 1
ATOM 6058 O O . GLU A 1 774 ? -30.809 11.927 39.174 1.00 90.00 774 GLU A O 1
ATOM 6063 N N . VAL A 1 775 ? -31.301 9.732 39.240 1.00 91.44 775 VAL A N 1
ATOM 6064 C CA . VAL A 1 775 ? -29.947 9.244 39.515 1.00 91.44 775 VAL A CA 1
ATOM 6065 C C . VAL A 1 775 ? -29.016 9.473 38.315 1.00 91.44 775 VAL A C 1
ATOM 6067 O O . VAL A 1 775 ? -27.881 9.909 38.509 1.00 91.44 775 VAL A O 1
ATOM 6070 N N . ARG A 1 776 ? -29.500 9.261 37.081 1.00 91.19 776 ARG A N 1
ATOM 6071 C CA . ARG A 1 776 ? -28.781 9.617 35.839 1.00 91.19 776 ARG A CA 1
ATOM 6072 C C . ARG A 1 776 ? -28.618 11.131 35.688 1.00 91.19 776 ARG A C 1
ATOM 6074 O O . ARG A 1 776 ? -27.533 11.610 35.378 1.00 91.19 776 ARG A O 1
ATOM 6081 N N . ASP A 1 777 ? -29.685 11.893 35.926 1.00 86.62 777 ASP A N 1
ATOM 6082 C CA . ASP A 1 777 ? -29.724 13.349 35.753 1.00 86.62 777 ASP A CA 1
ATOM 6083 C C . ASP A 1 777 ? -28.832 14.104 36.748 1.00 86.62 777 ASP A C 1
ATOM 6085 O O . ASP A 1 777 ? -28.463 15.251 36.472 1.00 86.62 777 ASP A O 1
ATOM 6089 N N . ALA A 1 778 ? -28.508 13.472 37.880 1.00 88.56 778 ALA A N 1
ATOM 6090 C CA . ALA A 1 778 ? -27.560 13.948 38.882 1.00 88.56 778 ALA A CA 1
ATOM 6091 C C . ALA A 1 778 ? -26.098 13.565 38.584 1.00 88.56 778 ALA A C 1
ATOM 6093 O O . ALA A 1 778 ? -25.201 14.130 39.207 1.00 88.56 778 ALA A O 1
ATOM 6094 N N . LEU A 1 779 ? -25.829 12.628 37.664 1.00 86.81 779 LEU A N 1
ATOM 6095 C CA . LEU A 1 779 ? -24.466 12.170 37.361 1.00 86.81 779 LEU A CA 1
ATOM 6096 C C . LEU A 1 779 ? -23.619 13.297 36.747 1.00 86.81 779 LEU A C 1
ATOM 6098 O O . LEU A 1 779 ? -22.542 13.588 37.250 1.00 86.81 779 LEU A O 1
ATOM 6102 N N . ALA A 1 780 ? -24.167 14.009 35.758 1.00 82.31 780 ALA A N 1
ATOM 6103 C CA . ALA A 1 780 ? -23.541 15.172 35.116 1.00 82.31 780 ALA A CA 1
ATOM 6104 C C . ALA A 1 780 ? -23.425 16.427 36.017 1.00 82.31 780 ALA A C 1
ATOM 6106 O O . ALA A 1 780 ? -22.957 17.469 35.569 1.00 82.31 780 ALA A O 1
ATOM 6107 N N . GLY A 1 781 ? -23.896 16.356 37.268 1.00 80.19 781 GLY A N 1
ATOM 6108 C CA . GLY A 1 781 ? -23.738 17.405 38.284 1.00 80.19 781 GLY A CA 1
ATOM 6109 C C . GLY A 1 781 ? -22.730 17.054 39.384 1.00 80.19 781 GLY A C 1
ATOM 6110 O O . GLY A 1 781 ? -22.632 17.783 40.370 1.00 80.19 781 GLY A O 1
ATOM 6111 N N . LYS A 1 782 ? -22.021 15.926 39.257 1.00 85.75 782 LYS A N 1
ATOM 6112 C CA . LYS A 1 782 ? -20.954 15.493 40.168 1.00 85.75 782 LYS A CA 1
ATOM 6113 C C . LYS A 1 782 ? -19.590 15.732 39.529 1.00 85.75 782 LYS A C 1
ATOM 6115 O O . LYS A 1 782 ? -19.477 15.764 38.311 1.00 85.75 782 LYS A O 1
ATOM 6120 N N . VAL A 1 783 ? -18.556 15.813 40.367 1.00 87.69 783 VAL A N 1
ATOM 6121 C CA . VAL A 1 783 ? -17.171 15.601 39.922 1.00 87.69 783 VAL A CA 1
ATOM 6122 C C . VAL A 1 783 ? -17.080 14.205 39.311 1.00 87.69 783 VAL A C 1
ATOM 6124 O O . VAL A 1 783 ? -17.534 13.235 39.927 1.00 87.69 783 VAL A O 1
ATOM 6127 N N . GLU A 1 784 ? -16.514 14.100 38.114 1.00 90.19 784 GLU A N 1
ATOM 6128 C CA . GLU A 1 784 ? -16.371 12.828 37.422 1.00 90.19 784 GLU A CA 1
ATOM 6129 C C . GLU A 1 784 ? -15.458 11.881 38.212 1.00 90.19 784 GLU A C 1
ATOM 6131 O O . GLU A 1 784 ? -14.323 12.208 38.557 1.00 90.19 784 GLU A O 1
ATOM 6136 N N . THR A 1 785 ? -15.976 10.686 38.493 1.00 94.62 785 THR A N 1
ATOM 6137 C CA . THR A 1 785 ? -15.250 9.573 39.112 1.00 94.62 785 THR A CA 1
ATOM 6138 C C . THR A 1 785 ? -15.714 8.299 38.413 1.00 94.62 785 THR A C 1
ATOM 6140 O O . THR A 1 785 ? -16.914 8.035 38.377 1.00 94.62 785 THR A O 1
ATOM 6143 N N . LEU A 1 786 ? -14.804 7.566 37.772 1.00 95.75 786 LEU A N 1
ATOM 6144 C CA . LEU A 1 786 ? -15.139 6.470 36.854 1.00 95.75 786 LEU A CA 1
ATOM 6145 C C . LEU A 1 786 ? -14.172 5.300 37.037 1.00 95.75 786 LEU A C 1
ATOM 6147 O O . LEU A 1 786 ? -12.975 5.506 37.263 1.00 95.75 786 LEU A O 1
ATOM 6151 N N . ALA A 1 787 ? -14.689 4.081 36.908 1.00 97.19 787 ALA A N 1
ATOM 6152 C CA . ALA A 1 787 ? -13.862 2.883 36.859 1.00 97.19 787 ALA A CA 1
ATOM 6153 C C . ALA A 1 787 ? -13.231 2.736 35.467 1.00 97.19 787 ALA A C 1
ATOM 6155 O O . ALA A 1 787 ? -13.880 3.009 34.462 1.00 97.19 787 ALA A O 1
ATOM 6156 N N . GLY A 1 788 ? -11.989 2.272 35.398 1.00 96.81 788 GLY A N 1
ATOM 6157 C CA . GLY A 1 788 ? -11.268 2.093 34.138 1.00 96.81 788 GLY A CA 1
ATOM 6158 C C . GLY A 1 788 ? -9.947 1.369 34.358 1.00 96.81 788 GLY A C 1
ATOM 6159 O O . GLY A 1 788 ? -9.616 1.024 35.494 1.00 96.81 788 GLY A O 1
ATOM 6160 N N . ILE A 1 789 ? -9.178 1.130 33.297 1.00 96.19 789 ILE A N 1
ATOM 6161 C CA . ILE A 1 789 ? -7.877 0.457 33.440 1.00 96.19 789 ILE A CA 1
ATOM 6162 C C . ILE A 1 789 ? -6.842 1.354 34.129 1.00 96.19 789 ILE A C 1
ATOM 6164 O O . ILE A 1 789 ? -6.932 2.587 34.081 1.00 96.19 789 ILE A O 1
ATOM 6168 N N . GLU A 1 790 ? -5.868 0.725 34.785 1.00 93.75 790 GLU A N 1
ATOM 6169 C CA . GLU A 1 790 ? -4.735 1.414 35.407 1.00 93.75 790 GLU A CA 1
ATOM 6170 C C . GLU A 1 790 ? -3.826 2.122 34.377 1.00 93.75 790 GLU A C 1
ATOM 6172 O O . GLU A 1 790 ? -3.759 1.759 33.207 1.00 93.75 790 GLU A O 1
ATOM 6177 N N . GLN A 1 791 ? -3.103 3.159 34.804 1.00 91.06 791 GLN A N 1
ATOM 6178 C CA . GLN A 1 791 ? -2.274 4.004 33.923 1.00 91.06 791 GLN A CA 1
ATOM 6179 C C . GLN A 1 791 ? -0.775 3.654 33.934 1.00 91.06 791 GLN A C 1
ATOM 6181 O O . GLN A 1 791 ? 0.050 4.377 33.362 1.00 91.06 791 GLN A O 1
ATOM 6186 N N . GLY A 1 792 ? -0.406 2.579 34.634 1.00 90.31 792 GLY A N 1
ATOM 6187 C CA . GLY A 1 792 ? 0.982 2.161 34.818 1.00 90.31 792 GLY A CA 1
ATOM 6188 C C . GLY A 1 792 ? 1.656 1.683 33.530 1.00 90.31 792 GLY A C 1
ATOM 6189 O O . GLY A 1 792 ? 1.004 1.395 32.525 1.00 90.31 792 GLY A O 1
ATOM 6190 N N . ASP A 1 793 ? 2.981 1.542 33.571 1.00 91.62 793 ASP A N 1
ATOM 6191 C CA . ASP A 1 793 ? 3.741 1.032 32.424 1.00 91.62 793 ASP A CA 1
ATOM 6192 C C . ASP A 1 793 ? 3.353 -0.413 32.064 1.00 91.62 793 ASP A C 1
ATOM 6194 O O . ASP A 1 793 ? 3.415 -0.771 30.894 1.00 91.62 793 ASP A O 1
ATOM 6198 N N . GLU A 1 794 ? 2.824 -1.207 33.002 1.00 92.56 794 GLU A N 1
ATOM 6199 C CA . GLU A 1 794 ? 2.263 -2.537 32.715 1.00 92.56 794 GLU A CA 1
ATOM 6200 C C . GLU A 1 794 ? 1.043 -2.482 31.783 1.00 92.56 794 GLU A C 1
ATOM 6202 O O . GLU A 1 794 ? 0.929 -3.299 30.870 1.00 92.56 794 GLU A O 1
ATOM 6207 N N . SER A 1 795 ? 0.187 -1.462 31.906 1.00 94.44 795 SER A N 1
ATOM 6208 C CA . SER A 1 795 ? -0.899 -1.233 30.939 1.00 94.44 795 SER A CA 1
ATOM 6209 C C . SER A 1 795 ? -0.370 -0.828 29.573 1.00 94.44 795 SER A C 1
ATOM 6211 O O . SER A 1 795 ? -0.913 -1.237 28.546 1.00 94.44 795 SER A O 1
ATOM 6213 N N . LYS A 1 796 ? 0.738 -0.081 29.537 1.00 95.69 796 LYS A N 1
ATOM 6214 C CA . LYS A 1 796 ? 1.376 0.295 28.274 1.00 95.69 796 LYS A CA 1
ATOM 6215 C C . LYS A 1 796 ? 2.017 -0.917 27.594 1.00 95.69 796 LYS A C 1
ATOM 6217 O O . LYS A 1 796 ? 1.802 -1.125 26.404 1.00 95.69 796 LYS A O 1
ATOM 6222 N N . ARG A 1 797 ? 2.718 -1.768 28.355 1.00 96.44 797 ARG A N 1
ATOM 6223 C CA . ARG A 1 797 ? 3.221 -3.077 27.903 1.00 96.44 797 ARG A CA 1
ATOM 6224 C C . ARG A 1 797 ? 2.090 -3.934 27.356 1.00 96.44 797 ARG A C 1
ATOM 6226 O O . ARG A 1 797 ? 2.205 -4.429 26.242 1.00 96.44 797 ARG A O 1
ATOM 6233 N N . PHE A 1 798 ? 1.003 -4.089 28.110 1.00 97.31 798 PHE A N 1
ATOM 6234 C CA . PHE A 1 798 ? -0.137 -4.908 27.712 1.00 97.31 798 PHE A CA 1
ATOM 6235 C C . PHE A 1 798 ? -0.765 -4.420 26.402 1.00 97.31 798 PHE A C 1
ATOM 6237 O O . PHE A 1 798 ? -0.967 -5.223 25.491 1.00 97.31 798 PHE A O 1
ATOM 6244 N N . LEU A 1 799 ? -1.030 -3.117 26.272 1.00 97.56 799 LEU A N 1
ATOM 6245 C CA . LEU A 1 799 ? -1.672 -2.569 25.078 1.00 97.56 799 LEU A CA 1
ATOM 6246 C C . LEU A 1 799 ? -0.744 -2.573 23.852 1.00 97.56 799 LEU A C 1
ATOM 6248 O O . LEU A 1 799 ? -1.170 -2.960 22.761 1.00 97.56 799 LEU A O 1
ATOM 6252 N N . TRP A 1 800 ? 0.524 -2.187 24.020 1.00 97.12 800 TRP A N 1
ATOM 6253 C CA . TRP A 1 800 ? 1.469 -2.097 22.907 1.00 97.12 800 TRP A CA 1
ATOM 6254 C C . TRP A 1 800 ? 2.026 -3.459 22.478 1.00 97.12 800 TRP A C 1
ATOM 6256 O O . TRP A 1 800 ? 2.062 -3.740 21.283 1.00 97.12 800 TRP A O 1
ATOM 6266 N N . ASN A 1 801 ? 2.422 -4.336 23.409 1.00 96.00 801 ASN A N 1
ATOM 6267 C CA . ASN A 1 801 ? 3.090 -5.607 23.079 1.00 96.00 801 ASN A CA 1
ATOM 6268 C C . ASN A 1 801 ? 2.128 -6.682 22.542 1.00 96.00 801 ASN A C 1
ATOM 6270 O O . ASN A 1 801 ? 2.573 -7.592 21.849 1.00 96.00 801 ASN A O 1
ATOM 6274 N N . ASN A 1 802 ? 0.819 -6.582 22.813 1.00 96.50 802 ASN A N 1
ATOM 6275 C CA . ASN A 1 802 ? -0.195 -7.381 22.105 1.00 96.50 802 ASN A CA 1
ATOM 6276 C C . ASN A 1 802 ? -0.524 -6.815 20.708 1.00 96.50 802 ASN A C 1
ATOM 6278 O O . ASN A 1 802 ? -1.227 -7.462 19.932 1.00 96.50 802 ASN A O 1
ATOM 6282 N N . HIS A 1 803 ? 0.002 -5.628 20.379 1.00 95.81 803 HIS A N 1
ATOM 6283 C CA . HIS A 1 803 ? -0.176 -4.922 19.112 1.00 95.81 803 HIS A CA 1
ATOM 6284 C C . HIS A 1 803 ? -1.660 -4.741 18.736 1.00 95.81 803 HIS A C 1
ATOM 6286 O O . HIS A 1 803 ? -2.087 -5.122 17.641 1.00 95.81 803 HIS A O 1
ATOM 6292 N N . PHE A 1 804 ? -2.457 -4.168 19.644 1.00 98.38 804 PHE A N 1
ATOM 6293 C CA . PHE A 1 804 ? -3.839 -3.787 19.338 1.00 98.38 804 PHE A CA 1
ATOM 6294 C C . PHE A 1 804 ? -3.884 -2.615 18.347 1.00 98.38 804 PHE A C 1
ATOM 6296 O O . PHE A 1 804 ? -3.074 -1.693 18.417 1.00 98.38 804 PHE A O 1
ATOM 6303 N N . ALA A 1 805 ? -4.854 -2.628 17.432 1.00 97.94 805 ALA A N 1
ATOM 6304 C CA . ALA A 1 805 ? -5.075 -1.537 16.482 1.00 97.94 805 ALA A CA 1
ATOM 6305 C C . ALA A 1 805 ? -5.825 -0.347 17.097 1.00 97.94 805 ALA A C 1
ATOM 6307 O O . ALA A 1 805 ? -5.625 0.785 16.662 1.00 97.94 805 ALA A O 1
ATOM 6308 N N . ALA A 1 806 ? -6.683 -0.610 18.085 1.00 98.38 806 ALA A N 1
ATOM 6309 C CA . ALA A 1 806 ? -7.464 0.365 18.842 1.00 98.38 806 ALA A CA 1
ATOM 6310 C C . ALA A 1 806 ? -7.954 -0.267 20.158 1.00 98.38 806 ALA A C 1
ATOM 6312 O O . ALA A 1 806 ? -8.042 -1.498 20.257 1.00 98.38 806 ALA A O 1
ATOM 6313 N N . VAL A 1 807 ? -8.326 0.567 21.133 1.00 98.38 807 VAL A N 1
ATOM 6314 C CA . VAL A 1 807 ? -8.982 0.140 22.381 1.00 98.38 807 VAL A CA 1
ATOM 6315 C C . VAL A 1 807 ? -10.300 0.888 22.568 1.00 98.38 807 VAL A C 1
ATOM 6317 O O . VAL A 1 807 ? -10.362 2.095 22.354 1.00 98.38 807 VAL A O 1
ATOM 6320 N N . ALA A 1 808 ? -11.361 0.183 22.958 1.00 98.31 808 ALA A N 1
ATOM 6321 C CA . ALA A 1 808 ? -12.679 0.756 23.211 1.00 98.31 808 ALA A CA 1
ATOM 6322 C C . ALA A 1 808 ? -13.318 0.219 24.502 1.00 98.31 808 ALA A C 1
ATOM 6324 O O . ALA A 1 808 ? -12.964 -0.863 24.974 1.00 98.31 808 ALA A O 1
ATOM 6325 N N . SER A 1 809 ? -14.290 0.937 25.068 1.00 98.06 809 SER A N 1
ATOM 6326 C CA . SER A 1 809 ? -15.041 0.487 26.245 1.00 98.06 809 SER A CA 1
ATOM 6327 C C . SER A 1 809 ? -16.471 1.031 26.332 1.00 98.06 809 SER A C 1
ATOM 6329 O O . SER A 1 809 ? -16.847 1.943 25.596 1.00 98.06 809 SER A O 1
ATOM 6331 N N . ASP A 1 810 ? -17.267 0.491 27.262 1.00 97.69 810 ASP A N 1
ATOM 6332 C CA . ASP A 1 810 ? -18.564 1.073 27.641 1.00 97.69 810 ASP A CA 1
ATOM 6333 C C . ASP A 1 810 ? -18.454 2.257 28.624 1.00 97.69 810 ASP A C 1
ATOM 6335 O O . ASP A 1 810 ? -19.466 2.893 28.922 1.00 97.69 810 ASP A O 1
ATOM 6339 N N . GLN A 1 811 ? -17.249 2.566 29.119 1.00 95.94 811 GLN A N 1
ATOM 6340 C CA . GLN A 1 811 ? -16.996 3.691 30.024 1.00 95.94 811 GLN A CA 1
ATOM 6341 C C . GLN A 1 811 ? -16.857 5.030 29.270 1.00 95.94 811 GLN A C 1
ATOM 6343 O O . GLN A 1 811 ? -16.484 5.034 28.096 1.00 95.94 811 GLN A O 1
ATOM 6348 N N . PRO A 1 812 ? -17.097 6.174 29.943 1.00 94.31 812 PRO A N 1
ATOM 6349 C CA . PRO A 1 812 ? -16.795 7.523 29.450 1.00 94.31 812 PRO A CA 1
ATOM 6350 C C . PRO A 1 812 ? -15.320 7.923 29.567 1.00 94.31 812 PRO A C 1
ATOM 6352 O O . PRO A 1 812 ? -14.991 9.046 29.209 1.00 94.31 812 PRO A O 1
ATOM 6355 N N . THR A 1 813 ? -14.479 7.056 30.138 1.00 93.75 813 THR A N 1
ATOM 6356 C CA . THR A 1 813 ? -13.016 7.102 30.049 1.00 93.75 813 THR A CA 1
ATOM 6357 C C . THR A 1 813 ? -12.494 5.668 29.981 1.00 93.75 813 THR A C 1
ATOM 6359 O O . THR A 1 813 ? -12.865 4.852 30.825 1.00 93.75 813 THR A O 1
ATOM 6362 N N . VAL A 1 814 ? -11.621 5.320 29.028 1.00 94.25 814 VAL A N 1
ATOM 6363 C CA . VAL A 1 814 ? -10.993 3.971 29.028 1.00 94.25 814 VAL A CA 1
ATOM 6364 C C . VAL A 1 814 ? -10.123 3.748 30.279 1.00 94.25 814 VAL A C 1
ATOM 6366 O O . VAL A 1 814 ? -10.099 2.650 30.839 1.00 94.25 814 VAL A O 1
ATOM 6369 N N . GLU A 1 815 ? -9.431 4.790 30.743 1.00 95.19 815 GLU A N 1
ATOM 6370 C CA . GLU A 1 815 ? -8.642 4.785 31.984 1.00 95.19 815 GLU A CA 1
ATOM 6371 C C . GLU A 1 815 ? -9.471 5.190 33.218 1.00 95.19 815 GLU A C 1
ATOM 6373 O O . GLU A 1 815 ? -10.471 5.899 33.102 1.00 95.19 815 GLU A O 1
ATOM 6378 N N . SER A 1 816 ? -9.057 4.762 34.417 1.00 95.50 816 SER A N 1
ATOM 6379 C CA . SER A 1 816 ? -9.728 5.135 35.677 1.00 95.50 816 SER A CA 1
ATOM 6380 C C . SER A 1 816 ? -9.664 6.647 35.931 1.00 95.50 816 SER A C 1
ATOM 6382 O O . SER A 1 816 ? -8.576 7.224 35.939 1.00 95.50 816 SER A O 1
ATOM 6384 N N . TRP A 1 817 ? -10.799 7.287 36.231 1.00 94.19 817 TRP A N 1
ATOM 6385 C CA . TRP A 1 817 ? -10.886 8.747 36.373 1.00 94.19 817 TRP A CA 1
ATOM 6386 C C . TRP A 1 817 ? -11.262 9.203 37.803 1.00 94.19 817 TRP A C 1
ATOM 6388 O O . TRP A 1 817 ? -12.144 8.590 38.417 1.00 94.19 817 TRP A O 1
ATOM 6398 N N . PRO A 1 818 ? -10.666 10.288 38.345 1.00 92.31 818 PRO A N 1
ATOM 6399 C CA . PRO A 1 818 ? -9.550 11.040 37.775 1.00 92.31 818 PRO A CA 1
ATOM 6400 C C . PRO A 1 818 ? -8.237 10.234 37.828 1.00 92.31 818 PRO A C 1
ATOM 6402 O O . PRO A 1 818 ? -8.026 9.473 38.775 1.00 92.31 818 PRO A O 1
ATOM 6405 N N . PRO A 1 819 ? -7.351 10.396 36.831 1.00 87.56 819 PRO A N 1
ATOM 6406 C CA . PRO A 1 819 ? -6.103 9.648 36.748 1.00 87.56 819 PRO A CA 1
ATOM 6407 C C . PRO A 1 819 ? -5.077 10.106 37.803 1.00 87.56 819 PRO A C 1
ATOM 6409 O O . PRO A 1 819 ? -5.056 11.282 38.189 1.00 87.56 819 PRO A O 1
ATOM 6412 N N . PRO A 1 820 ? -4.187 9.209 38.268 1.00 81.69 820 PRO A N 1
ATOM 6413 C CA . PRO A 1 820 ? -3.152 9.536 39.240 1.00 81.69 820 PRO A CA 1
ATOM 6414 C C . PRO A 1 820 ? -2.037 10.357 38.577 1.00 81.69 820 PRO A C 1
ATOM 6416 O O . PRO A 1 820 ? -1.162 9.818 37.899 1.00 81.69 820 PRO A O 1
ATOM 6419 N N . PHE A 1 821 ? -2.051 11.677 38.777 1.00 67.31 821 PHE A N 1
ATOM 6420 C CA . PHE A 1 821 ? -1.050 12.594 38.218 1.00 67.31 821 PHE A CA 1
ATOM 6421 C C . PHE A 1 821 ? 0.396 12.131 38.516 1.00 67.31 821 PHE A C 1
ATOM 6423 O O . PHE A 1 821 ? 0.695 11.833 39.676 1.00 67.31 821 PHE A O 1
ATOM 6430 N N . PRO A 1 822 ? 1.316 12.107 37.526 1.00 67.75 822 PRO A N 1
ATOM 6431 C CA . PRO A 1 822 ? 1.199 12.633 36.155 1.00 67.75 822 PRO A CA 1
ATOM 6432 C C . PRO A 1 822 ? 0.716 11.615 35.096 1.00 67.75 822 PRO A C 1
ATOM 6434 O O . PRO A 1 822 ? 0.809 11.878 33.895 1.00 67.75 822 PRO A O 1
ATOM 6437 N N . HIS A 1 823 ? 0.245 10.434 35.499 1.00 74.88 823 HIS A N 1
ATOM 6438 C CA . HIS A 1 823 ? -0.022 9.313 34.599 1.00 74.88 823 HIS A CA 1
ATOM 6439 C C . HIS A 1 823 ? -1.405 9.423 33.941 1.00 74.88 823 HIS A C 1
ATOM 6441 O O . HIS A 1 823 ? -2.386 8.940 34.489 1.00 74.88 823 HIS A O 1
ATOM 6447 N N . HIS A 1 824 ? -1.468 10.023 32.750 1.00 88.94 824 HIS A N 1
ATOM 6448 C CA . HIS A 1 824 ? -2.637 9.952 31.861 1.00 88.94 824 HIS A CA 1
ATOM 6449 C C . HIS A 1 824 ? -2.360 8.967 30.721 1.00 88.94 824 HIS A C 1
ATOM 6451 O O . HIS A 1 824 ? -1.420 9.174 29.940 1.00 88.94 824 HIS A O 1
ATOM 6457 N N . LEU A 1 825 ? -3.182 7.928 30.586 1.00 93.50 825 LEU A N 1
ATOM 6458 C CA . LEU A 1 825 ? -3.048 6.943 29.514 1.00 93.50 825 LEU A CA 1
ATOM 6459 C C . LEU A 1 825 ? -3.428 7.542 28.149 1.00 93.50 825 LEU A C 1
ATOM 6461 O O . LEU A 1 825 ? -2.726 7.278 27.173 1.00 93.50 825 LEU A O 1
ATOM 6465 N N . HIS A 1 826 ? -4.416 8.447 28.092 1.00 94.44 826 HIS A N 1
ATOM 6466 C CA . HIS A 1 826 ? -4.801 9.206 26.888 1.00 94.44 826 HIS A CA 1
ATOM 6467 C C . HIS A 1 826 ? -3.611 9.847 26.155 1.00 94.44 826 HIS A C 1
ATOM 6469 O O . HIS A 1 826 ? -3.519 9.767 24.930 1.00 94.44 826 HIS A O 1
ATOM 6475 N N . GLN A 1 827 ? -2.661 10.436 26.896 1.00 94.38 827 GLN A N 1
ATOM 6476 C CA . GLN A 1 827 ? -1.447 11.030 26.317 1.00 94.38 827 GLN A CA 1
ATOM 6477 C C . GLN A 1 827 ? -0.560 9.986 25.625 1.00 94.38 827 GLN A C 1
ATOM 6479 O O . GLN A 1 827 ? 0.080 10.284 24.621 1.00 94.38 827 GLN A O 1
ATOM 6484 N N . THR A 1 828 ? -0.509 8.764 26.159 1.00 95.12 828 THR A N 1
ATOM 6485 C CA . THR A 1 828 ? 0.278 7.676 25.565 1.00 95.12 828 THR A CA 1
ATOM 6486 C C . THR A 1 828 ? -0.415 7.170 24.302 1.00 95.12 828 THR A C 1
ATOM 6488 O O . THR A 1 828 ? 0.188 7.155 23.232 1.00 95.12 828 THR A O 1
ATOM 6491 N N . LEU A 1 829 ? -1.703 6.831 24.404 1.00 97.12 829 LEU A N 1
ATOM 6492 C CA . LEU A 1 829 ? -2.459 6.253 23.295 1.00 97.12 829 LEU A CA 1
ATOM 6493 C C . LEU A 1 829 ? -2.535 7.222 22.107 1.00 97.12 829 LEU A C 1
ATOM 6495 O O . LEU A 1 829 ? -2.028 6.906 21.035 1.00 97.12 829 LEU A O 1
ATOM 6499 N N . LEU A 1 830 ? -3.078 8.428 22.292 1.00 96.75 830 LEU A N 1
ATOM 6500 C CA . LEU A 1 830 ? -3.298 9.359 21.181 1.00 96.75 830 LEU A CA 1
ATOM 6501 C C . LEU A 1 830 ? -2.007 10.059 20.736 1.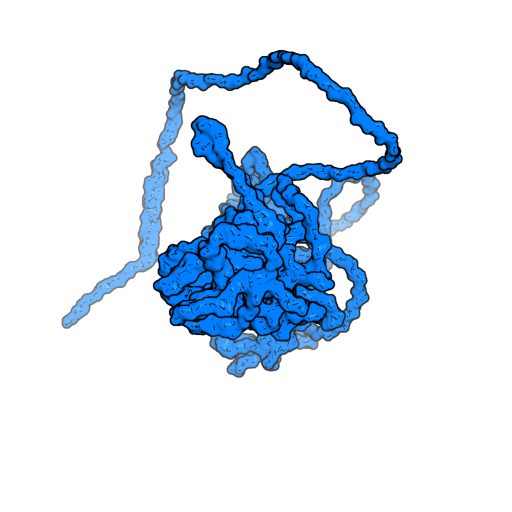00 96.75 830 LEU A C 1
ATOM 6503 O O . LEU A 1 830 ? -1.694 10.062 19.546 1.00 96.75 830 LEU A O 1
ATOM 6507 N N . ALA A 1 831 ? -1.235 10.634 21.665 1.00 96.19 831 ALA A N 1
ATOM 6508 C CA . ALA A 1 831 ? -0.118 11.508 21.298 1.00 96.19 831 ALA A CA 1
ATOM 6509 C C . ALA A 1 831 ? 1.220 10.778 21.077 1.00 96.19 831 ALA A C 1
ATOM 6511 O O . ALA A 1 831 ? 2.013 11.260 20.271 1.00 96.19 831 ALA A O 1
ATOM 6512 N N . LEU A 1 832 ? 1.489 9.631 21.720 1.00 96.00 832 LEU A N 1
ATOM 6513 C CA . LEU A 1 832 ? 2.731 8.861 21.496 1.00 96.00 832 LEU A CA 1
ATOM 6514 C C . LEU A 1 832 ? 2.579 7.730 20.468 1.00 96.00 832 LEU A C 1
ATOM 6516 O O . LEU A 1 832 ? 3.549 7.436 19.768 1.00 96.00 832 LEU A O 1
ATOM 6520 N N . TRP A 1 833 ? 1.405 7.094 20.372 1.00 96.94 833 TRP A N 1
ATOM 6521 C CA . TRP A 1 833 ? 1.186 5.914 19.510 1.00 96.94 833 TRP A CA 1
ATOM 6522 C C . TRP A 1 833 ? 0.245 6.132 18.328 1.00 96.94 833 TRP A C 1
ATOM 6524 O O . TRP A 1 833 ? 0.307 5.388 17.349 1.00 96.94 833 TRP A O 1
ATOM 6534 N N . GLY A 1 834 ? -0.646 7.115 18.431 1.00 97.12 834 GLY A N 1
ATOM 6535 C CA . GLY A 1 834 ? -1.755 7.276 17.502 1.00 97.12 834 GLY A CA 1
ATOM 6536 C C . GLY A 1 834 ? -2.767 6.127 17.573 1.00 97.12 834 GLY A C 1
ATOM 6537 O O . GLY A 1 834 ? -3.293 5.698 16.549 1.00 97.12 834 GLY A O 1
ATOM 6538 N N . MET A 1 835 ? -3.010 5.598 18.774 1.00 97.94 835 MET A N 1
ATOM 6539 C CA . MET A 1 835 ? -4.011 4.570 19.038 1.00 97.94 835 MET A CA 1
ATOM 6540 C C . MET A 1 835 ? -5.389 5.197 19.297 1.00 97.94 835 MET A C 1
ATOM 6542 O O . MET A 1 835 ? -5.514 5.969 20.250 1.00 97.94 835 MET A O 1
ATOM 6546 N N . PRO A 1 836 ? -6.427 4.863 18.502 1.00 97.19 836 PRO A N 1
ATOM 6547 C CA . PRO A 1 836 ? -7.794 5.308 18.750 1.00 97.19 836 PRO A CA 1
ATOM 6548 C C . PRO A 1 836 ? -8.318 4.827 20.105 1.00 97.19 836 PRO A C 1
ATOM 6550 O O . PRO A 1 836 ? -8.140 3.658 20.468 1.00 97.19 836 PRO A O 1
ATOM 6553 N N . ILE A 1 837 ? -9.024 5.723 20.795 1.00 98.19 837 ILE A N 1
ATOM 6554 C CA . ILE A 1 837 ? -9.729 5.458 22.053 1.00 98.19 837 ILE A CA 1
ATOM 6555 C C . ILE A 1 837 ? -11.231 5.516 21.776 1.00 98.19 837 ILE A C 1
ATOM 6557 O O . ILE A 1 837 ? -11.724 6.508 21.237 1.00 98.19 837 ILE A O 1
ATOM 6561 N N . GLY A 1 838 ? -11.935 4.426 22.076 1.00 97.69 838 GLY A N 1
ATOM 6562 C CA . GLY A 1 838 ? -13.375 4.283 21.884 1.00 97.69 838 GLY A CA 1
ATOM 6563 C C . GLY A 1 838 ? -14.117 4.284 23.216 1.00 97.69 838 GLY A C 1
ATOM 6564 O O . GLY A 1 838 ? -13.762 3.544 24.132 1.00 97.69 838 GLY A O 1
ATOM 6565 N N . GLU A 1 839 ? -15.162 5.088 23.343 1.00 97.00 839 GLU A N 1
ATOM 6566 C CA . GLU A 1 839 ? -15.801 5.330 24.641 1.00 97.00 839 GLU A CA 1
ATOM 6567 C C . GLU A 1 839 ? -17.323 5.305 24.540 1.00 97.00 839 GLU A C 1
ATOM 6569 O O . GLU A 1 839 ? -17.898 5.584 23.487 1.00 97.00 839 GLU A O 1
ATOM 6574 N N . ILE A 1 840 ? -17.976 4.938 25.646 1.00 96.25 840 ILE A N 1
ATOM 6575 C CA . IL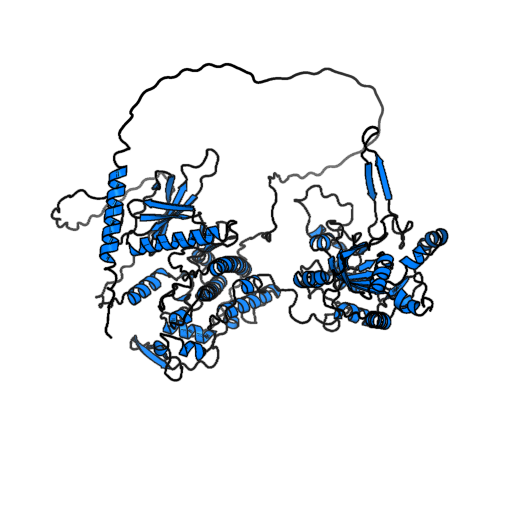E A 1 840 ? -19.434 4.829 25.785 1.00 96.25 840 ILE A CA 1
ATOM 6576 C C . ILE A 1 840 ? -20.054 3.908 24.705 1.00 96.25 840 ILE A C 1
ATOM 6578 O O . ILE A 1 840 ? -21.133 4.182 24.178 1.00 96.25 840 ILE A O 1
ATOM 6582 N N . PHE A 1 841 ? -19.383 2.813 24.328 1.00 97.62 841 PHE A N 1
ATOM 6583 C CA . PHE A 1 841 ? -19.934 1.811 23.401 1.00 97.62 841 PHE A CA 1
ATOM 6584 C C . PHE A 1 841 ? -21.070 1.019 24.080 1.00 97.62 841 PHE A C 1
ATOM 6586 O O . PHE A 1 841 ? -20.970 0.657 25.253 1.00 97.62 841 PHE A O 1
ATOM 6593 N N . ASP A 1 842 ? -22.141 0.690 23.349 1.00 97.44 842 ASP A N 1
ATOM 6594 C CA . ASP A 1 842 ? -23.179 -0.220 23.855 1.00 97.44 842 ASP A CA 1
ATOM 6595 C C . ASP A 1 842 ? -22.729 -1.676 23.673 1.00 97.44 842 ASP A C 1
ATOM 6597 O O . ASP A 1 842 ? -22.711 -2.224 22.568 1.00 97.44 842 ASP A O 1
ATOM 6601 N N . LEU A 1 843 ? -22.329 -2.296 24.783 1.00 98.00 843 LEU A N 1
ATOM 6602 C CA . LEU A 1 843 ? -21.795 -3.656 24.818 1.00 98.00 843 LEU A CA 1
ATOM 6603 C C . LEU A 1 843 ? -22.781 -4.684 25.394 1.00 98.00 843 LEU A C 1
ATOM 6605 O O . LEU A 1 843 ? -22.442 -5.867 25.454 1.00 98.00 843 LEU A O 1
ATOM 6609 N N . GLU A 1 844 ? -23.998 -4.297 25.797 1.00 97.19 844 GLU A N 1
ATOM 6610 C CA . GLU A 1 844 ? -24.927 -5.208 26.490 1.00 97.19 844 GLU A CA 1
ATOM 6611 C C . GLU A 1 844 ? -25.445 -6.316 25.555 1.00 97.19 844 GLU A C 1
ATOM 6613 O O . GLU A 1 844 ? -25.470 -7.499 25.912 1.00 97.19 844 GLU A O 1
ATOM 6618 N N . ALA A 1 845 ? -25.806 -5.955 24.319 1.00 97.69 845 ALA A N 1
ATOM 6619 C CA . ALA A 1 845 ? -26.234 -6.914 23.300 1.00 97.69 845 ALA A CA 1
ATOM 6620 C C . ALA A 1 845 ? -25.093 -7.855 22.866 1.00 97.69 845 ALA A C 1
ATOM 6622 O O . ALA A 1 845 ? -25.328 -9.043 22.616 1.00 97.69 845 ALA A O 1
ATOM 6623 N N . LEU A 1 846 ? -23.860 -7.338 22.818 1.00 98.25 846 LEU A N 1
ATOM 6624 C CA . LEU A 1 846 ? -22.662 -8.098 22.463 1.00 98.25 846 LEU A CA 1
ATOM 6625 C C . LEU A 1 846 ? -22.277 -9.085 23.572 1.00 98.25 846 LEU A C 1
ATOM 6627 O O . LEU A 1 846 ? -22.144 -10.271 23.292 1.00 98.25 846 LEU A O 1
ATOM 6631 N N . SER A 1 847 ? -22.187 -8.626 24.825 1.00 97.94 847 SER A N 1
ATOM 6632 C CA . SER A 1 847 ? -21.950 -9.454 26.020 1.00 97.94 847 SER A CA 1
ATOM 6633 C C . SER A 1 847 ? -22.876 -10.670 26.056 1.00 97.94 847 SER A C 1
ATOM 6635 O O . SER A 1 847 ? -22.419 -11.815 26.139 1.00 97.94 847 SER A O 1
ATOM 6637 N N . LYS A 1 848 ? -24.185 -10.435 25.890 1.00 97.44 848 LYS A N 1
ATOM 6638 C CA . LYS A 1 848 ? -25.186 -11.502 25.833 1.00 97.44 848 LYS A CA 1
ATOM 6639 C C . LYS A 1 848 ? -24.898 -12.501 24.708 1.00 97.44 848 LYS A C 1
ATOM 6641 O O . LYS A 1 848 ? -24.929 -13.703 24.951 1.00 97.44 848 LYS A O 1
ATOM 6646 N N . ALA A 1 849 ? -24.596 -12.032 23.499 1.00 97.75 849 ALA A N 1
ATOM 6647 C CA . ALA A 1 849 ? -24.357 -12.900 22.347 1.00 97.75 849 ALA A CA 1
ATOM 6648 C C . ALA A 1 849 ? -23.032 -13.683 22.425 1.00 97.75 849 ALA A C 1
ATOM 6650 O O . ALA A 1 849 ? -22.984 -14.848 22.023 1.00 97.75 849 ALA A O 1
ATOM 6651 N N . CYS A 1 850 ? -21.974 -13.082 22.970 1.00 97.38 850 CYS A N 1
ATOM 6652 C CA . CYS A 1 850 ? -20.704 -13.756 23.225 1.00 97.38 850 CYS A CA 1
ATOM 6653 C C . CYS A 1 850 ? -20.872 -14.868 24.275 1.00 97.38 850 CYS A C 1
ATOM 6655 O O . CYS A 1 850 ? -20.378 -15.980 24.091 1.00 97.38 850 CYS A O 1
ATOM 6657 N N . ALA A 1 851 ? -21.659 -14.616 25.326 1.00 96.25 851 ALA A N 1
ATOM 6658 C CA . ALA A 1 851 ? -21.997 -15.617 26.335 1.00 96.25 851 ALA A CA 1
ATOM 6659 C C . ALA A 1 851 ? -22.929 -16.731 25.816 1.00 96.25 851 ALA A C 1
ATOM 6661 O O . ALA A 1 851 ? -22.713 -17.896 26.136 1.00 96.25 851 ALA A O 1
ATOM 6662 N N . GLU A 1 852 ? -23.926 -16.406 24.983 1.00 96.19 852 GLU A N 1
ATOM 6663 C CA . GLU A 1 852 ? -24.799 -17.385 24.301 1.00 96.19 852 GLU A CA 1
ATOM 6664 C C . GLU A 1 852 ? -24.017 -18.366 23.408 1.00 96.19 852 GLU A C 1
ATOM 6666 O O . GLU A 1 852 ? -24.484 -19.474 23.152 1.00 96.19 852 GLU A O 1
ATOM 6671 N N . THR A 1 853 ? -22.848 -17.956 22.907 1.00 95.62 853 THR A N 1
ATOM 6672 C CA . THR A 1 853 ? -22.062 -18.698 21.905 1.00 95.62 853 THR A CA 1
ATOM 6673 C C . THR A 1 853 ? -20.738 -19.252 22.433 1.00 95.62 853 THR A C 1
ATOM 6675 O O . THR A 1 853 ? -20.086 -20.027 21.734 1.00 95.62 853 THR A O 1
ATOM 6678 N N . GLY A 1 854 ? -20.314 -18.847 23.635 1.00 95.62 854 GLY A N 1
ATOM 6679 C CA . GLY A 1 854 ? -18.982 -19.137 24.172 1.00 95.62 854 GLY A CA 1
ATOM 6680 C C . GLY A 1 854 ? -17.832 -18.488 23.389 1.00 95.62 854 GLY A C 1
ATOM 6681 O O . GLY A 1 854 ? -16.685 -18.893 23.562 1.00 95.62 854 GLY A O 1
ATOM 6682 N N . ARG A 1 855 ? -18.109 -17.513 22.510 1.00 96.44 855 ARG A N 1
ATOM 6683 C CA . ARG A 1 855 ? -17.110 -16.834 21.671 1.00 96.44 855 ARG A CA 1
ATOM 6684 C C . ARG A 1 855 ? -17.058 -15.349 21.985 1.00 96.44 855 ARG A C 1
ATOM 6686 O O . ARG A 1 855 ? -18.007 -14.626 21.716 1.00 96.44 855 ARG A O 1
ATOM 6693 N N . TYR A 1 856 ? -15.903 -14.888 22.450 1.00 98.25 856 TYR A N 1
ATOM 6694 C CA . TYR A 1 856 ? -15.631 -13.473 22.727 1.00 98.25 856 TYR A CA 1
ATOM 6695 C C . TYR A 1 856 ? -14.812 -12.790 21.613 1.00 98.25 856 TYR A C 1
ATOM 6697 O O . TYR A 1 856 ? -14.242 -11.721 21.820 1.00 98.25 856 TYR A O 1
ATOM 6705 N N . THR A 1 857 ? -14.764 -13.407 20.424 1.00 98.44 857 THR A N 1
ATOM 6706 C CA . THR A 1 857 ? -14.074 -12.906 19.224 1.00 98.44 857 THR A CA 1
ATOM 6707 C C . THR A 1 857 ? -15.033 -12.861 18.037 1.00 98.44 857 THR A C 1
ATOM 6709 O O . THR A 1 857 ? -15.831 -13.778 17.833 1.00 98.44 857 THR A O 1
ATOM 6712 N N . PHE A 1 858 ? -14.966 -11.777 17.270 1.00 98.56 858 PHE A N 1
ATOM 6713 C CA . PHE A 1 858 ? -15.896 -11.449 16.185 1.00 98.56 858 PHE A CA 1
ATOM 6714 C C . PHE A 1 858 ? -15.187 -10.594 15.131 1.00 98.56 858 PHE A C 1
ATOM 6716 O O . PHE A 1 858 ? -14.114 -10.041 15.381 1.00 98.56 858 PHE A O 1
ATOM 6723 N N . PHE A 1 859 ? -15.782 -10.456 13.948 1.00 98.69 859 PHE A N 1
ATOM 6724 C CA . PHE A 1 859 ? -15.354 -9.413 13.019 1.00 98.69 859 PHE A CA 1
ATOM 6725 C C . PHE A 1 859 ? -15.972 -8.085 13.465 1.00 98.69 859 PHE A C 1
ATOM 6727 O O . PHE A 1 859 ? -17.173 -8.013 13.729 1.00 98.69 859 PHE A O 1
ATOM 6734 N N . PHE A 1 860 ? -15.149 -7.051 13.593 1.00 98.69 860 PHE A N 1
ATOM 6735 C CA . PHE A 1 860 ? -15.555 -5.706 13.984 1.00 98.69 860 PHE A CA 1
ATOM 6736 C C . PHE A 1 860 ? -15.417 -4.769 12.789 1.00 98.69 860 PHE A C 1
ATOM 6738 O O . PHE A 1 860 ? -14.416 -4.822 12.071 1.00 98.69 860 PHE A O 1
ATOM 6745 N N . THR A 1 861 ? -16.390 -3.879 12.613 1.00 98.12 861 THR A N 1
ATOM 6746 C CA . THR A 1 861 ? -16.304 -2.759 11.672 1.00 98.12 861 THR A CA 1
ATOM 6747 C C . THR A 1 861 ? -16.726 -1.473 12.353 1.00 98.12 861 THR A C 1
ATOM 6749 O O . THR A 1 861 ? -17.746 -1.446 13.039 1.00 98.12 861 THR A O 1
ATOM 6752 N N . SER A 1 862 ? -16.017 -0.390 12.081 1.00 98.31 862 SER A N 1
ATOM 6753 C CA . SER A 1 862 ? -16.410 0.962 12.443 1.00 98.31 862 SER A CA 1
ATOM 6754 C C . SER A 1 862 ? -16.040 1.916 11.315 1.00 98.31 862 SER A C 1
ATOM 6756 O O . SER A 1 862 ? -14.983 1.785 10.691 1.00 98.31 862 SER A O 1
ATOM 6758 N N . TRP A 1 863 ? -16.936 2.866 11.050 1.00 97.00 863 TRP A N 1
ATOM 6759 C CA . TRP A 1 863 ? -16.767 3.851 9.990 1.00 97.00 863 TRP A CA 1
ATOM 6760 C C . TRP A 1 863 ? -17.091 5.262 10.501 1.00 97.00 863 TRP A C 1
ATOM 6762 O O . TRP A 1 863 ? -18.249 5.685 10.426 1.00 97.00 863 TRP A O 1
ATOM 6772 N N . PRO A 1 864 ? -16.089 5.986 11.042 1.00 96.25 864 PRO A N 1
ATOM 6773 C CA . PRO A 1 864 ? -16.257 7.359 11.509 1.00 96.25 864 PRO A CA 1
ATOM 6774 C C . PRO A 1 864 ? -16.853 8.285 10.440 1.00 96.25 864 PRO A C 1
ATOM 6776 O O . PRO A 1 864 ? -16.700 8.060 9.236 1.00 96.25 864 PRO A O 1
ATOM 6779 N N . LEU A 1 865 ? -17.493 9.370 10.879 1.00 95.56 865 LEU A N 1
ATOM 6780 C CA . LEU A 1 865 ? -17.945 10.437 9.994 1.00 95.56 865 LEU A CA 1
ATOM 6781 C C . LEU A 1 865 ? -16.737 11.036 9.261 1.00 95.56 865 LEU A C 1
ATOM 6783 O O . LEU A 1 865 ? -15.720 11.365 9.874 1.00 95.56 865 LEU A O 1
ATOM 6787 N N . ASN A 1 866 ? -16.857 11.205 7.944 1.00 94.25 866 ASN A N 1
ATOM 6788 C CA . ASN A 1 866 ? -15.778 11.693 7.082 1.00 94.25 866 ASN A CA 1
ATOM 6789 C C . ASN A 1 866 ? -15.605 13.224 7.189 1.00 94.25 866 ASN A C 1
ATOM 6791 O O . ASN A 1 866 ? -15.850 13.968 6.240 1.00 94.25 866 ASN A O 1
ATOM 6795 N N . ILE A 1 867 ? -15.247 13.697 8.386 1.00 91.56 867 ILE A N 1
ATOM 6796 C CA . ILE A 1 867 ? -15.096 15.116 8.726 1.00 91.56 867 ILE A CA 1
ATOM 6797 C C . ILE A 1 867 ? -13.637 15.520 8.505 1.00 91.56 867 ILE A C 1
ATOM 6799 O O . ILE A 1 867 ? -12.748 15.145 9.276 1.00 91.56 867 ILE A O 1
ATOM 6803 N N . LEU A 1 868 ? -13.395 16.301 7.450 1.00 90.50 868 LEU A N 1
ATOM 6804 C CA . LEU A 1 868 ? -12.088 16.884 7.135 1.00 90.50 868 LEU A CA 1
ATOM 6805 C C . LEU A 1 868 ? -11.553 17.668 8.345 1.00 90.50 868 LEU A C 1
ATOM 6807 O O . LEU A 1 868 ? -12.225 18.566 8.845 1.00 90.50 868 LEU A O 1
ATOM 6811 N N . GLY A 1 869 ? -10.370 17.307 8.851 1.00 89.50 869 GLY A N 1
ATOM 6812 C CA . GLY A 1 869 ? -9.795 17.933 10.050 1.00 89.50 869 GLY A CA 1
ATOM 6813 C C . GLY A 1 869 ? -10.552 17.689 11.370 1.00 89.50 869 GLY A C 1
ATOM 6814 O O . GLY A 1 869 ? -10.194 18.292 12.383 1.00 89.50 869 GLY A O 1
ATOM 6815 N N . GLY A 1 870 ? -11.578 16.829 11.391 1.00 92.50 870 GLY A N 1
ATOM 6816 C CA . GLY A 1 870 ? -12.409 16.581 12.574 1.00 92.50 870 GLY A CA 1
ATOM 6817 C C . GLY A 1 870 ? -11.637 15.963 13.746 1.00 92.50 870 GLY A C 1
ATOM 6818 O O . GLY A 1 870 ? -10.719 15.171 13.542 1.00 92.50 870 GLY A O 1
ATOM 6819 N N . VAL A 1 871 ? -12.014 16.329 14.975 1.00 94.38 871 VAL A N 1
ATOM 6820 C CA . VAL A 1 871 ? -11.282 15.969 16.208 1.00 94.38 871 VAL A CA 1
ATOM 6821 C C . VAL A 1 871 ? -11.657 14.587 16.754 1.00 94.38 871 VAL A C 1
ATOM 6823 O O . VAL A 1 871 ? -10.787 13.842 17.188 1.00 94.38 871 VAL A O 1
ATOM 6826 N N . ALA A 1 872 ? -12.948 14.262 16.732 1.00 95.44 872 ALA A N 1
ATOM 6827 C CA . ALA A 1 872 ? -13.549 13.031 17.246 1.00 95.44 872 ALA A CA 1
ATOM 6828 C C . ALA A 1 872 ? -14.867 12.776 16.494 1.00 95.44 872 ALA A C 1
ATOM 6830 O O . ALA A 1 872 ? -15.418 13.712 15.900 1.00 95.44 872 ALA A O 1
ATOM 6831 N N . SER A 1 873 ? -15.391 11.551 16.514 1.00 96.12 873 SER A N 1
ATOM 6832 C CA . SER A 1 873 ? -16.612 11.175 15.780 1.00 96.12 873 SER A CA 1
ATOM 6833 C C . SER A 1 873 ? -17.386 10.054 16.474 1.00 96.12 873 SER A C 1
ATOM 6835 O O . SER A 1 873 ? -16.751 9.132 16.981 1.00 96.12 873 SER A O 1
ATOM 6837 N N . PRO A 1 874 ? -18.730 10.010 16.356 1.00 96.50 874 PRO A N 1
ATOM 6838 C CA . PRO A 1 874 ? -19.489 8.778 16.547 1.00 96.50 874 PRO A CA 1
ATOM 6839 C C . PRO A 1 874 ? -18.884 7.621 15.730 1.00 96.50 874 PRO A C 1
ATOM 6841 O O . PRO A 1 874 ? -18.479 7.854 14.582 1.00 96.50 874 PRO A O 1
ATOM 6844 N N . PRO A 1 875 ? -18.784 6.395 16.276 1.00 95.81 875 PRO A N 1
ATOM 6845 C CA . PRO A 1 875 ? -17.942 5.361 15.688 1.00 95.81 875 PRO A CA 1
ATOM 6846 C C . PRO A 1 875 ? -18.630 4.580 14.564 1.00 95.81 875 PRO A C 1
ATOM 6848 O O . PRO A 1 875 ? -17.939 3.964 13.753 1.00 95.81 875 PRO A O 1
ATOM 6851 N N . ASN A 1 876 ? -19.967 4.572 14.496 1.00 96.50 876 ASN A N 1
ATOM 6852 C CA . ASN A 1 876 ? -20.734 3.728 13.568 1.00 96.50 876 ASN A CA 1
ATOM 6853 C C . ASN A 1 876 ? -20.263 2.256 13.632 1.00 96.50 876 ASN A C 1
ATOM 6855 O O . ASN A 1 876 ? -19.945 1.627 12.623 1.00 96.50 876 ASN A O 1
ATOM 6859 N N . ALA A 1 877 ? -20.109 1.751 14.859 1.00 98.00 877 ALA A N 1
ATOM 6860 C CA . ALA A 1 877 ? -19.489 0.468 15.165 1.00 98.00 877 ALA A CA 1
ATOM 6861 C C . ALA A 1 877 ? -20.492 -0.697 15.151 1.00 98.00 877 ALA A C 1
ATOM 6863 O O . ALA A 1 877 ? -21.618 -0.582 15.645 1.00 98.00 877 ALA A O 1
ATOM 6864 N N . ALA A 1 878 ? -20.056 -1.841 14.628 1.00 98.25 878 ALA A N 1
ATOM 6865 C CA . ALA A 1 878 ? -20.820 -3.080 14.582 1.00 98.25 878 ALA A CA 1
ATOM 6866 C C . ALA A 1 878 ? -19.922 -4.319 14.743 1.00 98.25 878 ALA A C 1
ATOM 6868 O O . ALA A 1 878 ? -18.769 -4.339 14.307 1.00 98.25 878 ALA A O 1
ATOM 6869 N N . ALA A 1 879 ? -20.486 -5.369 15.338 1.00 98.50 879 ALA A N 1
ATOM 6870 C CA . ALA A 1 879 ? -19.883 -6.693 15.462 1.00 98.50 879 ALA A CA 1
ATOM 6871 C C . ALA A 1 879 ? -20.647 -7.738 14.633 1.00 98.50 879 ALA A C 1
ATOM 6873 O O . ALA A 1 879 ? -21.877 -7.706 14.547 1.00 98.50 879 ALA A O 1
ATOM 6874 N N . TYR A 1 880 ? -19.904 -8.688 14.065 1.00 98.38 880 TYR A N 1
ATOM 6875 C CA . TYR A 1 880 ? -20.395 -9.789 13.240 1.00 98.38 880 TYR A CA 1
ATOM 6876 C C . TYR A 1 880 ? -19.831 -11.110 13.785 1.00 98.38 880 TYR A C 1
ATOM 6878 O O . TYR A 1 880 ? -18.621 -11.356 13.716 1.00 98.38 880 TYR A O 1
ATOM 6886 N N . LEU A 1 881 ? -20.714 -11.940 14.349 1.00 94.81 881 LEU A N 1
ATOM 6887 C CA . LEU A 1 881 ? -20.389 -13.232 14.978 1.00 94.81 881 LEU A CA 1
ATOM 6888 C C . LEU A 1 881 ? -20.415 -14.403 13.988 1.00 94.81 881 LEU A C 1
ATOM 6890 O O . LEU A 1 881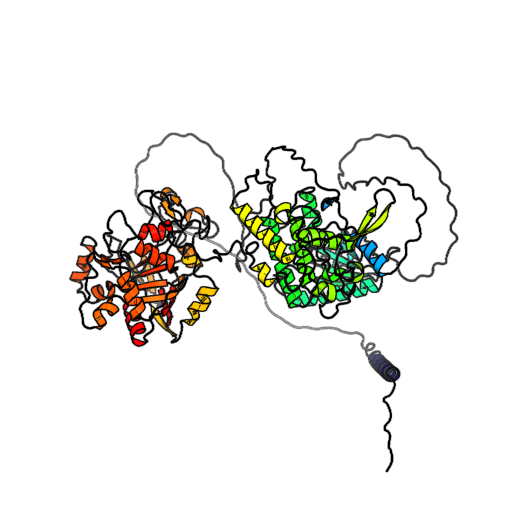 ? -21.107 -14.329 12.949 1.00 94.81 881 LEU A O 1
#

Foldseek 3Di:
DDDDDDDDDDDPVVVVVVVVVVVVVVVVVPVPPPDDDDDDDDDDDDDDDDDDDDDDDDDDDDDDDDDDDDDDDDDDDDDDDDDDDDDDDDDDDDDDDDDPDDDDPDPDPDDDDDDDPDDDDDDDDDFDFLLPDDLQVLLVVLVCVVVVPDDDDDDDDDDDDDDDDDPDDDDDDDDDDDDDDDDDDDDDDDDDDDDDDDDDADCCADPQQAGDDDQQDAPDVRQWGFHAWPDDGPFWTKTKTWGPPDPPPDDTFIKIKTWTGLPPVSVVLVVVLVVVLVLLCVLCVPPQQQAWHFPDWDDDSRTIITITHDFDAFQSVVLVVVHTQAADDLVLLLLVLLNLLSNLVSCVVSQKAQQADARRQWTHHPVRNGIHGHDSSLMDRLVVDDQALSTYRDLQAALCNVQSARDGNLSVLSSSLQRSVCNRGSTRQQPAPDSQSSQVSLCLAQNADDPVSLVRGPNSVVAADPVGFGWHFDQDPPPRDTDTDGDDGPDRNDYPCNVQPDPPVDDDDVLSVVLSVQSSVLSSLSSDNDSVRHDHSVRSCVGCNHVPHQQDPDPQDFQQRAPADPPRGRFCCPRRHLQDLQFLLSLCDPVQLVVQQVQFDPQDKDAFFDPLQPPVQFAPRADGKDKAKDAPDDPDPDIDIDIDGDFLRAWKKFWQLADADPVQCATASRHHNVQADDDDDDDPDPVDDDCSNQGRACLVCLVSWLWHKEFEQALCCLQPVVVDHDPDDQQAQAADEVVSSVVSCVVLVHDFAAAYEYEYEPCPVVNLVPDDPVVSVCSNVDDGFGYAHAQDVVVVSVDPVSNYSAYEYLASDNGTPPHDPPRDNCNCQSGRRRHMYIYNTRCPVVVVVCVVVSHRIFIKTWRFDNDRNHRMGNTSIMTRD

Secondary structure (DSSP, 8-state):
-----PPPPPPHHHHHHHHHHHHHHHHHHHTTSSS----------------------------------------------------------------------------------------SS---BTTS--HHHHHHHHHHHHTTPPPPPPP--------------------------------PPPPPPPPP--------B-TTS-B---TT-EETTTTEEEEEEEEE-SSEEEEEEEESS--TTS---EEEEEEE-SSHHHHHHHHHHHHHHHHHHHH-TTS-S-BPPEEEEEEETTEEEEEEE---EEHHHHHHHH-TTT---HHHHHHHHHHHHHHHHHHHHTTEE----SGGGEEE-TTSS-EEE--GGG-EETTS----TT-S-GGG--HHHHHT----THHHHHHHHHHHHHHHHSB-S---SSHHHHHHHHHHHH-PPPHHHHTT-TTGGGTB-TT--EEEEEE-TTT--EEEEEE--SS-SS-HHHHHSPPTTS---HHHHHHHHHHHHHHHHHT-SSGGGSPPHHHHHTSTTTS-S-S-SSPPPPTTTSPPBTTB----HHHH-TT--SGGGGGS-HHHHHHHGGG-SS--EEE-BPPTT-SSS-STTPPPPEEEEEESSSSS--EEEEEE--TTSSSEEEPTTT--BTTTTEEGGGEEGGGS--S------GGG--HHHHTT-THHHHHH-EEEEEEEEEHHHHHHTTSPPPSS-TTS-EEE-HHHHHHHHHHTT----TTEEEEEE-SHHHHHHHS-HHHHHTGGGSPP-BEEE--SHHHHHHHHHTT-SEEEESSS-SB-BS--TT--HHIIIIIII---EEESB--HHHHHHHHHHT--EEEEEE-----TT-SEE---EEEE-

Solvent-accessible surface area (backbone atoms only — not comparable to full-atom values): 52543 Å² total; per-residue (Å²): 135,82,88,85,85,84,81,82,84,79,61,73,64,58,60,48,50,52,50,53,51,55,52,50,56,52,54,64,67,59,69,78,70,86,82,72,84,82,85,88,81,88,87,86,87,87,84,90,89,81,89,85,84,89,89,91,86,90,84,87,89,80,90,83,92,82,90,89,91,83,87,87,85,87,86,87,89,84,91,82,88,82,88,87,89,88,79,89,82,94,89,89,84,90,88,80,81,91,65,90,76,82,71,85,85,73,87,73,82,82,88,74,94,73,94,70,88,78,85,75,90,75,73,101,66,83,81,49,42,51,67,81,62,66,74,66,60,60,49,54,54,48,49,39,61,72,70,67,60,76,84,74,86,80,74,91,76,77,91,73,89,80,80,84,80,79,87,84,77,90,86,93,85,86,92,82,89,86,87,84,85,89,85,88,84,90,80,84,86,81,84,83,82,90,76,84,92,72,97,73,82,85,78,59,44,48,100,88,28,41,63,68,84,56,78,68,43,60,40,84,91,58,36,31,33,28,71,47,79,76,47,82,53,101,54,28,39,32,30,34,25,38,48,68,80,63,65,100,83,65,78,84,47,59,28,30,36,40,34,28,20,52,48,70,69,48,45,52,35,50,54,50,27,53,52,52,45,49,59,51,45,71,76,42,79,83,69,82,34,34,58,61,54,68,76,52,73,55,74,54,99,78,21,50,31,42,34,29,65,60,66,62,48,34,42,45,59,54,35,44,74,63,33,80,60,52,20,43,60,68,71,56,50,33,57,49,50,44,42,51,30,36,24,44,47,49,33,55,75,69,44,33,31,50,51,53,59,42,41,73,34,28,32,21,41,85,85,66,81,50,59,28,44,46,78,48,67,64,41,44,50,61,86,72,76,75,88,46,59,67,62,32,57,74,65,32,41,36,64,40,39,53,26,31,27,98,72,53,56,54,44,47,39,27,8,46,28,35,36,53,51,21,46,42,42,16,29,55,80,38,76,39,96,40,75,62,46,35,53,51,52,49,27,35,47,69,19,62,82,55,74,70,57,53,76,50,20,75,42,24,80,79,42,28,52,99,88,65,50,35,48,43,74,43,68,39,94,87,79,69,46,80,41,81,42,81,54,87,58,86,55,54,78,46,51,67,65,71,77,68,52,74,64,93,86,62,88,72,57,67,71,58,50,52,45,51,53,33,42,50,53,52,38,55,33,24,55,33,81,52,58,95,62,34,58,48,40,72,55,49,56,65,26,44,45,51,66,40,72,63,73,63,92,59,82,77,73,44,48,87,70,30,54,56,55,87,94,44,73,42,34,39,47,77,67,78,32,86,86,58,61,57,44,28,48,67,47,45,34,76,67,46,31,60,56,17,58,64,38,47,77,73,72,51,74,41,75,29,57,43,62,74,75,37,50,74,62,14,59,93,83,38,56,52,62,45,77,49,75,49,63,63,59,90,91,47,101,42,73,52,73,48,80,49,70,50,43,79,27,36,24,19,31,45,25,41,64,60,43,42,37,77,95,74,48,22,22,39,76,78,35,48,55,86,68,62,83,82,81,86,92,80,78,95,49,86,96,67,72,56,65,77,70,28,61,45,13,32,26,50,49,36,71,70,46,54,43,24,28,28,35,56,39,50,50,47,53,60,52,29,73,82,73,47,73,65,97,65,61,39,77,32,65,38,68,43,55,64,69,56,55,52,50,32,30,57,75,55,70,57,81,87,46,73,22,25,31,42,32,39,37,64,40,34,52,60,55,56,72,74,45,55,70,71,63,55,69,48,52,55,75,49,85,78,32,24,31,19,39,46,55,50,71,68,44,49,38,56,50,51,59,47,34,43,20,31,43,32,19,21,24,91,42,63,47,21,26,73,55,66,82,91,39,55,49,60,32,48,35,18,19,27,44,30,29,42,43,28,26,30,31,40,50,68,73,53,53,53,51,24,64,77,66,69,42,46,56,22,20,27,41,27,49,35,56,74,35,78,38,27,38,45,25,43,34,66,30,35,40,27,41

InterPro domains:
  IPR000719 Protein kinase domain [PF00069] (224-546)
  IPR000719 Protein kinase domain [PS50011] (224-546)
  IPR000719 Protein kinase domain [SM00220] (224-546)
  IPR007325 Kynurenine formamidase/cyclase-like [PF04199] (626-815)
  IPR008271 Serine/threonine-protein kinase, active site [PS00108] (352-364)
  IPR011009 Protein kinase-like domain superfamily [SSF56112] (218-561)
  IPR017441 Protein kinase, ATP binding site [PS00107] (230-258)
  IPR037175 Kynurenine formamidase superfamily [G3DSA:3.50.30.50] (581-881)
  IPR037175 Kynurenine formamidase superfamily [SSF102198] (604-880)
  IPR044092 Serine/threonine-protein PRP4, catalytic domain [cd14135] (223-546)

Organism: NCBI:txid34475

pLDDT: mean 78.31, std 24.89, range [22.67, 98.75]

Sequence (881 aa):
MELELTTSPPPVEETLAARRAKRRAILAKYAGIASAALSQGVSPSPGPSSAVEPPPTSPAVSNTASQSHSPGATPALIDVERSAPVSSVISKRVSASVSPTPGIFSLAKDQGDGQVKGQVQDGPHEQISAADYDPSLDRREDEKRVLGVKDEPAEDIQLVEEEEEEDDVDDMFAIATTKKTKKVKNVVKKPAAPALITTTLDTAADSEGYYQVILGEQLDGGRYQVFSHLGKGMFANVVRARVLNSEPGEAVKEVAIKILNSVLSRFKAGQKEAQILNKLKEADPEDKKHVVRLERTFEHRGHLCLVFESLSMNLRDVVKRFGKDVGLNIKAVRAYAHQLFLAMSLLRKCNIMHADIKPDNILVNEQKTLLKLCDLGSASDASENEITPYLVSRFYRAPEIILGVPYDPALDIWSIGCTLYELYTGKILFPGRSNNQMLLLMMELKGRFNSKMIKRARFGSMYFDELGAFQSVERERVTGADVIRQVHITAPARDLRQRLMPPASVKMKDDEGKLLISFIDLLDRCLALDPAKRITPKEALVHPFIRGMPLPQGPLPSFDELPSFRNFPGCAWDVWGKDDELGTINLLTEDVVREAAKEIKLGKTICLNWPINFPRKPLFNRQPPSIQMWKKGEDIAVHDDSIEINTQSGSQWDGLRHFGLLEHQIFYNNTPSEFFKTGSLVQDFPDKVDNDFIKYGIHNWAQHGICGRGVLLDLVRYYTESGDPLPYDPWTTHSIPISDLEACAKKQGVTFKQGDILILRMGFMQRYLSSTQEVRDALAGKVETLAGIEQGDESKRFLWNNHFAAVASDQPTVESWPPPFPHHLHQTLLALWGMPIGEIFDLEALSKACAETGRYTFFFTSWPLNILGGVASPPNAAAYL